Protein AF-A0A8J4UFK4-F1 (afdb_monomer)

InterPro domains:
  IPR000504 RNA recognition motif domain [PF00076] (573-640)
  IPR000504 RNA recognition motif domain [PF00076] (665-733)
  IPR000504 RNA recognition motif domain [PF00076] (758-819)
  IPR000504 RNA recognition motif domain [PF00076] (854-921)
  IPR000504 RNA recognition motif domain [PF00076] (946-1014)
  IPR000504 RNA recognition motif domain [PF00076] (1039-1106)
  IPR000504 RNA recognition motif domain [PS50102] (571-647)
  IPR000504 RNA recognition motif domain [PS50102] (663-740)
  IPR000504 RNA recognition motif domain [PS50102] (756-842)
  IPR000504 RNA recognition motif domain [PS50102] (852-928)
  IPR000504 RNA recognition motif domain [PS50102] (944-1021)
  IPR000504 RNA recognition motif domain [PS50102] (1037-1113)
  IPR000504 RNA recognition motif domain [SM00360] (572-643)
  IPR000504 RNA recognition motif domain [SM00360] (664-736)
  IPR000504 RNA recognition motif domain [SM00360] (757-828)
  IPR000504 RNA recognition motif domain [SM00360] (853-924)
  IPR000504 RNA recognition motif domain [SM00360] (945-1017)
  IPR000504 RNA recognition motif domain [SM00360] (1038-1109)
  IPR002049 Laminin-type EGF domain [PF00053] (240-294)
  IPR002049 Laminin-type EGF domain [PF00053] (309-368)

Structure (mmCIF, N/CA/C/O backbone):
data_AF-A0A8J4UFK4-F1
#
_entry.id   AF-A0A8J4UFK4-F1
#
loop_
_atom_site.group_PDB
_atom_site.id
_atom_site.type_symbol
_atom_site.label_atom_id
_atom_site.label_alt_id
_atom_site.label_comp_id
_atom_site.label_asym_id
_atom_site.label_entity_id
_atom_site.label_seq_id
_atom_site.pdbx_PDB_ins_code
_atom_site.Cartn_x
_atom_site.Cartn_y
_atom_site.Cartn_z
_atom_site.occupancy
_atom_site.B_iso_or_equiv
_atom_site.auth_seq_id
_atom_site.auth_comp_id
_atom_site.auth_asym_id
_atom_site.auth_atom_id
_atom_site.pdbx_PDB_model_num
ATOM 1 N N . MET A 1 1 ? -1.299 -44.959 -52.479 1.00 37.12 1 MET A N 1
ATOM 2 C CA . MET A 1 1 ? -1.952 -44.430 -51.256 1.00 37.12 1 MET A CA 1
ATOM 3 C C . MET A 1 1 ? -1.513 -42.980 -51.091 1.00 37.12 1 MET A C 1
ATOM 5 O O . MET A 1 1 ? -0.437 -42.765 -50.565 1.00 37.12 1 MET A O 1
ATOM 9 N N . GLU A 1 2 ? -2.253 -42.001 -51.632 1.00 32.00 2 GLU A N 1
ATOM 10 C CA . GLU A 1 2 ? -1.605 -40.712 -51.981 1.00 32.00 2 GLU A CA 1
ATOM 11 C C . GLU A 1 2 ? -2.500 -39.455 -51.923 1.00 32.00 2 GLU A C 1
ATOM 13 O O . GLU A 1 2 ? -2.119 -38.394 -52.401 1.00 32.00 2 GLU A O 1
ATOM 18 N N . ARG A 1 3 ? -3.712 -39.539 -51.348 1.00 29.27 3 ARG A N 1
ATOM 19 C CA . ARG A 1 3 ? -4.662 -38.399 -51.297 1.00 29.27 3 ARG A CA 1
ATOM 20 C C . ARG A 1 3 ? -5.186 -38.009 -49.910 1.00 29.27 3 ARG A C 1
ATOM 22 O O . ARG A 1 3 ? -5.914 -37.031 -49.802 1.00 29.27 3 ARG A O 1
ATOM 29 N N . TRP A 1 4 ? -4.780 -38.707 -48.848 1.00 28.56 4 TRP A N 1
ATOM 30 C CA . TRP A 1 4 ? -5.180 -38.379 -47.467 1.00 28.56 4 TRP A CA 1
ATOM 31 C C . TRP A 1 4 ? -4.207 -37.439 -46.730 1.00 28.56 4 TRP A C 1
ATOM 33 O O . TRP A 1 4 ? -4.535 -36.937 -45.660 1.00 28.56 4 TRP A O 1
ATOM 43 N N . ALA A 1 5 ? -3.037 -37.145 -47.307 1.00 28.36 5 ALA A N 1
ATOM 44 C CA . ALA A 1 5 ? -1.984 -36.360 -46.652 1.00 28.36 5 ALA A CA 1
ATOM 45 C C . ALA A 1 5 ? -2.284 -34.850 -46.511 1.00 28.36 5 ALA A C 1
ATOM 47 O O . ALA A 1 5 ? -1.661 -34.180 -45.693 1.00 28.36 5 ALA A O 1
ATOM 48 N N . LEU A 1 6 ? -3.225 -34.292 -47.285 1.00 30.95 6 LEU A N 1
ATOM 49 C CA . LEU A 1 6 ? -3.367 -32.833 -47.421 1.00 30.95 6 LEU A CA 1
ATOM 50 C C . LEU A 1 6 ? -4.191 -32.132 -46.322 1.00 30.95 6 LEU A C 1
ATOM 52 O O . LEU A 1 6 ? -4.172 -30.907 -46.250 1.00 30.95 6 LEU A O 1
ATOM 56 N N . PHE A 1 7 ? -4.926 -32.869 -45.479 1.00 26.61 7 PHE A N 1
ATOM 57 C CA . PHE A 1 7 ? -5.917 -32.276 -44.559 1.00 26.61 7 PHE A CA 1
ATOM 58 C C . PHE A 1 7 ? -5.460 -32.108 -43.098 1.00 26.61 7 PHE A C 1
ATOM 60 O O . PHE A 1 7 ? -6.141 -31.437 -42.325 1.00 26.61 7 PHE A O 1
ATOM 67 N N . LEU A 1 8 ? -4.314 -32.674 -42.702 1.00 27.48 8 LEU A N 1
ATOM 68 C CA . LEU A 1 8 ? -3.847 -32.668 -41.302 1.00 27.48 8 LEU A CA 1
ATOM 69 C C . LEU A 1 8 ? -3.018 -31.432 -40.896 1.00 27.48 8 LEU A C 1
ATOM 71 O O . LEU A 1 8 ? -2.709 -31.261 -39.721 1.00 27.48 8 LEU A O 1
ATOM 75 N N . VAL A 1 9 ? -2.680 -30.546 -41.838 1.00 30.05 9 VAL A N 1
ATOM 76 C CA . VAL A 1 9 ? -1.700 -29.458 -41.630 1.00 30.05 9 VAL A CA 1
ATOM 77 C C . VAL A 1 9 ? -2.288 -28.203 -40.947 1.00 30.05 9 VAL A C 1
ATOM 79 O O . VAL A 1 9 ? -1.537 -27.371 -40.449 1.00 30.05 9 VAL A O 1
ATOM 82 N N . LEU A 1 10 ? -3.619 -28.043 -40.885 1.00 27.09 10 LEU A N 1
ATOM 83 C CA . LEU A 1 10 ? -4.263 -26.746 -40.584 1.00 27.09 10 LEU A CA 1
ATOM 84 C C . LEU A 1 10 ? -5.074 -26.651 -39.272 1.00 27.09 10 LEU A C 1
ATOM 86 O O . LEU A 1 10 ? -5.733 -25.637 -39.052 1.00 27.09 10 LEU A O 1
ATOM 90 N N . ALA A 1 11 ? -5.035 -27.657 -38.390 1.00 24.95 11 ALA A N 1
ATOM 91 C CA . ALA A 1 11 ? -5.882 -27.697 -37.181 1.00 24.95 11 ALA A CA 1
ATOM 92 C C . ALA A 1 11 ? -5.137 -27.646 -35.827 1.00 24.95 11 ALA A C 1
ATOM 94 O O . ALA A 1 11 ? -5.782 -27.635 -34.778 1.00 24.95 11 ALA A O 1
ATOM 95 N N . CYS A 1 12 ? -3.800 -27.596 -35.807 1.00 26.92 12 CYS A N 1
ATOM 96 C CA . CYS A 1 12 ? -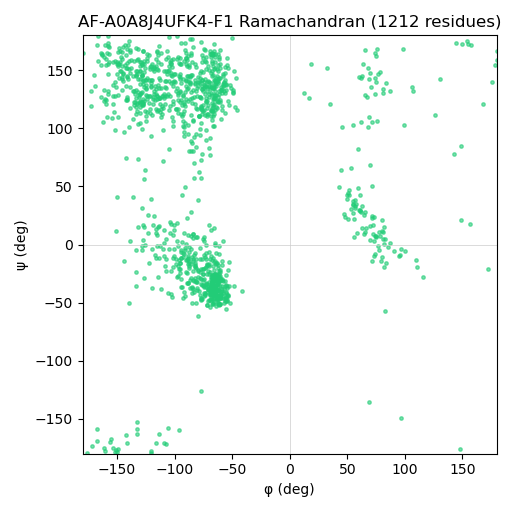3.040 -27.519 -34.554 1.00 26.92 12 CYS A CA 1
ATOM 97 C C . CYS A 1 12 ? -2.947 -26.063 -34.055 1.00 26.92 12 CYS A C 1
ATOM 99 O O . CYS A 1 12 ? -2.058 -25.314 -34.458 1.00 26.92 12 CYS A O 1
ATOM 101 N N . GLY A 1 13 ? -3.889 -25.646 -33.200 1.00 29.56 13 GLY A N 1
ATOM 102 C CA . GLY A 1 13 ? -3.996 -24.257 -32.741 1.00 29.56 13 GLY A CA 1
ATOM 103 C C . GLY A 1 13 ? -4.607 -24.083 -31.345 1.00 29.56 13 GLY A C 1
ATOM 104 O O . GLY A 1 13 ? -5.820 -23.991 -31.209 1.00 29.56 13 GLY A O 1
ATOM 105 N N . ALA A 1 14 ? -3.731 -23.915 -30.348 1.00 30.78 14 ALA A N 1
ATOM 106 C CA . ALA A 1 14 ? -3.986 -23.458 -28.972 1.00 30.78 14 ALA A CA 1
ATOM 107 C C . ALA A 1 14 ? -4.781 -24.376 -28.006 1.00 30.78 14 ALA A C 1
ATOM 109 O O . ALA A 1 14 ? -6.007 -24.438 -28.010 1.00 30.78 14 ALA A O 1
ATOM 110 N N . SER A 1 15 ? -4.057 -24.919 -27.020 1.00 29.95 15 SER A N 1
ATOM 111 C CA . SER A 1 15 ? -4.569 -25.394 -25.724 1.00 29.95 15 SER A CA 1
ATOM 112 C C . SER A 1 15 ? -3.803 -24.702 -24.584 1.00 29.95 15 SER A C 1
ATOM 114 O O . SER A 1 15 ? -2.602 -24.474 -24.707 1.00 29.95 15 SER A O 1
ATOM 116 N N . GLN A 1 16 ? -4.477 -24.339 -23.486 1.00 31.62 16 GLN A N 1
ATOM 117 C CA . GLN A 1 16 ? -3.901 -23.567 -22.366 1.00 31.62 16 GLN A CA 1
ATOM 118 C C . GLN A 1 16 ? -3.921 -24.367 -21.051 1.00 31.62 16 GLN A C 1
ATOM 120 O O . GLN A 1 16 ? -4.820 -25.178 -20.841 1.00 31.62 16 GLN A O 1
ATOM 125 N N . SER A 1 17 ? -2.954 -24.122 -20.161 1.00 32.78 17 SER A N 1
ATOM 126 C CA . SER A 1 17 ? -2.822 -24.802 -18.863 1.00 32.78 17 SER A CA 1
ATOM 127 C C . SER A 1 17 ? -3.662 -24.172 -17.738 1.00 32.78 17 SER A C 1
ATOM 129 O O . SER A 1 17 ? -4.007 -22.988 -17.769 1.00 32.78 17 SER A O 1
ATOM 131 N N . ALA A 1 18 ? -3.963 -24.976 -16.711 1.00 33.88 18 ALA A N 1
ATOM 132 C CA . ALA A 1 18 ? -4.510 -24.521 -15.429 1.00 33.88 18 ALA A CA 1
ATOM 133 C C . ALA A 1 18 ? -3.378 -24.131 -14.455 1.00 33.88 18 ALA A C 1
ATOM 135 O O . ALA A 1 18 ? -2.257 -24.619 -14.584 1.00 33.88 18 ALA A O 1
ATOM 136 N N . ARG A 1 19 ? -3.660 -23.212 -13.520 1.00 39.84 19 ARG A N 1
ATOM 137 C CA . ARG A 1 19 ? -2.653 -22.285 -12.966 1.00 39.84 19 ARG A CA 1
ATOM 138 C C . ARG A 1 19 ? -2.578 -22.230 -11.442 1.00 39.84 19 ARG A C 1
ATOM 140 O O . ARG A 1 19 ? -3.572 -22.490 -10.764 1.00 39.84 19 ARG A O 1
ATOM 147 N N . SER A 1 20 ? -1.428 -21.803 -10.913 1.00 49.59 20 SER A N 1
ATOM 148 C CA . SER A 1 20 ? -1.265 -21.502 -9.479 1.00 49.59 20 SER A CA 1
ATOM 149 C C . SER A 1 20 ? -1.966 -20.196 -9.063 1.00 49.59 20 SER A C 1
ATOM 151 O O . SER A 1 20 ? -2.285 -19.342 -9.895 1.00 49.59 20 SER A O 1
ATOM 153 N N . GLY A 1 21 ? -2.212 -20.015 -7.758 1.00 57.78 21 GLY A N 1
ATOM 154 C CA . GLY A 1 21 ? -2.890 -18.821 -7.228 1.00 57.78 21 GLY A CA 1
ATOM 155 C C . GLY A 1 21 ? -2.121 -17.519 -7.481 1.00 57.78 21 GLY A C 1
ATOM 156 O O . GLY A 1 21 ? -2.731 -16.487 -7.761 1.00 57.78 21 GLY A O 1
ATOM 157 N N . CYS A 1 22 ? -0.788 -17.598 -7.455 1.00 70.00 22 CYS A N 1
ATOM 158 C CA . CYS A 1 22 ? 0.132 -16.502 -7.753 1.00 70.00 22 CYS A CA 1
ATOM 159 C C . CYS A 1 22 ? 0.500 -16.387 -9.254 1.00 70.00 22 CYS A C 1
ATOM 161 O O . CYS A 1 22 ? 1.407 -15.645 -9.618 1.00 70.00 22 CYS A O 1
ATOM 163 N N . GLU A 1 23 ? -0.135 -17.126 -10.174 1.00 69.00 23 GLU A N 1
ATOM 164 C CA . GLU A 1 23 ? 0.343 -17.158 -11.562 1.00 69.00 23 GLU A CA 1
ATOM 165 C C . GLU A 1 23 ? -0.063 -15.908 -12.365 1.00 69.00 23 GLU A C 1
ATOM 167 O O . GLU A 1 23 ? -1.160 -15.816 -12.925 1.00 69.00 23 GLU A O 1
ATOM 172 N N . ASN A 1 24 ? 0.875 -14.963 -12.495 1.00 70.25 24 ASN A N 1
ATOM 173 C CA . ASN A 1 24 ? 0.690 -13.646 -13.124 1.00 70.25 24 ASN A CA 1
ATOM 174 C C . ASN A 1 24 ? -0.291 -12.737 -12.346 1.00 70.25 24 ASN A C 1
ATOM 176 O O . ASN A 1 24 ? -0.956 -11.883 -12.939 1.00 70.25 24 ASN A O 1
ATOM 180 N N . ARG A 1 25 ? -0.401 -12.918 -11.022 1.00 83.56 25 ARG A N 1
ATOM 181 C CA . ARG A 1 25 ? -1.232 -12.100 -10.119 1.00 83.56 25 ARG A CA 1
ATOM 182 C C . ARG A 1 25 ? -0.510 -11.852 -8.803 1.00 83.56 25 ARG A C 1
ATOM 184 O O . ARG A 1 25 ? 0.121 -12.763 -8.283 1.00 83.56 25 ARG A O 1
ATOM 191 N N . VAL A 1 26 ? -0.668 -10.653 -8.241 1.00 87.06 26 VAL A N 1
ATOM 192 C CA . VAL A 1 26 ? -0.180 -10.330 -6.890 1.00 87.06 26 VAL A CA 1
ATOM 193 C C . VAL A 1 26 ? -0.614 -11.392 -5.866 1.00 87.06 26 VAL A C 1
ATOM 195 O O . VAL A 1 26 ? -1.779 -11.793 -5.837 1.00 87.06 26 VAL A O 1
ATOM 198 N N . CYS A 1 27 ? 0.321 -11.849 -5.032 1.00 88.44 27 CYS A N 1
ATOM 199 C CA . CYS A 1 27 ? 0.066 -12.839 -3.988 1.00 88.44 27 CYS A CA 1
ATOM 200 C C . CYS A 1 27 ? 0.804 -12.474 -2.693 1.00 88.44 27 CYS A C 1
ATOM 202 O O . CYS A 1 27 ? 1.862 -11.849 -2.731 1.00 88.44 27 CYS A O 1
ATOM 204 N N . ASN A 1 28 ? 0.220 -12.818 -1.543 1.00 87.75 28 ASN A N 1
ATOM 205 C CA . ASN A 1 28 ? 0.721 -12.418 -0.227 1.00 87.75 28 ASN A CA 1
ATOM 206 C C . ASN A 1 28 ? 0.763 -13.619 0.729 1.00 87.75 28 ASN A C 1
ATOM 208 O O . ASN A 1 28 ? -0.151 -14.450 0.664 1.00 87.75 28 ASN A O 1
ATOM 212 N N . PRO A 1 29 ? 1.726 -13.687 1.668 1.00 90.81 29 PRO A N 1
ATOM 213 C CA . PRO A 1 29 ? 1.701 -14.676 2.739 1.00 90.81 29 PRO A CA 1
ATOM 214 C C . PRO A 1 29 ? 0.467 -14.526 3.638 1.00 90.81 29 PRO A C 1
ATOM 216 O O . PRO A 1 29 ? -0.188 -13.477 3.676 1.00 90.81 29 PRO A O 1
ATOM 219 N N . ARG A 1 30 ? 0.146 -15.585 4.387 1.00 87.94 30 ARG A N 1
ATOM 220 C CA . ARG A 1 30 ? -0.946 -15.563 5.371 1.00 87.94 30 ARG A CA 1
ATOM 221 C C . ARG A 1 30 ? -0.601 -14.636 6.543 1.00 87.94 30 ARG A C 1
ATOM 223 O O . ARG A 1 30 ? 0.547 -14.575 6.972 1.00 87.94 30 ARG A O 1
ATOM 230 N N . MET A 1 31 ? -1.618 -13.959 7.074 1.00 89.69 31 MET A N 1
ATOM 231 C CA . MET A 1 31 ? -1.528 -13.230 8.343 1.00 89.69 31 MET A CA 1
ATOM 232 C C . MET A 1 31 ? -1.571 -14.211 9.525 1.00 89.69 31 MET A C 1
ATOM 234 O O . MET A 1 31 ? -2.370 -15.148 9.502 1.00 89.69 31 MET A O 1
ATOM 238 N N . GLY A 1 32 ? -0.790 -13.950 10.572 1.00 91.31 32 GLY A N 1
ATOM 239 C CA . GLY A 1 32 ? -0.781 -14.709 11.830 1.00 91.31 32 GLY A CA 1
ATOM 240 C C . GLY A 1 32 ? -0.274 -13.865 13.005 1.00 91.31 32 GLY A C 1
ATOM 241 O O . GLY A 1 32 ? -0.173 -12.642 12.882 1.00 91.31 32 GLY A O 1
ATOM 242 N N . ASN A 1 33 ? 0.024 -14.500 14.143 1.00 93.06 33 ASN A N 1
ATOM 243 C CA . ASN A 1 33 ? 0.765 -13.860 15.235 1.00 93.06 33 ASN A CA 1
ATOM 244 C C . ASN A 1 33 ? 2.270 -13.994 14.958 1.00 93.06 33 ASN A C 1
ATOM 246 O O . ASN A 1 33 ? 2.748 -15.105 14.744 1.00 93.06 33 ASN A O 1
ATOM 250 N N . LEU A 1 34 ? 3.011 -12.885 14.960 1.00 94.62 34 LEU A N 1
ATOM 251 C CA . LEU A 1 34 ? 4.469 -12.904 14.800 1.00 94.62 34 LEU A CA 1
ATOM 252 C C .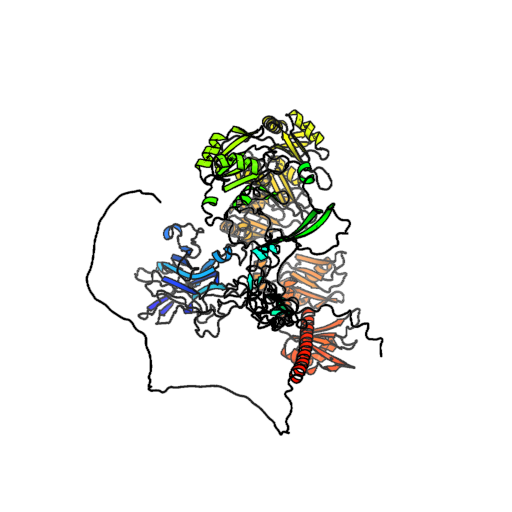 LEU A 1 34 ? 5.188 -13.375 16.078 1.00 94.62 34 LEU A C 1
ATOM 254 O O . LEU A 1 34 ? 6.286 -13.917 15.986 1.00 94.62 34 LEU A O 1
ATOM 258 N N . ALA A 1 35 ? 4.562 -13.206 17.250 1.00 93.19 35 ALA A N 1
ATOM 259 C CA . ALA A 1 35 ? 5.133 -13.602 18.539 1.00 93.19 35 ALA A CA 1
ATOM 260 C C . ALA A 1 35 ? 5.101 -15.125 18.775 1.00 93.19 35 ALA A C 1
ATOM 262 O O . ALA A 1 35 ? 5.980 -15.669 19.432 1.00 93.19 35 ALA A O 1
ATOM 263 N N . THR A 1 36 ? 4.116 -15.835 18.215 1.00 91.06 36 THR A N 1
ATOM 264 C CA . THR A 1 36 ? 3.989 -17.291 18.380 1.00 91.06 36 THR A CA 1
ATOM 265 C C . THR A 1 36 ? 5.199 -18.015 17.787 1.00 91.06 36 THR A C 1
ATOM 267 O O . THR A 1 36 ? 5.498 -17.880 16.598 1.00 91.06 36 THR A O 1
ATOM 270 N N . GLY A 1 37 ? 5.877 -18.806 18.623 1.00 87.62 37 GLY A N 1
ATOM 271 C CA . GLY A 1 37 ? 7.113 -19.502 18.257 1.00 87.62 37 GLY A CA 1
ATOM 272 C C . GLY A 1 37 ? 8.371 -18.625 18.296 1.00 87.62 37 GLY A C 1
ATOM 273 O O . GLY A 1 37 ? 9.352 -18.975 17.640 1.00 87.62 37 GLY A O 1
ATOM 274 N N . ARG A 1 38 ? 8.352 -17.501 19.028 1.00 90.00 38 ARG A N 1
ATOM 275 C CA . ARG A 1 38 ? 9.519 -16.660 19.352 1.00 90.00 38 ARG A CA 1
ATOM 276 C C . ARG A 1 38 ? 9.508 -16.300 20.845 1.00 90.00 38 ARG A C 1
ATOM 278 O O . ARG A 1 38 ? 8.428 -16.206 21.423 1.00 90.00 38 ARG A O 1
ATOM 285 N N . PRO A 1 39 ? 10.674 -16.108 21.485 1.00 90.38 39 PRO A N 1
ATOM 286 C CA . PRO A 1 39 ? 10.719 -15.597 22.848 1.00 90.38 39 PRO A CA 1
ATOM 287 C C . PRO A 1 39 ? 10.256 -14.134 22.880 1.00 90.38 39 PRO A C 1
ATOM 289 O O . PRO A 1 39 ? 10.681 -13.325 22.057 1.00 90.38 39 PRO A O 1
ATOM 292 N N . VAL A 1 40 ? 9.418 -13.797 23.859 1.00 94.56 40 VAL A N 1
ATOM 293 C CA . VAL A 1 40 ? 9.280 -12.419 24.345 1.00 94.56 40 VAL A CA 1
ATOM 294 C C . VAL A 1 40 ? 10.216 -12.298 25.540 1.00 94.56 40 VAL A C 1
ATOM 296 O O . VAL A 1 40 ? 10.141 -13.107 26.462 1.00 94.56 40 VAL A O 1
ATOM 299 N N . LEU A 1 41 ? 11.126 -11.334 25.492 1.00 95.25 41 LEU A N 1
ATOM 300 C CA . LEU A 1 41 ? 12.032 -11.003 26.585 1.00 95.25 41 LEU A CA 1
ATOM 301 C C . LEU A 1 41 ? 11.297 -10.094 27.576 1.00 95.25 41 LEU A C 1
ATOM 303 O O . LEU A 1 41 ? 10.570 -9.193 27.149 1.00 95.25 41 LEU A O 1
ATOM 307 N N . THR A 1 42 ? 11.496 -10.332 28.870 1.00 95.56 42 THR A N 1
ATOM 308 C CA . THR A 1 42 ? 10.977 -9.504 29.969 1.00 95.56 42 THR A CA 1
ATOM 309 C C . THR A 1 42 ? 12.112 -9.172 30.935 1.00 95.56 42 THR A C 1
ATOM 311 O O . THR A 1 42 ? 13.092 -9.918 30.998 1.00 95.56 42 THR A O 1
ATOM 314 N N . ASP A 1 43 ? 12.010 -8.056 31.657 1.00 94.38 43 ASP A N 1
ATOM 315 C CA . ASP A 1 43 ? 13.024 -7.648 32.639 1.00 94.38 43 ASP A CA 1
ATOM 316 C C . ASP A 1 43 ? 12.928 -8.512 33.905 1.00 94.38 43 ASP A C 1
ATOM 318 O O . ASP A 1 43 ? 13.943 -8.857 34.513 1.00 94.38 43 ASP A O 1
ATOM 322 N N . THR A 1 44 ? 11.704 -8.891 34.291 1.00 91.44 44 THR A N 1
ATOM 323 C CA . THR A 1 44 ? 11.430 -9.714 35.471 1.00 91.44 44 THR A CA 1
ATOM 324 C C . THR A 1 44 ? 10.454 -10.863 35.188 1.00 91.44 44 THR A C 1
ATOM 326 O O . THR A 1 44 ? 9.809 -10.958 34.137 1.00 91.44 44 THR A O 1
ATOM 329 N N . GLN A 1 45 ? 10.352 -11.774 36.156 1.00 90.56 45 GLN A N 1
ATOM 330 C CA . GLN A 1 45 ? 9.323 -12.806 36.230 1.00 90.56 45 GLN A CA 1
ATOM 331 C C . GLN A 1 45 ? 9.100 -13.157 37.707 1.00 90.56 45 GLN A C 1
ATOM 333 O O . GLN A 1 45 ? 10.076 -13.271 38.458 1.00 90.56 45 GLN A O 1
ATOM 338 N N . CYS A 1 46 ? 7.849 -13.372 38.120 1.00 88.38 46 CYS A N 1
ATOM 339 C CA . CYS A 1 46 ? 7.569 -13.846 39.475 1.00 88.38 46 CYS A CA 1
ATOM 340 C C . CYS A 1 46 ? 8.183 -15.232 39.737 1.00 88.38 46 CYS A C 1
ATOM 342 O O . CYS A 1 46 ? 8.408 -16.038 38.820 1.00 88.38 46 CYS A O 1
ATOM 344 N N . GLY A 1 47 ? 8.446 -15.509 41.012 1.00 81.69 47 GLY A N 1
ATOM 345 C CA . GLY A 1 47 ? 8.971 -16.780 41.495 1.00 81.69 47 GLY A CA 1
ATOM 346 C C . GLY A 1 47 ? 10.452 -16.997 41.177 1.00 81.69 47 GLY A C 1
ATOM 347 O O . GLY A 1 47 ? 10.955 -18.093 41.396 1.00 81.69 47 GLY A O 1
ATOM 348 N N . SER A 1 48 ? 11.161 -15.997 40.642 1.00 76.06 48 SER A N 1
ATOM 349 C CA . SER A 1 48 ? 12.566 -16.125 40.213 1.00 76.06 48 SER A CA 1
ATOM 350 C C . SER A 1 48 ? 13.550 -16.347 41.367 1.00 76.06 48 SER A C 1
ATOM 352 O O . SER A 1 48 ? 14.578 -16.993 41.180 1.00 76.06 48 SER A O 1
ATOM 354 N N . SER A 1 49 ? 13.231 -15.811 42.549 1.00 74.44 49 SER A N 1
ATOM 355 C CA . SER A 1 49 ? 14.143 -15.731 43.703 1.00 74.44 49 SER A CA 1
ATOM 356 C C . SER A 1 49 ? 13.619 -16.484 44.933 1.00 74.44 49 SER A C 1
ATOM 358 O O . SER A 1 49 ? 14.384 -17.119 45.654 1.00 74.44 49 SER A O 1
ATOM 360 N N . ALA A 1 50 ? 12.306 -16.432 45.162 1.00 74.62 50 ALA A N 1
ATOM 361 C CA . ALA A 1 50 ? 11.567 -17.176 46.180 1.00 74.62 50 ALA A CA 1
ATOM 362 C C . ALA A 1 50 ? 10.089 -17.282 45.741 1.00 74.62 50 ALA A C 1
ATOM 364 O O . ALA A 1 50 ? 9.682 -16.524 44.860 1.00 74.62 50 ALA A O 1
ATOM 365 N N . PRO A 1 51 ? 9.268 -18.183 46.317 1.00 79.81 51 PRO A N 1
ATOM 366 C CA . PRO A 1 51 ? 7.845 -18.255 45.987 1.00 79.81 51 PRO A CA 1
ATOM 367 C C . PRO A 1 51 ? 7.096 -16.981 46.406 1.00 79.81 51 PRO A C 1
ATOM 369 O O . PRO A 1 51 ? 7.141 -16.584 47.571 1.00 79.81 51 PRO A O 1
ATOM 372 N N . GLU A 1 52 ? 6.383 -16.360 45.468 1.00 78.50 52 GLU A N 1
ATOM 373 C CA . GLU A 1 52 ? 5.662 -15.098 45.679 1.00 78.50 52 GLU A CA 1
ATOM 374 C C . GLU A 1 52 ? 4.156 -15.348 45.824 1.00 78.50 52 GLU A C 1
ATOM 376 O O . GLU A 1 52 ? 3.544 -15.979 44.964 1.00 78.50 52 GLU A O 1
ATOM 381 N N . TYR A 1 53 ? 3.534 -14.832 46.887 1.00 75.88 53 TYR A N 1
ATOM 382 C CA . TYR A 1 53 ? 2.073 -14.836 47.018 1.00 75.88 53 TYR A CA 1
ATOM 383 C C . TYR A 1 53 ? 1.465 -13.727 46.163 1.00 75.88 53 TYR A C 1
ATOM 385 O O . TYR A 1 53 ? 1.811 -12.558 46.342 1.00 75.88 53 TYR A O 1
ATOM 393 N N . LEU A 1 54 ? 0.509 -14.073 45.298 1.00 74.44 54 LEU A N 1
ATOM 394 C CA . LEU A 1 54 ? -0.269 -13.097 44.542 1.00 74.44 54 LEU A CA 1
ATOM 395 C C . LEU A 1 54 ? -1.772 -13.282 44.706 1.00 74.44 54 LEU A C 1
ATOM 397 O O . LEU A 1 54 ? -2.233 -14.375 45.004 1.00 74.44 54 LEU A O 1
ATOM 401 N N . CYS A 1 55 ? -2.529 -12.213 44.452 1.00 74.62 55 CYS A N 1
ATOM 402 C CA . CYS A 1 55 ? -3.985 -12.202 44.435 1.00 74.62 55 CYS A CA 1
ATOM 403 C C . CYS A 1 55 ? -4.509 -11.470 43.191 1.00 74.62 55 CYS A C 1
ATOM 405 O O . CYS A 1 55 ? -4.168 -10.312 42.947 1.00 74.62 55 CYS A O 1
ATOM 407 N N . SER A 1 56 ? -5.370 -12.142 42.427 1.00 74.19 56 SER A N 1
ATOM 408 C CA . SER A 1 56 ? -6.144 -11.569 41.320 1.00 74.19 56 SER A CA 1
ATOM 409 C C . SER A 1 56 ? -7.556 -11.179 41.785 1.00 74.19 56 SER A C 1
ATOM 411 O O . SER A 1 56 ? -8.048 -11.697 42.788 1.00 74.19 56 SER A O 1
ATOM 413 N N . TYR A 1 57 ? -8.206 -10.241 41.087 1.00 75.38 57 TYR A N 1
ATOM 414 C CA . TYR A 1 57 ? -9.485 -9.653 41.506 1.00 75.38 57 TYR A CA 1
ATOM 415 C C . TYR A 1 57 ? -10.460 -9.540 40.332 1.00 75.38 57 TYR A C 1
ATOM 417 O O . TYR A 1 57 ? -10.107 -9.011 39.277 1.00 75.38 57 TYR A O 1
ATOM 425 N N . GLU A 1 58 ? -11.706 -9.974 40.531 1.00 74.19 58 GLU A N 1
ATOM 426 C CA . GLU A 1 58 ? -12.759 -9.898 39.511 1.00 74.19 58 GLU A CA 1
ATOM 427 C C . GLU A 1 58 ? -13.755 -8.751 39.754 1.00 74.19 58 GLU A C 1
ATOM 429 O O . GLU A 1 58 ? -14.068 -8.372 40.888 1.00 74.19 58 GLU A O 1
ATOM 434 N N . ASP A 1 59 ? -14.274 -8.190 38.657 1.00 67.94 59 ASP A N 1
ATOM 435 C CA . ASP A 1 59 ? -15.216 -7.070 38.666 1.00 67.94 59 ASP A CA 1
ATOM 436 C C . ASP A 1 59 ? -16.566 -7.456 39.298 1.00 67.94 59 ASP A C 1
ATOM 438 O O . ASP A 1 59 ? -17.443 -8.032 38.658 1.00 67.94 59 ASP A O 1
ATOM 442 N N . GLY A 1 60 ? -16.765 -7.044 40.552 1.00 68.19 60 GLY A N 1
ATOM 443 C CA . GLY A 1 60 ? -18.066 -7.051 41.232 1.00 68.19 60 GLY A CA 1
ATOM 444 C C . GLY A 1 60 ? -18.152 -7.979 42.441 1.00 68.19 60 GLY A C 1
ATOM 445 O O . GLY A 1 60 ? -18.893 -7.662 43.367 1.00 68.19 60 GLY A O 1
ATOM 446 N N . SER A 1 61 ? -17.368 -9.059 42.472 1.00 65.44 61 SER A N 1
ATOM 447 C CA . SER A 1 61 ? -17.189 -9.896 43.667 1.00 65.44 61 SER A CA 1
ATOM 448 C C . SER A 1 61 ? -16.099 -9.338 44.582 1.00 65.44 61 SER A C 1
ATOM 450 O O . SER A 1 61 ? -16.282 -9.314 45.794 1.00 65.44 61 SER A O 1
ATOM 452 N N . CYS A 1 62 ? -14.985 -8.869 44.003 1.00 67.12 62 CYS A N 1
ATOM 453 C CA . CYS A 1 62 ? -13.829 -8.268 44.683 1.00 67.12 62 CYS A CA 1
ATOM 454 C C . CYS A 1 62 ? -13.157 -9.127 45.774 1.00 67.12 62 CYS A C 1
ATOM 456 O O . CYS A 1 62 ? -12.211 -8.674 46.415 1.00 67.12 62 CYS A O 1
ATOM 458 N N . ILE A 1 63 ? -13.582 -10.384 45.915 1.00 70.62 63 ILE A N 1
ATOM 459 C CA . ILE A 1 63 ? -12.881 -11.432 46.652 1.00 70.62 63 ILE A CA 1
ATOM 460 C C . ILE A 1 63 ? -11.557 -11.714 45.925 1.00 70.62 63 ILE A C 1
ATOM 462 O O . ILE A 1 63 ? -11.583 -11.947 44.712 1.00 70.62 63 ILE A O 1
ATOM 466 N N . PRO A 1 64 ? -10.411 -11.700 46.625 1.00 74.56 64 PRO A N 1
ATOM 467 C CA . PRO A 1 64 ? -9.130 -12.022 46.019 1.00 74.56 64 PRO A CA 1
ATOM 468 C C . PRO A 1 64 ? -9.024 -13.528 45.737 1.00 74.56 64 PRO A C 1
ATOM 470 O O . PRO A 1 64 ? -9.122 -14.345 46.652 1.00 74.56 64 PRO A O 1
ATOM 473 N N . GLN A 1 65 ? -8.774 -13.906 44.482 1.00 78.19 65 GLN A N 1
ATOM 474 C CA . GLN A 1 65 ? -8.323 -15.255 44.138 1.00 78.19 65 GLN A CA 1
ATOM 475 C C . GLN A 1 65 ? -6.794 -15.271 44.210 1.00 78.19 65 GLN A C 1
ATOM 477 O O . GLN A 1 65 ? -6.131 -14.743 43.313 1.00 78.19 65 GLN A O 1
ATOM 482 N N . CYS A 1 66 ? -6.252 -15.840 45.291 1.00 79.06 66 CYS A N 1
ATOM 483 C CA . CYS A 1 66 ? -4.815 -15.874 45.552 1.00 79.06 66 CYS A CA 1
ATOM 484 C C . CYS A 1 66 ? -4.169 -17.233 45.265 1.00 79.06 66 CYS A C 1
ATOM 486 O O . CYS A 1 66 ? -4.762 -18.280 45.523 1.00 79.06 66 CYS A O 1
ATOM 488 N N . GLU A 1 67 ? -2.923 -17.197 44.798 1.00 80.56 67 GLU A N 1
ATOM 489 C CA . GLU A 1 67 ? -2.076 -18.357 44.513 1.00 80.56 67 GLU A CA 1
ATOM 490 C C . GLU A 1 67 ? -0.590 -18.024 44.748 1.00 80.56 67 GLU A C 1
ATOM 492 O O . GLU A 1 67 ? -0.226 -16.867 44.975 1.00 80.56 67 GLU A O 1
ATOM 497 N N . VAL A 1 68 ? 0.269 -19.047 44.747 1.00 84.12 68 VAL A N 1
ATOM 498 C CA . VAL A 1 68 ? 1.720 -18.897 44.937 1.00 84.12 68 VAL A CA 1
ATOM 499 C C . VAL A 1 68 ? 2.416 -19.069 43.593 1.00 84.12 68 VAL A C 1
ATOM 501 O O . VAL A 1 68 ? 2.408 -20.159 43.022 1.00 84.12 68 VAL A O 1
ATOM 504 N N . CYS A 1 69 ? 3.061 -18.010 43.106 1.00 84.50 69 CYS A N 1
ATOM 505 C CA . CYS A 1 69 ? 3.926 -18.100 41.941 1.00 84.50 69 CYS A CA 1
ATOM 506 C C . CYS A 1 69 ? 5.217 -18.841 42.310 1.00 84.50 69 CYS A C 1
ATOM 508 O O . CYS A 1 69 ? 6.050 -18.356 43.080 1.00 84.50 69 CYS A O 1
ATOM 510 N N . HIS A 1 70 ? 5.373 -20.032 41.737 1.00 83.31 70 HIS A N 1
ATOM 511 C CA . HIS A 1 70 ? 6.593 -20.830 41.797 1.00 83.31 70 HIS A CA 1
ATOM 512 C C . HIS A 1 70 ? 7.546 -20.480 40.635 1.00 83.31 70 HIS A C 1
ATOM 514 O O . HIS A 1 70 ? 7.085 -19.992 39.596 1.00 83.31 70 HIS A O 1
ATOM 520 N N . PRO A 1 71 ? 8.858 -20.773 40.758 1.00 74.25 71 PRO A N 1
ATOM 521 C CA . PRO A 1 71 ? 9.798 -20.653 39.647 1.00 74.25 71 PRO A CA 1
ATOM 522 C C . PRO A 1 71 ? 9.262 -21.339 38.382 1.00 74.25 71 PRO A C 1
ATOM 524 O O . PRO A 1 71 ? 8.826 -22.488 38.425 1.00 74.25 71 PRO A O 1
ATOM 527 N N . HIS A 1 72 ? 9.294 -20.621 37.257 1.00 71.06 72 HIS A N 1
ATOM 528 C CA . HIS A 1 72 ? 8.756 -21.048 35.953 1.00 71.06 72 HIS A CA 1
ATOM 529 C C . HIS A 1 72 ? 7.232 -21.302 35.882 1.00 71.06 72 HIS A C 1
ATOM 531 O O . HIS A 1 72 ? 6.775 -21.862 34.889 1.00 71.06 72 HIS A O 1
ATOM 537 N N . GLY A 1 73 ? 6.433 -20.867 36.867 1.00 81.88 73 GLY A N 1
ATOM 538 C CA . GLY A 1 73 ? 4.967 -20.994 36.821 1.00 81.88 73 GLY A CA 1
ATOM 539 C C . GLY A 1 73 ? 4.298 -20.122 35.747 1.00 81.88 73 GLY A C 1
ATOM 540 O O . GLY A 1 73 ? 3.426 -20.594 35.022 1.00 81.88 73 GLY A O 1
ATOM 541 N N . HIS A 1 74 ? 4.756 -18.871 35.594 1.00 90.69 74 HIS A N 1
ATOM 542 C CA . HIS A 1 74 ? 4.171 -17.876 34.677 1.00 90.69 74 HIS A CA 1
ATOM 543 C C . HIS A 1 74 ? 5.238 -17.294 33.720 1.00 90.69 74 HIS A C 1
ATOM 545 O O . HIS A 1 74 ? 5.576 -16.110 33.805 1.00 90.69 74 HIS A O 1
ATOM 551 N N . PRO A 1 75 ? 5.835 -18.120 32.836 1.00 92.06 75 PRO A N 1
ATOM 552 C CA . PRO A 1 75 ? 6.942 -17.716 31.969 1.00 92.06 75 PRO A CA 1
ATOM 553 C C . PRO A 1 75 ? 6.488 -16.846 30.782 1.00 92.06 75 PRO A C 1
ATOM 555 O O . PRO A 1 75 ? 5.350 -16.981 30.333 1.00 92.06 75 PRO A O 1
ATOM 558 N N . PRO A 1 76 ? 7.372 -16.021 30.180 1.00 92.69 76 PRO A N 1
ATOM 559 C CA . PRO A 1 76 ? 7.028 -15.164 29.034 1.00 92.69 76 PRO A CA 1
ATOM 560 C C . PRO A 1 76 ? 6.431 -15.895 27.821 1.00 92.69 76 PRO A C 1
ATOM 562 O O . PRO A 1 76 ? 5.655 -15.319 27.058 1.00 92.69 76 PRO A O 1
ATOM 565 N N . THR A 1 77 ? 6.744 -17.184 27.649 1.00 90.38 77 THR A N 1
ATOM 566 C CA . THR A 1 77 ? 6.164 -18.042 26.603 1.00 90.38 77 THR A CA 1
ATOM 567 C C . THR A 1 77 ? 4.642 -18.158 26.705 1.00 90.38 77 THR A C 1
ATOM 569 O O . THR A 1 77 ? 3.983 -18.237 25.666 1.00 90.38 77 THR A O 1
ATOM 572 N N . SER A 1 78 ? 4.083 -18.073 27.918 1.00 92.38 78 SER A N 1
ATOM 573 C CA . SER A 1 78 ? 2.642 -18.070 28.202 1.00 92.38 78 SER A CA 1
ATOM 574 C C . SER A 1 78 ? 1.886 -16.862 27.641 1.00 92.38 78 SER A C 1
ATOM 576 O O . SER A 1 78 ? 0.668 -16.845 27.721 1.00 92.38 78 SER A O 1
ATOM 578 N N . MET A 1 79 ? 2.570 -15.853 27.083 1.00 94.12 79 MET A N 1
ATOM 579 C CA . MET A 1 79 ? 1.926 -14.764 26.332 1.00 94.12 79 MET A CA 1
ATOM 580 C C . MET A 1 79 ? 1.743 -15.078 24.836 1.00 94.12 79 MET A C 1
ATOM 582 O O . MET A 1 79 ? 1.139 -14.289 24.108 1.00 94.12 79 MET A O 1
ATOM 586 N N . THR A 1 80 ? 2.345 -16.158 24.329 1.00 91.81 80 THR A N 1
ATOM 587 C CA . THR A 1 80 ? 2.526 -16.391 22.878 1.00 91.81 80 THR A CA 1
ATOM 588 C C . THR A 1 80 ? 2.029 -17.752 22.386 1.00 91.81 80 THR A C 1
ATOM 590 O O . THR A 1 80 ? 2.189 -18.067 21.199 1.00 91.81 80 THR A O 1
ATOM 593 N N . ASP A 1 81 ? 1.425 -18.537 23.281 1.00 87.81 81 ASP A N 1
ATOM 594 C CA . ASP A 1 81 ? 0.890 -19.875 23.043 1.00 87.81 81 ASP A CA 1
ATOM 595 C C . ASP A 1 81 ? -0.466 -19.816 22.298 1.00 87.81 81 ASP A C 1
ATOM 597 O O . ASP A 1 81 ? -0.554 -19.262 21.196 1.00 87.81 81 ASP A O 1
ATOM 601 N N . SER A 1 82 ? -1.525 -20.439 22.821 1.00 83.44 82 SER A N 1
ATOM 602 C CA . SER A 1 82 ? -2.870 -20.348 22.267 1.00 83.44 82 SER A CA 1
ATOM 603 C C . SER A 1 82 ? -3.796 -19.617 23.231 1.00 83.44 82 SER A C 1
ATOM 605 O O . SER A 1 82 ? -4.055 -20.102 24.323 1.00 83.44 82 SER A O 1
ATOM 607 N N . SER A 1 83 ? -4.468 -18.566 22.754 1.00 80.06 83 SER A N 1
ATOM 608 C CA . SER A 1 83 ? -5.585 -17.886 23.444 1.00 80.06 83 SER A CA 1
ATOM 609 C C . SER A 1 83 ? -6.787 -18.795 23.789 1.00 80.06 83 SER A C 1
ATOM 611 O O . SER A 1 83 ? -7.827 -18.318 24.241 1.00 80.06 83 SER A O 1
ATOM 613 N N . PHE A 1 84 ? -6.692 -20.097 23.497 1.00 81.00 84 PHE A N 1
ATOM 614 C CA . PHE A 1 84 ? -7.676 -21.139 23.782 1.00 81.00 84 PHE A CA 1
ATOM 615 C C . PHE A 1 84 ? -7.095 -22.296 24.623 1.00 81.00 84 PHE A C 1
ATOM 617 O O . PHE A 1 84 ? -7.766 -23.319 24.771 1.00 81.00 84 PHE A O 1
ATOM 624 N N . THR A 1 85 ? -5.874 -22.167 25.167 1.00 81.06 85 THR A N 1
ATOM 625 C CA . THR A 1 85 ? -5.309 -23.111 26.148 1.00 81.06 85 THR A CA 1
ATOM 626 C C . THR A 1 85 ? -6.251 -23.221 27.357 1.00 81.06 85 THR A C 1
ATOM 628 O O . THR A 1 85 ? -6.882 -22.242 27.764 1.00 81.06 85 THR A O 1
ATOM 631 N N . GLN A 1 86 ? -6.401 -24.429 27.906 1.00 79.44 86 GLN A N 1
ATOM 632 C CA . GLN A 1 86 ? -7.201 -24.714 29.101 1.00 79.44 86 GLN A CA 1
ATOM 633 C C . GLN A 1 86 ? -6.373 -25.602 30.049 1.00 79.44 86 GLN A C 1
ATOM 635 O O . GLN A 1 86 ? -5.998 -26.699 29.628 1.00 79.44 86 GLN A O 1
ATOM 640 N N . PRO A 1 87 ? -6.090 -25.179 31.299 1.00 84.38 87 PRO A N 1
ATOM 641 C CA . PRO A 1 87 ? -6.450 -23.890 31.913 1.00 84.38 87 PRO A CA 1
ATOM 642 C C . PRO A 1 87 ? -5.830 -22.677 31.186 1.00 84.38 87 PRO A C 1
ATOM 644 O O . PRO A 1 87 ? -4.866 -22.850 30.443 1.00 84.38 87 PRO A O 1
ATOM 647 N N . PRO A 1 88 ? -6.386 -21.462 31.353 1.00 85.81 88 PRO A N 1
ATOM 648 C CA . PRO A 1 88 ? -5.831 -20.255 30.746 1.00 85.81 88 PRO A CA 1
ATOM 649 C C . PRO A 1 88 ? -4.458 -19.914 31.337 1.00 85.81 88 PRO A C 1
ATOM 651 O O . PRO A 1 88 ? -4.261 -19.956 32.550 1.00 85.81 88 PRO A O 1
ATOM 654 N N . THR A 1 89 ? -3.529 -19.545 30.464 1.00 91.75 89 THR A N 1
ATOM 655 C CA . THR A 1 89 ? -2.124 -19.232 30.746 1.00 91.75 89 THR A CA 1
ATOM 656 C C . THR A 1 89 ? -1.889 -17.719 30.880 1.00 91.75 89 THR A C 1
ATOM 658 O O . THR A 1 89 ? -2.716 -16.899 30.466 1.00 91.75 89 THR A O 1
ATOM 661 N N . TRP A 1 90 ? -0.787 -17.331 31.534 1.00 93.00 90 TRP A N 1
ATOM 662 C CA . TRP A 1 90 ? -0.260 -15.959 31.540 1.00 93.00 90 TRP A CA 1
ATOM 663 C C . TRP A 1 90 ? 1.221 -15.915 31.934 1.00 93.00 90 TRP A C 1
ATOM 665 O O . TRP A 1 90 ? 1.737 -16.848 32.552 1.00 93.00 90 TRP A O 1
ATOM 675 N N . TRP A 1 91 ? 1.895 -14.824 31.568 1.00 94.88 91 TRP A N 1
ATOM 676 C CA . TRP A 1 91 ? 3.155 -14.380 32.177 1.00 94.88 91 TRP A CA 1
ATOM 677 C C . TRP A 1 91 ? 2.874 -13.350 33.274 1.00 94.88 91 TRP A C 1
ATOM 679 O O . TRP A 1 91 ? 1.857 -12.650 33.217 1.00 94.88 91 TRP A O 1
ATOM 689 N N . GLN A 1 92 ? 3.788 -13.229 34.238 1.00 92.81 92 GLN A N 1
ATOM 690 C CA . GLN A 1 92 ? 3.680 -12.305 35.364 1.00 92.81 92 GLN A CA 1
ATOM 691 C C . GLN A 1 92 ? 5.050 -11.752 35.792 1.00 92.81 92 GLN A C 1
ATOM 693 O O . GLN A 1 92 ? 5.991 -12.529 35.976 1.00 92.81 92 GLN A O 1
ATOM 698 N N . SER A 1 93 ? 5.150 -10.432 35.985 1.00 93.00 93 SER A N 1
ATOM 699 C CA . SER A 1 93 ? 6.351 -9.763 36.515 1.00 93.00 93 SER A CA 1
ATOM 700 C C . SER A 1 93 ? 6.607 -10.133 37.979 1.00 93.00 93 SER A C 1
ATOM 702 O O . SER A 1 93 ? 5.711 -10.627 38.666 1.00 93.00 93 SER A O 1
ATOM 704 N N . ALA A 1 94 ? 7.809 -9.848 38.481 1.00 88.38 94 ALA A N 1
ATOM 705 C CA . ALA A 1 94 ? 8.081 -9.861 39.917 1.00 88.38 94 ALA A CA 1
ATOM 706 C C . ALA A 1 94 ? 7.124 -8.909 40.659 1.00 88.38 94 ALA A C 1
ATOM 708 O O . ALA A 1 94 ? 6.697 -7.883 40.112 1.00 88.38 94 ALA A O 1
ATOM 709 N N . GLY A 1 95 ? 6.768 -9.261 41.896 1.00 80.12 95 GLY A N 1
ATOM 710 C CA . GLY A 1 95 ? 5.753 -8.563 42.683 1.00 80.12 95 GLY A CA 1
ATOM 711 C C . GLY A 1 95 ? 6.023 -7.073 42.912 1.00 80.12 95 GLY A C 1
ATOM 712 O O . GLY A 1 95 ? 5.072 -6.299 42.984 1.00 80.12 95 GLY A O 1
ATOM 713 N N . ASP A 1 96 ? 7.283 -6.646 42.999 1.00 80.50 96 ASP A N 1
ATOM 714 C CA . ASP A 1 96 ? 7.717 -5.263 43.250 1.00 80.50 96 ASP A CA 1
ATOM 715 C C . ASP A 1 96 ? 7.994 -4.433 41.976 1.00 80.50 96 ASP A C 1
ATOM 717 O O . ASP A 1 96 ? 8.349 -3.255 42.071 1.00 80.50 96 ASP A O 1
ATOM 721 N N . ALA A 1 97 ? 7.781 -4.998 40.781 1.00 84.44 97 ALA A N 1
ATOM 722 C CA . ALA A 1 97 ? 8.059 -4.335 39.507 1.00 84.44 97 ALA A CA 1
ATOM 723 C C . ALA A 1 97 ? 7.139 -3.119 39.240 1.00 84.44 97 ALA A C 1
ATOM 725 O O . ALA A 1 97 ? 5.992 -3.248 38.809 1.00 84.44 97 ALA A O 1
ATOM 726 N N . ILE A 1 98 ? 7.666 -1.905 39.443 1.00 87.06 98 ILE A N 1
ATOM 727 C CA . ILE A 1 98 ? 6.988 -0.643 39.082 1.00 87.06 98 ILE A CA 1
ATOM 728 C C . ILE A 1 98 ? 7.001 -0.439 37.559 1.00 87.06 98 ILE A C 1
ATOM 730 O O . ILE A 1 98 ? 5.993 -0.049 36.963 1.00 87.06 98 ILE A O 1
ATOM 734 N N . THR A 1 99 ? 8.139 -0.718 36.926 1.00 94.62 99 THR A N 1
ATOM 735 C CA . THR A 1 99 ? 8.365 -0.582 35.483 1.00 94.62 99 THR A CA 1
ATOM 736 C C . THR A 1 99 ? 8.832 -1.904 34.899 1.00 94.62 99 THR A C 1
ATOM 738 O O . THR A 1 99 ? 9.614 -2.595 35.544 1.00 94.62 99 THR A O 1
ATOM 741 N N . GLU A 1 100 ? 8.398 -2.230 33.685 1.00 96.38 100 GLU A N 1
ATOM 742 C CA . GLU A 1 100 ? 8.715 -3.507 33.036 1.00 96.38 100 GLU A CA 1
ATOM 743 C C . GLU A 1 100 ? 8.750 -3.368 31.507 1.00 96.38 100 GLU A C 1
ATOM 745 O O . GLU A 1 100 ? 7.844 -2.782 30.904 1.00 96.38 100 GLU A O 1
ATOM 750 N N . THR A 1 101 ? 9.766 -3.945 30.872 1.00 97.50 101 THR A N 1
ATOM 751 C CA . THR A 1 101 ? 9.920 -4.018 29.416 1.00 97.50 101 THR A CA 1
ATOM 752 C C . THR A 1 101 ? 9.450 -5.369 28.886 1.00 97.50 101 THR A C 1
ATOM 754 O O . THR A 1 101 ? 9.844 -6.411 29.389 1.00 97.50 101 THR A O 1
ATOM 757 N N . LEU A 1 102 ? 8.671 -5.369 27.803 1.00 97.81 102 LEU A N 1
ATOM 758 C CA . LEU A 1 102 ? 8.394 -6.554 26.985 1.00 97.81 102 LEU A CA 1
ATOM 759 C C . LEU A 1 102 ? 9.015 -6.330 25.602 1.00 97.81 102 LEU A C 1
ATOM 761 O O . LEU A 1 102 ? 8.581 -5.423 24.887 1.00 97.81 102 LEU A O 1
ATOM 765 N N . GLN A 1 103 ? 10.003 -7.129 25.199 1.00 97.12 103 GLN A N 1
ATOM 766 C CA . GLN A 1 103 ? 10.660 -7.013 23.890 1.00 97.12 103 GLN A CA 1
ATOM 767 C C . GLN A 1 103 ? 10.473 -8.281 23.050 1.00 97.12 103 GLN A C 1
ATOM 769 O O . GLN A 1 103 ? 10.692 -9.395 23.515 1.00 97.12 103 GLN A O 1
ATOM 774 N N . LEU A 1 104 ? 10.083 -8.105 21.788 1.00 96.69 104 LEU A N 1
ATOM 775 C CA . LEU A 1 104 ? 10.002 -9.161 20.783 1.00 96.69 104 LEU A CA 1
ATOM 776 C C . LEU A 1 104 ? 10.899 -8.801 19.599 1.00 96.69 104 LEU A C 1
ATOM 778 O O . LEU A 1 104 ? 10.628 -7.840 18.870 1.00 96.69 104 LEU A O 1
ATOM 782 N N . ASP A 1 105 ? 11.914 -9.628 19.387 1.00 95.00 105 ASP A N 1
ATOM 783 C CA . ASP A 1 105 ? 12.872 -9.503 18.294 1.00 95.00 105 ASP A CA 1
ATOM 784 C C . ASP A 1 105 ? 12.530 -10.495 17.171 1.00 95.00 105 ASP A C 1
ATOM 786 O O . ASP A 1 105 ? 12.171 -11.650 17.420 1.00 95.00 105 ASP A O 1
ATOM 790 N N . LEU A 1 106 ? 12.588 -10.033 15.919 1.00 94.62 106 LEU A N 1
ATOM 791 C CA . LEU A 1 106 ? 12.241 -10.812 14.728 1.00 94.62 106 LEU A CA 1
ATOM 792 C C . LEU A 1 106 ? 13.491 -11.046 13.874 1.00 94.62 106 LEU A C 1
ATOM 794 O O . LEU A 1 106 ? 14.341 -10.169 13.734 1.00 94.62 106 LEU A O 1
ATOM 798 N N . GLU A 1 107 ? 13.589 -12.225 13.260 1.00 92.00 107 GLU A N 1
ATOM 799 C CA . GLU A 1 107 ? 14.799 -12.650 12.548 1.00 92.00 107 GLU A CA 1
ATOM 800 C C . GLU A 1 107 ? 15.045 -11.908 11.216 1.00 92.00 107 GLU A C 1
ATOM 802 O O . GLU A 1 107 ? 16.152 -11.935 10.687 1.00 92.00 107 GLU A O 1
ATOM 807 N N . VAL A 1 108 ? 14.017 -11.242 10.673 1.00 93.19 108 VAL A N 1
ATOM 808 C CA . VAL A 1 108 ? 14.033 -10.432 9.438 1.00 93.19 108 VAL A CA 1
ATOM 809 C C . VAL A 1 108 ? 12.961 -9.327 9.514 1.00 93.19 108 VAL A C 1
ATOM 811 O O . VAL A 1 108 ? 12.242 -9.226 10.507 1.00 93.19 108 VAL A O 1
ATOM 814 N N . GLU A 1 109 ? 12.802 -8.507 8.468 1.00 92.69 109 GLU A N 1
ATOM 815 C CA . GLU A 1 109 ? 11.723 -7.509 8.408 1.00 92.69 109 GLU A CA 1
ATOM 816 C C . GLU A 1 109 ? 10.348 -8.163 8.141 1.00 92.69 109 GLU A C 1
ATOM 818 O O . GLU A 1 109 ? 10.161 -8.907 7.175 1.00 92.69 109 GLU A O 1
ATOM 823 N N . PHE A 1 110 ? 9.348 -7.834 8.964 1.00 94.19 110 PHE A N 1
ATOM 824 C CA . PHE A 1 110 ? 7.955 -8.270 8.800 1.00 94.19 110 PHE A CA 1
ATOM 825 C C . PHE A 1 110 ? 7.002 -7.084 8.635 1.00 94.19 110 PHE A C 1
ATOM 827 O O . PHE A 1 110 ? 7.248 -5.992 9.147 1.00 94.19 110 PHE A O 1
ATOM 834 N N . TYR A 1 111 ? 5.849 -7.320 7.999 1.00 91.69 111 TYR A N 1
ATOM 835 C CA . TYR A 1 111 ? 4.710 -6.409 8.093 1.00 91.69 111 TYR A CA 1
ATOM 836 C C . TYR A 1 111 ? 3.885 -6.712 9.347 1.00 91.69 111 TYR A C 1
ATOM 838 O O . TYR A 1 111 ? 3.316 -7.797 9.448 1.00 91.69 111 TYR A O 1
ATOM 846 N N . PHE A 1 112 ? 3.704 -5.743 10.245 1.00 93.31 112 PHE A N 1
ATOM 847 C CA . PHE A 1 112 ? 2.672 -5.801 11.290 1.00 93.31 112 PHE A CA 1
ATOM 848 C C . PHE A 1 112 ? 1.496 -4.866 10.977 1.00 93.31 112 PHE A C 1
ATOM 850 O O . PHE A 1 112 ? 1.584 -3.959 10.152 1.00 93.31 112 PHE A O 1
ATOM 857 N N . THR A 1 113 ? 0.352 -5.109 11.618 1.00 90.69 113 THR A N 1
ATOM 858 C CA . THR A 1 113 ? -0.875 -4.316 11.408 1.00 90.69 113 THR A CA 1
ATOM 859 C C . THR A 1 113 ? -1.555 -3.906 12.710 1.00 90.69 113 THR A C 1
ATOM 861 O O . THR A 1 113 ? -2.122 -2.815 12.792 1.00 90.69 113 THR A O 1
ATOM 864 N N . HIS A 1 114 ? -1.512 -4.779 13.717 1.00 91.19 114 HIS A N 1
ATOM 865 C CA . HIS A 1 114 ? -2.146 -4.600 15.017 1.00 91.19 114 HIS A CA 1
ATOM 866 C C . HIS A 1 114 ? -1.265 -5.233 16.094 1.00 91.19 114 HIS A C 1
ATOM 868 O O . HIS A 1 114 ? -0.755 -6.333 15.882 1.00 91.19 114 HIS A O 1
ATOM 874 N N . LEU A 1 115 ? -1.160 -4.578 17.247 1.00 96.56 115 LEU A N 1
ATOM 875 C CA . LEU A 1 115 ? -0.767 -5.216 18.503 1.00 96.56 115 LEU A CA 1
ATOM 876 C C . LEU A 1 115 ? -2.019 -5.289 19.376 1.00 96.56 115 LEU A C 1
ATOM 878 O O . LEU A 1 115 ? -2.763 -4.308 19.457 1.00 96.56 115 LEU A O 1
ATOM 882 N N . ILE A 1 116 ? -2.244 -6.436 20.004 1.00 96.94 116 ILE A N 1
ATOM 883 C CA . ILE A 1 116 ? -3.252 -6.633 21.045 1.00 96.94 116 ILE A CA 1
ATOM 884 C C . ILE A 1 116 ? -2.521 -7.239 22.240 1.00 96.94 116 ILE A C 1
ATOM 886 O O . ILE A 1 116 ? -1.882 -8.278 22.086 1.00 96.94 116 ILE A O 1
ATOM 890 N N . VAL A 1 117 ? -2.611 -6.590 23.398 1.00 97.75 117 VAL A N 1
ATOM 891 C CA . VAL A 1 117 ? -2.131 -7.122 24.680 1.00 97.75 117 VAL A CA 1
ATOM 892 C C . VAL A 1 117 ? -3.346 -7.324 25.579 1.00 97.75 117 VAL A C 1
ATOM 894 O O . VAL A 1 117 ? -4.144 -6.395 25.721 1.00 97.75 117 VAL A O 1
ATOM 897 N N . ILE A 1 118 ? -3.518 -8.518 26.147 1.00 96.69 118 ILE A N 1
ATOM 898 C CA . ILE A 1 118 ? -4.629 -8.839 27.056 1.00 96.69 118 ILE A CA 1
ATOM 899 C C . ILE A 1 118 ? -4.061 -9.054 28.455 1.00 96.69 118 ILE A C 1
ATOM 901 O O . ILE A 1 118 ? -3.375 -10.041 28.718 1.00 96.69 118 ILE A O 1
ATOM 905 N N . PHE A 1 119 ? -4.345 -8.109 29.349 1.00 95.06 119 PHE A N 1
ATOM 906 C CA . PHE A 1 119 ? -3.866 -8.144 30.725 1.00 95.06 119 PHE A CA 1
ATOM 907 C C . PHE A 1 119 ? -4.739 -9.062 31.588 1.00 95.06 119 PHE A C 1
ATOM 909 O O . PHE A 1 119 ? -5.969 -8.977 31.572 1.00 95.06 119 PHE A O 1
ATOM 916 N N . HIS A 1 120 ? -4.081 -9.931 32.349 1.00 91.75 120 HIS A N 1
ATOM 917 C CA . HIS A 1 120 ? -4.660 -10.709 33.440 1.00 91.75 120 HIS A CA 1
ATOM 918 C C . HIS A 1 120 ? -4.758 -9.854 34.718 1.00 91.75 120 HIS A C 1
ATOM 920 O O . HIS A 1 120 ? -5.710 -9.998 35.479 1.00 91.75 120 HIS A O 1
ATOM 926 N N . SER A 1 121 ? -3.813 -8.927 34.912 1.00 91.25 121 SER A N 1
ATOM 927 C CA . SER A 1 121 ? -3.895 -7.837 35.891 1.00 91.25 121 SER A CA 1
ATOM 928 C C . SER A 1 121 ? -4.823 -6.708 35.399 1.00 91.25 121 SER A C 1
ATOM 930 O O . SER A 1 121 ? -5.221 -6.689 34.226 1.00 91.25 121 SER A O 1
ATOM 932 N N . PRO A 1 122 ? -5.097 -5.680 36.224 1.00 92.31 122 PRO A N 1
ATOM 933 C CA . PRO A 1 122 ? -5.533 -4.387 35.713 1.00 92.31 122 PRO A CA 1
ATOM 934 C C . PRO A 1 122 ? -4.508 -3.823 34.715 1.00 92.31 122 PRO A C 1
ATOM 936 O O . PRO A 1 122 ? -3.310 -4.118 34.781 1.00 92.31 122 PRO A O 1
ATOM 939 N N . ARG A 1 123 ? -4.976 -2.993 33.777 1.00 95.62 123 ARG A N 1
ATOM 940 C CA . ARG A 1 123 ? -4.114 -2.363 32.761 1.00 95.62 123 ARG A CA 1
ATOM 941 C C . ARG A 1 123 ? -3.238 -1.253 33.372 1.00 95.62 123 ARG A C 1
ATOM 943 O O . ARG A 1 123 ? -3.694 -0.597 34.312 1.00 95.62 123 ARG A O 1
ATOM 950 N N . PRO A 1 124 ? -2.037 -0.974 32.828 1.00 95.81 124 PRO A N 1
ATOM 951 C CA . PRO A 1 124 ? -1.147 0.069 33.344 1.00 95.81 124 PRO A CA 1
ATOM 952 C C . PRO A 1 124 ? -1.783 1.468 33.372 1.00 95.81 124 PRO A C 1
ATOM 954 O O . PRO A 1 124 ? -2.547 1.838 32.474 1.00 95.81 124 PRO A O 1
ATOM 957 N N . ALA A 1 125 ? -1.412 2.274 34.371 1.00 95.50 125 ALA A N 1
ATOM 958 C CA . ALA A 1 125 ? -1.759 3.696 34.443 1.00 95.50 125 ALA A CA 1
ATOM 959 C C . ALA A 1 125 ? -1.058 4.490 33.339 1.00 95.50 125 ALA A C 1
ATOM 961 O O . ALA A 1 125 ? -1.632 5.450 32.830 1.00 95.50 125 ALA A O 1
ATOM 962 N N . ALA A 1 126 ? 0.150 4.065 32.960 1.00 97.31 126 ALA A N 1
ATOM 963 C CA . ALA A 1 126 ? 0.874 4.534 31.791 1.00 97.31 126 ALA A CA 1
ATOM 964 C C . ALA A 1 126 ? 1.698 3.397 31.164 1.00 97.31 126 ALA A C 1
ATOM 966 O O . ALA A 1 126 ? 2.231 2.537 31.865 1.00 97.31 126 ALA A O 1
ATOM 967 N N . MET A 1 127 ? 1.793 3.392 29.835 1.00 97.88 127 MET A N 1
ATOM 968 C CA . MET A 1 127 ? 2.642 2.491 29.051 1.00 97.88 127 MET A CA 1
ATOM 969 C C . MET A 1 127 ? 2.954 3.091 27.671 1.00 97.88 127 MET A C 1
ATOM 971 O O . MET A 1 127 ? 2.192 3.914 27.155 1.00 97.88 127 MET A O 1
ATOM 975 N N . THR A 1 128 ? 4.038 2.658 27.031 1.00 98.00 128 THR A N 1
ATOM 976 C CA . THR A 1 128 ? 4.374 3.028 25.644 1.00 98.00 128 THR A CA 1
ATOM 977 C C . THR A 1 128 ? 4.625 1.796 24.783 1.00 98.00 128 THR A C 1
ATOM 979 O O . THR A 1 128 ? 4.943 0.718 25.277 1.00 98.00 128 THR A O 1
ATOM 982 N N . VAL A 1 129 ? 4.439 1.948 23.472 1.00 97.69 129 VAL A N 1
ATOM 983 C CA . VAL A 1 129 ? 4.725 0.924 22.460 1.00 97.69 129 VAL A CA 1
ATOM 984 C C . VAL A 1 129 ? 5.688 1.523 21.445 1.00 97.69 129 VAL A C 1
ATOM 986 O O . VAL A 1 129 ? 5.423 2.589 20.888 1.00 97.69 129 VAL A O 1
ATOM 989 N N . GLU A 1 130 ? 6.786 0.829 21.180 1.00 96.56 130 GLU A N 1
ATOM 990 C CA . GLU A 1 130 ? 7.895 1.264 20.334 1.00 96.56 130 GLU A CA 1
ATOM 991 C C . GLU A 1 130 ? 8.262 0.193 19.305 1.00 96.56 130 GLU A C 1
ATOM 993 O O . GLU A 1 130 ? 8.013 -0.995 19.505 1.00 96.56 130 GLU A O 1
ATOM 998 N N . CYS A 1 131 ? 8.896 0.599 18.206 1.00 95.56 131 CYS A N 1
ATOM 999 C CA . CYS A 1 131 ? 9.480 -0.337 17.249 1.00 95.56 131 CYS A CA 1
ATOM 1000 C C . CYS A 1 131 ? 10.835 0.127 16.712 1.00 95.56 131 CYS A C 1
ATOM 1002 O O . CYS A 1 131 ? 11.077 1.332 16.557 1.00 95.56 131 CYS A O 1
ATOM 1004 N N . SER A 1 132 ? 11.654 -0.862 16.362 1.00 95.81 132 SER A N 1
ATOM 1005 C CA . SER A 1 132 ? 12.838 -0.725 15.514 1.00 95.81 132 SER A CA 1
ATOM 1006 C C . SER A 1 132 ? 12.540 -1.254 14.103 1.00 95.81 132 SER A C 1
ATOM 1008 O O . SER A 1 132 ? 11.638 -2.076 13.889 1.00 95.81 132 SER A O 1
ATOM 1010 N N . ARG A 1 133 ? 13.294 -0.740 13.126 1.00 93.44 133 ARG A N 1
ATOM 1011 C CA . ARG A 1 133 ? 13.300 -1.178 11.713 1.00 93.44 133 ARG A CA 1
ATOM 1012 C C . ARG A 1 133 ? 14.716 -1.521 11.231 1.00 93.44 133 ARG A C 1
ATOM 1014 O O . ARG A 1 133 ? 14.975 -1.556 10.031 1.00 93.44 133 ARG A O 1
ATOM 1021 N N . ASP A 1 134 ? 15.622 -1.681 12.186 1.00 93.75 134 ASP A N 1
ATOM 1022 C CA . ASP A 1 134 ? 17.073 -1.764 12.055 1.00 93.75 134 ASP A CA 1
ATOM 1023 C C . ASP A 1 134 ? 17.659 -2.649 13.171 1.00 93.75 134 ASP A C 1
ATOM 1025 O O . ASP A 1 134 ? 18.690 -2.340 13.758 1.00 93.75 134 ASP A O 1
ATOM 1029 N N . PHE A 1 135 ? 16.970 -3.757 13.466 1.00 94.94 135 PHE A N 1
ATOM 1030 C CA . PHE A 1 135 ? 17.409 -4.838 14.360 1.00 94.94 135 PHE A CA 1
ATOM 1031 C C . PHE A 1 135 ? 17.800 -4.389 15.782 1.00 94.94 135 PHE A C 1
ATOM 1033 O O . PHE A 1 135 ? 18.674 -4.969 16.418 1.00 94.94 135 PHE A O 1
ATOM 1040 N N . GLY A 1 136 ? 17.110 -3.370 16.299 1.00 93.50 136 GLY A N 1
ATOM 1041 C CA . GLY A 1 136 ? 17.259 -2.840 17.654 1.00 93.50 136 GLY A CA 1
ATOM 1042 C C . GLY A 1 136 ? 18.179 -1.621 17.767 1.00 93.50 136 GLY A C 1
ATOM 1043 O O . GLY A 1 136 ? 18.277 -1.059 18.858 1.00 93.50 136 GLY A O 1
ATOM 1044 N N . HIS A 1 137 ? 18.821 -1.179 16.676 1.00 93.94 137 HIS A N 1
ATOM 1045 C CA . HIS A 1 137 ? 19.751 -0.043 16.702 1.00 93.94 137 HIS A CA 1
ATOM 1046 C C . HIS A 1 137 ? 19.066 1.308 16.963 1.00 93.94 137 HIS A C 1
ATOM 1048 O O . HIS A 1 137 ? 19.594 2.110 17.734 1.00 93.94 137 HIS A O 1
ATOM 1054 N N . THR A 1 138 ? 17.892 1.571 16.377 1.00 95.38 138 THR A N 1
ATOM 1055 C CA . THR A 1 138 ? 17.090 2.764 16.686 1.00 95.38 138 THR A CA 1
ATOM 1056 C C . THR A 1 138 ? 15.648 2.411 17.026 1.00 95.38 138 THR A C 1
ATOM 1058 O O . THR A 1 138 ? 15.054 1.473 16.496 1.00 95.38 138 THR A O 1
ATOM 1061 N N . TRP A 1 139 ? 15.064 3.188 17.938 1.00 95.44 139 TRP A N 1
ATOM 1062 C CA . TRP A 1 139 ? 13.716 2.968 18.453 1.00 95.44 139 TRP A CA 1
ATOM 1063 C C . TRP A 1 139 ? 12.827 4.172 18.168 1.00 95.44 139 TRP A C 1
ATOM 1065 O O . TRP A 1 139 ? 13.253 5.323 18.240 1.00 95.44 139 TRP A O 1
ATOM 1075 N N . SER A 1 140 ? 11.572 3.894 17.821 1.00 93.38 140 SER A N 1
ATOM 1076 C CA . SER A 1 140 ? 10.565 4.909 17.517 1.00 93.38 140 SER A CA 1
ATOM 1077 C C . SER A 1 140 ? 9.242 4.573 18.197 1.00 93.38 140 SER A C 1
ATOM 1079 O O . SER A 1 140 ? 8.674 3.500 17.971 1.00 93.38 140 SER A O 1
ATOM 1081 N N . THR A 1 141 ? 8.740 5.488 19.027 1.00 94.62 141 THR A N 1
ATOM 1082 C CA . THR A 1 141 ? 7.463 5.331 19.731 1.00 94.62 141 THR A CA 1
ATOM 1083 C C . THR A 1 141 ? 6.302 5.342 18.729 1.00 94.62 141 THR A C 1
ATOM 1085 O O . THR A 1 141 ? 6.097 6.304 17.989 1.00 94.62 141 THR A O 1
ATOM 1088 N N . LEU A 1 142 ? 5.538 4.250 18.691 1.00 93.00 142 LEU A N 1
ATOM 1089 C CA . LEU A 1 142 ? 4.355 4.063 17.848 1.00 93.00 142 LEU A CA 1
ATOM 1090 C C . LEU A 1 142 ? 3.095 4.657 18.488 1.00 93.00 142 LEU A C 1
ATOM 1092 O O . LEU A 1 142 ? 2.230 5.194 17.786 1.00 93.00 142 LEU A O 1
ATOM 1096 N N . HIS A 1 143 ? 2.974 4.517 19.811 1.00 95.19 143 HIS A N 1
ATOM 1097 C CA . HIS A 1 143 ? 1.899 5.100 20.608 1.00 95.19 143 HIS A CA 1
ATOM 1098 C C . HIS A 1 143 ? 2.232 5.100 22.097 1.00 95.19 143 HIS A C 1
ATOM 1100 O O . HIS A 1 143 ? 2.929 4.207 22.580 1.00 95.19 143 HIS A O 1
ATOM 1106 N N . SER A 1 144 ? 1.627 6.034 22.820 1.00 97.50 144 SER A N 1
ATOM 1107 C CA . SER A 1 144 ? 1.563 6.023 24.280 1.00 97.50 144 SER A CA 1
ATOM 1108 C C . SER A 1 144 ? 0.131 5.776 24.760 1.00 97.50 144 SER A C 1
ATOM 1110 O O . SER A 1 144 ? -0.839 6.084 24.066 1.00 97.50 144 SER A O 1
ATOM 1112 N N . TYR A 1 145 ? -0.014 5.247 25.967 1.00 97.94 145 TYR A N 1
ATOM 1113 C CA . TYR A 1 145 ? -1.298 5.074 26.640 1.00 97.94 145 TYR A CA 1
ATOM 1114 C C . TYR A 1 145 ? -1.130 5.545 28.080 1.00 97.94 145 TYR A C 1
ATOM 1116 O O . TYR A 1 145 ? -0.178 5.134 28.739 1.00 97.94 145 TYR A O 1
ATOM 1124 N N . ALA A 1 146 ? -2.010 6.416 28.565 1.00 97.69 146 ALA A N 1
ATOM 1125 C CA . ALA A 1 146 ? -2.017 6.829 29.965 1.00 97.69 146 ALA A CA 1
ATOM 1126 C C . ALA A 1 146 ? -3.428 7.164 30.439 1.00 97.69 146 ALA A C 1
ATOM 1128 O O . ALA A 1 146 ? -4.259 7.596 29.652 1.00 97.69 146 ALA A O 1
ATOM 1129 N N . ASN A 1 147 ? -3.687 7.037 31.739 1.00 95.50 147 ASN A N 1
ATOM 1130 C CA . ASN A 1 147 ? -4.939 7.483 32.357 1.00 95.50 147 ASN A CA 1
ATOM 1131 C C . ASN A 1 147 ? -5.123 9.018 32.311 1.00 95.50 147 ASN A C 1
ATOM 1133 O O . ASN A 1 147 ? -6.236 9.504 32.497 1.00 95.50 147 ASN A O 1
ATOM 1137 N N . ASN A 1 148 ? -4.048 9.758 32.023 1.00 95.81 148 ASN A N 1
ATOM 1138 C CA . ASN A 1 148 ? -4.039 11.157 31.607 1.00 95.81 148 ASN A CA 1
ATOM 1139 C C . ASN A 1 148 ? -2.825 11.389 30.686 1.00 95.81 148 ASN A C 1
ATOM 1141 O O . ASN A 1 148 ? -1.674 11.374 31.129 1.00 95.81 148 ASN A O 1
ATOM 1145 N N . CYS A 1 149 ? -3.064 11.598 29.392 1.00 96.00 149 CYS A N 1
ATOM 1146 C CA . CYS A 1 149 ? -2.005 11.766 28.391 1.00 96.00 149 CYS A CA 1
ATOM 1147 C C . CYS A 1 149 ? -1.193 13.058 28.584 1.00 96.00 149 CYS A C 1
ATOM 1149 O O . CYS A 1 149 ? -0.017 13.120 28.206 1.00 96.00 149 CYS A O 1
ATOM 1151 N N . SER A 1 150 ? -1.806 14.090 29.168 1.00 94.88 150 SER A N 1
ATOM 1152 C CA . SER A 1 150 ? -1.189 15.408 29.330 1.00 94.88 150 SER A CA 1
ATOM 1153 C C . SER A 1 150 ? -0.278 15.492 30.552 1.00 94.88 150 SER A C 1
ATOM 1155 O O . SER A 1 150 ? 0.728 16.191 30.477 1.00 94.88 150 SER A O 1
ATOM 1157 N N . SER A 1 151 ? -0.561 14.761 31.638 1.00 94.81 151 SER A N 1
ATOM 1158 C CA . SER A 1 151 ? 0.343 14.686 32.796 1.00 94.81 151 SER A CA 1
ATOM 1159 C C . SER A 1 151 ? 1.522 13.739 32.567 1.00 94.81 151 SER A C 1
ATOM 1161 O O . SER A 1 151 ? 2.634 14.068 32.960 1.00 94.81 151 SER A O 1
ATOM 1163 N N . TRP A 1 152 ? 1.299 12.585 31.925 1.00 95.12 152 TRP A N 1
ATOM 1164 C CA . TRP A 1 152 ? 2.346 11.570 31.733 1.00 95.12 152 TRP A CA 1
ATOM 1165 C C . TRP A 1 152 ? 3.302 11.868 30.575 1.00 95.12 152 TRP A C 1
ATOM 1167 O O . TRP A 1 152 ? 4.492 11.590 30.681 1.00 95.12 152 TRP A O 1
ATOM 1177 N N . PHE A 1 153 ? 2.796 12.416 29.465 1.00 95.31 153 PHE A N 1
ATOM 1178 C CA . PHE A 1 153 ? 3.577 12.560 28.229 1.00 95.31 153 PHE A CA 1
ATOM 1179 C C . PHE A 1 153 ? 3.563 13.979 27.641 1.00 95.31 153 PHE A C 1
ATOM 1181 O O . PHE A 1 153 ? 4.153 14.208 26.588 1.00 95.31 153 PHE A O 1
ATOM 1188 N N . GLY A 1 154 ? 2.857 14.935 28.259 1.00 93.31 154 GLY A N 1
ATOM 1189 C CA . GLY A 1 154 ? 2.635 16.266 27.676 1.00 93.31 154 GLY A CA 1
ATOM 1190 C C . GLY A 1 154 ? 1.776 16.253 26.400 1.00 93.31 154 GLY A C 1
ATOM 1191 O O . GLY A 1 154 ? 1.737 17.243 25.666 1.00 93.31 154 GLY A O 1
ATOM 1192 N N . LEU A 1 155 ? 1.091 15.139 26.112 1.00 92.44 155 LEU A N 1
ATOM 1193 C CA . LEU A 1 155 ? 0.321 14.920 24.887 1.00 92.44 155 LEU A CA 1
ATOM 1194 C C . LEU A 1 155 ? -1.186 15.078 25.120 1.00 92.44 155 LEU A C 1
ATOM 1196 O O . LEU A 1 155 ? -1.696 14.951 26.231 1.00 92.44 155 LEU A O 1
ATOM 1200 N N . LYS A 1 156 ? -1.927 15.336 24.042 1.00 88.00 156 LYS A N 1
ATOM 1201 C CA . LYS A 1 156 ? -3.397 15.331 24.052 1.00 88.00 156 LYS A CA 1
ATOM 1202 C C . LYS A 1 156 ? -3.908 13.968 23.588 1.00 88.00 156 LYS A C 1
ATOM 1204 O O . LYS A 1 156 ? -3.310 13.383 22.684 1.00 88.00 156 LYS A O 1
ATOM 1209 N N . ASP A 1 157 ? -5.016 13.497 24.161 1.00 88.75 157 ASP A N 1
ATOM 1210 C CA . ASP A 1 157 ? -5.699 12.288 23.682 1.00 88.75 157 ASP A CA 1
ATOM 1211 C C . ASP A 1 157 ? -5.966 12.371 22.165 1.00 88.75 157 ASP A C 1
ATOM 1213 O O . ASP A 1 157 ? -6.294 13.428 21.615 1.00 88.75 157 ASP A O 1
ATOM 1217 N N . GLY A 1 158 ? -5.726 11.260 21.470 1.00 80.50 158 GLY A N 1
ATOM 1218 C CA . GLY A 1 158 ? -5.785 11.154 20.012 1.00 80.50 158 GLY A CA 1
ATOM 1219 C C . GLY A 1 158 ? -4.552 11.680 19.260 1.00 80.50 158 GLY A C 1
ATOM 1220 O O . GLY A 1 158 ? -4.420 11.409 18.064 1.00 80.50 158 GLY A O 1
ATOM 1221 N N . HIS A 1 159 ? -3.618 12.377 19.919 1.00 83.25 159 HIS A N 1
ATOM 1222 C CA . HIS A 1 159 ? -2.388 12.910 19.317 1.00 83.25 159 HIS A CA 1
ATOM 1223 C C . HIS A 1 159 ? -1.141 12.161 19.809 1.00 83.25 159 HIS A C 1
ATOM 1225 O O . HIS A 1 159 ? -0.338 12.682 20.577 1.00 83.25 159 HIS A O 1
ATOM 1231 N N . GLY A 1 160 ? -0.975 10.916 19.350 1.00 86.19 160 GLY A N 1
ATOM 1232 C CA . GLY A 1 160 ? 0.175 10.057 19.681 1.00 86.19 160 GLY A CA 1
ATOM 1233 C C . GLY A 1 160 ? 0.067 9.336 21.029 1.00 86.19 160 GLY A C 1
ATOM 1234 O O . GLY A 1 160 ? 0.700 8.300 21.207 1.00 86.19 160 GLY A O 1
ATOM 1235 N N . CYS A 1 161 ? -0.790 9.828 21.923 1.00 94.88 161 CYS A N 1
ATOM 1236 C CA . CYS A 1 161 ? -1.232 9.144 23.132 1.00 94.88 161 CYS A CA 1
ATOM 1237 C C . CYS A 1 161 ? -2.751 8.904 23.088 1.00 94.88 161 CYS A C 1
ATOM 1239 O O . CYS A 1 161 ? -3.471 9.684 22.454 1.00 94.88 161 CYS A O 1
ATOM 1241 N N . THR A 1 162 ? -3.255 7.871 23.774 1.00 94.94 162 THR A N 1
ATOM 1242 C CA . THR A 1 162 ? -4.694 7.771 24.069 1.00 94.94 162 THR A CA 1
ATOM 1243 C C . THR A 1 162 ? -5.033 7.232 25.455 1.00 94.94 162 THR A C 1
ATOM 1245 O O . THR A 1 162 ? -4.397 6.311 25.963 1.00 94.94 162 THR A O 1
ATOM 1248 N N . GLU A 1 163 ? -6.099 7.780 26.036 1.00 95.94 163 GLU A N 1
ATOM 1249 C CA . GLU A 1 163 ? -6.571 7.453 27.389 1.00 95.94 163 GLU A CA 1
ATOM 1250 C C . GLU A 1 163 ? -7.531 6.249 27.402 1.00 95.94 163 GLU A C 1
ATOM 1252 O O . GLU A 1 163 ? -7.741 5.596 28.426 1.00 95.94 163 GLU A O 1
ATOM 1257 N N . LYS A 1 164 ? -8.062 5.882 26.224 1.00 94.00 164 LYS A N 1
ATOM 1258 C CA . LYS A 1 164 ? -9.104 4.858 26.035 1.00 94.00 164 LYS A CA 1
ATOM 1259 C C . LYS A 1 164 ? -8.790 3.496 26.679 1.00 94.00 164 LYS A C 1
ATOM 1261 O O . LYS A 1 164 ? -9.712 2.807 27.116 1.00 94.00 164 LYS A O 1
ATOM 1266 N N . TYR A 1 165 ? -7.525 3.074 26.684 1.00 95.31 165 TYR A N 1
ATOM 1267 C CA . TYR A 1 165 ? -7.120 1.731 27.121 1.00 95.31 165 TYR A CA 1
ATOM 1268 C C . TYR A 1 165 ? -6.407 1.701 28.484 1.00 95.31 165 TYR A C 1
ATOM 1270 O O . TYR A 1 165 ? -6.010 0.627 28.918 1.00 95.31 165 TYR A O 1
ATOM 1278 N N . SER A 1 166 ? -6.295 2.830 29.191 1.00 96.00 166 SER A N 1
ATOM 1279 C CA . SER A 1 166 ? -5.616 2.912 30.500 1.00 96.00 166 SER A CA 1
ATOM 1280 C C . SER A 1 166 ? -6.571 2.911 31.700 1.00 96.00 166 SER A C 1
ATOM 1282 O O . SER A 1 166 ? -6.163 3.184 32.827 1.00 96.00 166 SER A O 1
ATOM 1284 N N . SER A 1 167 ? -7.853 2.588 31.494 1.00 93.31 167 SER A N 1
ATOM 1285 C CA . SER A 1 167 ? -8.779 2.381 32.611 1.00 93.31 167 SER A CA 1
ATOM 1286 C C . SER A 1 167 ? -8.463 1.062 33.339 1.00 93.31 167 SER A C 1
ATOM 1288 O O . SER A 1 167 ? -8.367 0.025 32.667 1.00 93.31 167 SER A O 1
ATOM 1290 N N . PRO A 1 168 ? -8.377 1.057 34.685 1.00 91.06 168 PRO A N 1
ATOM 1291 C CA . PRO A 1 168 ? -8.109 -0.143 35.484 1.00 91.06 168 PRO A CA 1
ATOM 1292 C C . PRO A 1 168 ? -9.292 -1.123 35.558 1.00 91.06 168 PRO A C 1
ATOM 1294 O O . PRO A 1 168 ? -9.174 -2.162 36.196 1.00 91.06 168 PRO A O 1
ATOM 1297 N N . ARG A 1 169 ? -10.431 -0.811 34.917 1.00 90.31 169 ARG A N 1
ATOM 1298 C CA . ARG A 1 169 ? -11.508 -1.776 34.643 1.00 90.31 169 ARG A CA 1
ATOM 1299 C C . ARG A 1 169 ? -11.507 -2.180 33.157 1.00 90.31 169 ARG A C 1
ATOM 1301 O O . ARG A 1 169 ? -11.348 -1.292 32.314 1.00 90.31 169 ARG A O 1
ATOM 1308 N N . PRO A 1 170 ? -11.747 -3.457 32.809 1.00 91.94 170 PRO A N 1
ATOM 1309 C CA . PRO A 1 170 ? -11.932 -4.566 33.741 1.00 91.94 170 PRO A CA 1
ATOM 1310 C C . PRO A 1 170 ? -10.615 -4.921 34.452 1.00 91.94 170 PRO A C 1
ATOM 1312 O O . PRO A 1 170 ? -9.539 -4.720 33.887 1.00 91.94 170 PRO A O 1
ATOM 1315 N N . CYS A 1 171 ? -10.703 -5.417 35.686 1.00 88.06 171 CYS A N 1
ATOM 1316 C CA . CYS A 1 171 ? -9.535 -5.757 36.510 1.00 88.06 171 CYS A CA 1
ATOM 1317 C C . CYS A 1 171 ? -8.813 -7.041 36.054 1.00 88.06 171 CYS A C 1
ATOM 1319 O O . CYS A 1 171 ? -7.706 -7.308 36.513 1.00 88.06 171 CYS A O 1
ATOM 1321 N N . ARG A 1 172 ? -9.435 -7.806 35.146 1.00 88.25 172 ARG A N 1
ATOM 1322 C CA . ARG A 1 172 ? -8.931 -9.026 34.500 1.00 88.25 172 ARG A CA 1
ATOM 1323 C C . ARG A 1 172 ? -9.469 -9.075 33.066 1.00 88.25 172 ARG A C 1
ATOM 1325 O O . ARG A 1 172 ? -10.604 -8.667 32.825 1.00 88.25 172 ARG A O 1
ATOM 1332 N N . GLY A 1 173 ? -8.676 -9.544 32.103 1.00 89.75 173 GLY A N 1
ATOM 1333 C CA . GLY A 1 173 ? -9.055 -9.581 30.681 1.00 89.75 173 GLY A CA 1
ATOM 1334 C C . GLY A 1 173 ? -9.055 -8.210 29.986 1.00 89.75 173 GLY A C 1
ATOM 1335 O O . GLY A 1 173 ? -9.768 -8.003 29.002 1.00 89.75 173 GLY A O 1
ATOM 1336 N N . GLY A 1 174 ? -8.296 -7.240 30.503 1.00 94.06 174 GLY A N 1
ATOM 1337 C CA . GLY A 1 174 ? -8.257 -5.881 29.962 1.00 94.06 174 GLY A CA 1
ATOM 1338 C C . GLY A 1 174 ? -7.427 -5.784 28.680 1.00 94.06 174 GLY A C 1
ATOM 1339 O O . GLY A 1 174 ? -6.205 -5.874 28.736 1.00 94.06 174 GLY A O 1
ATOM 1340 N N . GLU A 1 175 ? -8.058 -5.518 27.531 1.00 96.25 175 GLU A N 1
ATOM 1341 C CA . GLU A 1 175 ? -7.330 -5.323 26.266 1.00 96.25 175 GLU A CA 1
ATOM 1342 C C . GLU A 1 175 ? -6.669 -3.933 26.134 1.00 96.25 175 GLU A C 1
ATOM 1344 O O . GLU A 1 175 ? -7.250 -2.904 26.497 1.00 96.25 175 GLU A O 1
ATOM 1349 N N . VAL A 1 176 ? -5.483 -3.890 25.523 1.00 97.62 176 VAL A N 1
ATOM 1350 C CA . VAL A 1 176 ? -4.847 -2.693 24.946 1.00 97.62 176 VAL A CA 1
ATOM 1351 C C . VAL A 1 176 ? -4.592 -2.967 23.463 1.00 97.62 176 VAL A C 1
ATOM 1353 O O . VAL A 1 176 ? -4.004 -3.991 23.116 1.00 97.62 176 VAL A O 1
ATOM 1356 N N . ILE A 1 177 ? -5.041 -2.072 22.570 1.00 95.44 177 ILE A N 1
ATOM 1357 C CA . ILE A 1 177 ? -4.949 -2.279 21.112 1.00 95.44 177 ILE A CA 1
ATOM 1358 C C . ILE A 1 177 ? -4.278 -1.103 20.403 1.00 95.44 177 ILE A C 1
ATOM 1360 O O . ILE A 1 177 ? -4.848 -0.013 20.321 1.00 95.44 177 ILE A O 1
ATOM 1364 N N . TYR A 1 178 ? -3.158 -1.392 19.735 1.00 94.31 178 TYR A N 1
ATOM 1365 C CA . TYR A 1 178 ? -2.575 -0.530 18.707 1.00 94.31 178 TYR A CA 1
ATOM 1366 C C . TYR A 1 178 ? -3.027 -0.949 17.300 1.00 94.31 178 TYR A C 1
ATOM 1368 O O . TYR A 1 178 ? -3.192 -2.137 17.011 1.00 94.31 178 TYR A O 1
ATOM 1376 N N . ARG A 1 179 ? -3.175 0.022 16.388 1.00 91.56 179 ARG A N 1
ATOM 1377 C CA . ARG A 1 179 ? -3.443 -0.220 14.959 1.00 91.56 179 ARG A CA 1
ATOM 1378 C C . ARG A 1 179 ? -2.527 0.648 14.104 1.00 91.56 179 ARG A C 1
ATOM 1380 O O . ARG A 1 179 ? -2.641 1.869 14.133 1.00 91.56 179 ARG A O 1
ATOM 1387 N N . ALA A 1 180 ? -1.678 0.021 13.293 1.00 86.94 180 ALA A N 1
ATOM 1388 C CA . ALA A 1 180 ? -0.720 0.728 12.440 1.00 86.94 180 ALA A CA 1
ATOM 1389 C C . ALA A 1 180 ? -1.387 1.460 11.252 1.00 86.94 180 ALA A C 1
ATOM 1391 O O . ALA A 1 180 ? -0.788 2.350 10.649 1.00 86.94 180 ALA A O 1
ATOM 1392 N N . LEU A 1 181 ? -2.636 1.111 10.910 1.00 80.19 181 LEU A N 1
ATOM 1393 C CA . LEU A 1 181 ? -3.410 1.707 9.814 1.00 80.19 181 LEU A CA 1
ATOM 1394 C C . LEU A 1 181 ? -4.623 2.500 10.318 1.00 80.19 181 LEU A C 1
ATOM 1396 O O . LEU A 1 181 ? -5.494 1.969 11.007 1.00 80.19 181 LEU A O 1
ATOM 1400 N N . SER A 1 182 ? -4.724 3.762 9.894 1.00 63.09 182 SER A N 1
ATOM 1401 C CA . SER A 1 182 ? -5.887 4.620 10.149 1.00 63.09 182 SER A CA 1
ATOM 1402 C C . SER A 1 182 ? -7.053 4.289 9.191 1.00 63.09 182 SER A C 1
ATOM 1404 O O . SER A 1 182 ? -6.804 4.144 7.992 1.00 63.09 182 SER A O 1
ATOM 1406 N N . PRO A 1 183 ? -8.332 4.278 9.632 1.00 53.69 183 PRO A N 1
ATOM 1407 C CA . PRO A 1 183 ? -9.477 3.825 8.816 1.00 53.69 183 PRO A CA 1
ATOM 1408 C C . PRO A 1 183 ? -9.784 4.600 7.519 1.00 53.69 183 PRO A C 1
ATOM 1410 O O . PRO A 1 183 ? -10.658 4.196 6.757 1.00 53.69 183 PRO A O 1
ATOM 1413 N N . LEU A 1 184 ? -9.121 5.735 7.283 1.00 40.62 184 LEU A N 1
ATOM 1414 C CA . LEU A 1 184 ? -9.396 6.672 6.184 1.00 40.62 184 LEU A CA 1
ATOM 1415 C C . LEU A 1 184 ? -8.370 6.602 5.035 1.00 40.62 184 LEU A C 1
ATOM 1417 O O . LEU A 1 184 ? -8.519 7.313 4.041 1.00 40.62 184 LEU A O 1
ATOM 1421 N N . GLY A 1 185 ? -7.317 5.788 5.164 1.00 47.56 185 GLY A N 1
ATOM 1422 C CA . GLY A 1 185 ? -6.229 5.711 4.189 1.00 47.56 185 GLY A CA 1
ATOM 1423 C C . GLY A 1 185 ? -6.356 4.537 3.219 1.00 47.56 185 GLY A C 1
ATOM 1424 O O . GLY A 1 185 ? -6.210 3.389 3.624 1.00 47.56 185 GLY A O 1
ATOM 1425 N N . VAL A 1 186 ? -6.514 4.816 1.920 1.00 57.22 186 VAL A N 1
ATOM 1426 C CA . VAL A 1 186 ? -6.167 3.839 0.873 1.00 57.22 186 VAL A CA 1
ATOM 1427 C C . VAL A 1 186 ? -4.650 3.873 0.696 1.00 57.22 186 VAL A C 1
ATOM 1429 O O . VAL A 1 186 ? -4.100 4.873 0.233 1.00 57.22 186 VAL A O 1
ATOM 1432 N N . LEU A 1 187 ? -3.978 2.796 1.098 1.00 70.75 187 LEU A N 1
ATOM 1433 C CA . LEU A 1 187 ? -2.526 2.643 1.056 1.00 70.75 187 LEU A CA 1
ATOM 1434 C C . LEU A 1 187 ? -2.169 1.468 0.136 1.00 70.75 187 LEU A C 1
ATOM 1436 O O . LEU A 1 187 ? -2.727 0.386 0.284 1.00 70.75 187 LEU A O 1
ATOM 1440 N N . GLU A 1 188 ? -1.252 1.681 -0.810 1.00 80.12 188 GLU A N 1
ATOM 1441 C CA . GLU A 1 188 ? -0.699 0.618 -1.664 1.00 80.12 188 GLU A CA 1
ATOM 1442 C C . GLU A 1 188 ? 0.215 -0.280 -0.803 1.00 80.12 188 GLU A C 1
ATOM 1444 O O . GLU A 1 188 ? 1.250 0.228 -0.348 1.00 80.12 188 GLU A O 1
ATOM 1449 N N . PRO A 1 189 ? -0.130 -1.560 -0.533 1.00 76.25 189 PRO A N 1
ATOM 1450 C CA . PRO A 1 189 ? 0.494 -2.333 0.550 1.00 76.25 189 PRO A CA 1
ATOM 1451 C C . PRO A 1 189 ? 2.001 -2.555 0.421 1.00 76.25 189 PRO A C 1
ATOM 1453 O O . PRO A 1 189 ? 2.683 -2.646 1.434 1.00 76.25 189 PRO A O 1
ATOM 1456 N N . TYR A 1 190 ? 2.526 -2.585 -0.804 1.00 82.44 190 TYR A N 1
ATOM 1457 C CA . TYR A 1 190 ? 3.945 -2.840 -1.088 1.00 82.44 190 TYR A CA 1
ATOM 1458 C C . TYR A 1 190 ? 4.739 -1.562 -1.393 1.00 82.44 190 TYR A C 1
ATOM 1460 O O . TYR A 1 190 ? 5.895 -1.612 -1.809 1.00 82.44 190 TYR A O 1
ATOM 1468 N N . SER A 1 191 ? 4.126 -0.389 -1.200 1.00 83.00 191 SER A N 1
ATOM 1469 C CA . SER A 1 191 ? 4.799 0.895 -1.399 1.00 83.00 191 SER A CA 1
ATOM 1470 C C . SER A 1 191 ? 5.849 1.173 -0.317 1.00 83.00 191 SER A C 1
ATOM 1472 O O . SER A 1 191 ? 5.703 0.761 0.833 1.00 83.00 191 SER A O 1
ATOM 1474 N N . ALA A 1 192 ? 6.869 1.977 -0.641 1.00 84.44 192 ALA A N 1
ATOM 1475 C CA . ALA A 1 192 ? 7.868 2.423 0.339 1.00 84.44 192 ALA A CA 1
ATOM 1476 C C . ALA A 1 192 ? 7.231 3.132 1.554 1.00 84.44 192 ALA A C 1
ATOM 1478 O O . ALA A 1 192 ? 7.721 3.001 2.672 1.00 84.44 192 ALA A O 1
ATOM 1479 N N . LYS A 1 193 ? 6.092 3.821 1.361 1.00 84.25 193 LYS A N 1
ATOM 1480 C CA . LYS A 1 193 ? 5.313 4.403 2.465 1.00 84.25 193 LYS A CA 1
ATOM 1481 C C . LYS A 1 193 ? 4.673 3.329 3.350 1.00 84.25 193 LYS A C 1
ATOM 1483 O O . LYS A 1 193 ? 4.666 3.486 4.565 1.00 84.25 193 LYS A O 1
ATOM 1488 N N . ALA A 1 194 ? 4.141 2.259 2.762 1.00 82.62 194 ALA A N 1
ATOM 1489 C CA . ALA A 1 194 ? 3.606 1.143 3.531 1.00 82.62 194 ALA A CA 1
ATOM 1490 C C . ALA A 1 194 ? 4.707 0.406 4.300 1.00 82.62 194 ALA A C 1
ATOM 1492 O O . ALA A 1 194 ? 4.505 0.114 5.471 1.00 82.62 194 ALA A O 1
ATOM 1493 N N . ARG A 1 195 ? 5.899 0.214 3.716 1.00 84.31 195 ARG A N 1
ATOM 1494 C CA . ARG A 1 195 ? 7.050 -0.330 4.455 1.00 84.31 195 ARG A CA 1
ATOM 1495 C C . ARG A 1 195 ? 7.486 0.577 5.610 1.00 84.31 195 ARG A C 1
ATOM 1497 O O . ARG A 1 195 ? 7.597 0.101 6.728 1.00 84.31 195 ARG A O 1
ATOM 1504 N N . ALA A 1 196 ? 7.588 1.890 5.405 1.00 84.38 196 ALA A N 1
ATOM 1505 C CA . ALA A 1 196 ? 7.887 2.827 6.495 1.00 84.38 196 ALA A CA 1
ATOM 1506 C C . ALA A 1 196 ? 6.832 2.831 7.630 1.00 84.38 196 ALA A C 1
ATOM 1508 O O . ALA A 1 196 ? 7.160 3.144 8.772 1.00 84.38 196 ALA A O 1
ATOM 1509 N N . GLN A 1 197 ? 5.572 2.489 7.333 1.00 85.81 197 GLN A N 1
ATOM 1510 C CA . GLN A 1 197 ? 4.465 2.497 8.299 1.00 85.81 197 GLN A CA 1
ATOM 1511 C C . GLN A 1 197 ? 4.200 1.130 8.963 1.00 85.81 197 GLN A C 1
ATOM 1513 O O . GLN A 1 197 ? 3.723 1.100 10.094 1.00 85.81 197 GLN A O 1
ATOM 1518 N N . LEU A 1 198 ? 4.484 0.022 8.271 1.00 90.31 198 LEU A N 1
ATOM 1519 C CA . LEU A 1 198 ? 4.112 -1.346 8.666 1.00 90.31 198 LEU A CA 1
ATOM 1520 C C . LEU A 1 198 ? 5.304 -2.300 8.806 1.00 90.31 198 LEU A C 1
ATOM 1522 O O . LEU A 1 198 ? 5.128 -3.377 9.361 1.00 90.31 198 LEU A O 1
ATOM 1526 N N . GLY A 1 199 ? 6.475 -1.954 8.270 1.00 92.44 199 GLY A N 1
ATOM 1527 C CA . GLY A 1 199 ? 7.703 -2.734 8.412 1.00 92.44 199 GLY A CA 1
ATOM 1528 C C . GLY A 1 199 ? 8.300 -2.562 9.806 1.00 92.44 199 GLY A C 1
ATOM 1529 O O . GLY A 1 199 ? 8.402 -1.428 10.286 1.00 92.44 199 GLY A O 1
ATOM 1530 N N . ILE A 1 200 ? 8.667 -3.678 10.439 1.00 95.25 200 ILE A N 1
ATOM 1531 C CA . ILE A 1 200 ? 9.369 -3.754 11.729 1.00 95.25 200 ILE A CA 1
ATOM 1532 C C . ILE A 1 200 ? 10.379 -4.906 11.735 1.00 95.25 200 ILE A C 1
ATOM 1534 O O . ILE A 1 200 ? 10.186 -5.910 11.048 1.00 95.25 200 ILE A O 1
ATOM 1538 N N . THR A 1 201 ? 11.408 -4.771 12.569 1.00 95.81 201 THR A N 1
ATOM 1539 C CA . THR A 1 201 ? 12.338 -5.850 12.955 1.00 95.81 201 THR A CA 1
ATOM 1540 C C . THR A 1 201 ? 12.213 -6.196 14.440 1.00 95.81 201 THR A C 1
ATOM 1542 O O . THR A 1 201 ? 12.450 -7.332 14.829 1.00 95.81 201 THR A O 1
ATOM 1545 N N . ASN A 1 202 ? 11.806 -5.240 15.279 1.00 97.06 202 ASN A N 1
ATOM 1546 C CA . ASN A 1 202 ? 11.652 -5.434 16.721 1.00 97.06 202 ASN A CA 1
ATOM 1547 C C . ASN A 1 202 ? 10.463 -4.610 17.220 1.00 97.06 202 ASN A C 1
ATOM 1549 O O . ASN A 1 202 ? 10.197 -3.512 16.715 1.00 97.06 202 ASN A O 1
ATOM 1553 N N . LEU A 1 203 ? 9.778 -5.114 18.242 1.00 97.75 203 LEU A N 1
ATOM 1554 C CA . LEU A 1 203 ? 8.704 -4.424 18.949 1.00 97.75 203 LEU A CA 1
ATOM 1555 C C . LEU A 1 203 ? 9.018 -4.423 20.445 1.00 97.75 203 LEU A C 1
ATOM 1557 O O . LEU A 1 203 ? 9.376 -5.460 20.996 1.00 97.75 203 LEU A O 1
ATOM 1561 N N . ARG A 1 204 ? 8.834 -3.280 21.105 1.00 97.25 204 ARG A N 1
ATOM 1562 C CA . ARG A 1 204 ? 9.019 -3.133 22.550 1.00 97.25 204 ARG A CA 1
ATOM 1563 C C . ARG A 1 204 ? 7.810 -2.454 23.179 1.00 97.25 204 ARG A C 1
ATOM 1565 O O . ARG A 1 204 ? 7.220 -1.554 22.583 1.00 97.25 204 ARG A O 1
ATOM 1572 N N . VAL A 1 205 ? 7.432 -2.892 24.370 1.00 98.38 205 VAL A N 1
ATOM 1573 C CA . VAL A 1 205 ? 6.347 -2.319 25.165 1.00 98.38 205 VAL A CA 1
ATOM 1574 C C . VAL A 1 205 ? 6.899 -2.018 26.549 1.00 98.38 205 VAL A C 1
ATOM 1576 O O . VAL A 1 205 ? 7.367 -2.931 27.216 1.00 98.38 205 VAL A O 1
ATOM 1579 N N . HIS A 1 206 ? 6.842 -0.758 26.974 1.00 97.94 206 HIS A N 1
ATOM 1580 C CA . HIS A 1 206 ? 7.233 -0.357 28.328 1.00 97.94 206 HIS A CA 1
ATOM 1581 C C . HIS A 1 206 ? 5.982 -0.161 29.167 1.00 97.94 206 HIS A C 1
ATOM 1583 O O . HIS A 1 206 ? 5.137 0.672 28.832 1.00 97.94 206 HIS A O 1
ATOM 1589 N N . LEU A 1 207 ? 5.863 -0.905 30.256 1.00 97.75 207 LEU A N 1
ATOM 1590 C CA . LEU A 1 207 ? 4.847 -0.725 31.284 1.00 97.75 207 LEU A CA 1
ATOM 1591 C C . LEU A 1 207 ? 5.453 0.217 32.335 1.00 97.75 207 LEU A C 1
ATOM 1593 O O . LEU A 1 207 ? 6.529 -0.067 32.852 1.00 97.75 207 LEU A O 1
ATOM 1597 N N . LEU A 1 208 ? 4.830 1.374 32.590 1.00 96.12 208 LEU A N 1
ATOM 1598 C CA . LEU A 1 208 ? 5.468 2.466 33.350 1.00 96.12 208 LEU A CA 1
ATOM 1599 C C . LEU A 1 208 ? 4.915 2.660 34.766 1.00 96.12 208 LEU A C 1
ATOM 1601 O O . LEU A 1 208 ? 5.576 3.276 35.595 1.00 96.12 208 LEU A O 1
ATOM 1605 N N . GLN A 1 209 ? 3.688 2.204 35.025 1.00 94.50 209 GLN A N 1
ATOM 1606 C CA . GLN A 1 209 ? 3.030 2.321 36.326 1.00 94.50 209 GLN A CA 1
ATOM 1607 C C . GLN A 1 209 ? 1.861 1.315 36.430 1.00 94.50 209 GLN A C 1
ATOM 1609 O O . GLN A 1 209 ? 0.947 1.383 35.596 1.00 94.50 209 GLN A O 1
ATOM 1614 N N . PRO A 1 210 ? 1.816 0.421 37.439 1.00 92.44 210 PRO A N 1
ATOM 1615 C CA . PRO A 1 210 ? 0.689 -0.493 37.644 1.00 92.44 210 PRO A CA 1
ATOM 1616 C C . PRO A 1 210 ? -0.551 0.230 38.200 1.00 92.44 210 PRO A C 1
ATOM 1618 O O . PRO A 1 210 ? -0.474 1.378 38.646 1.00 92.44 210 PRO A O 1
ATOM 1621 N N . GLN A 1 211 ? -1.710 -0.439 38.192 1.00 90.06 211 GLN A N 1
ATOM 1622 C CA . GLN A 1 211 ? -2.940 0.049 38.835 1.00 90.06 211 GLN A CA 1
ATOM 1623 C C . GLN A 1 211 ? -3.564 -1.015 39.737 1.00 90.06 211 GLN A C 1
ATOM 1625 O O . GLN A 1 211 ? -3.696 -2.171 39.349 1.00 90.06 211 GLN A O 1
ATOM 1630 N N . LEU A 1 212 ? -4.031 -0.585 40.911 1.00 86.75 212 LEU A N 1
ATOM 1631 C CA . LEU A 1 212 ? -4.934 -1.363 41.760 1.00 86.75 212 LEU A CA 1
ATOM 1632 C C . LEU A 1 212 ? -6.304 -1.521 41.080 1.00 86.75 212 LEU A C 1
ATOM 1634 O O . LEU A 1 212 ? -6.806 -0.599 40.428 1.00 86.75 212 LEU A O 1
ATOM 1638 N N . CYS A 1 213 ? -6.952 -2.665 41.294 1.00 85.69 213 CYS A N 1
ATOM 1639 C CA . CYS A 1 213 ? -8.354 -2.849 40.942 1.00 85.69 213 CYS A CA 1
ATOM 1640 C C . CYS A 1 213 ? -9.219 -1.895 41.797 1.00 85.69 213 CYS A C 1
ATOM 1642 O O . CYS A 1 213 ? -9.095 -1.912 43.026 1.00 85.69 213 CYS A O 1
ATOM 1644 N N . PRO A 1 214 ? -10.134 -1.078 41.226 1.00 85.38 214 PRO A N 1
ATOM 1645 C CA . PRO A 1 214 ? -10.783 0.012 41.970 1.00 85.38 214 PRO A CA 1
ATOM 1646 C C . PRO A 1 214 ? -11.701 -0.369 43.144 1.00 85.38 214 PRO A C 1
ATOM 1648 O O . PRO A 1 214 ? -12.303 0.526 43.734 1.00 85.38 214 PRO A O 1
ATOM 1651 N N . CYS A 1 215 ? -11.864 -1.655 43.475 1.00 77.00 215 CYS A N 1
ATOM 1652 C CA . CYS A 1 215 ? -12.513 -2.077 44.719 1.00 77.00 215 CYS A CA 1
ATOM 1653 C C . CYS A 1 215 ? -11.548 -2.418 45.866 1.00 77.00 215 CYS A C 1
ATOM 1655 O O . CYS A 1 215 ? -11.978 -2.313 47.009 1.00 77.00 215 CYS A O 1
ATOM 1657 N N . GLN A 1 216 ? -10.259 -2.688 45.613 1.00 71.12 216 GLN A N 1
ATOM 1658 C CA . GLN A 1 216 ? -9.249 -2.808 46.685 1.00 71.12 216 GLN A CA 1
ATOM 1659 C C . GLN A 1 216 ? -9.167 -1.508 47.512 1.00 71.12 216 GLN A C 1
ATOM 1661 O O . GLN A 1 216 ? -9.068 -1.532 48.737 1.00 71.12 216 GLN A O 1
ATOM 1666 N N . LEU A 1 217 ? -9.344 -0.364 46.835 1.00 66.12 217 LEU A N 1
ATOM 1667 C CA . LEU A 1 217 ? -9.402 0.988 47.408 1.00 66.12 217 LEU A CA 1
ATOM 1668 C C . LEU A 1 217 ? -10.555 1.228 48.409 1.00 66.12 217 LEU A C 1
ATOM 1670 O O . LEU A 1 217 ? -10.678 2.337 48.924 1.00 66.12 217 LEU A O 1
ATOM 1674 N N . LYS A 1 218 ? -11.424 0.239 48.669 1.00 55.59 218 LYS A N 1
ATOM 1675 C CA . LYS A 1 218 ? -12.477 0.329 49.694 1.00 55.59 218 LYS A CA 1
ATOM 1676 C C . LYS A 1 218 ? -12.112 -0.297 51.042 1.00 55.59 218 LYS A C 1
ATOM 1678 O O . LYS A 1 218 ? -12.840 -0.041 51.995 1.00 55.59 218 LYS A O 1
ATOM 1683 N N . GLU A 1 219 ? -11.042 -1.090 51.135 1.00 53.97 219 GLU A N 1
ATOM 1684 C CA . GLU A 1 219 ? -10.777 -1.913 52.331 1.00 53.97 219 GLU A CA 1
ATOM 1685 C C . GLU A 1 219 ? -9.384 -1.722 52.955 1.00 53.97 219 GLU A C 1
ATOM 1687 O O . GLU A 1 219 ? -9.240 -1.858 54.170 1.00 53.97 219 GLU A O 1
ATOM 1692 N N . SER A 1 220 ? -8.349 -1.370 52.183 1.00 46.25 220 SER A N 1
ATOM 1693 C CA . SER A 1 220 ? -6.976 -1.335 52.707 1.00 46.25 220 SER A CA 1
ATOM 1694 C C . SER A 1 220 ? -6.643 -0.054 53.491 1.00 46.25 220 SER A C 1
ATOM 1696 O O . SER A 1 220 ? -6.145 0.918 52.923 1.00 46.25 220 SER A O 1
ATOM 1698 N N . ASN A 1 221 ? -6.789 -0.098 54.821 1.00 42.50 221 ASN A N 1
ATOM 1699 C CA . ASN A 1 221 ? -5.990 0.730 55.748 1.00 42.50 221 ASN A CA 1
ATOM 1700 C C . ASN A 1 221 ? -4.676 0.018 56.159 1.00 42.50 221 ASN A C 1
ATOM 1702 O O . ASN A 1 221 ? -4.099 0.269 57.214 1.00 42.50 221 ASN A O 1
ATOM 1706 N N . THR A 1 222 ? -4.233 -0.925 55.327 1.00 44.50 222 THR A N 1
ATOM 1707 C CA . THR A 1 222 ? -3.032 -1.751 55.469 1.00 44.50 222 THR A CA 1
ATOM 1708 C C . THR A 1 222 ? -2.108 -1.468 54.293 1.00 44.50 222 THR A C 1
ATOM 1710 O O . THR A 1 222 ? -2.504 -1.640 53.139 1.00 44.50 222 THR A O 1
ATOM 1713 N N . GLY A 1 223 ? -0.885 -1.020 54.575 1.00 48.56 223 GLY A N 1
ATOM 1714 C CA . GLY A 1 223 ? 0.125 -0.805 53.540 1.00 48.56 223 GLY A CA 1
ATOM 1715 C C . GLY A 1 223 ? 0.626 -2.113 52.920 1.00 48.56 223 GLY A C 1
ATOM 1716 O O . GLY A 1 223 ? 0.484 -3.182 53.508 1.00 48.56 223 GLY A O 1
ATOM 1717 N N . LEU A 1 224 ? 1.284 -1.984 51.765 1.00 48.91 224 LEU A N 1
ATOM 1718 C CA . LEU A 1 224 ? 2.046 -3.041 51.088 1.00 48.91 224 LEU A CA 1
ATOM 1719 C C . LEU A 1 224 ? 1.235 -4.185 50.431 1.00 48.91 224 LEU A C 1
ATOM 1721 O O . LEU A 1 224 ? 1.587 -5.354 50.561 1.00 48.91 224 LEU A O 1
ATOM 1725 N N . LEU A 1 225 ? 0.222 -3.850 49.620 1.00 53.97 225 LEU A N 1
ATOM 1726 C CA . LEU A 1 225 ? -0.100 -4.672 48.441 1.00 53.97 225 LEU A CA 1
ATOM 1727 C C . LEU A 1 225 ? 0.556 -4.055 47.204 1.00 53.97 225 LEU A C 1
ATOM 1729 O O . LEU A 1 225 ? 0.162 -2.973 46.768 1.00 53.97 225 LEU A O 1
ATOM 1733 N N . SER A 1 226 ? 1.530 -4.761 46.634 1.00 59.59 226 SER A N 1
ATOM 1734 C CA . SER A 1 226 ? 2.022 -4.475 45.286 1.00 59.59 226 SER A CA 1
ATOM 1735 C C . SER A 1 226 ? 1.186 -5.229 44.246 1.00 59.59 226 SER A C 1
ATOM 1737 O O . SER A 1 226 ? 0.568 -6.249 44.556 1.00 59.59 226 SER A O 1
ATOM 1739 N N . VAL A 1 227 ? 1.133 -4.711 43.018 1.00 74.62 227 VAL A N 1
ATOM 1740 C CA . VAL A 1 227 ? 0.354 -5.287 41.913 1.00 74.62 227 VAL A CA 1
ATOM 1741 C C . VAL A 1 227 ? 1.279 -5.445 40.706 1.00 74.62 227 VAL A C 1
ATOM 1743 O O . VAL A 1 227 ? 1.512 -4.451 40.015 1.00 74.62 227 VAL A O 1
ATOM 1746 N N . PRO A 1 228 ? 1.813 -6.651 40.442 1.00 87.69 228 PRO A N 1
ATOM 1747 C CA . PRO A 1 228 ? 2.628 -6.892 39.262 1.00 87.69 228 PRO A CA 1
ATOM 1748 C C . PRO A 1 228 ? 1.786 -6.812 37.993 1.00 87.69 228 PRO A C 1
ATOM 1750 O O . PRO A 1 228 ? 0.554 -6.935 38.001 1.00 87.69 228 PRO A O 1
ATOM 1753 N N . TYR A 1 229 ? 2.479 -6.678 36.873 1.00 93.50 229 TYR A N 1
ATOM 1754 C CA . TYR A 1 229 ? 1.874 -6.848 35.566 1.00 93.50 229 TYR A CA 1
ATOM 1755 C C . TYR A 1 229 ? 1.674 -8.337 35.292 1.00 93.50 229 TYR A C 1
ATOM 1757 O O . TYR A 1 229 ? 2.588 -9.137 35.477 1.00 93.50 229 TYR A O 1
ATOM 1765 N N . ALA A 1 230 ? 0.490 -8.706 34.809 1.00 93.44 230 ALA A N 1
ATOM 1766 C CA . ALA A 1 230 ? 0.208 -10.061 34.352 1.00 93.44 230 ALA A CA 1
ATOM 1767 C C . ALA A 1 230 ? -0.512 -10.010 33.000 1.00 93.44 230 ALA A C 1
ATOM 1769 O O . ALA A 1 230 ? -1.454 -9.232 32.828 1.00 93.44 230 ALA A O 1
ATOM 1770 N N . ILE A 1 231 ? -0.070 -10.810 32.027 1.00 96.31 231 ILE A N 1
ATOM 1771 C CA . ILE A 1 231 ? -0.527 -10.767 30.626 1.00 96.31 231 ILE A CA 1
ATOM 1772 C C . ILE A 1 231 ? -0.794 -12.188 30.132 1.00 96.31 231 ILE A C 1
ATOM 1774 O O . ILE A 1 231 ? 0.110 -13.021 30.135 1.00 96.31 231 ILE A O 1
ATOM 1778 N N . SER A 1 232 ? -2.023 -12.444 29.678 1.00 94.44 232 SER A N 1
ATOM 1779 C CA . SER A 1 232 ? -2.410 -13.723 29.063 1.00 94.44 232 SER A CA 1
ATOM 1780 C C . SER A 1 232 ? -2.078 -13.787 27.574 1.00 94.44 232 SER A C 1
ATOM 1782 O O . SER A 1 232 ? -1.656 -14.829 27.100 1.00 94.44 232 SER A O 1
ATOM 1784 N N . ASP A 1 233 ? -2.202 -12.684 26.829 1.00 95.62 233 ASP A N 1
ATOM 1785 C CA . ASP A 1 233 ? -1.953 -12.695 25.382 1.00 95.62 233 ASP A CA 1
ATOM 1786 C C . ASP A 1 233 ? -1.120 -11.497 24.915 1.00 95.62 233 ASP A C 1
ATOM 1788 O O . ASP A 1 233 ? -1.467 -10.342 25.176 1.00 95.62 233 ASP A O 1
ATOM 1792 N N . PHE A 1 234 ? -0.089 -11.771 24.113 1.00 96.31 234 PHE A N 1
ATOM 1793 C CA . PHE A 1 234 ? 0.702 -10.804 23.354 1.00 96.31 234 PHE A CA 1
ATOM 1794 C C . PHE A 1 234 ? 0.604 -11.134 21.854 1.00 96.31 234 PHE A C 1
ATOM 1796 O O . PHE A 1 234 ? 1.335 -11.962 21.298 1.00 96.31 234 PHE A O 1
ATOM 1803 N N . ILE A 1 235 ? -0.356 -10.500 21.173 1.00 95.19 235 ILE A N 1
ATOM 1804 C CA . ILE A 1 235 ? -0.731 -10.830 19.793 1.00 95.19 235 ILE A CA 1
ATOM 1805 C C . ILE A 1 235 ? -0.297 -9.716 18.838 1.00 95.19 235 ILE A C 1
ATOM 1807 O O . ILE A 1 235 ? -1.004 -8.725 18.625 1.00 95.19 235 ILE A O 1
ATOM 1811 N N . LEU A 1 236 ? 0.843 -9.923 18.184 1.00 95.62 236 LEU A N 1
ATOM 1812 C CA . LEU A 1 236 ? 1.358 -9.063 17.125 1.00 95.62 236 LEU A CA 1
ATOM 1813 C C . LEU A 1 236 ? 0.883 -9.574 15.757 1.00 95.62 236 LEU A C 1
ATOM 1815 O O . LEU A 1 236 ? 1.506 -10.444 15.149 1.00 95.62 236 LEU A O 1
ATOM 1819 N N . LYS A 1 237 ? -0.245 -9.054 15.254 1.00 94.44 237 LYS A N 1
ATOM 1820 C CA . LYS A 1 237 ? -0.837 -9.527 13.989 1.00 94.44 237 LYS A CA 1
ATOM 1821 C C . LYS A 1 237 ? -0.114 -8.959 12.773 1.00 94.44 237 LYS A C 1
ATOM 1823 O O . LYS A 1 237 ? -0.266 -7.774 12.445 1.00 94.44 237 LYS A O 1
ATOM 1828 N N . GLY A 1 238 ? 0.591 -9.834 12.064 1.00 93.06 238 GLY A N 1
ATOM 1829 C CA . GLY A 1 238 ? 1.424 -9.499 10.914 1.00 93.06 238 GLY A CA 1
ATOM 1830 C C . GLY A 1 238 ? 1.527 -10.610 9.869 1.00 93.06 238 GLY A C 1
ATOM 1831 O O . GLY A 1 238 ? 0.866 -11.642 9.973 1.00 93.06 238 GLY A O 1
ATOM 1832 N N . ALA A 1 239 ? 2.351 -10.370 8.852 1.00 93.69 239 ALA A N 1
ATOM 1833 C CA . ALA A 1 239 ? 2.715 -11.310 7.800 1.00 93.69 239 ALA A CA 1
ATOM 1834 C C . ALA A 1 239 ? 4.155 -11.064 7.319 1.00 93.69 239 ALA A C 1
ATOM 1836 O O . ALA A 1 239 ? 4.700 -9.966 7.425 1.00 93.69 239 ALA A O 1
ATOM 1837 N N . CYS A 1 240 ? 4.738 -12.107 6.743 1.00 93.88 240 CYS A N 1
ATOM 1838 C CA . CYS A 1 240 ? 6.022 -12.093 6.049 1.00 93.88 240 CYS A CA 1
ATOM 1839 C C . CYS A 1 240 ? 6.053 -11.067 4.888 1.00 93.88 240 CYS A C 1
ATOM 1841 O O . CYS A 1 240 ? 5.086 -10.942 4.125 1.00 93.88 240 CYS A O 1
ATOM 1843 N N . LEU A 1 241 ? 7.156 -10.319 4.759 1.00 93.00 241 LEU A N 1
ATOM 1844 C CA . LEU A 1 241 ? 7.360 -9.277 3.744 1.00 93.00 241 LEU A CA 1
ATOM 1845 C C . LEU A 1 241 ? 7.866 -9.887 2.426 1.00 93.00 241 LEU A C 1
ATOM 1847 O O . LEU A 1 241 ? 9.035 -10.235 2.340 1.00 93.00 241 LEU A O 1
ATOM 1851 N N . CYS A 1 242 ? 7.015 -9.970 1.392 1.00 94.00 242 CYS A N 1
ATOM 1852 C CA . CYS A 1 242 ? 7.387 -10.542 0.078 1.00 94.00 242 CYS A CA 1
ATOM 1853 C C . CYS A 1 242 ? 7.101 -9.643 -1.143 1.00 94.00 242 CYS A C 1
ATOM 1855 O O . CYS A 1 242 ? 6.962 -10.152 -2.256 1.00 94.00 242 CYS A O 1
ATOM 1857 N N . TYR A 1 243 ? 6.878 -8.335 -0.946 1.00 93.12 243 TYR A N 1
ATOM 1858 C CA . TYR A 1 243 ? 6.530 -7.346 -1.995 1.00 93.12 243 TYR A CA 1
ATOM 1859 C C . TYR A 1 243 ? 5.403 -7.750 -2.983 1.00 93.12 243 TYR A C 1
ATOM 1861 O O . TYR A 1 243 ? 5.307 -7.221 -4.090 1.00 93.12 243 TYR A O 1
ATOM 1869 N N . GLY A 1 244 ? 4.524 -8.674 -2.579 1.00 92.19 244 GLY A N 1
ATOM 1870 C CA . GLY A 1 244 ? 3.436 -9.202 -3.407 1.00 92.19 244 GLY A CA 1
ATOM 1871 C C . GLY A 1 244 ? 3.840 -10.323 -4.383 1.00 92.19 244 GLY A C 1
ATOM 1872 O O . GLY A 1 244 ? 3.083 -10.634 -5.309 1.00 92.19 244 GLY A O 1
ATOM 1873 N N . HIS A 1 245 ? 5.019 -10.929 -4.189 1.00 94.56 245 HIS A N 1
ATOM 1874 C CA . HIS A 1 245 ? 5.566 -12.008 -5.018 1.00 94.56 245 HIS A CA 1
ATOM 1875 C C . HIS A 1 245 ? 5.717 -13.364 -4.305 1.00 94.56 245 HIS A C 1
ATOM 1877 O O . HIS A 1 245 ? 6.383 -14.250 -4.841 1.00 94.56 245 HIS A O 1
ATOM 1883 N N . SER A 1 246 ? 5.093 -13.578 -3.142 1.00 93.38 246 SER A N 1
ATOM 1884 C CA . SER A 1 246 ? 4.953 -14.931 -2.586 1.00 93.38 246 SER A CA 1
ATOM 1885 C C . SER A 1 246 ? 3.669 -15.129 -1.784 1.00 93.38 246 SER A C 1
ATOM 1887 O O . SER A 1 246 ? 3.145 -14.213 -1.161 1.00 93.38 246 SER A O 1
ATOM 1889 N N . GLU A 1 247 ? 3.179 -16.364 -1.808 1.00 91.62 247 GLU A N 1
ATOM 1890 C CA . GLU A 1 247 ? 2.041 -16.877 -1.044 1.00 91.62 247 GLU A CA 1
ATOM 1891 C C . GLU A 1 247 ? 2.483 -17.639 0.226 1.00 91.62 247 GLU A C 1
ATOM 1893 O O . GLU A 1 247 ? 1.655 -17.927 1.097 1.00 91.62 247 GLU A O 1
ATOM 1898 N N . HIS A 1 248 ? 3.779 -17.967 0.351 1.00 91.12 248 HIS A N 1
ATOM 1899 C CA . HIS A 1 248 ? 4.348 -18.843 1.384 1.00 91.12 248 HIS A CA 1
ATOM 1900 C C . HIS A 1 248 ? 5.713 -18.339 1.876 1.00 91.12 248 HIS A C 1
ATOM 1902 O O . HIS A 1 248 ? 6.523 -17.849 1.090 1.00 91.12 248 HIS A O 1
ATOM 1908 N N . CYS A 1 249 ? 5.996 -18.535 3.165 1.00 93.50 249 CYS A N 1
ATOM 1909 C CA . CYS A 1 249 ? 7.314 -18.288 3.745 1.00 93.50 249 CYS A CA 1
ATOM 1910 C C . CYS A 1 249 ? 7.790 -19.490 4.563 1.00 93.50 249 CYS A C 1
ATOM 1912 O O . CYS A 1 249 ? 6.985 -20.226 5.133 1.00 93.50 249 CYS A O 1
ATOM 1914 N N . MET A 1 250 ? 9.105 -19.666 4.590 1.00 93.06 250 MET A N 1
ATOM 1915 C CA . MET A 1 250 ? 9.857 -20.697 5.302 1.00 93.06 250 MET A CA 1
ATOM 1916 C C . MET A 1 250 ? 10.740 -20.039 6.380 1.00 93.06 250 MET A C 1
ATOM 1918 O O . MET A 1 250 ? 10.898 -18.813 6.349 1.00 93.06 250 MET A O 1
ATOM 1922 N N . PRO A 1 251 ? 11.311 -20.800 7.335 1.00 91.44 251 PRO A N 1
ATOM 1923 C CA . PRO A 1 251 ? 12.262 -20.260 8.307 1.00 91.44 251 PRO A CA 1
ATOM 1924 C C . PRO A 1 251 ? 13.388 -19.465 7.633 1.00 91.44 251 PRO A C 1
ATOM 1926 O O . PRO A 1 251 ? 13.950 -19.900 6.624 1.00 91.44 251 PRO A O 1
ATOM 1929 N N . ALA A 1 252 ? 13.696 -18.291 8.182 1.00 90.00 252 ALA A N 1
ATOM 1930 C CA . ALA A 1 252 ? 14.843 -17.496 7.763 1.00 90.00 252 ALA A CA 1
ATOM 1931 C C . ALA A 1 252 ? 16.091 -17.869 8.579 1.00 90.00 252 ALA A C 1
ATOM 1933 O O . ALA A 1 252 ? 15.998 -18.504 9.633 1.00 90.00 252 ALA A O 1
ATOM 1934 N N . SER A 1 253 ? 17.264 -17.462 8.094 1.00 85.62 253 SER A N 1
ATOM 1935 C CA . SER A 1 253 ? 18.517 -17.583 8.843 1.00 85.62 253 SER A CA 1
ATOM 1936 C C . SER A 1 253 ? 18.389 -16.867 10.192 1.00 85.62 253 SER A C 1
ATOM 1938 O O . SER A 1 253 ? 17.957 -15.721 10.228 1.00 85.62 253 SER A O 1
ATOM 1940 N N . GLY A 1 254 ? 18.750 -17.535 11.289 1.00 77.38 254 GLY A N 1
ATOM 1941 C CA . GLY A 1 254 ? 18.612 -16.991 12.646 1.00 77.38 254 GLY A CA 1
ATOM 1942 C C . GLY A 1 254 ? 17.280 -17.290 13.349 1.00 77.38 254 GLY A C 1
ATOM 1943 O O . GLY A 1 254 ? 17.167 -17.009 14.538 1.00 77.38 254 GLY A O 1
ATOM 1944 N N . TYR A 1 255 ? 16.293 -17.910 12.686 1.00 82.38 255 TYR A N 1
ATOM 1945 C CA . TYR A 1 255 ? 15.104 -18.414 13.385 1.00 82.38 255 TYR A CA 1
ATOM 1946 C C . TYR A 1 255 ? 15.486 -19.571 14.343 1.00 82.38 255 TYR A C 1
ATOM 1948 O O . TYR A 1 255 ? 16.087 -20.548 13.884 1.00 82.38 255 TYR A O 1
ATOM 1956 N N . PRO A 1 256 ? 15.157 -19.507 15.651 1.00 71.00 256 PRO A N 1
ATOM 1957 C CA . PRO A 1 256 ? 15.541 -20.539 16.614 1.00 71.00 256 PRO A CA 1
ATOM 1958 C C . PRO A 1 256 ? 14.800 -21.861 16.365 1.00 71.00 256 PRO A C 1
ATOM 1960 O O . PRO A 1 256 ? 13.576 -21.898 16.270 1.00 71.00 256 PRO A O 1
ATOM 1963 N N . ALA A 1 257 ? 15.536 -22.974 16.312 1.00 57.66 257 ALA A N 1
ATOM 1964 C CA . ALA A 1 257 ? 15.011 -24.304 15.975 1.00 57.66 257 ALA A CA 1
ATOM 1965 C C . ALA A 1 257 ? 14.281 -25.021 17.141 1.00 57.66 257 ALA A C 1
ATOM 1967 O O . ALA A 1 257 ? 14.407 -26.235 17.331 1.00 57.66 257 ALA A O 1
ATOM 1968 N N . THR A 1 258 ? 13.517 -24.287 17.953 1.00 55.53 258 THR A N 1
ATOM 1969 C CA . THR A 1 258 ? 12.776 -24.850 19.093 1.00 55.53 258 THR A CA 1
ATOM 1970 C C . THR A 1 258 ? 11.553 -25.651 18.626 1.00 55.53 258 THR A C 1
ATOM 1972 O O . THR A 1 258 ? 10.822 -25.260 17.715 1.00 55.53 258 THR A O 1
ATOM 1975 N N . HIS A 1 259 ? 11.346 -26.827 19.226 1.00 48.19 259 HIS A N 1
ATOM 1976 C CA . HIS A 1 259 ? 10.480 -27.889 18.695 1.00 48.19 259 HIS A CA 1
ATOM 1977 C C . HIS A 1 259 ? 8.969 -27.648 18.927 1.00 48.19 259 HIS A C 1
ATOM 1979 O O . HIS A 1 259 ? 8.281 -28.433 19.572 1.00 48.19 259 HIS A O 1
ATOM 1985 N N . SER A 1 260 ? 8.417 -26.577 18.356 1.00 48.19 260 SER A N 1
ATOM 1986 C CA . SER A 1 260 ? 6.996 -26.202 18.460 1.00 48.19 260 SER A CA 1
ATOM 1987 C C . SER A 1 260 ? 6.097 -26.937 17.443 1.00 48.19 260 SER A C 1
ATOM 1989 O O . SER A 1 260 ? 5.389 -26.330 16.637 1.00 48.19 260 SER A O 1
ATOM 1991 N N . HIS A 1 261 ? 6.111 -28.276 17.474 1.00 43.19 261 HIS A N 1
ATOM 1992 C CA . HIS A 1 261 ? 5.287 -29.141 16.613 1.00 43.19 261 HIS A CA 1
ATOM 1993 C C . HIS A 1 261 ? 3.784 -29.062 16.967 1.00 43.19 261 HIS A C 1
ATOM 1995 O O . HIS A 1 261 ? 3.228 -29.964 17.587 1.00 43.19 261 HIS A O 1
ATOM 2001 N N . GLY A 1 262 ? 3.109 -27.983 16.555 1.00 49.56 262 GLY A N 1
ATOM 2002 C CA . GLY A 1 262 ? 1.655 -27.837 16.722 1.00 49.56 262 GLY A CA 1
ATOM 2003 C C . GLY A 1 262 ? 1.059 -26.467 16.377 1.00 49.56 262 GLY A C 1
ATOM 2004 O O . GLY A 1 262 ? -0.134 -26.387 16.088 1.00 49.56 262 GLY A O 1
ATOM 2005 N N . HIS A 1 263 ? 1.855 -25.391 16.362 1.00 60.38 263 HIS A N 1
ATOM 2006 C CA . HIS A 1 263 ? 1.341 -24.021 16.215 1.00 60.38 263 HIS A CA 1
ATOM 2007 C C . HIS A 1 263 ? 1.626 -23.415 14.830 1.00 60.38 263 HIS A C 1
ATOM 2009 O O . HIS A 1 263 ? 2.661 -23.664 14.214 1.00 60.38 263 HIS A O 1
ATOM 2015 N N . TYR A 1 264 ? 0.709 -22.572 14.338 1.00 79.12 264 TYR A N 1
ATOM 2016 C CA . TYR A 1 264 ? 0.841 -21.864 13.057 1.00 79.12 264 TYR A CA 1
ATOM 2017 C C . TYR A 1 264 ? 1.800 -20.661 13.157 1.00 79.12 264 TYR A C 1
ATOM 2019 O O . TYR A 1 264 ? 1.369 -19.506 13.146 1.00 79.12 264 TYR A O 1
ATOM 2027 N N . VAL A 1 265 ? 3.102 -20.939 13.248 1.00 88.00 265 VAL A N 1
ATOM 2028 C CA . VAL A 1 265 ? 4.173 -19.928 13.234 1.00 88.00 265 VAL A CA 1
ATOM 2029 C C . VAL A 1 265 ? 4.182 -19.159 11.906 1.00 88.00 265 VAL A C 1
ATOM 2031 O O . VAL A 1 265 ? 4.032 -19.736 10.827 1.00 88.00 265 VAL A O 1
ATOM 2034 N N . VAL A 1 266 ? 4.397 -17.841 11.969 1.00 91.94 266 VAL A N 1
ATOM 2035 C CA . VAL A 1 266 ? 4.708 -17.021 10.788 1.00 91.94 266 VAL A CA 1
ATOM 2036 C C . VAL A 1 266 ? 6.229 -16.950 10.630 1.00 91.94 266 VAL A C 1
ATOM 2038 O O . VAL A 1 266 ? 6.912 -16.387 11.486 1.00 91.94 266 VAL A O 1
ATOM 2041 N N . HIS A 1 267 ? 6.765 -17.514 9.548 1.00 92.94 267 HIS A N 1
ATOM 2042 C CA . HIS A 1 267 ? 8.193 -17.439 9.209 1.00 92.94 267 HIS A CA 1
ATOM 2043 C C . HIS A 1 267 ? 8.501 -16.281 8.246 1.00 92.94 267 HIS A C 1
ATOM 2045 O O . HIS A 1 267 ? 7.614 -15.858 7.502 1.00 92.94 267 HIS A O 1
ATOM 2051 N N . GLY A 1 268 ? 9.743 -15.787 8.243 1.00 91.81 268 GLY A N 1
ATOM 2052 C CA . GLY A 1 268 ? 10.113 -14.552 7.541 1.00 91.81 268 GLY A CA 1
ATOM 2053 C C . GLY A 1 268 ? 10.702 -14.652 6.126 1.00 91.81 268 GLY A C 1
ATOM 2054 O O . GLY A 1 268 ? 10.713 -13.638 5.432 1.00 91.81 268 GLY A O 1
ATOM 2055 N N . LYS A 1 269 ? 11.177 -15.819 5.662 1.00 94.69 269 LYS A N 1
ATOM 2056 C CA . LYS A 1 269 ? 11.861 -15.949 4.357 1.00 94.69 269 LYS A CA 1
ATOM 2057 C C . LYS A 1 269 ? 10.905 -16.382 3.249 1.00 94.69 269 LYS A C 1
ATOM 2059 O O . LYS A 1 269 ? 10.290 -17.443 3.333 1.00 94.69 269 LYS A O 1
ATOM 2064 N N . CYS A 1 270 ? 10.794 -15.594 2.188 1.00 95.31 270 CYS A N 1
ATOM 2065 C CA . CYS A 1 270 ? 9.820 -15.807 1.121 1.00 95.31 270 CYS A CA 1
ATOM 2066 C C . CYS A 1 270 ? 10.185 -16.945 0.156 1.00 95.31 270 CYS A C 1
ATOM 2068 O O . CYS A 1 270 ? 11.296 -17.021 -0.365 1.00 95.31 270 CYS A O 1
ATOM 2070 N N . VAL A 1 271 ? 9.196 -17.775 -0.193 1.00 94.81 271 VAL A N 1
ATOM 2071 C CA . VAL A 1 271 ? 9.308 -18.747 -1.294 1.00 94.81 271 VAL A CA 1
ATOM 2072 C C . VAL A 1 271 ? 8.934 -18.036 -2.598 1.00 94.81 271 VAL A C 1
ATOM 2074 O O . VAL A 1 271 ? 7.779 -18.067 -3.035 1.00 94.81 271 VAL A O 1
ATOM 2077 N N . CYS A 1 272 ? 9.875 -17.280 -3.163 1.00 94.12 272 CYS A N 1
ATOM 2078 C CA . CYS A 1 272 ? 9.581 -16.302 -4.211 1.00 94.12 272 CYS A CA 1
ATOM 2079 C C . CYS A 1 272 ? 9.003 -16.894 -5.509 1.00 94.12 272 CYS A C 1
ATOM 2081 O O . CYS A 1 272 ? 9.373 -17.970 -5.981 1.00 94.12 272 CYS A O 1
ATOM 2083 N N . ARG A 1 273 ? 8.058 -16.152 -6.094 1.00 94.69 273 ARG A N 1
ATOM 2084 C CA . ARG A 1 273 ? 7.436 -16.394 -7.404 1.00 94.69 273 ARG A CA 1
ATOM 2085 C C . ARG A 1 273 ? 7.829 -15.266 -8.362 1.00 94.69 273 ARG A C 1
ATOM 2087 O O . ARG A 1 273 ? 8.789 -14.544 -8.116 1.00 94.69 273 ARG A O 1
ATOM 2094 N N . HIS A 1 274 ? 7.109 -15.097 -9.474 1.00 94.19 274 HIS A N 1
ATOM 2095 C CA . HIS A 1 274 ? 7.268 -13.945 -10.379 1.00 94.19 274 HIS A CA 1
ATOM 2096 C C . HIS A 1 274 ? 8.695 -13.708 -10.925 1.00 94.19 274 HIS A C 1
ATOM 2098 O O . HIS A 1 274 ? 9.020 -12.602 -11.362 1.00 94.19 274 HIS A O 1
ATOM 2104 N N . HIS A 1 275 ? 9.532 -14.749 -10.926 1.00 95.81 275 HIS A N 1
ATOM 2105 C CA . HIS A 1 275 ? 10.963 -14.683 -11.234 1.00 95.81 275 HIS A CA 1
ATOM 2106 C C . HIS A 1 275 ? 11.734 -13.663 -10.375 1.00 95.81 275 HIS A C 1
ATOM 2108 O O . HIS A 1 275 ? 12.606 -12.937 -10.861 1.00 95.81 275 HIS A O 1
ATOM 2114 N N . THR A 1 276 ? 11.344 -13.562 -9.105 1.00 96.19 276 THR A N 1
ATOM 2115 C CA . THR A 1 276 ? 11.985 -12.732 -8.082 1.00 96.19 276 THR A CA 1
ATOM 2116 C C . THR A 1 276 ? 12.791 -13.604 -7.128 1.00 96.19 276 THR A C 1
ATOM 2118 O O . THR A 1 276 ? 12.492 -14.782 -6.951 1.00 96.19 276 THR A O 1
ATOM 2121 N N . ALA A 1 277 ? 13.818 -13.017 -6.525 1.00 95.00 277 ALA A N 1
ATOM 2122 C CA . ALA A 1 277 ? 14.765 -13.675 -5.639 1.00 95.00 277 ALA A CA 1
ATOM 2123 C C . ALA A 1 277 ? 15.125 -12.757 -4.464 1.00 95.00 277 ALA A C 1
ATOM 2125 O O . ALA A 1 277 ? 14.774 -11.574 -4.463 1.00 95.00 277 ALA A O 1
ATOM 2126 N N . GLY A 1 278 ? 15.858 -13.312 -3.496 1.00 93.50 278 GLY A N 1
ATOM 2127 C CA . GLY A 1 278 ? 16.127 -12.668 -2.213 1.00 93.50 278 GLY A CA 1
ATOM 2128 C C . GLY A 1 278 ? 15.201 -13.157 -1.105 1.00 93.50 278 GLY A C 1
ATOM 2129 O O . GLY A 1 278 ? 14.227 -13.856 -1.379 1.00 93.50 278 GLY A O 1
ATOM 2130 N N . ASP A 1 279 ? 15.514 -12.818 0.143 1.00 91.31 279 ASP A N 1
ATOM 2131 C CA . ASP A 1 279 ? 14.749 -13.292 1.303 1.00 91.31 279 ASP A CA 1
ATOM 2132 C C . ASP A 1 279 ? 13.358 -12.647 1.395 1.00 91.31 279 ASP A C 1
ATOM 2134 O O . ASP A 1 279 ? 12.440 -13.257 1.943 1.00 91.31 279 ASP A O 1
ATOM 2138 N N . HIS A 1 280 ? 13.179 -11.477 0.770 1.00 93.69 280 HIS A N 1
ATOM 2139 C CA . HIS A 1 280 ? 11.917 -10.740 0.693 1.00 93.69 280 HIS A CA 1
ATOM 2140 C C . HIS A 1 280 ? 11.378 -10.611 -0.743 1.00 93.69 280 HIS A C 1
ATOM 2142 O O . HIS A 1 280 ? 10.420 -9.875 -0.983 1.00 93.69 280 HIS A O 1
ATOM 2148 N N . CYS A 1 281 ? 11.960 -11.321 -1.717 1.00 95.06 281 CYS A N 1
ATOM 2149 C CA . CYS A 1 281 ? 11.663 -11.174 -3.150 1.00 95.06 281 CYS A CA 1
ATOM 2150 C C . CYS A 1 281 ? 11.973 -9.770 -3.715 1.00 95.06 281 CYS A C 1
ATOM 2152 O O . CYS A 1 281 ? 11.324 -9.300 -4.653 1.00 95.06 281 CYS A O 1
ATOM 2154 N N . GLU A 1 282 ? 12.958 -9.088 -3.127 1.00 93.50 282 GLU A N 1
ATOM 2155 C CA . GLU A 1 282 ? 13.317 -7.683 -3.356 1.00 93.50 282 GLU A CA 1
ATOM 2156 C C . GLU A 1 282 ? 14.119 -7.411 -4.645 1.00 93.50 282 GLU A C 1
ATOM 2158 O O . GLU A 1 282 ? 14.416 -6.260 -4.970 1.00 93.50 282 GLU A O 1
ATOM 2163 N N . ARG A 1 283 ? 14.471 -8.462 -5.394 1.00 95.75 283 ARG A N 1
ATOM 2164 C CA . ARG A 1 283 ? 15.225 -8.398 -6.657 1.00 95.75 283 ARG A CA 1
ATOM 2165 C C . ARG A 1 283 ? 14.734 -9.444 -7.659 1.00 95.75 283 ARG A C 1
ATOM 2167 O O . ARG A 1 283 ? 13.918 -10.302 -7.335 1.00 95.75 283 ARG A O 1
ATOM 2174 N N . CYS A 1 284 ? 15.215 -9.375 -8.897 1.00 97.50 284 CYS A N 1
ATOM 2175 C CA . CYS A 1 284 ? 14.937 -10.395 -9.911 1.00 97.50 284 CYS A CA 1
ATOM 2176 C C . CYS A 1 284 ? 15.864 -11.614 -9.784 1.00 97.50 284 CYS A C 1
ATOM 2178 O O . CYS A 1 284 ? 16.997 -11.503 -9.311 1.00 97.50 284 CYS A O 1
ATOM 2180 N N . ASP A 1 285 ? 15.397 -12.764 -10.274 1.00 97.25 285 ASP A N 1
ATOM 2181 C CA . ASP A 1 285 ? 16.225 -13.947 -10.521 1.00 97.25 285 ASP A CA 1
ATOM 2182 C C . ASP A 1 285 ? 17.433 -13.618 -11.412 1.00 97.25 285 ASP A C 1
ATOM 2184 O O . ASP A 1 285 ? 17.361 -12.754 -12.291 1.00 97.25 285 ASP A O 1
ATOM 2188 N N . ARG A 1 286 ? 18.525 -14.383 -11.254 1.00 96.75 286 ARG A N 1
ATOM 2189 C CA . ARG A 1 286 ? 19.815 -14.167 -11.945 1.00 96.75 286 ARG A CA 1
ATOM 2190 C C . ARG A 1 286 ? 19.692 -13.951 -13.461 1.00 96.75 286 ARG A C 1
ATOM 2192 O O . ARG A 1 286 ? 20.444 -13.154 -14.011 1.00 96.75 286 ARG A O 1
ATOM 2199 N N . LEU A 1 287 ? 18.754 -14.629 -14.129 1.00 97.44 287 LEU A N 1
ATOM 2200 C CA . LEU A 1 287 ? 18.539 -14.572 -15.585 1.00 97.44 287 LEU A CA 1
ATOM 2201 C C . LEU A 1 287 ? 17.319 -13.721 -16.011 1.00 97.44 287 LEU A C 1
ATOM 2203 O O . LEU A 1 287 ? 16.916 -13.763 -17.173 1.00 97.44 287 LEU A O 1
ATOM 2207 N N . TYR A 1 288 ? 16.702 -12.960 -15.098 1.00 97.88 288 TYR A N 1
ATOM 2208 C CA . TYR A 1 288 ? 15.429 -12.252 -15.331 1.00 97.88 288 TYR A CA 1
ATOM 2209 C C . TYR A 1 288 ? 15.520 -10.719 -15.219 1.00 97.88 288 TYR A C 1
ATOM 2211 O O . TYR A 1 288 ? 14.517 -10.028 -15.021 1.00 97.88 288 TYR A O 1
ATOM 2219 N N . ASN A 1 289 ? 16.720 -10.178 -15.427 1.00 97.38 289 ASN A N 1
ATOM 2220 C CA . ASN A 1 289 ? 17.026 -8.748 -15.378 1.00 97.38 289 ASN A CA 1
ATOM 2221 C C . ASN A 1 289 ? 16.774 -7.998 -16.710 1.00 97.38 289 ASN A C 1
ATOM 2223 O O . ASN A 1 289 ? 17.415 -6.985 -16.974 1.00 97.38 289 ASN A O 1
ATOM 2227 N N . ASP A 1 290 ? 15.847 -8.445 -17.577 1.00 96.94 290 ASP A N 1
ATOM 2228 C CA . ASP A 1 290 ? 15.550 -7.721 -18.833 1.00 96.94 290 ASP A CA 1
ATOM 2229 C C . ASP A 1 290 ? 14.693 -6.455 -18.635 1.00 96.94 290 ASP A C 1
ATOM 2231 O O . ASP A 1 290 ? 14.578 -5.620 -19.533 1.00 96.94 290 ASP A O 1
ATOM 2235 N N . ARG A 1 291 ? 14.111 -6.278 -17.446 1.00 95.62 291 ARG A N 1
ATOM 2236 C CA . ARG A 1 291 ? 13.410 -5.060 -17.016 1.00 95.62 291 ARG A CA 1
ATOM 2237 C C . ARG A 1 291 ? 13.718 -4.777 -15.542 1.00 95.62 291 ARG A C 1
ATOM 2239 O O . ARG A 1 291 ? 14.054 -5.725 -14.834 1.00 95.62 291 ARG A O 1
ATOM 2246 N N . PRO A 1 292 ? 13.604 -3.525 -15.060 1.00 94.44 292 PRO A N 1
ATOM 2247 C CA . PRO A 1 292 ? 13.891 -3.231 -13.661 1.00 94.44 292 PRO A CA 1
ATOM 2248 C C . PRO A 1 292 ? 12.874 -3.930 -12.748 1.00 94.44 292 PRO A C 1
ATOM 2250 O O . PRO A 1 292 ? 11.682 -3.982 -13.073 1.00 94.44 292 PRO A O 1
ATOM 2253 N N . TRP A 1 293 ? 13.346 -4.437 -11.605 1.00 96.06 293 TRP A N 1
ATOM 2254 C CA . TRP A 1 293 ? 12.489 -5.014 -10.567 1.00 96.06 293 TRP A CA 1
ATOM 2255 C C . TRP A 1 293 ? 11.458 -3.993 -10.073 1.00 96.06 293 TRP A C 1
ATOM 2257 O O . TRP A 1 293 ? 11.740 -2.795 -9.969 1.00 96.06 293 TRP A O 1
ATOM 2267 N N . ARG A 1 294 ? 10.260 -4.481 -9.748 1.00 93.69 294 ARG A N 1
ATOM 2268 C CA . ARG A 1 294 ? 9.185 -3.712 -9.123 1.00 93.69 294 ARG A CA 1
ATOM 2269 C C . ARG A 1 294 ? 8.351 -4.634 -8.240 1.00 93.69 294 ARG A C 1
ATOM 2271 O O . ARG A 1 294 ? 7.813 -5.611 -8.753 1.00 93.69 294 ARG A O 1
ATOM 2278 N N . ALA A 1 295 ? 8.146 -4.231 -6.986 1.00 93.00 295 ALA A N 1
ATOM 2279 C CA . ALA A 1 295 ? 7.072 -4.747 -6.140 1.00 93.00 295 ALA A CA 1
ATOM 2280 C C . ALA A 1 295 ? 5.732 -4.777 -6.896 1.00 93.00 295 ALA A C 1
ATOM 2282 O O . ALA A 1 295 ? 5.443 -3.861 -7.677 1.00 93.00 295 ALA A O 1
ATOM 2283 N N . ALA A 1 296 ? 4.909 -5.795 -6.643 1.00 91.62 296 ALA A N 1
ATOM 2284 C CA . ALA A 1 296 ? 3.559 -5.898 -7.191 1.00 91.62 296 ALA A CA 1
ATOM 2285 C C . ALA A 1 296 ? 2.629 -4.791 -6.644 1.00 91.62 296 ALA A C 1
ATOM 2287 O O . ALA A 1 296 ? 2.940 -4.118 -5.661 1.00 91.62 296 ALA A O 1
ATOM 2288 N N . SER A 1 297 ? 1.465 -4.597 -7.269 1.00 87.56 297 SER A N 1
ATOM 2289 C CA . SER A 1 297 ? 0.444 -3.643 -6.807 1.00 87.56 297 SER A CA 1
ATOM 2290 C C . SER A 1 297 ? -0.795 -4.376 -6.296 1.00 87.56 297 SER A C 1
ATOM 2292 O O . SER A 1 297 ? -1.481 -5.076 -7.043 1.00 87.56 297 SER A O 1
ATOM 2294 N N . GLY A 1 298 ? -1.119 -4.172 -5.018 1.00 80.12 298 GLY A N 1
ATOM 2295 C CA . GLY A 1 298 ? -2.347 -4.662 -4.395 1.00 80.12 298 GLY A CA 1
ATOM 2296 C C . GLY A 1 298 ? -3.587 -3.855 -4.795 1.00 80.12 298 GLY A C 1
ATOM 2297 O O . GLY A 1 298 ? -4.697 -4.375 -4.714 1.00 80.12 298 GLY A O 1
ATOM 2298 N N . LEU A 1 299 ? -3.421 -2.609 -5.261 1.00 77.94 299 LEU A N 1
ATOM 2299 C CA . LEU A 1 299 ? -4.536 -1.772 -5.729 1.00 77.94 299 LEU A CA 1
ATOM 2300 C C . LEU A 1 299 ? -4.980 -2.088 -7.166 1.00 77.94 299 LEU A C 1
ATOM 2302 O O . LEU A 1 299 ? -6.159 -1.935 -7.482 1.00 77.94 299 LEU A O 1
ATOM 2306 N N . THR A 1 300 ? -4.058 -2.509 -8.037 1.00 82.38 300 THR A N 1
ATOM 2307 C CA . THR A 1 300 ? -4.358 -2.848 -9.445 1.00 82.38 300 THR A CA 1
ATOM 2308 C C . THR A 1 300 ? -4.417 -4.353 -9.711 1.00 82.38 300 THR A C 1
ATOM 2310 O O . THR A 1 300 ? -5.043 -4.777 -10.681 1.00 82.38 300 THR A O 1
ATOM 2313 N N . GLY A 1 301 ? -3.777 -5.163 -8.863 1.00 84.12 301 GLY A N 1
ATOM 2314 C CA . GLY A 1 301 ? -3.582 -6.598 -9.068 1.00 84.12 301 GLY A CA 1
ATOM 2315 C C . GLY A 1 301 ? -2.354 -6.956 -9.918 1.00 84.12 301 GLY A C 1
ATOM 2316 O O . GLY A 1 301 ? -2.084 -8.144 -10.112 1.00 84.12 301 GLY A O 1
ATOM 2317 N N . GLU A 1 302 ? -1.613 -5.966 -10.432 1.00 87.81 302 GLU A N 1
ATOM 2318 C CA . GLU A 1 302 ? -0.462 -6.191 -11.309 1.00 87.81 302 GLU A CA 1
ATOM 2319 C C . GLU A 1 302 ? 0.703 -6.866 -10.564 1.00 87.81 302 GLU A C 1
ATOM 2321 O O . GLU A 1 302 ? 1.302 -6.304 -9.649 1.00 87.81 302 GLU A O 1
ATOM 2326 N N . ALA A 1 303 ? 1.058 -8.073 -11.009 1.00 88.88 303 ALA A N 1
ATOM 2327 C CA . ALA A 1 303 ? 2.128 -8.906 -10.453 1.00 88.88 303 ALA A CA 1
ATOM 2328 C C . ALA A 1 303 ? 3.555 -8.347 -10.601 1.00 88.88 303 ALA A C 1
ATOM 2330 O O . ALA A 1 303 ? 4.463 -8.797 -9.908 1.00 88.88 303 ALA A O 1
ATOM 2331 N N . HIS A 1 304 ? 3.767 -7.447 -11.568 1.00 92.75 304 HIS A N 1
ATOM 2332 C CA . HIS A 1 304 ? 5.053 -6.817 -11.905 1.00 92.75 304 HIS A CA 1
ATOM 2333 C C . HIS A 1 304 ? 6.282 -7.749 -12.043 1.00 92.75 304 HIS A C 1
ATOM 2335 O O . HIS A 1 304 ? 7.417 -7.294 -11.943 1.00 92.75 304 HIS A O 1
ATOM 2341 N N . GLN A 1 305 ? 6.059 -9.027 -12.376 1.00 93.75 305 GLN A N 1
ATOM 2342 C CA . GLN A 1 305 ? 7.089 -10.069 -12.497 1.00 93.75 305 GLN A CA 1
ATOM 2343 C C . GLN A 1 305 ? 8.323 -9.674 -13.321 1.00 93.75 305 GLN A C 1
ATOM 2345 O O . GLN A 1 305 ? 8.224 -8.924 -14.296 1.00 93.75 305 GLN A O 1
ATOM 2350 N N . CYS A 1 306 ? 9.482 -10.232 -12.991 1.00 96.19 306 CYS A N 1
ATOM 2351 C CA . CYS A 1 306 ? 10.720 -10.012 -13.738 1.00 96.19 306 CYS A CA 1
ATOM 2352 C C . CYS A 1 306 ? 10.678 -10.673 -15.134 1.00 96.19 306 CYS A C 1
ATOM 2354 O O . CYS A 1 306 ? 9.763 -11.441 -15.447 1.00 96.19 306 CYS A O 1
ATOM 2356 N N . ALA A 1 307 ? 11.616 -10.325 -16.023 1.00 96.19 307 ALA A N 1
ATOM 2357 C CA . ALA A 1 307 ? 11.564 -10.705 -17.442 1.00 96.19 307 ALA A CA 1
ATOM 2358 C C . ALA A 1 307 ? 12.860 -11.379 -17.902 1.00 96.19 307 ALA A C 1
ATOM 2360 O O . ALA A 1 307 ? 13.941 -10.810 -17.765 1.00 96.19 307 ALA A O 1
ATOM 2361 N N . LYS A 1 308 ? 12.747 -12.589 -18.467 1.00 97.25 308 LYS A N 1
ATOM 2362 C CA . LYS A 1 308 ? 13.903 -13.411 -18.843 1.00 97.25 308 LYS A CA 1
ATOM 2363 C C . LYS A 1 308 ? 14.759 -12.725 -19.909 1.00 97.25 308 LYS A C 1
ATOM 2365 O O . LYS A 1 308 ? 14.258 -12.374 -20.978 1.00 97.25 308 LYS A O 1
ATOM 2370 N N . CYS A 1 309 ? 16.052 -12.600 -19.639 1.00 97.19 309 CYS A N 1
ATOM 2371 C CA . CYS A 1 309 ? 17.030 -12.105 -20.596 1.00 97.19 309 CYS A CA 1
ATOM 2372 C C . CYS A 1 309 ? 17.164 -13.051 -21.794 1.00 97.19 309 CYS A C 1
ATOM 2374 O O . CYS A 1 309 ? 17.162 -14.279 -21.662 1.00 97.19 309 CYS A O 1
ATOM 2376 N N . LYS A 1 310 ? 17.307 -12.470 -22.987 1.00 96.88 310 LYS A N 1
ATOM 2377 C CA . LYS A 1 310 ? 17.519 -13.216 -24.229 1.00 96.88 310 LYS A CA 1
ATOM 2378 C C . LYS A 1 310 ? 19.007 -13.493 -24.402 1.00 96.88 310 LYS A C 1
ATOM 2380 O O . LYS A 1 310 ? 19.709 -12.688 -24.993 1.00 96.88 310 LYS A O 1
ATOM 2385 N N . CYS A 1 311 ? 19.461 -14.619 -23.861 1.00 97.19 311 CYS A N 1
ATOM 2386 C CA . CYS A 1 311 ? 20.872 -15.022 -23.868 1.00 97.19 311 CYS A CA 1
ATOM 2387 C C . CYS A 1 311 ? 21.151 -16.276 -24.714 1.00 97.19 311 CYS A C 1
ATOM 2389 O O . CYS A 1 311 ? 22.156 -16.941 -24.497 1.00 97.19 311 CYS A O 1
ATOM 2391 N N . ASN A 1 312 ? 20.221 -16.670 -25.594 1.00 95.50 312 ASN A N 1
ATOM 2392 C CA . ASN A 1 312 ? 20.324 -17.832 -26.494 1.00 95.50 312 ASN A CA 1
ATOM 2393 C C . ASN A 1 312 ? 20.720 -19.179 -25.836 1.00 95.50 312 ASN A C 1
ATOM 2395 O O . ASN A 1 312 ? 21.196 -20.068 -26.521 1.00 95.50 312 ASN A O 1
ATOM 2399 N N . GLY A 1 313 ? 20.531 -19.364 -24.524 1.00 95.31 313 GLY A N 1
ATOM 2400 C CA . GLY A 1 313 ? 21.003 -20.569 -23.811 1.00 95.31 313 GLY A CA 1
ATOM 2401 C C . GLY A 1 313 ? 22.493 -20.550 -23.435 1.00 95.31 313 GLY A C 1
ATOM 2402 O O . GLY A 1 313 ? 22.996 -21.512 -22.869 1.00 95.31 313 GLY A O 1
ATOM 2403 N N . HIS A 1 314 ? 23.185 -19.441 -23.689 1.00 97.12 314 HIS A N 1
ATOM 2404 C CA . HIS A 1 314 ? 24.609 -19.235 -23.428 1.00 97.12 314 HIS A CA 1
ATOM 2405 C C . HIS A 1 314 ? 24.890 -18.357 -22.195 1.00 97.12 314 HIS A C 1
ATOM 2407 O O . HIS A 1 314 ? 25.976 -17.800 -22.081 1.00 97.12 314 HIS A O 1
ATOM 2413 N N . ALA A 1 315 ? 23.933 -18.198 -21.276 1.00 97.19 315 ALA A N 1
ATOM 2414 C CA . ALA A 1 315 ? 24.166 -17.529 -19.995 1.00 97.19 315 ALA A CA 1
ATOM 2415 C C . ALA A 1 315 ? 23.197 -18.020 -18.914 1.00 97.19 315 ALA A C 1
ATOM 2417 O O . ALA A 1 315 ? 21.989 -18.109 -19.147 1.00 97.19 315 ALA A O 1
ATOM 2418 N N . GLU A 1 316 ? 23.720 -18.241 -17.709 1.00 96.06 316 GLU A N 1
ATOM 2419 C CA . GLU A 1 316 ? 22.932 -18.509 -16.497 1.00 96.06 316 GLU A CA 1
ATOM 2420 C C . GLU A 1 316 ? 22.512 -17.224 -15.768 1.00 96.06 316 GLU A C 1
ATOM 2422 O O . GLU A 1 316 ? 21.643 -17.242 -14.895 1.00 96.06 316 GLU A O 1
ATOM 2427 N N . SER A 1 317 ? 23.124 -16.087 -16.116 1.00 97.31 317 SER A N 1
ATOM 2428 C CA . SER A 1 317 ? 22.817 -14.794 -15.513 1.00 97.31 317 SER A CA 1
ATOM 2429 C C . SER A 1 317 ? 22.932 -13.623 -16.490 1.00 97.31 317 SER A C 1
ATOM 2431 O O . SER A 1 317 ? 23.569 -13.698 -17.541 1.00 97.31 317 SER A O 1
ATOM 2433 N N . CYS A 1 318 ? 22.278 -12.527 -16.129 1.00 97.38 318 CYS A N 1
ATOM 2434 C CA . CYS A 1 318 ? 22.329 -11.244 -16.809 1.00 97.38 318 CYS A CA 1
ATOM 2435 C C . CYS A 1 318 ? 22.159 -10.114 -15.789 1.00 97.38 318 CYS A C 1
ATOM 2437 O O . CYS A 1 318 ? 21.519 -10.308 -14.754 1.00 97.38 318 CYS A O 1
ATOM 2439 N N . HIS A 1 319 ? 22.660 -8.922 -16.100 1.00 96.75 319 HIS A N 1
ATOM 2440 C CA . HIS A 1 319 ? 22.349 -7.699 -15.357 1.00 96.75 319 HIS A CA 1
ATOM 2441 C C . HIS A 1 319 ? 21.407 -6.789 -16.160 1.00 96.75 319 HIS A C 1
ATOM 2443 O O . HIS A 1 319 ? 21.191 -6.995 -17.355 1.00 96.75 319 HIS A O 1
ATOM 2449 N N . PHE A 1 320 ? 20.828 -5.791 -15.491 1.00 97.25 320 PHE A N 1
ATOM 2450 C CA . PHE A 1 320 ? 19.985 -4.769 -16.112 1.00 97.25 320 PHE A CA 1
ATOM 2451 C C . PHE A 1 320 ? 20.807 -3.509 -16.409 1.00 97.25 320 PHE A C 1
ATOM 2453 O O . PHE A 1 320 ? 21.382 -2.922 -15.494 1.00 97.25 320 PHE A O 1
ATOM 2460 N N . ASP A 1 321 ? 20.815 -3.059 -17.664 1.00 95.56 321 ASP A N 1
ATOM 2461 C CA . ASP A 1 321 ? 21.435 -1.804 -18.095 1.00 95.56 321 ASP A CA 1
ATOM 2462 C C . ASP A 1 321 ? 20.343 -0.770 -18.449 1.00 95.56 321 ASP A C 1
ATOM 2464 O O . ASP A 1 321 ? 19.502 -0.967 -19.338 1.00 95.56 321 ASP A O 1
ATOM 2468 N N . ILE A 1 322 ? 20.364 0.372 -17.752 1.00 91.38 322 ILE A N 1
ATOM 2469 C CA . ILE A 1 322 ? 19.399 1.464 -17.942 1.00 91.38 322 ILE A CA 1
ATOM 2470 C C . ILE A 1 322 ? 19.571 2.198 -19.284 1.00 91.38 322 ILE A C 1
ATOM 2472 O O . ILE A 1 322 ? 18.585 2.618 -19.888 1.00 91.38 322 ILE A O 1
ATOM 2476 N N . SER A 1 323 ? 20.792 2.311 -19.801 1.00 91.00 323 SER A N 1
ATOM 2477 C CA . SER A 1 323 ? 21.106 2.914 -21.101 1.00 91.00 323 SER A CA 1
ATOM 2478 C C . SER A 1 323 ? 20.657 2.017 -22.258 1.00 91.00 323 SER A C 1
ATOM 2480 O O . SER A 1 323 ? 20.218 2.504 -23.301 1.00 91.00 323 SER A O 1
ATOM 2482 N N . VAL A 1 324 ? 20.720 0.695 -22.096 1.00 91.12 324 VAL A N 1
ATOM 2483 C CA . VAL A 1 324 ? 20.122 -0.296 -23.007 1.00 91.12 324 VAL A CA 1
ATOM 2484 C C . VAL A 1 324 ? 18.591 -0.233 -22.940 1.00 91.12 324 VAL A C 1
ATOM 2486 O O . VAL A 1 324 ? 17.939 -0.153 -23.983 1.00 91.12 324 VAL A O 1
ATOM 2489 N N . TRP A 1 325 ? 18.013 -0.184 -21.735 1.00 90.25 325 TRP A N 1
ATOM 2490 C CA . TRP A 1 325 ? 16.566 -0.050 -21.515 1.00 90.25 325 TRP A CA 1
ATOM 2491 C C . TRP A 1 325 ? 15.982 1.228 -22.133 1.00 90.25 325 TRP A C 1
ATOM 2493 O O . TRP A 1 325 ? 14.930 1.193 -22.774 1.00 90.25 325 TRP A O 1
ATOM 2503 N N . LEU A 1 326 ? 16.667 2.366 -21.992 1.00 85.69 326 LEU A N 1
ATOM 2504 C CA . LEU A 1 326 ? 16.244 3.631 -22.595 1.00 85.69 326 LEU A CA 1
ATOM 2505 C C . LEU A 1 326 ? 16.383 3.600 -24.126 1.00 85.69 326 LEU A C 1
ATOM 2507 O O . LEU A 1 326 ? 15.431 3.967 -24.819 1.00 85.69 326 LEU A O 1
ATOM 2511 N N . ARG A 1 327 ? 17.496 3.076 -24.669 1.00 88.69 327 ARG A N 1
ATOM 2512 C CA . ARG A 1 327 ? 17.681 2.887 -26.125 1.00 88.69 327 ARG A CA 1
ATOM 2513 C C . ARG A 1 327 ? 16.615 1.978 -26.744 1.00 88.69 327 ARG A C 1
ATOM 2515 O O . ARG A 1 327 ? 16.115 2.282 -27.825 1.00 88.69 327 ARG A O 1
ATOM 2522 N N . SER A 1 328 ? 16.192 0.917 -26.052 1.00 85.12 328 SER A N 1
ATOM 2523 C CA . SER A 1 328 ? 15.113 0.029 -26.517 1.00 85.12 328 SER A CA 1
ATOM 2524 C C . SER A 1 328 ? 13.701 0.624 -26.387 1.00 85.12 328 SER A C 1
ATOM 2526 O O . SER A 1 328 ? 12.724 -0.042 -26.735 1.00 85.12 328 SER A O 1
ATOM 2528 N N . ARG A 1 329 ? 13.577 1.880 -25.929 1.00 90.38 329 ARG A N 1
ATOM 2529 C CA . ARG A 1 329 ? 12.315 2.570 -25.606 1.00 90.38 329 ARG A CA 1
ATOM 2530 C C . ARG A 1 329 ? 11.512 1.846 -24.520 1.00 90.38 329 ARG A C 1
ATOM 2532 O O . ARG A 1 329 ? 10.310 1.638 -24.673 1.00 90.38 329 ARG A O 1
ATOM 2539 N N . GLN A 1 330 ? 12.190 1.484 -23.430 1.00 89.12 330 GLN A N 1
ATOM 2540 C CA . GLN A 1 330 ? 11.630 0.812 -22.251 1.00 89.12 330 GLN A CA 1
ATOM 2541 C C . GLN A 1 330 ? 11.019 -0.565 -22.569 1.00 89.12 330 GLN A C 1
ATOM 2543 O O . GLN A 1 330 ? 9.927 -0.899 -22.109 1.00 89.12 330 GLN A O 1
ATOM 2548 N N . ARG A 1 331 ? 11.708 -1.357 -23.406 1.00 89.94 331 ARG A N 1
ATOM 2549 C CA . ARG A 1 331 ? 11.244 -2.689 -23.842 1.00 89.94 331 ARG A CA 1
ATOM 2550 C C . ARG A 1 331 ? 12.080 -3.846 -23.308 1.00 89.94 331 ARG A C 1
ATOM 2552 O O . ARG A 1 331 ? 11.526 -4.904 -23.043 1.00 89.94 331 ARG A O 1
ATOM 2559 N N . SER A 1 332 ? 13.395 -3.660 -23.241 1.00 94.19 332 SER A N 1
ATOM 2560 C CA . SER A 1 332 ? 14.382 -4.696 -22.919 1.00 94.19 332 SER A CA 1
ATOM 2561 C C . SER A 1 332 ? 15.714 -4.031 -22.552 1.00 94.19 332 SER A C 1
ATOM 2563 O O . SER A 1 332 ? 16.205 -3.178 -23.295 1.00 94.19 332 SER A O 1
ATOM 2565 N N . GLY A 1 333 ? 16.262 -4.377 -21.392 1.00 95.56 333 GLY A N 1
ATOM 2566 C CA . GLY A 1 333 ? 17.448 -3.776 -20.770 1.00 95.56 333 GLY A CA 1
ATOM 2567 C C . GLY A 1 333 ? 18.509 -4.792 -20.352 1.00 95.56 333 GLY A C 1
ATOM 2568 O O . GLY A 1 333 ? 19.582 -4.397 -19.914 1.00 95.56 333 GLY A O 1
ATOM 2569 N N . GLY A 1 334 ? 18.232 -6.090 -20.487 1.00 96.12 334 GLY A N 1
ATOM 2570 C CA . GLY A 1 334 ? 19.111 -7.150 -20.006 1.00 96.12 334 GLY A CA 1
ATOM 2571 C C . GLY A 1 334 ? 20.388 -7.272 -20.831 1.00 96.12 334 GLY A C 1
ATOM 2572 O O . GLY A 1 334 ? 20.343 -7.165 -22.061 1.00 96.12 334 GLY A O 1
ATOM 2573 N N . VAL A 1 335 ? 21.509 -7.527 -20.164 1.00 97.12 335 VAL A N 1
ATOM 2574 C CA . VAL A 1 335 ? 22.823 -7.795 -20.761 1.00 97.12 335 VAL A CA 1
ATOM 2575 C C . VAL A 1 335 ? 23.354 -9.093 -20.158 1.00 97.12 335 VAL A C 1
ATOM 2577 O O . VAL A 1 335 ? 23.426 -9.233 -18.939 1.00 97.12 335 VAL A O 1
ATOM 2580 N N . CYS A 1 336 ? 23.650 -10.072 -21.007 1.00 97.81 336 CYS A N 1
ATOM 2581 C CA . CYS A 1 336 ? 23.959 -11.440 -20.598 1.00 97.81 336 CYS A CA 1
ATOM 2582 C C . CYS A 1 336 ? 25.438 -11.636 -20.231 1.00 97.81 336 CYS A C 1
ATOM 2584 O O . CYS A 1 336 ? 26.316 -11.059 -20.870 1.00 97.81 336 CYS A O 1
ATOM 2586 N N . HIS A 1 337 ? 25.717 -12.497 -19.249 1.00 97.44 337 HIS A N 1
ATOM 2587 C CA . HIS A 1 337 ? 27.076 -12.939 -18.923 1.00 97.44 337 HIS A CA 1
ATOM 2588 C C . HIS A 1 337 ? 27.386 -14.218 -19.713 1.00 97.44 337 HIS A C 1
ATOM 2590 O O . HIS A 1 337 ? 26.936 -15.304 -19.346 1.00 97.44 337 HIS A O 1
ATOM 2596 N N . CYS A 1 338 ? 28.063 -14.067 -20.851 1.00 96.81 338 CYS A N 1
ATOM 2597 C CA . CYS A 1 338 ? 28.144 -15.112 -21.870 1.00 96.81 338 CYS A CA 1
ATOM 2598 C C . CYS A 1 338 ? 29.166 -16.218 -21.568 1.00 96.81 338 CYS A C 1
ATOM 2600 O O . CYS A 1 338 ? 30.304 -15.958 -21.188 1.00 96.81 338 CYS A O 1
ATOM 2602 N N . LEU A 1 339 ? 28.740 -17.455 -21.816 1.00 95.75 339 LEU A N 1
ATOM 2603 C CA . LEU A 1 339 ? 29.501 -18.702 -21.735 1.00 95.75 339 LEU A CA 1
ATOM 2604 C C . LEU A 1 339 ? 29.783 -19.240 -23.153 1.00 95.75 339 LEU A C 1
ATOM 2606 O O . LEU A 1 339 ? 29.475 -18.580 -24.152 1.00 95.75 339 LEU A O 1
ATOM 2610 N N . HIS A 1 340 ? 30.315 -20.466 -23.259 1.00 96.50 340 HIS A N 1
ATOM 2611 C CA . HIS A 1 340 ? 30.393 -21.224 -24.522 1.00 96.50 340 HIS A CA 1
ATOM 2612 C C . HIS A 1 340 ? 31.108 -20.470 -25.669 1.00 96.50 340 HIS A C 1
ATOM 2614 O O . HIS A 1 340 ? 30.702 -20.553 -26.828 1.00 96.50 340 HIS A O 1
ATOM 2620 N N . ASN A 1 341 ? 32.125 -19.668 -25.337 1.00 95.38 341 ASN A N 1
ATOM 2621 C CA . ASN A 1 341 ? 32.887 -18.829 -26.273 1.00 95.38 341 ASN A CA 1
ATOM 2622 C C . ASN A 1 341 ? 32.014 -17.863 -27.109 1.00 95.38 341 ASN A C 1
ATOM 2624 O O . ASN A 1 341 ? 32.380 -17.464 -28.216 1.00 95.38 341 ASN A O 1
ATOM 2628 N N . THR A 1 342 ? 30.852 -17.462 -26.576 1.00 95.75 342 THR A N 1
ATOM 2629 C CA . THR A 1 342 ? 29.953 -16.470 -27.189 1.00 95.75 342 THR A CA 1
ATOM 2630 C C . THR A 1 342 ? 30.155 -15.067 -26.618 1.00 95.75 342 THR A C 1
ATOM 2632 O O . THR A 1 342 ? 30.720 -14.881 -25.539 1.00 95.75 342 THR A O 1
ATOM 2635 N N . THR A 1 343 ? 29.691 -14.055 -27.351 1.00 94.75 343 THR A N 1
ATOM 2636 C CA . THR A 1 343 ? 29.781 -12.642 -26.968 1.00 94.75 343 THR A CA 1
ATOM 2637 C C . THR A 1 343 ? 28.625 -11.796 -27.529 1.00 94.75 343 THR A C 1
ATOM 2639 O O . THR A 1 343 ? 27.685 -12.282 -28.183 1.00 94.75 343 THR A O 1
ATOM 2642 N N . GLY A 1 344 ? 28.686 -10.500 -27.227 1.00 92.94 344 GLY A N 1
ATOM 2643 C CA . GLY A 1 344 ? 27.656 -9.510 -27.500 1.00 92.94 344 GLY A CA 1
ATOM 2644 C C . GLY A 1 344 ? 26.465 -9.639 -26.549 1.00 92.94 344 GLY A C 1
ATOM 2645 O O . GLY A 1 344 ? 26.239 -10.679 -25.936 1.00 92.94 344 GLY A O 1
ATOM 2646 N N . ARG A 1 345 ? 25.655 -8.577 -26.462 1.00 93.81 345 ARG A N 1
ATOM 2647 C CA . ARG A 1 345 ? 24.573 -8.390 -25.470 1.00 93.81 345 ARG A CA 1
ATOM 2648 C C . ARG A 1 345 ? 23.708 -9.630 -25.170 1.00 93.81 345 ARG A C 1
ATOM 2650 O O . ARG A 1 345 ? 23.300 -9.820 -24.027 1.00 93.81 345 ARG A O 1
ATOM 2657 N N . HIS A 1 346 ? 23.384 -10.408 -26.203 1.00 96.44 346 HIS A N 1
ATOM 2658 C CA . HIS A 1 346 ? 22.483 -11.564 -26.155 1.00 96.44 346 HIS A CA 1
ATOM 2659 C C . HIS A 1 346 ? 23.193 -12.921 -26.319 1.00 96.44 346 HIS A C 1
ATOM 2661 O O . HIS A 1 346 ? 22.517 -13.919 -26.554 1.00 96.44 346 HIS A O 1
ATOM 2667 N N . CYS A 1 347 ? 24.529 -12.971 -26.236 1.00 96.62 347 CYS A N 1
ATOM 2668 C CA . CYS A 1 347 ? 25.331 -14.177 -26.480 1.00 96.62 347 CYS A CA 1
ATOM 2669 C C . CYS A 1 347 ? 25.000 -14.798 -27.849 1.00 96.62 347 CYS A C 1
ATOM 2671 O O . CYS A 1 347 ? 24.352 -15.835 -27.977 1.00 96.62 347 CYS A O 1
ATOM 2673 N N . HIS A 1 348 ? 25.340 -14.053 -28.899 1.00 93.56 348 HIS A N 1
ATOM 2674 C CA . HIS A 1 348 ? 24.863 -14.288 -30.271 1.00 93.56 348 HIS A CA 1
ATOM 2675 C C . HIS A 1 348 ? 25.981 -14.240 -31.318 1.00 93.56 348 HIS A C 1
ATOM 2677 O O . HIS A 1 348 ? 25.880 -14.873 -32.369 1.00 93.56 348 HIS A O 1
ATOM 2683 N N . GLN A 1 349 ? 27.068 -13.544 -30.998 1.00 93.50 349 GLN A N 1
ATOM 2684 C CA . GLN A 1 349 ? 28.323 -13.554 -31.737 1.00 93.50 349 GLN A CA 1
ATOM 2685 C C . GLN A 1 349 ? 29.263 -14.580 -31.090 1.00 93.50 349 GLN A C 1
ATOM 2687 O O . GLN A 1 349 ? 29.061 -14.947 -29.930 1.00 93.50 349 GLN A O 1
ATOM 2692 N N . CYS A 1 350 ? 30.283 -15.030 -31.813 1.00 93.12 350 CYS A N 1
ATOM 2693 C CA . CYS A 1 350 ? 31.390 -15.789 -31.232 1.00 93.12 350 CYS A CA 1
ATOM 2694 C C . CYS A 1 350 ? 32.495 -14.830 -30.764 1.00 93.12 350 CYS A C 1
ATOM 2696 O O . CYS A 1 350 ? 32.581 -13.699 -31.244 1.00 93.12 350 CYS A O 1
ATOM 2698 N N . GLN A 1 351 ? 33.289 -15.247 -29.779 1.00 92.75 351 GLN A N 1
ATOM 2699 C CA . GLN A 1 351 ? 34.468 -14.504 -29.328 1.00 92.75 351 GLN A CA 1
ATOM 2700 C C . GLN A 1 351 ? 35.561 -14.508 -30.410 1.00 92.75 351 GLN A C 1
ATOM 2702 O O . GLN A 1 351 ? 35.542 -15.334 -31.320 1.00 92.75 351 GLN A O 1
ATOM 2707 N N . ILE A 1 352 ? 36.515 -13.577 -30.322 1.00 86.62 352 ILE A N 1
ATOM 2708 C CA . ILE A 1 352 ? 37.644 -13.503 -31.262 1.00 86.62 352 ILE A CA 1
ATOM 2709 C C . ILE A 1 352 ? 38.426 -14.828 -31.199 1.00 86.62 352 ILE A C 1
ATOM 2711 O O . ILE A 1 352 ? 38.669 -15.348 -30.113 1.00 86.62 352 ILE A O 1
ATOM 2715 N N . GLY A 1 353 ? 38.769 -15.391 -32.361 1.00 87.25 353 GLY A N 1
ATOM 2716 C CA . GLY A 1 353 ? 39.348 -16.737 -32.475 1.00 87.25 353 GLY A CA 1
ATOM 2717 C C . GLY A 1 353 ? 38.322 -17.878 -32.561 1.00 87.25 353 GLY A C 1
ATOM 2718 O O . GLY A 1 353 ? 38.720 -19.037 -32.661 1.00 87.25 353 GLY A O 1
ATOM 2719 N N . PHE A 1 354 ? 37.017 -17.576 -32.558 1.00 93.00 354 PHE A N 1
ATOM 2720 C CA . PHE A 1 354 ? 35.932 -18.541 -32.753 1.00 93.00 354 PHE A CA 1
ATOM 2721 C C . PHE A 1 354 ? 34.962 -18.088 -33.853 1.00 93.00 354 PHE A C 1
ATOM 2723 O O . PHE A 1 354 ? 34.649 -16.904 -33.980 1.00 93.00 354 PHE A O 1
ATOM 2730 N N . TYR A 1 355 ? 34.408 -19.049 -34.592 1.00 92.50 355 TYR A N 1
ATOM 2731 C CA . TYR A 1 355 ? 33.430 -18.820 -35.655 1.00 92.50 355 TYR A CA 1
ATOM 2732 C C . TYR A 1 355 ? 32.133 -19.609 -35.444 1.00 92.50 355 TYR A C 1
ATOM 2734 O O . TYR A 1 355 ? 32.074 -20.588 -34.694 1.00 92.50 355 TYR A O 1
ATOM 2742 N N . ARG A 1 356 ? 31.064 -19.172 -36.114 1.00 93.69 356 ARG A N 1
ATOM 2743 C CA . ARG A 1 356 ? 29.746 -19.813 -36.100 1.00 93.69 356 ARG A CA 1
ATOM 2744 C C . ARG A 1 356 ? 29.767 -21.106 -36.923 1.00 93.69 356 ARG A C 1
ATOM 2746 O O . ARG A 1 356 ? 29.824 -21.050 -38.145 1.00 93.69 356 ARG A O 1
ATOM 2753 N N . HIS A 1 357 ? 29.648 -22.268 -36.279 1.00 91.38 357 HIS A N 1
ATOM 2754 C CA . HIS A 1 357 ? 29.551 -23.547 -37.000 1.00 91.38 357 HIS A CA 1
ATOM 2755 C C . HIS A 1 357 ? 28.236 -23.595 -37.810 1.00 91.38 357 HIS A C 1
ATOM 2757 O O . HIS A 1 357 ? 27.172 -23.529 -37.188 1.00 91.38 357 HIS A O 1
ATOM 2763 N N . PRO A 1 358 ? 28.259 -23.758 -39.153 1.00 87.44 358 PRO A N 1
ATOM 2764 C CA . PRO A 1 358 ? 27.070 -23.566 -39.998 1.00 87.44 358 PRO A CA 1
ATOM 2765 C C . PRO A 1 358 ? 25.874 -24.461 -39.643 1.00 87.44 358 PRO A C 1
ATOM 2767 O O . PRO A 1 358 ? 24.737 -24.003 -39.599 1.00 87.44 358 PRO A O 1
ATOM 2770 N N . GLU A 1 359 ? 26.135 -25.735 -39.346 1.00 89.69 359 GLU A N 1
ATOM 2771 C CA . GLU A 1 359 ? 25.109 -26.744 -39.046 1.00 89.69 359 GLU A CA 1
ATOM 2772 C C . GLU A 1 359 ? 24.594 -26.735 -37.594 1.00 89.69 359 GLU A C 1
ATOM 2774 O O . GLU A 1 359 ? 23.665 -27.474 -37.263 1.00 89.69 359 GLU A O 1
ATOM 2779 N N . ARG A 1 360 ? 25.197 -25.953 -36.684 1.00 90.75 360 ARG A N 1
ATOM 2780 C CA . ARG A 1 360 ? 24.811 -25.957 -35.261 1.00 90.75 360 ARG A CA 1
ATOM 2781 C C . ARG A 1 360 ? 23.808 -24.835 -34.987 1.00 90.75 360 ARG A C 1
ATOM 2783 O O . ARG A 1 360 ? 24.063 -23.689 -35.357 1.00 90.75 360 ARG A O 1
ATOM 2790 N N . PRO A 1 361 ? 22.688 -25.106 -34.289 1.00 92.56 361 PRO A N 1
ATOM 2791 C CA . PRO A 1 361 ? 21.732 -24.059 -33.958 1.00 92.56 361 PRO A CA 1
ATOM 2792 C C . PRO A 1 361 ? 22.377 -23.018 -33.036 1.00 92.56 361 PRO A C 1
ATOM 2794 O O . PRO A 1 361 ? 23.235 -23.347 -32.215 1.00 92.56 361 PRO A O 1
ATOM 2797 N N . LEU A 1 362 ? 21.893 -21.774 -33.119 1.00 90.31 362 LEU A N 1
ATOM 2798 C CA . LEU A 1 362 ? 22.366 -20.610 -32.349 1.00 90.31 362 LEU A CA 1
ATOM 2799 C C . LEU A 1 362 ? 22.418 -20.827 -30.823 1.00 90.31 362 LEU A C 1
ATOM 2801 O O . LEU A 1 362 ? 23.024 -20.021 -30.133 1.00 90.31 362 LEU A O 1
ATOM 2805 N N . THR A 1 363 ? 21.764 -21.869 -30.303 1.00 93.88 363 THR A N 1
ATOM 2806 C CA . THR A 1 363 ? 21.654 -22.177 -28.872 1.00 93.88 363 THR A CA 1
ATOM 2807 C C . THR A 1 363 ? 22.452 -23.404 -28.418 1.00 93.88 363 THR A C 1
ATOM 2809 O O . THR A 1 363 ? 22.338 -23.799 -27.259 1.00 93.88 363 THR A O 1
ATOM 2812 N N . ALA A 1 364 ? 23.200 -24.075 -29.303 1.00 94.31 364 ALA A N 1
ATOM 2813 C CA . ALA A 1 364 ? 24.016 -25.229 -28.915 1.00 94.31 364 ALA A CA 1
ATOM 2814 C C . ALA A 1 364 ? 25.315 -24.780 -28.227 1.00 94.31 364 ALA A C 1
ATOM 2816 O O . ALA A 1 364 ? 25.969 -23.845 -28.688 1.00 94.31 364 ALA A O 1
ATOM 2817 N N . ALA A 1 365 ? 25.732 -25.475 -27.165 1.00 92.38 365 ALA A N 1
ATOM 2818 C CA . ALA A 1 365 ? 26.924 -25.129 -26.379 1.00 92.38 365 ALA A CA 1
ATOM 2819 C C . ALA A 1 365 ? 28.239 -25.134 -27.190 1.00 92.38 365 ALA A C 1
ATOM 2821 O O . ALA A 1 365 ? 29.173 -24.421 -26.845 1.00 92.38 365 ALA A O 1
ATOM 2822 N N . ASN A 1 366 ? 28.297 -25.878 -28.299 1.00 92.12 366 ASN A N 1
ATOM 2823 C CA . ASN A 1 366 ? 29.420 -25.920 -29.244 1.00 92.12 366 ASN A CA 1
ATOM 2824 C C . ASN A 1 366 ? 29.166 -25.124 -30.544 1.00 92.12 366 ASN A C 1
ATOM 2826 O O . ASN A 1 366 ? 29.841 -25.335 -31.548 1.00 92.12 366 ASN A O 1
ATOM 2830 N N . SER A 1 367 ? 28.184 -24.216 -30.559 1.00 93.19 367 SER A N 1
ATOM 2831 C CA . SER A 1 367 ? 27.818 -23.446 -31.760 1.00 93.19 367 SER A CA 1
ATOM 2832 C C . SER A 1 367 ? 28.829 -22.355 -32.154 1.00 93.19 367 SER A C 1
ATOM 2834 O O . SER A 1 367 ? 28.693 -21.773 -33.234 1.00 93.19 367 SER A O 1
ATOM 2836 N N . CYS A 1 368 ? 29.834 -22.104 -31.308 1.00 95.12 368 CYS A N 1
ATOM 2837 C CA . CYS A 1 368 ? 31.051 -21.359 -31.625 1.00 95.12 368 CYS A CA 1
ATOM 2838 C C . CYS A 1 368 ? 32.248 -22.320 -31.591 1.00 95.12 368 CYS A C 1
ATOM 2840 O O . CYS A 1 368 ? 32.581 -22.867 -30.541 1.00 95.12 368 CYS A O 1
ATOM 2842 N N . THR A 1 369 ? 32.867 -22.547 -32.748 1.00 93.62 369 THR A N 1
ATOM 2843 C CA . THR A 1 369 ? 33.988 -23.481 -32.957 1.00 93.62 369 THR A CA 1
ATOM 2844 C C . THR A 1 369 ? 35.296 -22.689 -33.068 1.00 93.62 369 THR A C 1
ATOM 2846 O O . THR A 1 369 ? 35.271 -21.608 -33.658 1.00 93.62 369 THR A O 1
ATOM 2849 N N . PRO A 1 370 ? 36.420 -23.140 -32.476 1.00 92.62 370 PRO A N 1
ATOM 2850 C CA . PRO A 1 370 ? 37.696 -22.436 -32.599 1.00 92.62 370 PRO A CA 1
ATOM 2851 C C . PRO A 1 370 ? 38.173 -22.417 -34.054 1.00 92.62 370 PRO A C 1
ATOM 2853 O O . PRO A 1 370 ? 37.999 -23.389 -34.788 1.00 92.62 370 PRO A O 1
ATOM 2856 N N . CYS A 1 371 ? 38.780 -21.309 -34.465 1.00 90.56 371 CYS A N 1
ATOM 2857 C CA . CYS A 1 371 ? 39.370 -21.168 -35.790 1.00 90.56 371 CYS A CA 1
ATOM 2858 C C . CYS A 1 371 ? 40.685 -21.958 -35.890 1.00 90.56 371 CYS A C 1
ATOM 2860 O O . CYS A 1 371 ? 41.529 -21.878 -34.998 1.00 90.56 371 CYS A O 1
ATOM 2862 N N . LEU A 1 372 ? 40.872 -22.700 -36.984 1.00 89.88 372 LEU A N 1
ATOM 2863 C CA . LEU A 1 372 ? 42.055 -23.535 -37.233 1.00 89.88 372 LEU A CA 1
ATOM 2864 C C . LEU A 1 372 ? 43.143 -22.757 -37.991 1.00 89.88 372 LEU A C 1
ATOM 2866 O O . LEU A 1 372 ? 43.651 -23.211 -39.008 1.00 89.88 372 LEU A O 1
ATOM 2870 N N . CYS A 1 373 ? 43.465 -21.562 -37.503 1.00 90.69 373 CYS A N 1
ATOM 2871 C CA . CYS A 1 373 ? 44.405 -20.646 -38.142 1.00 90.69 373 CYS A CA 1
ATOM 2872 C C . CYS A 1 373 ? 45.765 -20.663 -37.441 1.00 90.69 373 CYS A C 1
ATOM 2874 O O . CYS A 1 373 ? 45.825 -20.756 -36.210 1.00 90.69 373 CYS A O 1
ATOM 2876 N N . ASP A 1 374 ? 46.850 -20.510 -38.199 1.00 90.69 374 ASP A N 1
ATOM 2877 C CA . ASP A 1 374 ? 48.176 -20.322 -37.625 1.00 90.69 374 ASP A CA 1
ATOM 2878 C C . ASP A 1 374 ? 48.254 -19.006 -36.836 1.00 90.69 374 ASP A C 1
ATOM 2880 O O . ASP A 1 374 ? 47.735 -17.965 -37.248 1.00 90.69 374 ASP A O 1
ATOM 2884 N N . ARG A 1 375 ? 48.913 -19.046 -35.675 1.00 86.00 375 ARG A N 1
ATOM 2885 C CA . ARG A 1 375 ? 48.962 -17.915 -34.735 1.00 86.00 375 ARG A CA 1
ATOM 2886 C C . ARG A 1 375 ? 49.921 -16.804 -35.159 1.00 86.00 375 ARG A C 1
ATOM 2888 O O . ARG A 1 375 ? 49.792 -15.688 -34.663 1.00 86.00 375 ARG A O 1
ATOM 2895 N N . VAL A 1 376 ? 50.886 -17.108 -36.021 1.00 86.75 376 VAL A N 1
ATOM 2896 C CA . VAL A 1 376 ? 51.921 -16.179 -36.479 1.00 86.75 376 VAL A CA 1
ATOM 2897 C C . VAL A 1 376 ? 51.473 -15.500 -37.770 1.00 86.75 376 VAL A C 1
ATOM 2899 O O . VAL A 1 376 ? 51.537 -14.275 -37.848 1.00 86.75 376 VAL A O 1
ATOM 2902 N N . GLY A 1 377 ? 50.951 -16.256 -38.739 1.00 86.62 377 GLY A N 1
ATOM 2903 C CA . GLY A 1 377 ? 50.571 -15.764 -40.069 1.00 86.62 377 GLY A CA 1
ATOM 2904 C C . GLY A 1 377 ? 49.172 -15.147 -40.199 1.00 86.62 377 GLY A C 1
ATOM 2905 O O . GLY A 1 377 ? 48.882 -14.529 -41.222 1.00 86.62 377 GLY A O 1
ATOM 2906 N N . THR A 1 378 ? 48.304 -15.269 -39.190 1.00 89.06 378 THR A N 1
ATOM 2907 C CA . THR A 1 378 ? 46.908 -14.777 -39.236 1.00 89.06 378 THR A CA 1
ATOM 2908 C C . THR A 1 378 ? 46.735 -13.438 -38.512 1.00 89.06 378 THR A C 1
ATOM 2910 O O . THR A 1 378 ? 47.284 -13.237 -37.430 1.00 89.06 378 THR A O 1
ATOM 2913 N N . GLU A 1 379 ? 45.929 -12.527 -39.065 1.00 84.44 379 GLU A N 1
ATOM 2914 C CA . GLU A 1 379 ? 45.470 -11.304 -38.382 1.00 84.44 379 GLU A CA 1
ATOM 2915 C C . GLU A 1 379 ? 44.224 -11.566 -37.525 1.00 84.44 379 GLU A C 1
ATOM 2917 O O . GLU A 1 379 ? 44.168 -11.214 -36.347 1.00 84.44 379 GLU A O 1
ATOM 2922 N N . SER A 1 380 ? 43.210 -12.204 -38.113 1.00 85.62 380 SER A N 1
ATOM 2923 C CA . SER A 1 380 ? 42.013 -12.701 -37.423 1.00 85.62 380 SER A CA 1
ATOM 2924 C C . SER A 1 380 ? 41.314 -13.774 -38.267 1.00 85.62 380 SER A C 1
ATOM 2926 O O . SER A 1 380 ? 41.680 -13.990 -39.418 1.00 85.62 380 SER A O 1
ATOM 2928 N N . CYS A 1 381 ? 40.308 -14.459 -37.721 1.00 88.12 381 CYS A N 1
ATOM 2929 C CA . CYS A 1 381 ? 39.437 -15.340 -38.503 1.00 88.12 381 CYS A CA 1
ATOM 2930 C C . CYS A 1 381 ? 38.041 -14.736 -38.678 1.00 88.12 381 CYS A C 1
ATOM 2932 O O . CYS A 1 381 ? 37.534 -14.037 -37.797 1.00 88.12 381 CYS A O 1
ATOM 2934 N N . ASN A 1 382 ? 37.399 -15.044 -39.802 1.00 87.38 382 ASN A N 1
ATOM 2935 C CA . ASN A 1 382 ? 36.043 -14.619 -40.109 1.00 87.38 382 ASN A CA 1
ATOM 2936 C C . ASN A 1 382 ? 35.034 -15.327 -39.176 1.00 87.38 382 ASN A C 1
ATOM 2938 O O . ASN A 1 382 ? 34.850 -16.544 -39.275 1.00 87.38 382 ASN A O 1
ATOM 2942 N N . PRO A 1 383 ? 34.314 -14.601 -38.296 1.00 86.12 383 PRO A N 1
ATOM 2943 C CA . PRO A 1 383 ? 33.434 -15.212 -37.299 1.00 86.12 383 PRO A CA 1
ATOM 2944 C C . PRO A 1 383 ? 32.171 -15.862 -37.895 1.00 86.12 383 PRO A C 1
ATOM 2946 O O . PRO A 1 383 ? 31.414 -16.497 -37.157 1.00 86.12 383 PRO A O 1
ATOM 2949 N N . ALA A 1 384 ? 31.912 -15.710 -39.200 1.00 85.31 384 ALA A N 1
ATOM 2950 C CA . ALA A 1 384 ? 30.766 -16.311 -39.879 1.00 85.31 384 ALA A CA 1
ATOM 2951 C C . ALA A 1 384 ? 31.016 -17.745 -40.384 1.00 85.31 384 ALA A C 1
ATOM 2953 O O . ALA A 1 384 ? 30.063 -18.519 -40.440 1.00 85.31 384 ALA A O 1
ATOM 2954 N N . ASN A 1 385 ? 32.254 -18.093 -40.753 1.00 87.00 385 ASN A N 1
ATOM 2955 C CA . ASN A 1 385 ? 32.586 -19.369 -41.409 1.00 87.00 385 ASN A CA 1
ATOM 2956 C C . ASN A 1 385 ? 33.945 -19.983 -41.014 1.00 87.00 385 ASN A C 1
ATOM 2958 O O . ASN A 1 385 ? 34.139 -21.168 -41.261 1.00 87.00 385 ASN A O 1
ATOM 2962 N N . GLY A 1 386 ? 34.838 -19.229 -40.365 1.00 88.06 386 GLY A N 1
ATOM 2963 C CA . GLY A 1 386 ? 36.129 -19.715 -39.870 1.00 88.06 386 GLY A CA 1
ATOM 2964 C C . GLY A 1 386 ? 37.338 -19.375 -40.741 1.00 88.06 386 GLY A C 1
ATOM 2965 O O . GLY A 1 386 ? 38.452 -19.630 -40.289 1.00 88.06 386 GLY A O 1
ATOM 2966 N N . ASP A 1 387 ? 37.143 -18.777 -41.923 1.00 89.50 387 ASP A N 1
ATOM 2967 C CA . ASP A 1 387 ? 38.229 -18.442 -42.857 1.00 89.50 387 ASP A CA 1
ATOM 2968 C C . ASP A 1 387 ? 39.307 -17.579 -42.185 1.00 89.50 387 ASP A C 1
ATOM 2970 O O . ASP A 1 387 ? 39.000 -16.579 -41.528 1.00 89.50 387 ASP A O 1
ATOM 2974 N N . CYS A 1 388 ? 40.574 -17.939 -42.374 1.00 90.25 388 CYS A N 1
ATOM 2975 C CA . CYS A 1 388 ? 41.709 -17.222 -41.806 1.00 90.25 388 CYS A CA 1
ATOM 2976 C C . CYS A 1 388 ? 42.081 -16.013 -42.683 1.00 90.25 388 CYS A C 1
ATOM 2978 O O . CYS A 1 388 ? 42.283 -16.146 -43.889 1.00 90.25 388 CYS A O 1
ATOM 2980 N N . ILE A 1 389 ? 42.171 -14.822 -42.084 1.00 88.81 389 ILE A N 1
ATOM 2981 C CA . ILE A 1 389 ? 42.614 -13.594 -42.757 1.00 88.81 389 ILE A CA 1
ATOM 2982 C C . ILE A 1 389 ? 44.127 -13.493 -42.572 1.00 88.81 389 ILE A C 1
ATOM 2984 O O . ILE A 1 389 ? 44.607 -13.197 -41.476 1.00 88.81 389 ILE A O 1
ATOM 2988 N N . CYS A 1 390 ? 44.870 -13.796 -43.633 1.00 89.19 390 CYS A N 1
ATOM 2989 C CA . CYS A 1 390 ? 46.326 -13.877 -43.595 1.00 89.19 390 CYS A CA 1
ATOM 2990 C C . CYS A 1 390 ? 46.996 -12.497 -43.628 1.00 89.19 390 CYS A C 1
ATOM 2992 O O . CYS A 1 390 ? 46.507 -11.571 -44.275 1.00 89.19 390 CYS A O 1
ATOM 2994 N N . LYS A 1 391 ? 48.145 -12.390 -42.955 1.00 87.56 391 LYS A N 1
ATOM 2995 C CA . LYS A 1 391 ? 49.019 -11.209 -42.957 1.00 87.56 391 LYS A CA 1
ATOM 2996 C C . LYS A 1 391 ? 49.623 -10.939 -44.345 1.00 87.56 391 LYS A C 1
ATOM 2998 O O . LYS A 1 391 ? 49.644 -11.835 -45.193 1.00 87.56 391 LYS A O 1
ATOM 3003 N N . PRO A 1 392 ? 50.172 -9.734 -44.592 1.00 89.88 392 PRO A N 1
ATOM 3004 C CA . PRO A 1 392 ? 50.862 -9.418 -45.840 1.00 89.88 392 PRO A CA 1
ATOM 3005 C C . PRO A 1 392 ? 51.911 -10.473 -46.227 1.00 89.88 392 PRO A C 1
ATOM 3007 O O . PRO A 1 392 ? 52.725 -10.899 -45.407 1.00 89.88 392 PRO A O 1
ATOM 3010 N N . GLY A 1 393 ? 51.868 -10.919 -47.485 1.00 84.50 393 GLY A N 1
ATOM 3011 C CA . GLY A 1 393 ? 52.769 -11.950 -48.007 1.00 84.50 393 GLY A CA 1
ATOM 3012 C C . GLY A 1 393 ? 52.494 -13.381 -47.529 1.00 84.50 393 GLY A C 1
ATOM 3013 O O . GLY A 1 393 ? 53.247 -14.275 -47.900 1.00 84.50 393 GLY A O 1
ATOM 3014 N N . VAL A 1 394 ? 51.447 -13.630 -46.735 1.00 90.56 394 VAL A N 1
ATOM 3015 C CA . VAL A 1 394 ? 51.060 -14.967 -46.246 1.00 90.56 394 VAL A CA 1
ATOM 3016 C C . VAL A 1 394 ? 49.904 -15.535 -47.084 1.00 90.56 394 VAL A C 1
ATOM 3018 O O . VAL A 1 394 ? 49.055 -14.803 -47.587 1.00 90.56 394 VAL A O 1
ATOM 3021 N N . SER A 1 395 ? 49.885 -16.856 -47.254 1.00 84.31 395 SER A N 1
ATOM 3022 C CA . SER A 1 395 ? 48.901 -17.626 -48.022 1.00 84.31 395 SER A CA 1
ATOM 3023 C C . SER A 1 395 ? 48.575 -18.950 -47.304 1.00 84.31 395 SER A C 1
ATOM 3025 O O . SER A 1 395 ? 49.017 -19.165 -46.177 1.00 84.31 395 SER A O 1
ATOM 3027 N N . SER A 1 396 ? 47.837 -19.848 -47.974 1.00 84.62 396 SER A N 1
ATOM 3028 C CA . SER A 1 396 ? 47.180 -21.063 -47.444 1.00 84.62 396 SER A CA 1
ATOM 3029 C C . SER A 1 396 ? 45.889 -20.781 -46.649 1.00 84.62 396 SER A C 1
ATOM 3031 O O . SER A 1 396 ? 45.821 -19.772 -45.950 1.00 84.62 396 SER A O 1
ATOM 3033 N N . PRO A 1 397 ? 44.864 -21.666 -46.680 1.00 84.75 397 PRO A N 1
ATOM 3034 C CA . PRO A 1 397 ? 43.639 -21.509 -45.883 1.00 84.75 397 PRO A CA 1
ATOM 3035 C C . PRO A 1 397 ? 43.853 -21.439 -44.365 1.00 84.75 397 PRO A C 1
ATOM 3037 O O . PRO A 1 397 ? 42.953 -21.006 -43.654 1.00 84.75 397 PRO A O 1
ATOM 3040 N N . LEU A 1 398 ? 45.018 -21.881 -43.873 1.00 90.56 398 LEU A N 1
ATOM 3041 C CA . LEU A 1 398 ? 45.410 -21.819 -42.460 1.00 90.56 398 LEU A CA 1
ATOM 3042 C C . LEU A 1 398 ? 46.358 -20.642 -42.160 1.00 90.56 398 LEU A C 1
ATOM 3044 O O . LEU A 1 398 ? 46.732 -20.456 -41.007 1.00 90.56 398 LEU A O 1
ATOM 3048 N N . CYS A 1 399 ? 46.770 -19.873 -43.176 1.00 92.06 399 CYS A N 1
ATOM 3049 C CA . CYS A 1 399 ? 47.815 -18.845 -43.102 1.00 92.06 399 CYS A CA 1
ATOM 3050 C C . CYS A 1 399 ? 49.187 -19.352 -42.600 1.00 92.06 399 CYS A C 1
ATOM 3052 O O . CYS A 1 399 ? 49.928 -18.612 -41.958 1.00 92.06 399 CYS A O 1
ATOM 3054 N N . ASP A 1 400 ? 49.534 -20.613 -42.881 1.00 91.81 400 ASP A N 1
ATOM 3055 C CA . ASP A 1 400 ? 50.742 -21.293 -42.385 1.00 91.81 400 ASP A CA 1
ATOM 3056 C C . ASP A 1 400 ? 52.003 -21.101 -43.257 1.00 91.81 400 ASP A C 1
ATOM 3058 O O . ASP A 1 400 ? 53.053 -21.659 -42.936 1.00 91.81 400 ASP A O 1
ATOM 3062 N N . LYS A 1 401 ? 51.916 -20.387 -44.392 1.00 90.62 401 LYS A N 1
ATOM 3063 C CA . LYS A 1 401 ? 52.971 -20.342 -45.430 1.00 90.62 401 LYS A CA 1
ATOM 3064 C C . LYS A 1 401 ? 53.075 -18.978 -46.106 1.00 90.62 401 LYS A C 1
ATOM 3066 O O . LYS A 1 401 ? 52.075 -18.277 -46.232 1.00 90.62 401 LYS A O 1
ATOM 3071 N N . CYS A 1 402 ? 54.252 -18.624 -46.621 1.00 88.44 402 CYS A N 1
ATOM 3072 C CA . CYS A 1 402 ? 54.375 -17.467 -47.508 1.00 88.44 402 CYS A CA 1
ATOM 3073 C C . CYS A 1 402 ? 53.641 -17.687 -48.844 1.00 88.44 402 CYS A C 1
ATOM 3075 O O . CYS A 1 402 ? 53.432 -18.814 -49.299 1.00 88.44 402 CYS A O 1
ATOM 3077 N N . MET A 1 403 ? 53.225 -16.584 -49.458 1.00 87.62 403 MET A N 1
ATOM 3078 C CA . MET A 1 403 ? 52.698 -16.517 -50.817 1.00 87.62 403 MET A CA 1
ATOM 3079 C C . MET A 1 403 ? 53.836 -16.677 -51.841 1.00 87.62 403 MET A C 1
ATOM 3081 O O . MET A 1 403 ? 54.991 -16.404 -51.531 1.00 87.62 403 MET A O 1
ATOM 3085 N N . LEU A 1 404 ? 53.513 -17.090 -53.071 1.00 85.19 404 LEU A N 1
ATOM 3086 C CA . LEU A 1 404 ? 54.467 -17.066 -54.189 1.00 85.19 404 LEU A CA 1
ATOM 3087 C C . LEU A 1 404 ? 55.034 -15.645 -54.374 1.00 85.19 404 LEU A C 1
ATOM 3089 O O . LEU A 1 404 ? 54.298 -14.666 -54.227 1.00 85.19 404 LEU A O 1
ATOM 3093 N N . GLY A 1 405 ? 56.338 -15.538 -54.629 1.00 84.88 405 GLY A N 1
ATOM 3094 C CA . GLY A 1 405 ? 57.086 -14.274 -54.595 1.00 84.88 405 GLY A CA 1
ATOM 3095 C C . GLY A 1 405 ? 57.358 -13.668 -53.203 1.00 84.88 405 GLY A C 1
ATOM 3096 O O . GLY A 1 405 ? 57.820 -12.526 -53.139 1.00 84.88 405 GLY A O 1
ATOM 3097 N N . TYR A 1 406 ? 57.089 -14.375 -52.095 1.00 89.31 406 TYR A N 1
ATOM 3098 C CA . TYR A 1 406 ? 57.356 -13.910 -50.723 1.00 89.31 406 TYR A CA 1
ATOM 3099 C C . TYR A 1 406 ? 58.119 -14.946 -49.877 1.00 89.31 406 TYR A C 1
ATOM 3101 O O . TYR A 1 406 ? 57.925 -16.151 -50.017 1.00 89.31 406 TYR A O 1
ATOM 3109 N N . TRP A 1 407 ? 58.935 -14.462 -48.934 1.00 88.56 407 TRP A N 1
ATOM 3110 C CA . TRP A 1 407 ? 59.805 -15.274 -48.075 1.00 88.56 407 TRP A CA 1
ATOM 3111 C C . TRP A 1 407 ? 59.891 -14.760 -46.632 1.00 88.56 407 TRP A C 1
ATOM 3113 O O . TRP A 1 407 ? 59.491 -13.634 -46.327 1.00 88.56 407 TRP A O 1
ATOM 3123 N N . GLY A 1 408 ? 60.454 -15.575 -45.738 1.00 89.50 408 GLY A N 1
ATOM 3124 C CA . GLY A 1 408 ? 60.777 -15.174 -44.369 1.00 89.50 408 GLY A CA 1
ATOM 3125 C C . GLY A 1 408 ? 59.527 -14.966 -43.514 1.00 89.50 408 GLY A C 1
ATOM 3126 O O . GLY A 1 408 ? 59.204 -13.841 -43.133 1.00 89.50 408 GLY A O 1
ATOM 3127 N N . PHE A 1 409 ? 58.823 -16.061 -43.220 1.00 90.62 409 PHE A N 1
ATOM 3128 C CA . PHE A 1 409 ? 57.613 -16.077 -42.394 1.00 90.62 409 PHE A CA 1
ATOM 3129 C C . PHE A 1 409 ? 57.896 -15.615 -40.953 1.00 90.62 409 PHE A C 1
ATOM 3131 O O . PHE A 1 409 ? 58.666 -16.238 -40.223 1.00 90.62 409 PHE A O 1
ATOM 3138 N N . THR A 1 410 ? 57.268 -14.512 -40.539 1.00 85.62 410 THR A N 1
ATOM 3139 C CA . THR A 1 410 ? 57.447 -13.875 -39.222 1.00 85.62 410 THR A CA 1
ATOM 3140 C C . THR A 1 410 ? 56.117 -13.384 -38.646 1.00 85.62 410 THR A C 1
ATOM 3142 O O . THR A 1 410 ? 55.088 -13.394 -39.319 1.00 85.62 410 THR A O 1
ATOM 3145 N N . GLU A 1 411 ? 56.128 -12.870 -37.411 1.00 86.00 411 GLU A N 1
ATOM 3146 C CA . GLU A 1 411 ? 54.952 -12.251 -36.778 1.00 86.00 411 GLU A CA 1
ATOM 3147 C C . GLU A 1 411 ? 54.372 -11.042 -37.547 1.00 86.00 411 GLU A C 1
ATOM 3149 O O . GLU A 1 411 ? 53.228 -10.658 -37.295 1.00 86.00 411 GLU A O 1
ATOM 3154 N N . TYR A 1 412 ? 55.110 -10.486 -38.516 1.00 85.50 412 TYR A N 1
ATOM 3155 C CA . TYR A 1 412 ? 54.676 -9.401 -39.409 1.00 85.50 412 TYR A CA 1
ATOM 3156 C C . TYR A 1 412 ? 54.186 -9.893 -40.786 1.00 85.50 412 TYR A C 1
ATOM 3158 O O . TYR A 1 412 ? 53.846 -9.075 -41.637 1.00 85.50 412 TYR A O 1
ATOM 3166 N N . GLY A 1 413 ? 54.140 -11.211 -41.013 1.00 89.06 413 GLY A N 1
ATOM 3167 C CA . GLY A 1 413 ? 53.893 -11.825 -42.320 1.00 89.06 413 GLY A CA 1
ATOM 3168 C C . GLY A 1 413 ? 55.192 -12.214 -43.033 1.00 89.06 413 GLY A C 1
ATOM 3169 O O . GLY A 1 413 ? 56.183 -12.546 -42.376 1.00 89.06 413 GLY A O 1
ATOM 3170 N N . CYS A 1 414 ? 55.189 -12.176 -44.368 1.00 89.81 414 CYS A N 1
ATOM 3171 C CA . CYS A 1 414 ? 56.359 -12.470 -45.207 1.00 89.81 414 CYS A CA 1
ATOM 3172 C C . CYS A 1 414 ? 56.811 -11.240 -46.006 1.00 89.81 414 CYS A C 1
ATOM 3174 O O . CYS A 1 414 ? 56.023 -10.351 -46.331 1.00 89.81 414 CYS A O 1
ATOM 3176 N N . ARG A 1 415 ? 58.097 -11.200 -46.359 1.00 86.69 415 ARG A N 1
ATOM 3177 C CA . ARG A 1 415 ? 58.722 -10.132 -47.149 1.00 86.69 415 ARG A CA 1
ATOM 3178 C C . ARG A 1 415 ? 58.633 -10.456 -48.644 1.00 86.69 415 ARG A C 1
ATOM 3180 O O . ARG A 1 415 ? 58.819 -11.618 -48.995 1.00 86.69 415 ARG A O 1
ATOM 3187 N N . PRO A 1 416 ? 58.382 -9.480 -49.534 1.00 86.69 416 PRO A N 1
ATOM 3188 C CA . PRO A 1 416 ? 58.473 -9.720 -50.971 1.00 86.69 416 PRO A CA 1
ATOM 3189 C C . PRO A 1 416 ? 59.921 -10.046 -51.357 1.00 86.69 416 PRO A C 1
ATOM 3191 O O . PRO A 1 416 ? 60.866 -9.465 -50.815 1.00 86.69 416 PRO A O 1
ATOM 3194 N N . CYS A 1 417 ? 60.095 -10.976 -52.289 1.00 82.25 417 CYS A N 1
ATOM 3195 C CA . CYS A 1 417 ? 61.400 -11.349 -52.822 1.00 82.25 417 CYS A CA 1
ATOM 3196 C C . CYS A 1 417 ? 61.933 -10.289 -53.793 1.00 82.25 417 CYS A C 1
ATOM 3198 O O . CYS A 1 417 ? 61.168 -9.631 -54.497 1.00 82.25 417 CYS A O 1
ATOM 3200 N N . HIS A 1 418 ? 63.257 -10.128 -53.850 1.00 81.44 418 HIS A N 1
ATOM 3201 C CA . HIS A 1 418 ? 63.922 -9.158 -54.731 1.00 81.44 418 HIS A CA 1
ATOM 3202 C C . HIS A 1 418 ? 64.337 -9.795 -56.069 1.00 81.44 418 HIS A C 1
ATOM 3204 O O . HIS A 1 418 ? 65.439 -9.596 -56.566 1.00 81.44 418 HIS A O 1
ATOM 3210 N N . CYS A 1 419 ? 63.439 -10.609 -56.626 1.00 76.31 419 CYS A N 1
ATOM 3211 C CA . CYS A 1 419 ? 63.693 -11.504 -57.750 1.00 76.31 419 CYS A CA 1
ATOM 3212 C C . CYS A 1 419 ? 62.826 -11.132 -58.961 1.00 76.31 419 CYS A C 1
ATOM 3214 O O . CYS A 1 419 ? 61.703 -10.657 -58.811 1.00 76.31 419 CYS A O 1
ATOM 3216 N N . ALA A 1 420 ? 63.301 -11.434 -60.173 1.00 67.94 420 ALA A N 1
ATOM 3217 C CA . ALA A 1 420 ? 62.513 -11.303 -61.408 1.00 67.94 420 ALA A CA 1
ATOM 3218 C C . ALA A 1 420 ? 61.445 -12.414 -61.593 1.00 67.94 420 ALA A C 1
ATOM 3220 O O . ALA A 1 420 ? 60.793 -12.488 -62.633 1.00 67.94 420 ALA A O 1
ATOM 3221 N N . GLY A 1 421 ? 61.282 -13.287 -60.595 1.00 67.56 421 GLY A N 1
ATOM 3222 C CA . GLY A 1 421 ? 60.371 -14.429 -60.559 1.00 67.56 421 GLY A CA 1
ATOM 3223 C C . GLY A 1 421 ? 60.273 -14.988 -59.135 1.00 67.56 421 GLY A C 1
ATOM 3224 O O . GLY A 1 421 ? 60.582 -14.283 -58.176 1.00 67.56 421 GLY A O 1
ATOM 3225 N N . ASP A 1 422 ? 59.859 -16.247 -58.994 1.00 75.94 422 ASP A N 1
ATOM 3226 C CA . ASP A 1 422 ? 59.727 -16.904 -57.687 1.00 75.94 422 ASP A CA 1
ATOM 3227 C C . ASP A 1 422 ? 61.065 -17.136 -56.956 1.00 75.94 422 ASP A C 1
ATOM 3229 O O . ASP A 1 422 ? 62.160 -17.081 -57.526 1.00 75.94 422 ASP A O 1
ATOM 3233 N N . CYS A 1 423 ? 60.946 -17.413 -55.661 1.00 81.94 423 CYS A N 1
ATOM 3234 C CA . CYS A 1 423 ? 62.019 -17.520 -54.678 1.00 81.94 423 CYS A CA 1
ATOM 3235 C C . CYS A 1 423 ? 61.737 -18.655 -53.681 1.00 81.94 423 CYS A C 1
ATOM 3237 O O . CYS A 1 423 ? 60.593 -19.098 -53.551 1.00 81.94 423 CYS A O 1
ATOM 3239 N N . ASP A 1 424 ? 62.757 -19.099 -52.946 1.00 86.38 424 ASP A N 1
ATOM 3240 C CA . ASP A 1 424 ? 62.553 -19.987 -51.800 1.00 86.38 424 ASP A CA 1
ATOM 3241 C C . ASP A 1 424 ? 61.872 -19.231 -50.633 1.00 86.38 424 ASP A C 1
ATOM 3243 O O . ASP A 1 424 ? 62.338 -18.156 -50.239 1.00 86.38 424 ASP A O 1
ATOM 3247 N N . PRO A 1 425 ? 60.783 -19.760 -50.040 1.00 81.56 425 PRO A N 1
ATOM 3248 C CA . PRO A 1 425 ? 60.018 -19.054 -49.012 1.00 81.56 425 PRO A CA 1
ATOM 3249 C C . PRO A 1 425 ? 60.708 -18.994 -47.635 1.00 81.56 425 PRO A C 1
ATOM 3251 O O . PRO A 1 425 ? 60.229 -18.278 -46.749 1.00 81.56 425 PRO A O 1
ATOM 3254 N N . TYR A 1 426 ? 61.811 -19.717 -47.425 1.00 85.31 426 TYR A N 1
ATOM 3255 C CA . TYR A 1 426 ? 62.585 -19.729 -46.183 1.00 85.31 426 TYR A CA 1
ATOM 3256 C C . TYR A 1 426 ? 63.863 -18.891 -46.288 1.00 85.31 426 TYR A C 1
ATOM 3258 O O . TYR A 1 426 ? 64.136 -18.113 -45.372 1.00 85.31 426 TYR A O 1
ATOM 3266 N N . THR A 1 427 ? 64.627 -19.014 -47.379 1.00 85.75 427 THR A N 1
ATOM 3267 C CA . THR A 1 427 ? 65.905 -18.296 -47.565 1.00 85.75 427 THR A CA 1
ATOM 3268 C C . THR A 1 427 ? 65.779 -16.998 -48.361 1.00 85.75 427 THR A C 1
ATOM 3270 O O . THR A 1 427 ? 66.598 -16.100 -48.176 1.00 85.75 427 THR A O 1
ATOM 3273 N N . GLY A 1 428 ? 64.754 -16.872 -49.212 1.00 82.31 428 GLY A N 1
ATOM 3274 C CA . GLY A 1 428 ? 64.573 -15.738 -50.123 1.00 82.31 428 GLY A CA 1
ATOM 3275 C C . GLY A 1 428 ? 65.379 -15.820 -51.421 1.00 82.31 428 GLY A C 1
ATOM 3276 O O . GLY A 1 428 ? 65.273 -14.908 -52.242 1.00 82.31 428 GLY A O 1
ATOM 3277 N N . ASP A 1 429 ? 66.155 -16.890 -51.627 1.00 84.56 429 ASP A N 1
ATOM 3278 C CA . ASP A 1 429 ? 66.982 -17.076 -52.823 1.00 84.56 429 ASP A CA 1
ATOM 3279 C C . ASP A 1 429 ? 66.115 -17.185 -54.086 1.00 84.56 429 ASP A C 1
ATOM 3281 O O . ASP A 1 429 ? 65.101 -17.888 -54.104 1.00 84.56 429 ASP A O 1
ATOM 3285 N N . CYS A 1 430 ? 66.511 -16.510 -55.167 1.00 80.00 430 CYS A N 1
ATOM 3286 C CA . CYS A 1 430 ? 65.766 -16.529 -56.425 1.00 80.00 430 CYS A CA 1
ATOM 3287 C C . CYS A 1 430 ? 65.860 -17.903 -57.110 1.00 80.00 430 CYS A C 1
ATOM 3289 O O . CYS A 1 430 ? 66.952 -18.387 -57.402 1.00 80.00 430 CYS A O 1
ATOM 3291 N N . MET A 1 431 ? 64.712 -18.496 -57.456 1.00 71.38 431 MET A N 1
ATOM 3292 C CA . MET A 1 431 ? 64.626 -19.841 -58.055 1.00 71.38 431 MET A CA 1
ATOM 3293 C C . MET A 1 431 ? 65.209 -19.916 -59.479 1.00 71.38 431 MET A C 1
ATOM 3295 O O . MET A 1 431 ? 65.446 -21.004 -59.998 1.00 71.38 431 MET A O 1
ATOM 3299 N N . MET A 1 432 ? 65.455 -18.762 -60.108 1.00 62.28 432 MET A N 1
ATOM 3300 C CA . MET A 1 432 ? 66.190 -18.605 -61.363 1.00 62.28 432 MET A CA 1
ATOM 3301 C C . MET A 1 432 ? 67.204 -17.467 -61.188 1.00 62.28 432 MET A C 1
ATOM 3303 O O . MET A 1 432 ? 66.815 -16.318 -60.980 1.00 62.28 432 MET A O 1
ATOM 3307 N N . GLY A 1 433 ? 68.499 -17.784 -61.240 1.00 57.81 433 GLY A N 1
ATOM 3308 C CA . GLY A 1 433 ? 69.569 -16.827 -60.943 1.00 57.81 433 GLY A CA 1
ATOM 3309 C C . GLY A 1 433 ? 69.990 -15.975 -62.142 1.00 57.81 433 GLY A C 1
ATOM 3310 O O . GLY A 1 433 ? 70.629 -16.485 -63.062 1.00 57.81 433 GLY A O 1
ATOM 3311 N N . SER A 1 434 ? 69.702 -14.671 -62.094 1.00 38.72 434 SER A N 1
ATOM 3312 C CA . SER A 1 434 ? 70.360 -13.648 -62.923 1.00 38.72 434 SER A CA 1
ATOM 3313 C C . SER A 1 434 ? 70.142 -12.237 -62.356 1.00 38.72 434 SER A C 1
ATOM 3315 O O . SER A 1 434 ? 69.058 -11.673 -62.523 1.00 38.72 434 SER A O 1
ATOM 3317 N N . ASP A 1 435 ? 71.171 -11.651 -61.740 1.00 48.91 435 ASP A N 1
ATOM 3318 C CA . ASP A 1 435 ? 71.230 -10.208 -61.466 1.00 48.91 435 ASP A CA 1
ATOM 3319 C C . ASP A 1 435 ? 71.424 -9.412 -62.774 1.00 48.91 435 ASP A C 1
ATOM 3321 O O . ASP A 1 435 ? 72.288 -9.777 -63.580 1.00 48.91 435 ASP A O 1
ATOM 3325 N N . PRO A 1 436 ? 70.683 -8.309 -62.993 1.00 44.59 436 PRO A N 1
ATOM 3326 C CA . PRO A 1 436 ? 70.953 -7.353 -64.062 1.00 44.59 436 PRO A CA 1
ATOM 3327 C C . PRO A 1 436 ? 71.355 -5.976 -63.505 1.00 44.59 436 PRO A C 1
ATOM 3329 O O . PRO A 1 436 ? 70.551 -5.271 -62.894 1.00 44.59 436 PRO A O 1
ATOM 3332 N N . ASP A 1 437 ? 72.595 -5.568 -63.764 1.00 40.28 437 ASP A N 1
ATOM 3333 C CA . ASP A 1 437 ? 73.137 -4.284 -63.309 1.00 40.28 437 ASP A CA 1
ATOM 3334 C C . ASP A 1 437 ? 72.901 -3.136 -64.327 1.00 40.28 437 ASP A C 1
ATOM 3336 O O . ASP A 1 437 ? 72.785 -3.357 -65.530 1.00 40.28 437 ASP A O 1
ATOM 3340 N N . HIS A 1 438 ? 72.879 -1.897 -63.826 1.00 41.25 438 HIS A N 1
ATOM 3341 C CA . HIS A 1 438 ? 73.002 -0.615 -64.546 1.00 41.25 438 HIS A CA 1
ATOM 3342 C C . HIS A 1 438 ? 72.046 -0.254 -65.727 1.00 41.25 438 HIS A C 1
ATOM 3344 O O . HIS A 1 438 ? 72.324 -0.473 -66.901 1.00 41.25 438 HIS A O 1
ATOM 3350 N N . ASN A 1 439 ? 71.073 0.612 -65.393 1.00 35.84 439 ASN A N 1
ATOM 3351 C CA . ASN A 1 439 ? 70.860 1.938 -66.024 1.00 35.84 439 ASN A CA 1
ATOM 3352 C C . ASN A 1 439 ? 70.393 2.039 -67.509 1.00 35.84 439 ASN A C 1
ATOM 3354 O O . ASN A 1 439 ? 71.219 2.120 -68.415 1.00 35.84 439 ASN A O 1
ATOM 3358 N N . ASN A 1 440 ? 69.092 2.295 -67.761 1.00 34.91 440 ASN A N 1
ATOM 3359 C CA . ASN A 1 440 ? 68.535 3.673 -67.822 1.00 34.91 440 ASN A CA 1
ATOM 3360 C C . ASN A 1 440 ? 67.016 3.721 -68.174 1.00 34.91 440 ASN A C 1
ATOM 3362 O O . ASN A 1 440 ? 66.485 2.876 -68.889 1.00 34.91 440 ASN A O 1
ATOM 3366 N N . SER A 1 441 ? 66.345 4.798 -67.747 1.00 36.31 441 SER A N 1
ATOM 3367 C CA . SER A 1 441 ? 65.097 5.369 -68.292 1.00 36.31 441 SER A CA 1
ATOM 3368 C C . SER A 1 441 ? 63.811 4.517 -68.343 1.00 36.31 441 SER A C 1
ATOM 3370 O O . SER A 1 441 ? 63.349 4.154 -69.421 1.00 36.31 441 SER A O 1
ATOM 3372 N N . LEU A 1 442 ? 63.090 4.434 -67.215 1.00 35.47 442 LEU A N 1
ATOM 3373 C CA . LEU A 1 442 ? 61.901 5.290 -67.019 1.00 35.47 442 LEU A CA 1
ATOM 3374 C C . LEU A 1 442 ? 61.480 5.389 -65.534 1.00 35.47 442 LEU A C 1
ATOM 3376 O O . LEU A 1 442 ? 61.822 4.531 -64.730 1.00 35.47 442 LEU A O 1
ATOM 3380 N N . PHE A 1 443 ? 60.681 6.419 -65.221 1.00 30.52 443 PHE A N 1
ATOM 3381 C CA . PHE A 1 443 ? 60.134 6.789 -63.899 1.00 30.52 443 PHE A CA 1
ATOM 3382 C C . PHE A 1 443 ? 61.147 7.297 -62.851 1.00 30.52 443 PHE A C 1
ATOM 3384 O O . PHE A 1 443 ? 62.296 6.874 -62.783 1.00 30.52 443 PHE A O 1
ATOM 3391 N N . ARG A 1 444 ? 60.722 8.295 -62.059 1.00 31.14 444 ARG A N 1
ATOM 3392 C CA . ARG A 1 444 ? 61.563 8.980 -61.062 1.00 31.14 444 ARG A CA 1
ATOM 3393 C C . ARG A 1 444 ? 61.494 8.296 -59.701 1.00 31.14 444 ARG A C 1
ATOM 3395 O O . ARG A 1 444 ? 60.405 8.048 -59.190 1.00 31.14 444 ARG A O 1
ATOM 3402 N N . VAL A 1 445 ? 62.650 8.135 -59.063 1.00 33.94 445 VAL A N 1
ATOM 3403 C CA . VAL A 1 445 ? 62.759 7.751 -57.649 1.00 33.94 445 VAL A CA 1
ATOM 3404 C C . VAL A 1 445 ? 62.569 8.998 -56.776 1.00 33.94 445 VAL A C 1
ATOM 3406 O O . VAL A 1 445 ? 63.533 9.651 -56.395 1.00 33.94 445 VAL A O 1
ATOM 3409 N N . GLU A 1 446 ? 61.312 9.364 -56.507 1.00 34.75 446 GLU A N 1
ATOM 3410 C CA . GLU A 1 446 ? 60.959 10.540 -55.679 1.00 34.75 446 GLU A CA 1
ATOM 3411 C C . GLU A 1 446 ? 59.776 10.287 -54.705 1.00 34.75 446 GLU A C 1
ATOM 3413 O O . GLU A 1 446 ? 59.384 11.188 -53.970 1.00 34.75 446 GLU A O 1
ATOM 3418 N N . GLU A 1 447 ? 59.226 9.061 -54.641 1.00 38.00 447 GLU A N 1
ATOM 3419 C CA . GLU A 1 447 ? 58.079 8.692 -53.776 1.00 38.00 447 GLU A CA 1
ATOM 3420 C C . GLU A 1 447 ? 58.381 7.561 -52.757 1.00 38.00 447 GLU A C 1
ATOM 3422 O O . GLU A 1 447 ? 57.527 6.725 -52.471 1.00 38.00 447 GLU A O 1
ATOM 3427 N N . LEU A 1 448 ? 59.579 7.545 -52.155 1.00 33.91 448 LEU A N 1
ATOM 3428 C CA . LEU A 1 448 ? 59.899 6.701 -50.985 1.00 33.91 448 LEU A CA 1
ATOM 3429 C C . LEU A 1 448 ? 60.598 7.500 -49.870 1.00 33.91 448 LEU A C 1
ATOM 3431 O O . LEU A 1 448 ? 61.788 7.342 -49.612 1.00 33.91 448 LEU A O 1
ATOM 3435 N N . PHE A 1 449 ? 59.833 8.345 -49.172 1.00 28.72 449 PHE A N 1
ATOM 3436 C CA . PHE A 1 449 ? 60.262 8.948 -47.906 1.00 28.72 449 PHE A CA 1
ATOM 3437 C C . PHE A 1 449 ? 59.673 8.190 -46.711 1.00 28.72 449 PHE A C 1
ATOM 3439 O O . PHE A 1 449 ? 58.459 8.180 -46.505 1.00 28.72 449 PHE A O 1
ATOM 3446 N N . SER A 1 450 ? 60.545 7.593 -45.895 1.00 31.08 450 SER A N 1
ATOM 3447 C CA . SER A 1 450 ? 60.177 7.013 -44.598 1.00 31.08 450 SER A CA 1
ATOM 3448 C C . SER A 1 450 ? 59.584 8.072 -43.667 1.00 31.08 450 SER A C 1
ATOM 3450 O O . SER A 1 450 ? 60.138 9.162 -43.516 1.00 31.08 450 SER A O 1
ATOM 3452 N N . ALA A 1 451 ? 58.486 7.735 -42.989 1.00 31.11 451 ALA A N 1
ATOM 3453 C CA . ALA A 1 451 ? 57.729 8.639 -42.121 1.00 31.11 451 ALA A CA 1
ATOM 3454 C C . ALA A 1 451 ? 58.398 8.874 -40.744 1.00 31.11 451 ALA A C 1
ATOM 3456 O O . ALA A 1 451 ? 57.803 8.597 -39.706 1.00 31.11 451 ALA A O 1
ATOM 3457 N N . LEU A 1 452 ? 59.644 9.364 -40.736 1.00 31.83 452 LEU A N 1
ATOM 3458 C CA . LEU A 1 452 ? 60.455 9.569 -39.523 1.00 31.83 452 LEU A CA 1
ATOM 3459 C C . LEU A 1 452 ? 60.903 11.019 -39.259 1.00 31.83 452 LEU A C 1
ATOM 3461 O O . LEU A 1 452 ? 61.494 11.262 -38.215 1.00 31.83 452 LEU A O 1
ATOM 3465 N N . ASN A 1 453 ? 60.617 11.983 -40.144 1.00 37.56 453 ASN A N 1
ATOM 3466 C CA . ASN A 1 453 ? 60.965 13.399 -39.937 1.00 37.56 453 ASN A CA 1
ATOM 3467 C C . ASN A 1 453 ? 59.898 14.355 -40.504 1.00 37.56 453 ASN A C 1
ATOM 3469 O O . ASN A 1 453 ? 59.937 14.680 -41.686 1.00 37.56 453 ASN A O 1
ATOM 3473 N N . PHE A 1 454 ? 58.978 14.830 -39.656 1.00 34.31 454 PHE A N 1
ATOM 3474 C CA . PHE A 1 454 ? 58.168 16.043 -39.871 1.00 34.31 454 PHE A CA 1
ATOM 3475 C C . PHE A 1 454 ? 57.635 16.547 -38.516 1.00 34.31 454 PHE A C 1
ATOM 3477 O O . PHE A 1 454 ? 56.760 15.918 -37.925 1.00 34.31 454 PHE A O 1
ATOM 3484 N N . GLU A 1 455 ? 58.141 17.681 -38.017 1.00 40.28 455 GLU A N 1
ATOM 3485 C CA . GLU A 1 455 ? 57.764 18.232 -36.696 1.00 40.28 455 GLU A CA 1
ATOM 3486 C C . GLU A 1 455 ? 56.681 19.335 -36.741 1.00 40.28 455 GLU A C 1
ATOM 3488 O O . GLU A 1 455 ? 56.251 19.844 -35.700 1.00 40.28 455 GLU A O 1
ATOM 3493 N N . GLU A 1 456 ? 56.203 19.724 -37.928 1.00 43.34 456 GLU A N 1
ATOM 3494 C CA . GLU A 1 456 ? 55.252 20.834 -38.065 1.00 43.34 456 GLU A CA 1
ATOM 3495 C C . GLU A 1 456 ? 53.807 20.442 -37.707 1.00 43.34 456 GLU A C 1
ATOM 3497 O O . GLU A 1 456 ? 53.110 19.718 -38.419 1.00 43.34 456 GLU A O 1
ATOM 3502 N N . LYS A 1 457 ? 53.320 20.980 -36.583 1.00 41.53 457 LYS A N 1
ATOM 3503 C CA . LYS A 1 457 ? 51.958 20.762 -36.072 1.00 41.53 457 LYS A CA 1
ATOM 3504 C C . LYS A 1 457 ? 50.910 21.422 -36.983 1.00 41.53 457 LYS A C 1
ATOM 3506 O O . LYS A 1 457 ? 50.840 22.648 -37.045 1.00 41.53 457 LYS A O 1
ATOM 3511 N N . CYS A 1 458 ? 50.033 20.632 -37.615 1.00 44.75 458 CYS A N 1
ATOM 3512 C CA . CYS A 1 458 ? 48.901 21.141 -38.408 1.00 44.75 458 CYS A CA 1
ATOM 3513 C C . CYS A 1 458 ? 48.035 22.141 -37.599 1.00 44.75 458 CYS A C 1
ATOM 3515 O O . CYS A 1 458 ? 47.430 21.767 -36.594 1.00 44.75 458 CYS A O 1
ATOM 3517 N N . VAL A 1 459 ? 47.891 23.391 -38.064 1.00 41.84 459 VAL A N 1
ATOM 3518 C CA . VAL A 1 459 ? 47.027 24.406 -37.421 1.00 41.84 459 VAL A CA 1
ATOM 3519 C C . VAL A 1 459 ? 45.698 24.557 -38.170 1.00 41.84 459 VAL A C 1
ATOM 3521 O O . VAL A 1 459 ? 45.614 25.235 -39.196 1.00 41.84 459 VAL A O 1
ATOM 3524 N N . CYS A 1 460 ? 44.629 23.966 -37.633 1.00 45.03 460 CYS A N 1
ATOM 3525 C CA . CYS A 1 460 ? 43.273 24.087 -38.178 1.00 45.03 460 CYS A CA 1
ATOM 3526 C C . CYS A 1 460 ? 42.752 25.539 -38.111 1.00 45.03 460 CYS A C 1
ATOM 3528 O O . CYS A 1 460 ? 42.550 26.082 -37.024 1.00 45.03 460 CYS A O 1
ATOM 3530 N N . LYS A 1 461 ? 42.455 26.158 -39.265 1.00 41.00 461 LYS A N 1
ATOM 3531 C CA . LYS A 1 461 ? 41.781 27.471 -39.360 1.00 41.00 461 LYS A CA 1
ATOM 3532 C C . LYS A 1 461 ? 40.324 27.306 -39.805 1.00 41.00 461 LYS A C 1
ATOM 3534 O O . LYS A 1 461 ? 40.042 26.640 -40.795 1.00 41.00 461 LYS A O 1
ATOM 3539 N N . GLN A 1 462 ? 39.391 27.919 -39.075 1.00 44.25 462 GLN A N 1
ATOM 3540 C CA . GLN A 1 462 ? 37.948 27.802 -39.317 1.00 44.25 462 GLN A CA 1
ATOM 3541 C C . GLN A 1 462 ? 37.444 28.867 -40.310 1.00 44.25 462 GLN A C 1
ATOM 3543 O O . GLN A 1 462 ? 37.723 30.052 -40.140 1.00 44.25 462 GLN A O 1
ATOM 3548 N N . GLN A 1 463 ? 36.630 28.470 -41.297 1.00 45.97 463 GLN A N 1
ATOM 3549 C CA . GLN A 1 463 ? 35.988 29.381 -42.258 1.00 45.97 463 GLN A CA 1
ATOM 3550 C C . GLN A 1 463 ? 34.466 29.155 -42.313 1.00 45.97 463 GLN A C 1
ATOM 3552 O O . GLN A 1 463 ? 33.989 28.024 -42.250 1.00 45.97 463 GLN A O 1
ATOM 3557 N N . SER A 1 464 ? 33.683 30.235 -42.430 1.00 44.84 464 SER A N 1
ATOM 3558 C CA . SER A 1 464 ? 32.213 30.190 -42.497 1.00 44.84 464 SER A CA 1
ATOM 3559 C C . SER A 1 464 ? 31.723 30.355 -43.941 1.00 44.84 464 SER A C 1
ATOM 3561 O O . SER A 1 464 ? 31.760 31.454 -44.497 1.00 44.84 464 SER A O 1
ATOM 3563 N N . LEU A 1 465 ? 31.248 29.268 -44.556 1.00 48.25 465 LEU A N 1
ATOM 3564 C CA . LEU A 1 465 ? 30.727 29.273 -45.928 1.00 48.25 465 LEU A CA 1
ATOM 3565 C C . LEU A 1 465 ? 29.301 29.849 -45.977 1.00 48.25 465 LEU A C 1
ATOM 3567 O O . LEU A 1 465 ? 28.318 29.139 -45.784 1.00 48.25 465 LEU A O 1
ATOM 3571 N N . ARG A 1 466 ? 29.184 31.154 -46.252 1.00 40.81 466 ARG A N 1
ATOM 3572 C CA . ARG A 1 466 ? 27.897 31.881 -46.312 1.00 40.81 466 ARG A CA 1
ATOM 3573 C C . ARG A 1 466 ? 27.229 31.919 -47.698 1.00 40.81 466 ARG A C 1
ATOM 3575 O O . ARG A 1 466 ? 26.179 32.536 -47.840 1.00 40.81 466 ARG A O 1
ATOM 3582 N N . ASN A 1 467 ? 27.822 31.305 -48.726 1.00 47.50 467 ASN A N 1
ATOM 3583 C CA . ASN A 1 467 ? 27.336 31.377 -50.110 1.00 47.50 467 ASN A CA 1
ATOM 3584 C C . ASN A 1 467 ? 27.512 30.032 -50.836 1.00 47.50 467 ASN A C 1
ATOM 3586 O O . ASN A 1 467 ? 28.628 29.530 -50.956 1.00 47.50 467 ASN A O 1
ATOM 3590 N N . SER A 1 468 ? 26.422 29.477 -51.375 1.00 43.97 468 SER A N 1
ATOM 3591 C CA . SER A 1 468 ? 26.428 28.217 -52.134 1.00 43.97 468 SER A CA 1
ATOM 3592 C C . SER A 1 468 ? 27.257 28.283 -53.419 1.00 43.97 468 SER A C 1
ATOM 3594 O O . SER A 1 468 ? 27.793 27.263 -53.847 1.00 43.97 468 SER A O 1
ATOM 3596 N N . LYS A 1 469 ? 27.437 29.470 -54.013 1.00 47.78 469 LYS A N 1
ATOM 3597 C CA . LYS A 1 469 ? 28.231 29.640 -55.238 1.00 47.78 469 LYS A CA 1
ATOM 3598 C C . LYS A 1 469 ? 29.712 29.287 -55.031 1.00 47.78 469 LYS A C 1
ATOM 3600 O O . LYS A 1 469 ? 30.330 28.797 -55.966 1.00 47.78 469 LYS A O 1
ATOM 3605 N N . ALA A 1 470 ? 30.239 29.461 -53.812 1.00 51.53 470 ALA A N 1
ATOM 3606 C CA . ALA A 1 470 ? 31.601 29.060 -53.441 1.00 51.53 470 ALA A CA 1
ATOM 3607 C C . ALA A 1 470 ? 31.749 27.537 -53.252 1.00 51.53 470 ALA A C 1
ATOM 3609 O O . ALA A 1 470 ? 32.802 26.978 -53.542 1.00 51.53 470 ALA A O 1
ATOM 3610 N N . PHE A 1 471 ? 30.685 26.853 -52.816 1.00 51.22 471 PHE A N 1
ATOM 3611 C CA . PHE A 1 471 ? 30.649 25.389 -52.733 1.00 51.22 471 PHE A CA 1
ATOM 3612 C C . PHE A 1 471 ? 30.624 24.758 -54.136 1.00 51.22 471 PHE A C 1
ATOM 3614 O O . PHE A 1 471 ? 31.346 23.805 -54.404 1.00 51.22 471 PHE A O 1
ATOM 3621 N N . CYS A 1 472 ? 29.867 25.343 -55.072 1.00 45.16 472 CYS A N 1
ATOM 3622 C CA . CYS A 1 472 ? 29.794 24.870 -56.460 1.00 45.16 472 CYS A CA 1
ATOM 3623 C C . CYS A 1 472 ? 31.077 25.088 -57.288 1.00 45.16 472 CYS A C 1
ATOM 3625 O O . CYS A 1 472 ? 31.174 24.545 -58.384 1.00 45.16 472 CYS A O 1
ATOM 3627 N N . THR A 1 473 ? 32.043 25.880 -56.808 1.00 48.34 473 THR A N 1
ATOM 3628 C CA . THR A 1 473 ? 33.357 26.070 -57.459 1.00 48.34 473 THR A CA 1
ATOM 3629 C C . THR A 1 473 ? 34.435 25.092 -56.981 1.00 48.34 473 THR A C 1
ATOM 3631 O O . THR A 1 473 ? 35.551 25.122 -57.494 1.00 48.34 473 THR A O 1
ATOM 3634 N N . MET A 1 474 ? 34.134 24.229 -56.008 1.00 56.22 474 MET A N 1
ATOM 3635 C CA . MET A 1 474 ? 35.071 23.221 -55.507 1.00 56.22 474 MET A CA 1
ATOM 3636 C C . MET A 1 474 ? 34.987 21.939 -56.350 1.00 56.22 474 MET A C 1
ATOM 3638 O O . MET A 1 474 ? 33.902 21.517 -56.752 1.00 56.22 474 MET A O 1
ATOM 3642 N N . LYS A 1 475 ? 36.138 21.316 -56.638 1.00 52.88 475 LYS A N 1
ATOM 3643 C CA . LYS A 1 475 ? 36.196 20.065 -57.410 1.00 52.88 475 LYS A CA 1
ATOM 3644 C C . LYS A 1 475 ? 35.760 18.886 -56.535 1.00 52.88 475 LYS A C 1
ATOM 3646 O O . LYS A 1 475 ? 36.416 18.580 -55.546 1.00 52.88 475 LYS A O 1
ATOM 3651 N N . TYR A 1 476 ? 34.700 18.202 -56.952 1.00 57.88 476 TYR A N 1
ATOM 3652 C CA . TYR A 1 476 ? 34.212 16.948 -56.374 1.00 57.88 476 TYR A CA 1
ATOM 3653 C C . TYR A 1 476 ? 33.947 15.944 -57.504 1.00 57.88 476 TYR A C 1
ATOM 3655 O O . TYR A 1 476 ? 33.745 16.360 -58.642 1.00 57.88 476 TYR A O 1
ATOM 3663 N N . SER A 1 477 ? 33.893 14.643 -57.206 1.00 53.69 477 SER A N 1
ATOM 3664 C CA . SER A 1 477 ? 33.511 13.607 -58.190 1.00 53.69 477 SER A CA 1
ATOM 3665 C C . SER A 1 477 ? 31.998 13.346 -58.216 1.00 53.69 477 SER A C 1
ATOM 3667 O O . SER A 1 477 ? 31.413 13.076 -59.263 1.00 53.69 477 SER A O 1
ATOM 3669 N N . TYR A 1 478 ? 31.339 13.470 -57.060 1.00 55.78 478 TYR A N 1
ATOM 3670 C CA . TYR A 1 478 ? 29.893 13.315 -56.889 1.00 55.78 478 TYR A CA 1
ATOM 3671 C C . TYR A 1 478 ? 29.398 14.293 -55.819 1.00 55.78 478 TYR A C 1
ATOM 3673 O O . TYR A 1 478 ? 30.098 14.554 -54.843 1.00 55.78 478 TYR A O 1
ATOM 3681 N N . ALA A 1 479 ? 28.172 14.795 -55.965 1.00 63.62 479 ALA A N 1
ATOM 3682 C CA . ALA A 1 479 ? 27.478 15.559 -54.931 1.00 63.62 479 ALA A CA 1
ATOM 3683 C C . ALA A 1 479 ? 26.085 14.961 -54.701 1.00 63.62 479 ALA A C 1
ATOM 3685 O O . ALA A 1 479 ? 25.261 14.910 -55.618 1.00 63.62 479 ALA A O 1
ATOM 3686 N N . LEU A 1 480 ? 25.809 14.509 -53.476 1.00 66.81 480 LEU A N 1
ATOM 3687 C CA . LEU A 1 480 ? 24.585 13.789 -53.119 1.00 66.81 480 LEU A CA 1
ATOM 3688 C C . LEU A 1 480 ? 23.806 14.526 -52.025 1.00 66.81 480 LEU A C 1
ATOM 3690 O O . LEU A 1 480 ? 24.363 14.925 -51.006 1.00 66.81 480 LEU A O 1
ATOM 3694 N N . LYS A 1 481 ? 22.486 14.639 -52.196 1.00 64.19 481 LYS A N 1
ATOM 3695 C CA . LYS A 1 481 ? 21.560 14.976 -51.112 1.00 64.19 481 LYS A CA 1
ATOM 3696 C C . LYS A 1 481 ? 21.013 13.680 -50.531 1.00 64.19 481 LYS A C 1
ATOM 3698 O O . LYS A 1 481 ? 20.239 12.988 -51.193 1.00 64.19 481 LYS A O 1
ATOM 3703 N N . VAL A 1 482 ? 21.383 13.371 -49.294 1.00 66.62 482 VAL A N 1
ATOM 3704 C CA . VAL A 1 482 ? 20.984 12.142 -48.592 1.00 66.62 482 VAL A CA 1
ATOM 3705 C C . VAL A 1 482 ? 20.100 12.443 -47.380 1.00 66.62 482 VAL A C 1
ATOM 3707 O O . VAL A 1 482 ? 20.042 13.574 -46.897 1.00 66.62 482 VAL A O 1
ATOM 3710 N N . LYS A 1 483 ? 19.404 11.420 -46.883 1.00 60.31 483 LYS A N 1
ATOM 3711 C CA . LYS A 1 483 ? 18.729 11.405 -45.586 1.00 60.31 483 LYS A CA 1
ATOM 3712 C C . LYS A 1 483 ? 19.327 10.283 -44.751 1.00 60.31 483 LYS A C 1
ATOM 3714 O O . LYS A 1 483 ? 19.085 9.115 -45.044 1.00 60.31 483 LYS A O 1
ATOM 3719 N N . VAL A 1 484 ? 20.053 10.651 -43.700 1.00 66.00 484 VAL A N 1
ATOM 3720 C CA . VAL A 1 484 ? 20.506 9.703 -42.676 1.00 66.00 484 VAL A CA 1
ATOM 3721 C C . VAL A 1 484 ? 19.285 9.023 -42.047 1.00 66.00 484 VAL A C 1
ATOM 3723 O O . VAL A 1 484 ? 18.305 9.684 -41.686 1.00 66.00 484 VAL A O 1
ATOM 3726 N N . LEU A 1 485 ? 19.330 7.697 -41.983 1.00 60.09 485 LEU A N 1
ATOM 3727 C CA . LEU A 1 485 ? 18.337 6.816 -41.373 1.00 60.09 485 LEU A CA 1
ATOM 3728 C C . LEU A 1 485 ? 18.835 6.310 -40.014 1.00 60.09 485 LEU A C 1
ATOM 3730 O O . LEU A 1 485 ? 18.071 6.322 -39.050 1.00 60.09 485 LEU A O 1
ATOM 3734 N N . ALA A 1 486 ? 20.115 5.937 -39.942 1.00 52.28 486 ALA A N 1
ATOM 3735 C CA . ALA A 1 486 ? 20.834 5.588 -38.724 1.00 52.28 486 ALA A CA 1
ATOM 3736 C C . ALA A 1 486 ? 22.308 6.017 -38.830 1.00 52.28 486 ALA A C 1
ATOM 3738 O O . ALA A 1 486 ? 22.820 6.262 -39.921 1.00 52.28 486 ALA A O 1
ATOM 3739 N N . ALA A 1 487 ? 22.979 6.122 -37.686 1.00 51.03 487 ALA A N 1
ATOM 3740 C CA . ALA A 1 487 ? 24.420 6.317 -37.598 1.00 51.03 487 ALA A CA 1
ATOM 3741 C C . ALA A 1 487 ? 24.950 5.514 -36.405 1.00 51.03 487 ALA A C 1
ATOM 3743 O O . ALA A 1 487 ? 24.331 5.503 -35.336 1.00 51.03 487 ALA A O 1
ATOM 3744 N N . HIS A 1 488 ? 26.074 4.835 -36.604 1.00 46.66 488 HIS A N 1
ATOM 3745 C CA . HIS A 1 488 ? 26.662 3.880 -35.679 1.00 46.66 488 HIS A CA 1
ATOM 3746 C C . HIS A 1 488 ? 28.140 4.204 -35.478 1.00 46.66 488 HI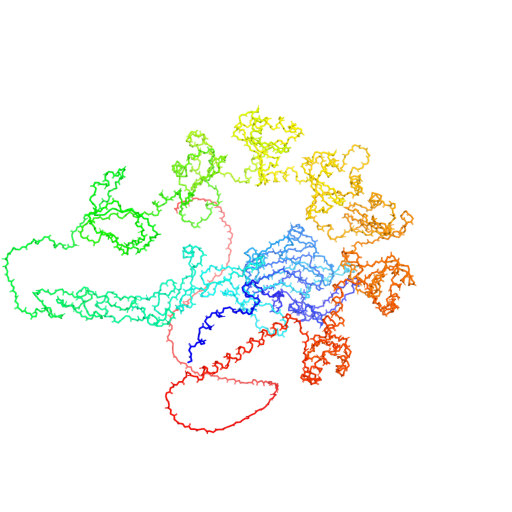S A C 1
ATOM 3748 O O . HIS A 1 488 ? 28.976 3.951 -36.340 1.00 46.66 488 HIS A O 1
ATOM 3754 N N . ASP A 1 489 ? 28.441 4.778 -34.318 1.00 44.22 489 ASP A N 1
ATOM 3755 C CA . ASP A 1 489 ? 29.802 5.064 -33.874 1.00 44.22 489 ASP A CA 1
ATOM 3756 C C . ASP A 1 489 ? 30.566 3.752 -33.603 1.00 44.22 489 ASP A C 1
ATOM 3758 O O . ASP A 1 489 ? 30.061 2.866 -32.903 1.00 44.22 489 ASP A O 1
ATOM 3762 N N . LYS A 1 490 ? 31.763 3.626 -34.188 1.00 49.62 490 LYS A N 1
ATOM 3763 C CA . LYS A 1 490 ? 32.710 2.510 -34.026 1.00 49.62 490 LYS A CA 1
ATOM 3764 C C . LYS A 1 490 ? 34.026 2.960 -33.368 1.00 49.62 490 LYS A C 1
ATOM 3766 O O . LYS A 1 490 ? 35.009 2.223 -33.395 1.00 49.62 490 LYS A O 1
ATOM 3771 N N . GLY A 1 491 ? 34.072 4.160 -32.789 1.00 41.41 491 GLY A N 1
ATOM 3772 C CA . GLY A 1 491 ? 35.238 4.740 -32.119 1.00 41.41 491 GLY A CA 1
ATOM 3773 C C . GLY A 1 491 ? 36.226 5.401 -33.082 1.00 41.41 491 GLY A C 1
ATOM 3774 O O . GLY A 1 491 ? 36.500 6.590 -32.953 1.00 41.41 491 GLY A O 1
ATOM 3775 N N . SER A 1 492 ? 36.748 4.660 -34.067 1.00 37.22 492 SER A N 1
ATOM 3776 C CA . SER A 1 492 ? 37.670 5.211 -35.081 1.00 37.22 492 SER A CA 1
ATOM 3777 C C . SER A 1 492 ? 36.961 5.895 -36.256 1.00 37.22 492 SER A C 1
ATOM 3779 O O . SER A 1 492 ? 37.547 6.732 -36.938 1.00 37.22 492 SER A O 1
ATOM 3781 N N . HIS A 1 493 ? 35.699 5.542 -36.500 1.00 42.81 493 HIS A N 1
ATOM 3782 C CA . HIS A 1 493 ? 34.851 6.074 -37.565 1.00 42.81 493 HIS A CA 1
ATOM 3783 C C . HIS A 1 493 ? 33.370 5.858 -37.214 1.00 42.81 493 HIS A C 1
ATOM 3785 O O . HIS A 1 493 ? 33.046 5.150 -36.259 1.00 42.81 493 HIS A O 1
ATOM 3791 N N . ALA A 1 494 ? 32.464 6.450 -37.995 1.00 45.34 494 ALA A N 1
ATOM 3792 C CA . ALA A 1 494 ? 31.027 6.222 -37.877 1.00 45.34 494 ALA A CA 1
ATOM 3793 C C . ALA A 1 494 ? 30.468 5.630 -39.178 1.00 45.34 494 ALA A C 1
ATOM 3795 O O . ALA A 1 494 ? 30.606 6.223 -40.247 1.00 45.34 494 ALA A O 1
ATOM 3796 N N . GLU A 1 495 ? 29.799 4.486 -39.078 1.00 54.78 495 GLU A N 1
ATOM 3797 C CA . GLU A 1 495 ? 28.984 3.927 -40.159 1.00 54.78 495 GLU A CA 1
ATOM 3798 C C . GLU A 1 495 ? 27.663 4.704 -40.239 1.00 54.78 495 GLU A C 1
ATOM 3800 O O . GLU A 1 495 ? 27.030 4.960 -39.213 1.00 54.78 495 GLU A O 1
ATOM 3805 N N . VAL A 1 496 ? 27.228 5.102 -41.438 1.00 51.47 496 VAL A N 1
ATOM 3806 C CA . VAL A 1 496 ? 26.040 5.957 -41.607 1.00 51.47 496 VAL A CA 1
ATOM 3807 C C . VAL A 1 496 ? 25.113 5.399 -42.684 1.00 51.47 496 VAL A C 1
ATOM 3809 O O . VAL A 1 496 ? 25.335 5.598 -43.878 1.00 51.47 496 VAL A O 1
ATOM 3812 N N . ASP A 1 497 ? 24.017 4.773 -42.256 1.00 58.19 497 ASP A N 1
ATOM 3813 C CA . ASP A 1 497 ? 22.924 4.375 -43.143 1.00 58.19 497 ASP A CA 1
ATOM 3814 C C . ASP A 1 497 ? 22.229 5.629 -43.680 1.00 58.19 497 ASP A C 1
ATOM 3816 O O . ASP A 1 497 ? 21.489 6.304 -42.957 1.00 58.19 497 ASP A O 1
ATOM 3820 N N . ALA A 1 498 ? 22.428 5.954 -44.957 1.00 66.56 498 ALA A N 1
ATOM 3821 C CA . ALA A 1 498 ? 21.853 7.146 -45.570 1.00 66.56 498 ALA A CA 1
ATOM 3822 C C . ALA A 1 498 ? 21.133 6.832 -46.887 1.00 66.56 498 ALA A C 1
ATOM 3824 O O . ALA A 1 498 ? 21.740 6.437 -47.879 1.00 66.56 498 ALA A O 1
ATOM 3825 N N . LYS A 1 499 ? 19.822 7.098 -46.941 1.00 67.75 499 LYS A N 1
ATOM 3826 C CA . LYS A 1 499 ? 19.058 6.995 -48.189 1.00 67.75 499 LYS A CA 1
ATOM 3827 C C . LYS A 1 499 ? 19.332 8.209 -49.067 1.00 67.75 499 LYS A C 1
ATOM 3829 O O . LYS A 1 499 ? 18.993 9.334 -48.690 1.00 67.75 499 LYS A O 1
ATOM 3834 N N . VAL A 1 500 ? 19.893 7.997 -50.256 1.00 71.88 500 VAL A N 1
ATOM 3835 C CA . VAL A 1 500 ? 20.031 9.056 -51.265 1.00 71.88 500 VAL A CA 1
ATOM 3836 C C . VAL A 1 500 ? 18.637 9.572 -51.641 1.00 71.88 500 VAL A C 1
ATOM 3838 O O . VAL A 1 500 ? 17.765 8.805 -52.040 1.00 71.88 500 VAL A O 1
ATOM 3841 N N . LEU A 1 501 ? 18.411 10.878 -51.475 1.00 63.84 501 LEU A N 1
ATOM 3842 C CA . LEU A 1 501 ? 17.168 11.552 -51.867 1.00 63.84 501 LEU A CA 1
ATOM 3843 C C . LEU A 1 501 ? 17.264 12.148 -53.273 1.00 63.84 501 LEU A C 1
ATOM 3845 O O . LEU A 1 501 ? 16.264 12.199 -53.982 1.00 63.84 501 LEU A O 1
ATOM 3849 N N . LYS A 1 502 ? 18.441 12.666 -53.648 1.00 62.62 502 LYS A N 1
ATOM 3850 C CA . LYS A 1 502 ? 18.701 13.249 -54.969 1.00 62.62 502 LYS A CA 1
ATOM 3851 C C . LYS A 1 502 ? 20.204 13.318 -55.251 1.00 62.62 502 LYS A C 1
ATOM 3853 O O . LYS A 1 502 ? 20.953 13.838 -54.427 1.00 62.62 502 LYS A O 1
ATOM 3858 N N . VAL A 1 503 ? 20.632 12.882 -56.435 1.00 69.31 503 VAL A N 1
ATOM 3859 C CA . VAL A 1 503 ? 21.955 13.232 -56.985 1.00 69.31 503 VAL A CA 1
ATOM 3860 C C . VAL A 1 503 ? 21.916 14.700 -57.414 1.00 69.31 503 VAL A C 1
ATOM 3862 O O . VAL A 1 503 ? 21.008 15.107 -58.140 1.00 69.31 503 VAL A O 1
ATOM 3865 N N . LEU A 1 504 ? 22.856 15.510 -56.928 1.00 58.25 504 LEU A N 1
ATOM 3866 C CA . LEU A 1 504 ? 22.968 16.929 -57.278 1.00 58.25 504 LEU A CA 1
ATOM 3867 C C . LEU A 1 504 ? 23.956 17.152 -58.428 1.00 58.25 504 LEU A C 1
ATOM 3869 O O . LEU A 1 504 ? 23.710 18.019 -59.260 1.00 58.25 504 LEU A O 1
ATOM 3873 N N . TRP A 1 505 ? 25.043 16.375 -58.474 1.00 58.03 505 TRP A N 1
ATOM 3874 C CA . TRP A 1 505 ? 26.069 16.432 -59.520 1.00 58.03 505 TRP A CA 1
ATOM 3875 C C . TRP A 1 505 ? 26.882 15.123 -59.567 1.00 58.03 505 TRP A C 1
ATOM 3877 O O . TRP A 1 505 ? 26.974 14.423 -58.555 1.00 58.03 505 TRP A O 1
ATOM 3887 N N . SER A 1 506 ? 27.470 14.790 -60.719 1.00 65.00 506 SER A N 1
ATOM 3888 C CA . SER A 1 506 ? 28.371 13.642 -60.915 1.00 65.00 506 SER A CA 1
ATOM 3889 C C . SER A 1 506 ? 29.274 13.858 -62.136 1.00 65.00 506 SER A C 1
ATOM 3891 O O . SER A 1 506 ? 28.827 14.454 -63.115 1.00 65.00 506 SER A O 1
ATOM 3893 N N . SER A 1 507 ? 30.512 13.353 -62.087 1.00 53.94 507 SER A N 1
ATOM 3894 C CA . SER A 1 507 ? 31.490 13.428 -63.182 1.00 53.94 507 SER A CA 1
ATOM 3895 C C . SER A 1 507 ? 31.541 12.208 -64.116 1.00 53.94 507 SER A C 1
ATOM 3897 O O . SER A 1 507 ? 32.283 12.257 -65.095 1.00 53.94 507 SER A O 1
ATOM 3899 N N . SER A 1 508 ? 30.803 11.116 -63.857 1.00 56.62 508 SER A N 1
ATOM 3900 C CA . SER A 1 508 ? 30.860 9.897 -64.691 1.00 56.62 508 SER A CA 1
ATOM 3901 C C . SER A 1 508 ? 29.474 9.282 -64.960 1.00 56.62 508 SER A C 1
ATOM 3903 O O . SER A 1 508 ? 28.578 9.421 -64.129 1.00 56.62 508 SER A O 1
ATOM 3905 N N . PRO A 1 509 ? 29.270 8.581 -66.095 1.00 49.19 509 PRO A N 1
ATOM 3906 C CA . PRO A 1 509 ? 27.947 8.121 -66.539 1.00 49.19 509 PRO A CA 1
ATOM 3907 C C . PRO A 1 509 ? 27.435 6.839 -65.849 1.00 49.19 509 PRO A C 1
ATOM 3909 O O . PRO A 1 509 ? 26.409 6.290 -66.254 1.00 49.19 509 PRO A O 1
ATOM 3912 N N . HIS A 1 510 ? 28.133 6.327 -64.832 1.00 50.06 510 HIS A N 1
ATOM 3913 C CA . HIS A 1 510 ? 27.791 5.058 -64.188 1.00 50.06 510 HIS A CA 1
ATOM 3914 C C . HIS A 1 510 ? 26.534 5.168 -63.311 1.00 50.06 510 HIS A C 1
ATOM 3916 O O . HIS A 1 510 ? 26.361 6.113 -62.539 1.00 50.06 510 HIS A O 1
ATOM 3922 N N . ARG A 1 511 ? 25.644 4.171 -63.405 1.00 52.00 511 ARG A N 1
ATOM 3923 C CA . ARG A 1 511 ? 24.429 4.108 -62.580 1.00 52.00 511 ARG A CA 1
ATOM 3924 C C . ARG A 1 511 ? 24.789 3.753 -61.137 1.00 52.00 511 ARG A C 1
ATOM 3926 O O . ARG A 1 511 ? 25.346 2.689 -60.888 1.00 52.00 511 ARG A O 1
ATOM 3933 N N . LEU A 1 512 ? 24.405 4.612 -60.192 1.00 55.38 512 LEU A N 1
ATOM 3934 C CA . LEU A 1 512 ? 24.429 4.287 -58.764 1.00 55.38 512 LEU A CA 1
ATOM 3935 C C . LEU A 1 512 ? 23.508 3.086 -58.504 1.00 55.38 512 LEU A C 1
ATOM 3937 O O . LEU A 1 512 ? 22.325 3.137 -58.845 1.00 55.38 512 LEU A O 1
ATOM 3941 N N . MET A 1 513 ? 24.051 2.027 -57.906 1.00 53.44 513 MET A N 1
ATOM 3942 C CA . MET A 1 513 ? 23.309 0.820 -57.527 1.00 53.44 513 MET A CA 1
ATOM 3943 C C . MET A 1 513 ? 23.054 0.797 -56.014 1.00 53.44 513 MET A C 1
ATOM 3945 O O . MET A 1 513 ? 23.746 1.471 -55.252 1.00 53.44 513 MET A O 1
ATOM 3949 N N . GLU A 1 514 ? 22.028 0.066 -55.577 1.00 48.66 514 GLU A N 1
ATOM 3950 C CA . GLU A 1 514 ? 21.666 -0.035 -54.158 1.00 48.66 514 GLU A CA 1
ATOM 3951 C C . GLU A 1 514 ? 22.566 -1.071 -53.463 1.00 48.66 514 GLU A C 1
ATOM 3953 O O . GLU A 1 514 ? 22.574 -2.242 -53.834 1.00 48.66 514 GLU A O 1
ATOM 3958 N N . GLY A 1 515 ? 23.357 -0.629 -52.482 1.00 52.16 515 GLY A N 1
ATOM 3959 C CA . GLY A 1 515 ? 24.323 -1.464 -51.768 1.00 52.16 515 GLY A CA 1
ATOM 3960 C C . GLY A 1 515 ? 25.082 -0.689 -50.689 1.00 52.16 515 GLY A C 1
ATOM 3961 O O . GLY A 1 515 ? 25.060 0.543 -50.659 1.00 52.16 515 GLY A O 1
ATOM 3962 N N . THR A 1 516 ? 25.742 -1.416 -49.788 1.00 44.53 516 THR A N 1
ATOM 3963 C CA . THR A 1 516 ? 26.521 -0.841 -48.682 1.00 44.53 516 THR A CA 1
ATOM 3964 C C . THR A 1 516 ? 27.909 -0.428 -49.168 1.00 44.53 516 THR A C 1
ATOM 3966 O O . THR A 1 516 ? 28.669 -1.270 -49.640 1.00 44.53 516 THR A O 1
ATOM 3969 N N . VAL A 1 517 ? 28.258 0.853 -49.027 1.00 44.22 517 VAL A N 1
ATOM 3970 C CA . VAL A 1 517 ? 29.594 1.383 -49.350 1.00 44.22 517 VAL A CA 1
ATOM 3971 C C . VAL A 1 517 ? 30.188 2.029 -48.104 1.00 44.22 517 VAL A C 1
ATOM 3973 O O . VAL A 1 517 ? 29.703 3.065 -47.646 1.00 44.22 517 VAL A O 1
ATOM 3976 N N . THR A 1 518 ? 31.253 1.433 -47.568 1.00 39.78 518 THR A N 1
ATOM 3977 C CA . THR A 1 518 ? 32.014 2.004 -46.452 1.00 39.78 518 THR A CA 1
ATOM 3978 C C . THR A 1 518 ? 32.906 3.128 -46.970 1.00 39.78 518 THR A C 1
ATOM 3980 O O . THR A 1 518 ? 33.930 2.883 -47.604 1.00 39.78 518 THR A O 1
ATOM 3983 N N . LEU A 1 519 ? 32.511 4.375 -46.712 1.00 36.75 519 LEU A N 1
ATOM 3984 C CA . LEU A 1 519 ? 33.329 5.549 -47.009 1.00 36.75 519 LEU A CA 1
ATOM 3985 C C . LEU A 1 519 ? 34.247 5.852 -45.823 1.00 36.75 519 LEU A C 1
ATOM 3987 O O . LEU A 1 519 ? 33.853 6.542 -44.882 1.00 36.75 519 LEU A O 1
ATOM 3991 N N . TYR A 1 520 ? 35.476 5.348 -45.883 1.00 37.50 520 TYR A N 1
ATOM 3992 C CA . TYR A 1 520 ? 36.546 5.818 -45.008 1.00 37.50 520 TYR A CA 1
ATOM 3993 C C . TYR A 1 520 ? 36.883 7.277 -45.363 1.00 37.50 520 TYR A C 1
ATOM 3995 O O . TYR A 1 520 ? 37.013 7.591 -46.549 1.00 37.50 520 TYR A O 1
ATOM 4003 N N . PRO A 1 521 ? 37.032 8.189 -44.386 1.00 33.97 521 PRO A N 1
ATOM 4004 C CA . PRO A 1 521 ? 37.651 9.479 -44.654 1.00 33.97 521 PRO A CA 1
ATOM 4005 C C . PRO A 1 521 ? 39.125 9.265 -45.031 1.00 33.97 521 PRO A C 1
ATOM 4007 O O . PRO A 1 521 ? 39.834 8.518 -44.358 1.00 33.97 521 PRO A O 1
ATOM 4010 N N . GLU A 1 522 ? 39.602 9.939 -46.079 1.00 35.69 522 GLU A N 1
ATOM 4011 C CA . GLU A 1 522 ? 41.027 9.964 -46.442 1.00 35.69 522 GLU A CA 1
ATOM 4012 C C . GLU A 1 522 ? 41.816 10.780 -45.404 1.00 35.69 522 GLU A C 1
ATOM 4014 O O . GLU A 1 522 ? 42.044 11.977 -45.562 1.00 35.69 522 GLU A O 1
ATOM 4019 N N . SER A 1 523 ? 42.175 10.134 -44.295 1.00 37.41 523 SER A N 1
ATOM 4020 C CA . SER A 1 523 ? 42.954 10.728 -43.198 1.00 37.41 523 SER A CA 1
ATOM 4021 C C . SER A 1 523 ? 44.103 9.845 -42.698 1.00 37.41 523 SER A C 1
ATOM 4023 O O . SER A 1 523 ? 44.858 10.269 -41.829 1.00 37.41 523 SER A O 1
ATOM 4025 N N . TRP A 1 524 ? 44.226 8.620 -43.224 1.00 34.12 524 TRP A N 1
ATOM 4026 C CA . TRP A 1 524 ? 45.243 7.617 -42.858 1.00 34.12 524 TRP A CA 1
ATOM 4027 C C . TRP A 1 524 ? 46.069 7.159 -44.083 1.00 34.12 524 TRP A C 1
ATOM 4029 O O . TRP A 1 524 ? 46.621 6.063 -44.113 1.00 34.12 524 TRP A O 1
ATOM 4039 N N . THR A 1 525 ? 46.168 8.016 -45.102 1.00 36.50 525 THR A N 1
ATOM 4040 C CA . THR A 1 525 ? 47.109 7.898 -46.230 1.00 36.50 525 THR A CA 1
ATOM 4041 C C . THR A 1 525 ? 47.955 9.171 -46.336 1.00 36.50 525 THR A C 1
ATOM 4043 O O . THR A 1 525 ? 47.652 10.195 -45.726 1.00 36.50 525 THR A O 1
ATOM 4046 N N . THR A 1 526 ? 49.060 9.116 -47.080 1.00 38.22 526 THR A N 1
ATOM 4047 C CA . THR A 1 526 ? 50.218 10.031 -46.984 1.00 38.22 526 THR A CA 1
ATOM 4048 C C . THR A 1 526 ? 50.008 11.485 -47.460 1.00 38.22 526 THR A C 1
ATOM 4050 O O . THR A 1 526 ? 50.990 12.182 -47.711 1.00 38.22 526 THR A O 1
ATOM 4053 N N . ARG A 1 527 ? 48.767 11.981 -47.615 1.00 39.47 527 ARG A N 1
ATOM 4054 C CA . ARG A 1 527 ? 48.473 13.307 -48.210 1.00 39.47 527 ARG A CA 1
ATOM 4055 C C . ARG A 1 527 ? 47.315 14.078 -47.544 1.00 39.47 527 ARG A C 1
ATOM 4057 O O . ARG A 1 527 ? 46.273 14.280 -48.158 1.00 39.47 527 ARG A O 1
ATOM 4064 N N . GLY A 1 528 ? 47.552 14.638 -46.350 1.00 38.44 528 GLY A N 1
ATOM 4065 C CA . GLY A 1 528 ? 46.847 15.847 -45.873 1.00 38.44 528 GLY A CA 1
ATOM 4066 C C . GLY A 1 528 ? 46.241 15.802 -44.460 1.00 38.44 528 GLY A C 1
ATOM 4067 O O . GLY A 1 528 ? 45.678 14.801 -44.033 1.00 38.44 528 GLY A O 1
ATOM 4068 N N . CYS A 1 529 ? 46.306 16.928 -43.734 1.00 36.97 529 CYS A N 1
ATOM 4069 C CA . CYS A 1 529 ? 45.693 17.062 -42.406 1.00 36.97 529 CYS A CA 1
ATOM 4070 C C . CYS A 1 529 ? 44.151 17.133 -42.501 1.00 36.97 529 CYS A C 1
ATOM 4072 O O . CYS A 1 529 ? 43.610 18.121 -43.004 1.00 36.97 529 CYS A O 1
ATOM 4074 N N . THR A 1 530 ? 43.420 16.175 -41.924 1.00 40.97 530 THR A N 1
ATOM 4075 C CA . THR A 1 530 ? 41.973 16.329 -41.668 1.00 40.97 530 THR A CA 1
ATOM 4076 C C . THR A 1 530 ? 41.709 16.871 -40.265 1.00 40.97 530 THR A C 1
ATOM 4078 O O . THR A 1 530 ? 42.168 16.285 -39.288 1.00 40.97 530 THR A O 1
ATOM 4081 N N . CYS A 1 531 ? 40.908 17.932 -40.142 1.00 39.25 531 CYS A N 1
ATOM 4082 C CA . CYS A 1 531 ? 40.441 18.459 -38.853 1.00 39.25 531 CYS A CA 1
ATOM 4083 C C . CYS A 1 531 ? 39.076 17.832 -38.480 1.00 39.25 531 CYS A C 1
ATOM 4085 O O . CYS A 1 531 ? 38.059 18.261 -39.035 1.00 39.25 531 CYS A O 1
ATOM 4087 N N . PRO A 1 532 ? 38.993 16.841 -37.566 1.00 38.84 532 PRO A N 1
ATOM 4088 C CA . PRO A 1 532 ? 37.717 16.240 -37.181 1.00 38.84 532 PRO A CA 1
ATOM 4089 C C . PRO A 1 532 ? 36.877 17.217 -36.348 1.00 38.84 532 PRO A C 1
ATOM 4091 O O . PRO A 1 532 ? 37.272 17.632 -35.259 1.00 38.84 532 PRO A O 1
ATOM 4094 N N . VAL A 1 533 ? 35.677 17.563 -36.827 1.00 39.84 533 VAL A N 1
ATOM 4095 C CA . VAL A 1 533 ? 34.718 18.382 -36.062 1.00 39.84 533 VAL A CA 1
ATOM 4096 C C . VAL A 1 533 ? 33.933 17.494 -35.095 1.00 39.84 533 VAL A C 1
ATOM 4098 O O . VAL A 1 533 ? 32.739 17.250 -35.256 1.00 39.84 533 VAL A O 1
ATOM 4101 N N . LEU A 1 534 ? 34.626 17.015 -34.063 1.00 36.69 534 LEU A N 1
ATOM 4102 C CA . LEU A 1 534 ? 33.980 16.573 -32.833 1.00 36.69 534 LEU A CA 1
ATOM 4103 C C . LEU A 1 534 ? 33.576 17.810 -32.016 1.00 36.69 534 LEU A C 1
ATOM 4105 O O . LEU A 1 534 ? 34.299 18.809 -31.961 1.00 36.69 534 LEU A O 1
ATOM 4109 N N . TYR A 1 535 ? 32.413 17.746 -31.372 1.00 40.78 535 TYR A N 1
ATOM 4110 C CA . TYR A 1 535 ? 31.947 18.769 -30.438 1.00 40.78 535 TYR A CA 1
ATOM 4111 C C . TYR A 1 535 ? 32.155 18.261 -29.002 1.00 40.78 535 TYR A C 1
ATOM 4113 O O . TYR A 1 535 ? 31.444 17.339 -28.598 1.00 40.78 535 TYR A O 1
ATOM 4121 N N . PRO A 1 536 ? 33.100 18.831 -28.223 1.00 44.81 536 PRO A N 1
ATOM 4122 C CA . PRO A 1 536 ? 33.248 18.527 -26.799 1.00 44.81 536 PRO A CA 1
ATOM 4123 C C . PRO A 1 536 ? 31.943 18.732 -26.020 1.00 44.81 536 PRO A C 1
ATOM 4125 O O . PRO A 1 536 ? 31.072 19.484 -26.456 1.00 44.81 536 PRO A O 1
ATOM 4128 N N . ALA A 1 537 ? 31.819 18.123 -24.838 1.00 42.31 537 ALA A N 1
ATOM 4129 C CA . ALA A 1 537 ? 30.608 18.220 -24.013 1.00 42.31 537 ALA A CA 1
ATOM 4130 C C . ALA A 1 537 ? 30.209 19.676 -23.680 1.00 42.31 537 ALA A C 1
ATOM 4132 O O . ALA A 1 537 ? 29.025 20.010 -23.692 1.00 42.31 537 ALA A O 1
ATOM 4133 N N . GLU A 1 538 ? 31.192 20.559 -23.481 1.00 46.78 538 GLU A N 1
ATOM 4134 C CA . GLU A 1 538 ? 31.006 22.012 -23.349 1.00 46.78 538 GLU A CA 1
ATOM 4135 C C . GLU A 1 538 ? 30.370 22.616 -24.607 1.00 46.78 538 GLU A C 1
ATOM 4137 O O . GLU A 1 538 ? 29.328 23.259 -24.540 1.00 46.78 538 GLU A O 1
ATOM 4142 N N . ARG A 1 539 ? 30.933 22.315 -25.779 1.00 49.53 539 ARG A N 1
ATOM 4143 C CA . ARG A 1 539 ? 30.476 22.809 -27.085 1.00 49.53 539 ARG A CA 1
ATOM 4144 C C . ARG A 1 539 ? 29.101 22.248 -27.475 1.00 49.53 539 ARG A C 1
ATOM 4146 O O . ARG A 1 539 ? 28.328 22.913 -28.158 1.00 49.53 539 ARG A O 1
ATOM 4153 N N . ALA A 1 540 ? 28.754 21.049 -27.004 1.00 52.94 540 ALA A N 1
ATOM 4154 C CA . ALA A 1 540 ? 27.403 20.498 -27.099 1.00 52.94 540 ALA A CA 1
ATOM 4155 C C . ALA A 1 540 ? 26.417 21.226 -26.160 1.00 52.94 540 ALA A C 1
ATOM 4157 O O . ALA A 1 540 ? 25.284 21.497 -26.557 1.00 52.94 540 ALA A O 1
ATOM 4158 N N . PHE A 1 541 ? 26.844 21.601 -24.949 1.00 56.41 541 PHE A N 1
ATOM 4159 C CA . PHE A 1 541 ? 26.070 22.457 -24.041 1.00 56.41 541 PHE A CA 1
ATOM 4160 C C . PHE A 1 541 ? 25.908 23.896 -24.574 1.00 56.41 541 PHE A C 1
ATOM 4162 O O . PHE A 1 541 ? 24.883 24.519 -24.308 1.00 56.41 541 PHE A O 1
ATOM 4169 N N . GLU A 1 542 ? 26.856 24.417 -25.354 1.00 50.34 542 GLU A N 1
ATOM 4170 C CA . GLU A 1 542 ? 26.727 25.714 -26.035 1.00 50.34 542 GLU A CA 1
ATOM 4171 C C . GLU A 1 542 ? 25.761 25.669 -27.229 1.00 50.34 542 GLU A C 1
ATOM 4173 O O . GLU A 1 542 ? 24.953 26.581 -27.397 1.00 50.34 542 GLU A O 1
ATOM 4178 N N . LEU A 1 543 ? 25.840 24.625 -28.064 1.00 51.78 543 LEU A N 1
ATOM 4179 C CA . LEU A 1 543 ? 25.180 24.601 -29.378 1.00 51.78 543 LEU A CA 1
ATOM 4180 C C . LEU A 1 543 ? 23.825 23.885 -29.410 1.00 51.78 543 LEU A C 1
ATOM 4182 O O . LEU A 1 543 ? 23.002 24.210 -30.258 1.00 51.78 543 LEU A O 1
ATOM 4186 N N . LEU A 1 544 ? 23.589 22.911 -28.524 1.00 57.72 544 LEU A N 1
ATOM 4187 C CA . LEU A 1 544 ? 22.385 22.060 -28.542 1.00 57.72 544 LEU A CA 1
ATOM 4188 C C . LEU A 1 544 ? 21.458 22.300 -27.335 1.00 57.72 544 LEU A C 1
ATOM 4190 O O . LEU A 1 544 ? 20.394 21.688 -27.212 1.00 57.72 544 LEU A O 1
ATOM 4194 N N . ASN A 1 545 ? 21.840 23.190 -26.418 1.00 56.12 545 ASN A N 1
ATOM 4195 C CA . ASN A 1 545 ? 21.003 23.578 -25.290 1.00 56.12 545 ASN A CA 1
ATOM 4196 C C . ASN A 1 545 ? 19.966 24.621 -25.733 1.00 56.12 545 ASN A C 1
ATOM 4198 O O . ASN A 1 545 ? 20.291 25.580 -26.425 1.00 56.12 545 ASN A O 1
ATOM 4202 N N . TYR A 1 546 ? 18.710 24.434 -25.324 1.00 60.34 546 TYR A N 1
ATOM 4203 C CA . TYR A 1 546 ? 17.527 25.182 -25.781 1.00 60.34 546 TYR A CA 1
ATOM 4204 C C . TYR A 1 546 ? 17.089 24.925 -27.237 1.00 60.34 546 TYR A C 1
ATOM 4206 O O . TYR A 1 546 ? 16.095 25.510 -27.677 1.00 60.34 546 TYR A O 1
ATOM 4214 N N . ASP A 1 547 ? 17.749 24.008 -27.950 1.00 61.78 547 ASP A N 1
ATOM 4215 C CA . ASP A 1 547 ? 17.499 23.708 -29.364 1.00 61.78 547 ASP A CA 1
ATOM 4216 C C . ASP A 1 547 ? 16.229 22.848 -29.588 1.00 61.78 547 ASP A C 1
ATOM 4218 O O . ASP A 1 547 ? 15.820 22.080 -28.714 1.00 61.78 547 ASP A O 1
ATOM 4222 N N . LEU A 1 548 ? 15.532 22.991 -30.724 1.00 52.81 548 LEU A N 1
ATOM 4223 C CA . LEU A 1 548 ? 14.141 22.507 -30.874 1.00 52.81 548 LEU A CA 1
ATOM 4224 C C . LEU A 1 548 ? 13.998 21.017 -31.249 1.00 52.81 548 LEU A C 1
ATOM 4226 O O . LEU A 1 548 ? 13.651 20.665 -32.380 1.00 52.81 548 LEU A O 1
ATOM 4230 N N . LEU A 1 549 ? 14.109 20.125 -30.263 1.00 46.47 549 LEU A N 1
ATOM 4231 C CA . LEU A 1 549 ? 13.782 18.707 -30.429 1.00 46.47 549 LEU A CA 1
ATOM 4232 C C . LEU A 1 549 ? 12.255 18.481 -30.470 1.00 46.47 549 LEU A C 1
ATOM 4234 O O . LEU A 1 549 ? 11.539 18.712 -29.496 1.00 46.47 549 LEU A O 1
ATOM 4238 N N . MET A 1 550 ? 11.732 18.010 -31.610 1.00 43.47 550 MET A N 1
ATOM 4239 C CA . MET A 1 550 ? 10.296 17.723 -31.823 1.00 43.47 550 MET A CA 1
ATOM 4240 C C . MET A 1 550 ? 9.356 18.905 -31.487 1.00 43.47 550 MET A C 1
ATOM 4242 O O . MET A 1 550 ? 8.209 18.713 -31.080 1.00 43.47 550 MET A O 1
ATOM 4246 N N . GLY A 1 551 ? 9.835 20.143 -31.657 1.00 49.97 551 GLY A N 1
ATOM 4247 C CA . GLY A 1 551 ? 9.072 21.364 -31.371 1.00 49.97 551 GLY A CA 1
ATOM 4248 C C . GLY A 1 551 ? 9.037 21.782 -29.895 1.00 49.97 551 GLY A C 1
ATOM 4249 O O . GLY A 1 551 ? 8.270 22.679 -29.543 1.00 49.97 551 GLY A O 1
ATOM 4250 N N . GLN A 1 552 ? 9.856 21.174 -29.030 1.00 45.41 552 GLN A N 1
ATOM 4251 C CA . GLN A 1 552 ? 10.120 21.658 -27.672 1.00 45.41 552 GLN A CA 1
ATOM 4252 C C . GLN A 1 552 ? 11.618 21.959 -27.508 1.00 45.41 552 GLN A C 1
ATOM 4254 O O . GLN A 1 552 ? 12.435 21.207 -28.034 1.00 45.41 552 GLN A O 1
ATOM 4259 N N . PRO A 1 553 ? 12.006 23.033 -26.796 1.00 53.28 553 PRO A N 1
ATOM 4260 C CA . PRO A 1 553 ? 13.413 23.305 -26.533 1.00 53.28 553 PRO A CA 1
ATOM 4261 C C . PRO A 1 553 ? 13.987 22.217 -25.619 1.00 53.28 553 PRO A C 1
ATOM 4263 O O . PRO A 1 553 ? 13.536 22.037 -24.483 1.00 53.28 553 PRO A O 1
ATOM 4266 N N . MET A 1 554 ? 14.979 21.497 -26.133 1.00 52.84 554 MET A N 1
ATOM 4267 C CA . MET A 1 554 ? 15.830 20.575 -25.393 1.00 52.84 554 MET A CA 1
ATOM 4268 C C . MET A 1 554 ? 16.582 21.340 -24.301 1.00 52.84 554 MET A C 1
ATOM 4270 O O . MET A 1 554 ? 16.782 22.548 -24.400 1.00 52.84 554 MET A O 1
ATOM 4274 N N . ARG A 1 555 ? 17.007 20.662 -23.235 1.00 56.25 555 ARG A N 1
ATOM 4275 C CA . ARG A 1 555 ? 17.823 21.298 -22.200 1.00 56.25 555 ARG A CA 1
ATOM 4276 C C . ARG A 1 555 ? 18.929 20.367 -21.741 1.00 56.25 555 ARG A C 1
ATOM 4278 O O . ARG A 1 555 ? 18.656 19.308 -21.185 1.00 56.25 555 ARG A O 1
ATOM 4285 N N . ILE A 1 556 ? 20.159 20.806 -21.967 1.00 60.53 556 ILE A N 1
ATOM 4286 C CA . ILE A 1 556 ? 21.389 20.123 -21.582 1.00 60.53 556 ILE A CA 1
ATOM 4287 C C . ILE A 1 556 ? 21.895 20.775 -20.294 1.00 60.53 556 ILE A C 1
ATOM 4289 O O . ILE A 1 556 ? 21.780 21.987 -20.102 1.00 60.53 556 ILE A O 1
ATOM 4293 N N . MET A 1 557 ? 22.396 19.960 -19.373 1.00 52.72 557 MET A N 1
ATOM 4294 C CA . MET A 1 557 ? 22.932 20.391 -18.086 1.00 52.72 557 MET A CA 1
ATOM 4295 C C . MET A 1 557 ? 24.028 19.429 -17.650 1.00 52.72 557 MET A C 1
ATOM 4297 O O . MET A 1 557 ? 23.904 18.224 -17.863 1.00 52.72 557 MET A O 1
ATOM 4301 N N . TRP A 1 558 ? 25.039 19.951 -16.963 1.00 55.81 558 TRP A N 1
ATOM 4302 C CA . TRP A 1 558 ? 26.017 19.126 -16.268 1.00 55.81 558 TRP A CA 1
ATOM 4303 C C . TRP A 1 558 ? 25.361 18.311 -15.143 1.00 55.81 558 TRP A C 1
ATOM 4305 O O . TRP A 1 558 ? 24.475 18.791 -14.417 1.00 55.81 558 TRP A O 1
ATOM 4315 N N . PHE A 1 559 ? 25.799 17.058 -15.022 1.00 48.91 559 PHE A N 1
ATOM 4316 C CA . PHE A 1 559 ? 25.452 16.175 -13.914 1.00 48.91 559 PHE A CA 1
ATOM 4317 C C . PHE A 1 559 ? 26.224 16.603 -12.658 1.00 48.91 559 PHE A C 1
ATOM 4319 O O . PHE A 1 559 ? 27.379 17.007 -12.744 1.00 48.91 559 PHE A O 1
ATOM 4326 N N . GLN A 1 560 ? 25.569 16.565 -11.500 1.00 50.84 560 GLN A N 1
ATOM 4327 C CA . GLN A 1 560 ? 26.089 17.107 -10.244 1.00 50.84 560 GLN A CA 1
ATOM 4328 C C . GLN A 1 560 ? 25.464 16.311 -9.096 1.00 50.84 560 GLN A C 1
ATOM 4330 O O . GLN A 1 560 ? 24.245 16.142 -9.082 1.00 50.84 560 GLN A O 1
ATOM 4335 N N . MET A 1 561 ? 26.289 15.784 -8.186 1.00 36.03 561 MET A N 1
ATOM 4336 C CA . MET A 1 561 ? 25.844 14.782 -7.203 1.00 36.03 561 MET A CA 1
ATOM 4337 C C . MET A 1 561 ? 25.048 15.367 -6.029 1.00 36.03 561 MET A C 1
ATOM 4339 O O . MET A 1 561 ? 24.172 14.686 -5.503 1.00 36.03 561 MET A O 1
ATOM 4343 N N . ASP A 1 562 ? 25.302 16.619 -5.637 1.00 42.94 562 ASP A N 1
ATOM 4344 C CA . ASP A 1 562 ? 24.545 17.269 -4.564 1.00 42.94 562 ASP A CA 1
ATOM 4345 C C . ASP A 1 562 ? 23.261 17.943 -5.084 1.00 42.94 562 ASP A C 1
ATOM 4347 O O . ASP A 1 562 ? 23.280 18.797 -5.977 1.00 42.94 562 ASP A O 1
ATOM 4351 N N . SER A 1 563 ? 22.125 17.570 -4.490 1.00 48.03 563 SER A N 1
ATOM 4352 C CA . SER A 1 563 ? 20.814 18.161 -4.774 1.00 48.03 563 SER A CA 1
ATOM 4353 C C . SER A 1 563 ? 20.498 19.388 -3.907 1.00 48.03 563 SER A C 1
ATOM 4355 O O . SER A 1 563 ? 19.510 20.076 -4.190 1.00 48.03 563 SER A O 1
ATOM 4357 N N . SER A 1 564 ? 21.279 19.665 -2.860 1.00 51.62 564 SER A N 1
ATOM 4358 C CA . SER A 1 564 ? 20.967 20.666 -1.830 1.00 51.62 564 SER A CA 1
ATOM 4359 C C . SER A 1 564 ? 20.883 22.075 -2.414 1.00 51.62 564 SER A C 1
ATOM 4361 O O . SER A 1 564 ? 19.856 22.743 -2.269 1.00 51.62 564 SER A O 1
ATOM 4363 N N . LEU A 1 565 ? 21.891 22.473 -3.198 1.00 52.16 565 LEU A N 1
ATOM 4364 C CA . LEU A 1 565 ? 21.942 23.768 -3.893 1.00 52.16 565 LEU A CA 1
ATOM 4365 C C . LEU A 1 565 ? 20.715 24.023 -4.788 1.00 52.16 565 LEU A C 1
ATOM 4367 O O . LEU A 1 565 ? 20.224 25.145 -4.871 1.00 52.16 565 LEU A O 1
ATOM 4371 N N . ARG A 1 566 ? 20.160 22.982 -5.427 1.00 51.31 566 ARG A N 1
ATOM 4372 C CA . ARG A 1 566 ? 18.982 23.123 -6.307 1.00 51.31 566 ARG A CA 1
ATOM 4373 C C . ARG A 1 566 ? 17.666 23.256 -5.536 1.00 51.31 566 ARG A C 1
ATOM 4375 O O . ARG A 1 566 ? 16.710 23.804 -6.084 1.00 51.31 566 ARG A O 1
ATOM 4382 N N . ASN A 1 567 ? 17.623 22.772 -4.294 1.00 51.31 567 ASN A N 1
ATOM 4383 C CA . ASN A 1 567 ? 16.432 22.757 -3.443 1.00 51.31 567 ASN A CA 1
ATOM 4384 C C . ASN A 1 567 ? 16.366 23.947 -2.467 1.00 51.31 567 ASN A C 1
ATOM 4386 O O . ASN A 1 567 ? 15.272 24.293 -2.027 1.00 51.31 567 ASN A O 1
ATOM 4390 N N . ALA A 1 568 ? 17.499 24.594 -2.168 1.00 56.72 568 ALA A N 1
ATOM 4391 C CA . ALA A 1 568 ? 17.582 25.750 -1.268 1.00 56.72 568 ALA A CA 1
ATOM 4392 C C . ALA A 1 568 ? 16.837 27.004 -1.777 1.00 56.72 568 ALA A C 1
ATOM 4394 O O . ALA A 1 568 ? 16.416 27.839 -0.982 1.00 56.72 568 ALA A O 1
ATOM 4395 N N . GLY A 1 569 ? 16.658 27.152 -3.096 1.00 58.06 569 GLY A N 1
ATOM 4396 C CA . GLY A 1 569 ? 15.909 28.263 -3.705 1.00 58.06 569 GLY A CA 1
ATOM 4397 C C . GLY A 1 569 ? 16.654 29.606 -3.782 1.00 58.06 569 GLY A C 1
ATOM 4398 O O . GLY A 1 569 ? 16.159 30.539 -4.419 1.00 58.06 569 GLY A O 1
ATOM 4399 N N . THR A 1 570 ? 17.857 29.696 -3.215 1.00 64.69 570 THR A N 1
ATOM 4400 C CA . THR A 1 570 ? 18.799 30.817 -3.368 1.00 64.69 570 THR A CA 1
ATOM 4401 C C . THR A 1 570 ? 19.098 31.116 -4.847 1.00 64.69 570 THR A C 1
ATOM 4403 O O . THR A 1 570 ? 18.907 30.271 -5.715 1.00 64.69 570 THR A O 1
ATOM 4406 N N . GLY A 1 571 ? 19.481 32.353 -5.184 1.00 75.62 571 GLY A N 1
ATOM 4407 C CA . GLY A 1 571 ? 19.860 32.729 -6.560 1.00 75.62 571 GLY A CA 1
ATOM 4408 C C . GLY A 1 571 ? 18.751 32.650 -7.629 1.00 75.62 571 GLY A C 1
ATOM 4409 O O . GLY A 1 571 ? 19.043 32.791 -8.818 1.00 75.62 571 GLY A O 1
ATOM 4410 N N . ASN A 1 572 ? 17.483 32.425 -7.259 1.00 84.00 572 ASN A N 1
ATOM 4411 C CA . ASN A 1 572 ? 16.369 32.336 -8.211 1.00 84.00 572 ASN A CA 1
ATOM 4412 C C . ASN A 1 572 ? 15.689 33.693 -8.451 1.00 84.00 572 ASN A C 1
ATOM 4414 O O . ASN A 1 572 ? 15.251 34.363 -7.513 1.00 84.00 572 ASN A O 1
ATOM 4418 N N . ILE A 1 573 ? 15.497 34.041 -9.725 1.00 87.88 573 ILE A N 1
ATOM 4419 C CA . ILE A 1 573 ? 14.763 35.225 -10.188 1.00 87.88 573 ILE A CA 1
ATOM 4420 C C . ILE A 1 573 ? 13.581 34.851 -11.088 1.00 87.88 573 ILE A C 1
ATOM 4422 O O . ILE A 1 573 ? 13.568 33.828 -11.781 1.00 87.88 573 ILE A O 1
ATOM 4426 N N . PHE A 1 574 ? 12.571 35.712 -11.085 1.00 89.19 574 PHE A N 1
ATOM 4427 C CA . PHE A 1 574 ? 11.357 35.630 -11.886 1.00 89.19 574 PHE A CA 1
ATOM 4428 C C . PHE A 1 574 ? 11.286 36.837 -12.824 1.00 89.19 574 PHE A C 1
ATOM 4430 O O . PHE A 1 574 ? 11.322 37.975 -12.367 1.00 89.19 574 PHE A O 1
ATOM 4437 N N . ILE A 1 575 ? 11.163 36.581 -14.128 1.00 88.06 575 ILE A N 1
ATOM 4438 C CA . ILE A 1 575 ? 11.105 37.608 -15.177 1.00 88.06 575 ILE A CA 1
ATOM 4439 C C . ILE A 1 575 ? 9.707 37.586 -15.792 1.00 88.06 575 ILE A C 1
ATOM 4441 O O . ILE A 1 575 ? 9.271 36.566 -16.332 1.00 88.06 575 ILE A O 1
ATOM 4445 N N . ASN A 1 576 ? 8.991 38.701 -15.731 1.00 83.56 576 ASN A N 1
ATOM 4446 C CA . ASN A 1 576 ? 7.598 38.814 -16.152 1.00 83.56 576 ASN A CA 1
ATOM 4447 C C . ASN A 1 576 ? 7.445 39.776 -17.346 1.00 83.56 576 ASN A C 1
ATOM 4449 O O . ASN A 1 576 ? 8.303 40.616 -17.607 1.00 83.56 576 ASN A O 1
ATOM 4453 N N . ASN A 1 577 ? 6.328 39.650 -18.070 1.00 80.44 577 ASN A N 1
ATOM 4454 C CA . ASN A 1 577 ? 5.986 40.448 -19.257 1.00 80.44 577 ASN A CA 1
ATOM 4455 C C . ASN A 1 577 ? 6.947 40.309 -20.465 1.00 80.44 577 ASN A C 1
ATOM 4457 O O . ASN A 1 577 ? 7.036 41.219 -21.286 1.00 80.44 577 ASN A O 1
ATOM 4461 N N . LEU A 1 578 ? 7.616 39.160 -20.619 1.00 82.12 578 LEU A N 1
ATOM 4462 C CA . LEU A 1 578 ? 8.471 38.872 -21.781 1.00 82.12 578 LEU A CA 1
ATOM 4463 C C . LEU A 1 578 ? 7.684 38.858 -23.101 1.00 82.12 578 LEU A C 1
ATOM 4465 O O . LEU A 1 578 ? 6.513 38.461 -23.142 1.00 82.12 578 LEU A O 1
ATOM 4469 N N . ASP A 1 579 ? 8.344 39.238 -24.199 1.00 81.31 579 ASP A N 1
ATOM 4470 C CA . ASP A 1 579 ? 7.733 39.192 -25.528 1.00 81.31 579 ASP A CA 1
ATOM 4471 C C . ASP A 1 579 ? 7.656 37.769 -26.128 1.00 81.31 579 ASP A C 1
ATOM 4473 O O . ASP A 1 579 ? 8.278 36.801 -25.678 1.00 81.31 579 ASP A O 1
ATOM 4477 N N . LYS A 1 580 ? 6.817 37.625 -27.156 1.00 75.38 580 LYS A N 1
ATOM 4478 C CA . LYS A 1 580 ? 6.617 36.400 -27.930 1.00 75.38 580 LYS A CA 1
ATOM 4479 C C . LYS A 1 580 ? 7.770 36.112 -28.896 1.00 75.38 580 LYS A C 1
ATOM 4481 O O . LYS A 1 580 ? 7.927 34.948 -29.252 1.00 75.38 580 LYS A O 1
ATOM 4486 N N . SER A 1 581 ? 8.579 37.103 -29.275 1.00 74.88 581 SER A N 1
ATOM 4487 C CA . SER A 1 581 ? 9.839 36.867 -29.985 1.00 74.88 581 SER A CA 1
ATOM 4488 C C . SER A 1 581 ? 10.843 36.137 -29.086 1.00 74.88 581 SER A C 1
ATOM 4490 O O . SER A 1 581 ? 11.328 35.078 -29.466 1.00 74.88 581 SER A O 1
ATOM 4492 N N . ILE A 1 582 ? 11.058 36.649 -27.863 1.00 77.81 582 ILE A N 1
ATOM 4493 C CA . ILE A 1 582 ? 12.198 36.292 -27.001 1.00 77.81 582 ILE A CA 1
ATOM 4494 C C . ILE A 1 582 ? 12.262 34.782 -26.746 1.00 77.81 582 ILE A C 1
ATOM 4496 O O . ILE A 1 582 ? 11.384 34.209 -26.093 1.00 77.81 582 ILE A O 1
ATOM 4500 N N . ASN A 1 583 ? 13.301 34.130 -27.258 1.00 76.94 583 ASN A N 1
ATOM 4501 C CA . ASN A 1 583 ? 13.519 32.696 -27.105 1.00 76.94 583 ASN A CA 1
ATOM 4502 C C . ASN A 1 583 ? 14.444 32.372 -25.911 1.00 76.94 583 ASN A C 1
ATOM 4504 O O . ASN A 1 583 ? 14.955 33.260 -25.228 1.00 76.94 583 ASN A O 1
ATOM 4508 N N . SER A 1 584 ? 14.602 31.082 -25.594 1.00 75.44 584 SER A N 1
ATOM 4509 C CA . SER A 1 584 ? 15.368 30.660 -24.412 1.00 75.44 584 SER A CA 1
ATOM 4510 C C . SER A 1 584 ? 16.879 30.850 -24.543 1.00 75.44 584 SER A C 1
ATOM 4512 O O . SER A 1 584 ? 17.519 31.038 -23.513 1.00 75.44 584 SER A O 1
ATOM 4514 N N . LEU A 1 585 ? 17.427 30.859 -25.762 1.00 75.44 585 LEU A N 1
ATOM 4515 C CA . LEU A 1 585 ? 18.845 31.110 -26.025 1.00 75.44 585 LEU A CA 1
ATOM 4516 C C . LEU A 1 585 ? 19.169 32.607 -25.885 1.00 75.44 585 LEU A C 1
ATOM 4518 O O . LEU A 1 585 ? 20.084 32.965 -25.150 1.00 75.44 585 LEU A O 1
ATOM 4522 N N . GLU A 1 586 ? 18.355 33.478 -26.490 1.00 79.75 586 GLU A N 1
ATOM 4523 C CA . GLU A 1 586 ? 18.440 34.943 -26.343 1.00 79.75 586 GLU A CA 1
ATOM 4524 C C . GLU A 1 586 ? 18.373 35.368 -24.869 1.00 79.75 586 GLU A C 1
ATOM 4526 O O . GLU A 1 586 ? 19.212 36.131 -24.389 1.00 79.75 586 GLU A O 1
ATOM 4531 N N . LEU A 1 587 ? 17.394 34.835 -24.125 1.00 83.94 587 LEU A N 1
ATOM 4532 C CA . LEU A 1 587 ? 17.234 35.149 -22.707 1.00 83.94 587 LEU A CA 1
ATOM 4533 C C . LEU A 1 587 ? 18.370 34.571 -21.850 1.00 83.94 587 LEU A C 1
ATOM 4535 O O . LEU A 1 587 ? 18.746 35.183 -20.856 1.00 83.94 587 LEU A O 1
ATOM 4539 N N . HIS A 1 588 ? 18.929 33.413 -22.216 1.00 82.44 588 HIS A N 1
ATOM 4540 C CA . HIS A 1 588 ? 20.089 32.857 -21.522 1.00 82.44 588 HIS A CA 1
ATOM 4541 C C . HIS A 1 588 ? 21.329 33.735 -21.727 1.00 82.44 588 HIS A C 1
ATOM 4543 O O . HIS A 1 588 ? 21.932 34.144 -20.742 1.00 82.44 588 HIS A O 1
ATOM 4549 N N . GLY A 1 589 ? 21.658 34.077 -22.979 1.00 79.94 589 GLY A N 1
ATOM 4550 C CA . GLY A 1 589 ? 22.836 34.881 -23.326 1.00 79.94 589 GLY A CA 1
ATOM 4551 C C . GLY A 1 589 ? 22.828 36.284 -22.713 1.00 79.94 589 GLY A C 1
ATOM 4552 O O . GLY A 1 589 ? 23.853 36.742 -22.214 1.00 79.94 589 GLY A O 1
ATOM 4553 N N . LEU A 1 590 ? 21.662 36.940 -22.671 1.00 85.62 590 LEU A N 1
ATOM 4554 C CA . LEU A 1 590 ? 21.503 38.233 -21.999 1.00 85.62 590 LEU A CA 1
ATOM 4555 C C . LEU A 1 590 ? 21.827 38.139 -20.498 1.00 85.62 590 LEU A C 1
ATOM 4557 O O . LEU A 1 590 ? 22.547 38.979 -19.961 1.00 85.62 590 LEU A O 1
ATOM 4561 N N . PHE A 1 591 ? 21.313 37.114 -19.816 1.00 88.00 591 PHE A N 1
ATOM 4562 C CA . PHE A 1 591 ? 21.404 36.995 -18.359 1.00 88.00 591 PHE A CA 1
ATOM 4563 C C . PHE A 1 591 ? 22.682 36.300 -17.862 1.00 88.00 591 PHE A C 1
ATOM 4565 O O . PHE A 1 591 ? 23.067 36.514 -16.710 1.00 88.00 591 PHE A O 1
ATOM 4572 N N . SER A 1 592 ? 23.380 35.515 -18.691 1.00 85.00 592 SER A N 1
ATOM 4573 C CA . SER A 1 592 ? 24.660 34.887 -18.317 1.00 85.00 592 SER A CA 1
ATOM 4574 C C . SER A 1 592 ? 25.778 35.901 -18.046 1.00 85.00 592 SER A C 1
ATOM 4576 O O . SER A 1 592 ? 26.757 35.573 -17.384 1.00 85.00 592 SER A O 1
ATOM 4578 N N . THR A 1 593 ? 25.610 37.148 -18.495 1.00 87.81 593 THR A N 1
ATOM 4579 C CA . THR A 1 593 ? 26.528 38.268 -18.223 1.00 87.81 593 THR A CA 1
ATOM 4580 C C . THR A 1 593 ? 26.649 38.620 -16.732 1.00 87.81 593 THR A C 1
ATOM 4582 O O . THR A 1 593 ? 27.694 39.103 -16.306 1.00 87.81 593 THR A O 1
ATOM 4585 N N . PHE A 1 594 ? 25.624 38.345 -15.915 1.00 88.75 594 PHE A N 1
ATOM 4586 C CA . PHE A 1 594 ? 25.631 38.647 -14.473 1.00 88.75 594 PHE A CA 1
ATOM 4587 C C . PHE A 1 594 ? 26.195 37.510 -13.608 1.00 88.75 594 PHE A C 1
ATOM 4589 O O . PHE A 1 594 ? 26.486 37.723 -12.426 1.00 88.75 594 PHE A O 1
ATOM 4596 N N . GLY A 1 595 ? 26.361 36.315 -14.182 1.00 83.75 595 GLY A N 1
ATOM 4597 C CA . GLY A 1 595 ? 26.895 35.127 -13.520 1.00 83.75 595 GLY A CA 1
ATOM 4598 C C . GLY A 1 595 ? 26.424 33.821 -14.165 1.00 83.75 595 GLY A C 1
ATOM 4599 O O . GLY A 1 595 ? 25.552 33.799 -15.034 1.00 83.75 595 GLY A O 1
ATOM 4600 N N . LYS A 1 596 ? 26.993 32.703 -13.711 1.00 80.81 596 LYS A N 1
ATOM 4601 C CA . LYS A 1 596 ? 26.704 31.358 -14.227 1.00 80.81 596 LYS A CA 1
ATOM 4602 C C . LYS A 1 596 ? 25.255 30.945 -13.936 1.00 80.81 596 LYS A C 1
ATOM 4604 O O . LYS A 1 596 ? 24.809 30.966 -12.786 1.00 80.81 596 LYS A O 1
ATOM 4609 N N . ILE A 1 597 ? 24.528 30.546 -14.979 1.00 82.81 597 ILE A N 1
ATOM 4610 C CA . ILE A 1 597 ? 23.126 30.118 -14.901 1.00 82.81 597 ILE A CA 1
ATOM 4611 C C . ILE A 1 597 ? 23.048 28.592 -14.751 1.00 82.81 597 ILE A C 1
ATOM 4613 O O . ILE A 1 597 ? 23.449 27.847 -15.640 1.00 82.81 597 ILE A O 1
ATOM 4617 N N . LEU A 1 598 ? 22.447 28.123 -13.656 1.00 78.44 598 LEU A N 1
ATOM 4618 C CA . LEU A 1 598 ? 22.088 26.714 -13.436 1.00 78.44 598 LEU A CA 1
ATOM 4619 C C . LEU A 1 598 ? 20.786 26.324 -14.161 1.00 78.44 598 LEU A C 1
ATOM 4621 O O . LEU A 1 598 ? 20.504 25.148 -14.402 1.00 78.44 598 LEU A O 1
ATOM 4625 N N . SER A 1 599 ? 19.930 27.304 -14.466 1.00 79.56 599 SER A N 1
ATOM 4626 C CA . SER A 1 599 ? 18.627 27.071 -15.088 1.00 79.56 599 SER A CA 1
ATOM 4627 C C . SER A 1 599 ? 18.079 28.319 -15.766 1.00 79.56 599 SER A C 1
ATOM 4629 O O . SER A 1 599 ? 17.769 29.271 -15.067 1.00 79.56 599 SER A O 1
ATOM 4631 N N . CYS A 1 600 ? 17.813 28.275 -17.075 1.00 81.75 600 CYS A N 1
ATOM 4632 C CA . CYS A 1 600 ? 16.850 29.170 -17.728 1.00 81.75 600 CYS A CA 1
ATOM 4633 C C . CYS A 1 600 ? 15.585 28.382 -18.117 1.00 81.75 600 CYS A C 1
ATOM 4635 O O . CYS A 1 600 ? 15.659 27.214 -18.522 1.00 81.75 600 CYS A O 1
ATOM 4637 N N . LYS A 1 601 ? 14.399 28.985 -17.957 1.00 80.88 601 LYS A N 1
ATOM 4638 C CA . LYS A 1 601 ? 13.113 28.375 -18.338 1.00 80.88 601 LYS A CA 1
ATOM 4639 C C . LYS A 1 601 ? 12.060 29.426 -18.680 1.00 80.88 601 LYS A C 1
ATOM 4641 O O . LYS A 1 601 ? 11.573 30.109 -17.785 1.00 80.88 601 LYS A O 1
ATOM 4646 N N . ILE A 1 602 ? 11.626 29.476 -19.941 1.00 81.56 602 ILE A N 1
ATOM 4647 C CA . ILE A 1 602 ? 10.498 30.313 -20.386 1.00 81.56 602 ILE A CA 1
ATOM 4648 C C . ILE A 1 602 ? 9.191 29.501 -20.382 1.00 81.56 602 ILE A C 1
ATOM 4650 O O . ILE A 1 602 ? 9.158 28.339 -20.792 1.00 81.56 602 ILE A O 1
ATOM 4654 N N . VAL A 1 603 ? 8.094 30.117 -19.938 1.00 72.75 603 VAL A N 1
ATOM 4655 C CA . VAL A 1 603 ? 6.754 29.522 -19.830 1.00 72.75 603 VAL A CA 1
ATOM 4656 C C . VAL A 1 603 ? 5.727 30.426 -20.528 1.00 72.75 603 VAL A C 1
ATOM 4658 O O . VAL A 1 603 ? 5.690 31.633 -20.293 1.00 72.75 603 VAL A O 1
ATOM 4661 N N . GLY A 1 604 ? 4.877 29.850 -21.393 1.00 62.66 604 GLY A N 1
ATOM 4662 C CA . GLY A 1 604 ? 3.782 30.598 -22.043 1.00 62.66 604 GLY A CA 1
ATOM 4663 C C . GLY A 1 604 ? 3.346 30.169 -23.454 1.00 62.66 604 GLY A C 1
ATOM 4664 O O . GLY A 1 604 ? 2.737 30.972 -24.151 1.00 62.66 604 GLY A O 1
ATOM 4665 N N . TYR A 1 605 ? 3.616 28.938 -23.904 1.00 55.28 605 TYR A N 1
ATOM 4666 C CA . TYR A 1 605 ? 3.409 28.479 -25.297 1.00 55.28 605 TYR A CA 1
ATOM 4667 C C . TYR A 1 605 ? 1.946 28.397 -25.816 1.00 55.28 605 TYR A C 1
ATOM 4669 O O . TYR A 1 605 ? 1.695 27.777 -26.847 1.00 55.28 605 TYR A O 1
ATOM 4677 N N . LYS A 1 606 ? 0.949 28.988 -25.140 1.00 49.22 606 LYS A N 1
ATOM 4678 C CA . LYS A 1 606 ? -0.470 28.943 -25.558 1.00 49.22 606 LYS A CA 1
ATOM 4679 C C . LYS A 1 606 ? -0.994 30.339 -25.908 1.00 49.22 606 LYS A C 1
ATOM 4681 O O . LYS A 1 606 ? -0.878 31.264 -25.103 1.00 49.22 606 LYS A O 1
ATOM 4686 N N . LYS A 1 607 ? -1.618 30.476 -27.093 1.00 42.59 607 LYS A N 1
ATOM 4687 C CA . LYS A 1 607 ? -2.212 31.735 -27.595 1.00 42.59 607 LYS A CA 1
ATOM 4688 C C . LYS A 1 607 ? -3.051 32.423 -26.501 1.00 42.59 607 LYS A C 1
ATOM 4690 O O . LYS A 1 607 ? -4.065 31.884 -26.069 1.00 42.59 607 LYS A O 1
ATOM 4695 N N . GLY A 1 608 ? -2.624 33.619 -26.081 1.00 54.62 608 GLY A N 1
ATOM 4696 C CA . GLY A 1 608 ? -3.362 34.512 -25.174 1.00 54.62 608 GLY A CA 1
ATOM 4697 C C . GLY A 1 608 ? -2.798 34.679 -23.753 1.00 54.62 608 GLY A C 1
ATOM 4698 O O . GLY A 1 608 ? -3.216 35.613 -23.060 1.00 54.62 608 GLY A O 1
ATOM 4699 N N . GLN A 1 609 ? -1.853 33.840 -23.310 1.00 53.25 609 GLN A N 1
ATOM 4700 C CA . GLN A 1 609 ? -1.189 33.998 -22.004 1.00 53.25 609 GLN A CA 1
ATOM 4701 C C . GLN A 1 609 ? -0.049 35.034 -22.050 1.00 53.25 609 GLN A C 1
ATOM 4703 O O . GLN A 1 609 ? 0.553 35.253 -23.101 1.00 53.25 609 GLN A O 1
ATOM 4708 N N . LYS A 1 610 ? 0.245 35.680 -20.907 1.00 57.34 610 LYS A N 1
ATOM 4709 C CA . LYS A 1 610 ? 1.491 36.448 -20.724 1.00 57.34 610 LYS A CA 1
ATOM 4710 C C . LYS A 1 610 ? 2.660 35.459 -20.654 1.00 57.34 610 LYS A C 1
ATOM 4712 O O . LYS A 1 610 ? 2.532 34.435 -19.982 1.00 57.34 610 LYS A O 1
ATOM 4717 N N . ARG A 1 611 ? 3.769 35.760 -21.332 1.00 77.06 611 ARG A N 1
ATOM 4718 C CA . ARG A 1 611 ? 5.001 34.963 -21.278 1.00 77.06 611 ARG A CA 1
ATOM 4719 C C . ARG A 1 611 ? 5.865 35.453 -20.116 1.00 77.06 611 ARG A C 1
ATOM 4721 O O . ARG A 1 611 ? 5.928 36.653 -19.850 1.00 77.06 611 ARG A O 1
ATOM 4728 N N . TYR A 1 612 ? 6.490 34.522 -19.413 1.00 85.25 612 TYR A N 1
ATOM 4729 C CA . TYR A 1 612 ? 7.358 34.795 -18.269 1.00 85.25 612 TYR A CA 1
ATOM 4730 C C . TYR A 1 612 ? 8.449 33.728 -18.179 1.00 85.25 612 TYR A C 1
ATOM 4732 O O . TYR A 1 612 ? 8.347 32.680 -18.822 1.00 85.25 612 TYR A O 1
ATOM 4740 N N . ALA A 1 613 ? 9.489 33.980 -17.395 1.00 85.25 613 ALA A N 1
ATOM 4741 C CA . ALA A 1 613 ? 10.610 33.071 -17.228 1.00 85.25 613 ALA A CA 1
ATOM 4742 C C . ALA A 1 613 ? 11.092 32.980 -15.779 1.00 85.25 613 ALA A C 1
ATOM 4744 O O . ALA A 1 613 ? 10.759 33.809 -14.932 1.00 85.25 613 ALA A O 1
ATOM 4745 N N . TYR A 1 614 ? 11.896 31.953 -15.531 1.00 87.44 614 TYR A N 1
ATOM 4746 C CA . TYR A 1 614 ? 12.667 31.768 -14.310 1.00 87.44 614 TYR A CA 1
ATOM 4747 C C . TYR A 1 614 ? 14.134 31.585 -14.681 1.00 87.44 614 TYR A C 1
ATOM 4749 O O . TYR A 1 614 ? 14.431 30.832 -15.618 1.00 87.44 614 TYR A O 1
ATOM 4757 N N . ILE A 1 615 ? 15.021 32.235 -13.931 1.00 87.94 615 ILE A N 1
ATOM 4758 C CA . ILE A 1 615 ? 16.466 32.016 -14.007 1.00 87.94 615 ILE A CA 1
ATOM 4759 C C . ILE A 1 615 ? 16.985 31.672 -12.608 1.00 87.94 615 ILE A C 1
ATOM 4761 O O . ILE A 1 615 ? 16.585 32.300 -11.635 1.00 87.94 615 ILE A O 1
ATOM 4765 N N . HIS A 1 616 ? 17.828 30.647 -12.512 1.00 86.69 616 HIS A N 1
ATOM 4766 C CA . HIS A 1 616 ? 18.502 30.209 -11.285 1.00 86.69 616 HIS A CA 1
ATOM 4767 C C . HIS A 1 616 ? 20.001 30.401 -11.520 1.00 86.69 616 HIS A C 1
ATOM 4769 O O . HIS A 1 616 ? 20.554 29.776 -12.431 1.00 86.69 616 HIS A O 1
ATOM 4775 N N . TYR A 1 617 ? 20.633 31.276 -10.747 1.00 85.56 617 TYR A N 1
ATOM 4776 C CA . TYR A 1 617 ? 22.079 31.481 -10.753 1.00 85.56 617 TYR A CA 1
ATOM 4777 C C . TYR A 1 617 ? 22.782 30.565 -9.749 1.00 85.56 617 TYR A C 1
ATOM 4779 O O . TYR A 1 617 ? 22.161 30.075 -8.814 1.00 85.56 617 TYR A O 1
ATOM 4787 N N . GLU A 1 618 ? 24.086 30.361 -9.926 1.00 80.62 618 GLU A N 1
ATOM 4788 C CA . GLU A 1 618 ? 24.919 29.637 -8.952 1.00 80.62 618 GLU A CA 1
ATOM 4789 C C . GLU A 1 618 ? 25.210 30.456 -7.672 1.00 80.62 618 GLU A C 1
ATOM 4791 O O . GLU A 1 618 ? 25.490 29.871 -6.633 1.00 80.62 618 GLU A O 1
ATOM 4796 N N . SER A 1 619 ? 25.073 31.791 -7.718 1.00 81.75 619 SER A N 1
ATOM 4797 C CA . SER A 1 619 ? 25.169 32.697 -6.556 1.00 81.75 619 SER A CA 1
ATOM 4798 C C . SER A 1 619 ? 23.959 33.645 -6.463 1.00 81.75 619 SER A C 1
ATOM 4800 O O . SER A 1 619 ? 23.332 33.984 -7.472 1.00 81.75 619 SER A O 1
ATOM 4802 N N . VAL A 1 620 ? 23.658 34.107 -5.244 1.00 82.12 620 VAL A N 1
ATOM 4803 C CA . VAL A 1 620 ? 22.679 35.168 -4.953 1.00 82.12 620 VAL A CA 1
ATOM 4804 C C . VAL A 1 620 ? 23.122 36.514 -5.541 1.00 82.12 620 VAL A C 1
ATOM 4806 O O . VAL A 1 620 ? 22.307 37.198 -6.156 1.00 82.12 620 VAL A O 1
ATOM 4809 N N . ASP A 1 621 ? 24.408 36.860 -5.477 1.00 85.75 621 ASP A N 1
ATOM 4810 C CA . ASP A 1 621 ? 24.924 38.158 -5.953 1.00 85.75 621 ASP A CA 1
ATOM 4811 C C . ASP A 1 621 ? 24.710 38.333 -7.466 1.00 85.75 621 ASP A C 1
ATOM 4813 O O . ASP A 1 621 ? 24.436 39.424 -7.966 1.00 85.75 621 ASP A O 1
ATOM 4817 N N . ALA A 1 622 ? 24.794 37.233 -8.221 1.00 88.94 622 ALA A N 1
ATOM 4818 C CA . ALA A 1 622 ? 24.501 37.217 -9.652 1.00 88.94 622 ALA A CA 1
ATOM 4819 C C . ALA A 1 622 ? 23.018 37.516 -9.941 1.00 88.94 622 ALA A C 1
ATOM 4821 O O . ALA A 1 622 ? 22.711 38.259 -10.876 1.00 88.94 622 ALA A O 1
ATOM 4822 N N . ALA A 1 623 ? 22.107 37.002 -9.106 1.00 87.75 623 ALA A N 1
ATOM 4823 C CA . ALA A 1 623 ? 20.682 37.311 -9.172 1.00 87.75 623 ALA A CA 1
ATOM 4824 C C . ALA A 1 623 ? 20.398 38.786 -8.843 1.00 87.75 623 ALA A C 1
ATOM 4826 O O . ALA A 1 623 ? 19.635 39.435 -9.560 1.00 87.75 623 ALA A O 1
ATOM 4827 N N . GLU A 1 624 ? 21.039 39.337 -7.810 1.00 88.69 624 GLU A N 1
ATOM 4828 C CA . GLU A 1 624 ? 20.879 40.743 -7.421 1.00 88.69 624 GLU A CA 1
ATOM 4829 C C . GLU A 1 624 ? 21.423 41.708 -8.477 1.00 88.69 624 GLU A C 1
ATOM 4831 O O . GLU A 1 624 ? 20.738 42.667 -8.843 1.00 88.69 624 GLU A O 1
ATOM 4836 N N . ARG A 1 625 ? 22.606 41.432 -9.048 1.00 90.50 625 ARG A N 1
ATOM 4837 C CA . ARG A 1 625 ? 23.155 42.223 -10.164 1.00 90.50 625 ARG A CA 1
ATOM 4838 C C . ARG A 1 625 ? 22.232 42.195 -11.385 1.00 90.50 625 ARG A C 1
ATOM 4840 O O . ARG A 1 625 ? 21.985 43.250 -11.966 1.00 90.50 625 ARG A O 1
ATOM 4847 N N . ALA A 1 626 ? 21.668 41.035 -11.731 1.00 90.50 626 ALA A N 1
ATOM 4848 C CA . ALA A 1 626 ? 20.717 40.909 -12.836 1.00 90.50 626 ALA A CA 1
ATOM 4849 C C . ALA A 1 626 ? 19.407 41.684 -12.590 1.00 90.50 626 ALA A C 1
ATOM 4851 O O . ALA A 1 626 ? 18.911 42.356 -13.495 1.00 90.50 626 ALA A O 1
ATOM 4852 N N . ILE A 1 627 ? 18.861 41.640 -11.367 1.00 89.50 627 ILE A N 1
ATOM 4853 C CA . ILE A 1 627 ? 17.691 42.443 -10.977 1.00 89.50 627 ILE A CA 1
ATOM 4854 C C . ILE A 1 627 ? 18.022 43.937 -11.076 1.00 89.50 627 ILE A C 1
ATOM 4856 O O . ILE A 1 627 ? 17.300 44.675 -11.742 1.00 89.50 627 ILE A O 1
ATOM 4860 N N . LYS A 1 628 ? 19.125 44.383 -10.463 1.00 89.38 628 LYS A N 1
ATOM 4861 C CA . LYS A 1 628 ? 19.521 45.799 -10.411 1.00 89.38 628 LYS A CA 1
ATOM 4862 C C . LYS A 1 628 ? 19.807 46.395 -11.795 1.00 89.38 628 LYS A C 1
ATOM 4864 O O . LYS A 1 628 ? 19.553 47.577 -11.994 1.00 89.38 628 LYS A O 1
ATOM 4869 N N . ALA A 1 629 ? 20.321 45.597 -12.733 1.00 86.00 629 ALA A N 1
ATOM 4870 C CA . ALA A 1 629 ? 20.671 46.053 -14.077 1.00 86.00 629 ALA A CA 1
ATOM 4871 C C . ALA A 1 629 ? 19.520 45.980 -15.098 1.00 86.00 629 ALA A C 1
ATOM 4873 O O . ALA A 1 629 ? 19.474 46.812 -16.001 1.00 86.00 629 ALA A O 1
ATOM 4874 N N . LEU A 1 630 ? 18.615 44.993 -14.998 1.00 87.44 630 LEU A N 1
ATOM 4875 C CA . LEU A 1 630 ? 17.605 44.733 -16.037 1.00 87.44 630 LEU A CA 1
ATOM 4876 C C . LEU A 1 630 ? 16.140 44.925 -15.602 1.00 87.44 630 LEU A C 1
ATOM 4878 O O . LEU A 1 630 ? 15.259 44.940 -16.469 1.00 87.44 630 LEU A O 1
ATOM 4882 N N . ASN A 1 631 ? 15.830 45.083 -14.312 1.00 87.62 631 ASN A N 1
ATOM 4883 C CA . ASN A 1 631 ? 14.451 45.328 -13.877 1.00 87.62 631 ASN A CA 1
ATOM 4884 C C . ASN A 1 631 ? 13.961 46.701 -14.373 1.00 87.62 631 ASN A C 1
ATOM 4886 O O . ASN A 1 631 ? 14.595 47.717 -14.114 1.00 87.62 631 ASN A O 1
ATOM 4890 N N . GLY A 1 632 ? 12.832 46.739 -15.087 1.00 78.75 632 GLY A N 1
ATOM 4891 C CA . GLY A 1 632 ? 12.320 47.967 -15.702 1.00 78.75 632 GLY A CA 1
ATOM 4892 C C . GLY A 1 632 ? 12.991 48.350 -17.028 1.00 78.75 632 GLY A C 1
ATOM 4893 O O . GLY A 1 632 ? 12.766 49.454 -17.513 1.00 78.75 632 GLY A O 1
ATOM 4894 N N . THR A 1 633 ? 13.785 47.469 -17.645 1.00 84.81 633 THR A N 1
ATOM 4895 C CA . THR A 1 633 ? 14.356 47.709 -18.986 1.00 84.81 633 THR A CA 1
ATOM 4896 C C . THR A 1 633 ? 13.408 47.291 -20.117 1.00 84.81 633 THR A C 1
ATOM 4898 O O . THR A 1 633 ? 12.445 46.547 -19.909 1.00 84.81 633 THR A O 1
ATOM 4901 N N . LEU A 1 634 ? 13.668 47.781 -21.336 1.00 80.50 634 LEU A N 1
ATOM 4902 C CA . LEU A 1 634 ? 12.936 47.405 -22.549 1.00 80.50 634 LEU A CA 1
ATOM 4903 C C . LEU A 1 634 ? 13.628 46.235 -23.267 1.00 80.50 634 LEU A C 1
ATOM 4905 O O . LEU A 1 634 ? 14.632 46.436 -23.945 1.00 80.50 634 LEU A O 1
ATOM 4909 N N . LEU A 1 635 ? 13.056 45.030 -23.193 1.00 78.62 635 LEU A N 1
ATOM 4910 C CA . LEU A 1 635 ? 13.495 43.873 -23.985 1.00 78.62 635 LEU A CA 1
ATOM 4911 C C . LEU A 1 635 ? 12.509 43.631 -25.135 1.00 78.62 635 LEU A C 1
ATOM 4913 O O . LEU A 1 635 ? 11.317 43.414 -24.909 1.00 78.62 635 LEU A O 1
ATOM 4917 N N . ASN A 1 636 ? 13.001 43.711 -26.376 1.00 76.31 636 ASN A N 1
ATOM 4918 C CA . ASN A 1 636 ? 12.220 43.655 -27.623 1.00 76.31 636 ASN A CA 1
ATOM 4919 C C . ASN A 1 636 ? 10.922 44.491 -27.566 1.00 76.31 636 ASN A C 1
ATOM 4921 O O . ASN A 1 636 ? 9.828 44.008 -27.857 1.00 76.31 636 ASN A O 1
ATOM 4925 N N . GLY A 1 637 ? 11.044 45.752 -27.136 1.00 69.44 637 GLY A N 1
ATOM 4926 C CA . GLY A 1 637 ? 9.928 46.700 -27.056 1.00 69.44 637 GLY A CA 1
ATOM 4927 C C . GLY A 1 637 ? 8.947 46.475 -25.897 1.00 69.44 637 GLY A C 1
ATOM 4928 O O . GLY A 1 637 ? 7.934 47.169 -25.829 1.00 69.44 637 GLY A O 1
ATOM 4929 N N . ARG A 1 638 ? 9.213 45.544 -24.968 1.00 75.50 638 ARG A N 1
ATOM 4930 C CA . ARG A 1 638 ? 8.436 45.390 -23.727 1.00 75.50 638 ARG A CA 1
ATOM 4931 C C . ARG A 1 638 ? 9.238 45.770 -22.499 1.00 75.50 638 ARG A C 1
ATOM 4933 O O . ARG A 1 638 ? 10.340 45.272 -22.302 1.00 75.50 638 ARG A O 1
ATOM 4940 N N . LEU A 1 639 ? 8.607 46.542 -21.619 1.00 77.81 639 LEU A N 1
ATOM 4941 C CA . LEU A 1 639 ? 9.079 46.738 -20.254 1.00 77.81 639 LEU A CA 1
ATOM 4942 C C . LEU A 1 639 ? 9.000 45.402 -19.499 1.00 77.81 639 LEU A C 1
ATOM 4944 O O . LEU A 1 639 ? 7.899 44.862 -19.323 1.00 77.81 639 LEU A O 1
ATOM 4948 N N . VAL A 1 640 ? 10.143 44.860 -19.085 1.00 84.31 640 VAL A N 1
ATOM 4949 C CA . VAL A 1 640 ? 10.208 43.633 -18.277 1.00 84.31 640 VAL A CA 1
ATOM 4950 C C . VAL A 1 640 ? 10.322 43.969 -16.798 1.00 84.31 640 VAL A C 1
ATOM 4952 O O . VAL A 1 640 ? 10.969 44.942 -16.416 1.00 84.31 640 VAL A O 1
ATOM 4955 N N . THR A 1 641 ? 9.703 43.148 -15.952 1.00 84.88 641 THR A N 1
ATOM 4956 C CA . THR A 1 641 ? 9.876 43.233 -14.498 1.00 84.88 641 THR A CA 1
ATOM 4957 C C . THR A 1 641 ? 10.578 41.987 -13.984 1.00 84.88 641 THR A C 1
ATOM 4959 O O . THR A 1 641 ? 10.261 40.872 -14.408 1.00 84.88 641 THR A O 1
ATOM 4962 N N . ILE A 1 642 ? 11.561 42.187 -13.108 1.00 89.19 642 ILE A N 1
ATOM 4963 C CA . ILE A 1 642 ? 12.454 41.147 -12.598 1.00 89.19 642 ILE A CA 1
ATOM 4964 C C . ILE A 1 642 ? 12.481 41.235 -11.077 1.00 89.19 642 ILE A C 1
ATOM 4966 O O . ILE A 1 642 ? 12.802 42.275 -10.510 1.00 89.19 642 ILE A O 1
ATOM 4970 N N . GLU A 1 643 ? 12.130 40.134 -10.425 1.00 85.06 643 GLU A N 1
ATOM 4971 C CA . GLU A 1 643 ? 11.971 40.035 -8.974 1.00 85.06 643 GLU A CA 1
ATOM 4972 C C . GLU A 1 643 ? 12.643 38.750 -8.469 1.00 85.06 643 GLU A C 1
ATOM 4974 O O . GLU A 1 643 ? 12.776 37.781 -9.222 1.00 85.06 643 GLU A O 1
ATOM 4979 N N . HIS A 1 644 ? 13.011 38.683 -7.187 1.00 84.88 644 HIS A N 1
ATOM 4980 C CA . HIS A 1 644 ? 13.403 37.411 -6.570 1.00 84.88 644 HIS A CA 1
ATOM 4981 C C . HIS A 1 644 ? 12.246 36.399 -6.630 1.00 84.88 644 HIS A C 1
ATOM 4983 O O . HIS A 1 644 ? 11.067 36.744 -6.485 1.00 84.88 644 HIS A O 1
ATOM 4989 N N . PHE A 1 645 ? 12.564 35.122 -6.839 1.00 80.69 645 PHE A N 1
ATOM 4990 C CA . PHE A 1 645 ? 11.561 34.065 -6.912 1.00 80.69 645 PHE A CA 1
ATOM 4991 C C . PHE A 1 645 ? 10.969 33.756 -5.529 1.00 80.69 645 PHE A C 1
ATOM 4993 O O . PHE A 1 645 ? 11.510 32.974 -4.758 1.00 80.69 645 PHE A O 1
ATOM 5000 N N . LYS A 1 646 ? 9.794 34.318 -5.240 1.00 71.06 646 LYS A N 1
ATOM 5001 C CA . LYS A 1 646 ? 9.006 33.964 -4.047 1.00 71.06 646 LYS A CA 1
ATOM 5002 C C . LYS A 1 646 ? 8.235 32.659 -4.265 1.00 71.06 646 LYS A C 1
ATOM 5004 O O . LYS A 1 646 ? 7.654 32.453 -5.337 1.00 71.06 646 LYS A O 1
ATOM 5009 N N . SER A 1 647 ? 8.145 31.782 -3.273 1.00 60.97 647 SER A N 1
ATOM 5010 C CA . SER A 1 647 ? 7.372 30.537 -3.366 1.00 60.97 647 SER A CA 1
ATOM 5011 C C . SER A 1 647 ? 5.859 30.785 -3.505 1.00 60.97 647 SER A C 1
ATOM 5013 O O . SER A 1 647 ? 5.346 31.900 -3.375 1.00 60.97 647 SER A O 1
ATOM 5015 N N . PHE A 1 648 ? 5.099 29.715 -3.756 1.00 48.91 648 PHE A N 1
ATOM 5016 C CA . PHE A 1 648 ? 3.631 29.769 -3.775 1.00 48.91 648 PHE A CA 1
ATOM 5017 C C . PHE A 1 648 ? 3.004 29.974 -2.377 1.00 48.91 648 PHE A C 1
ATOM 5019 O O . PHE A 1 648 ? 1.832 30.349 -2.286 1.00 48.91 648 PHE A O 1
ATOM 5026 N N . LYS A 1 649 ? 3.763 29.746 -1.292 1.00 52.00 649 LYS A N 1
ATOM 5027 C CA . LYS A 1 649 ? 3.329 30.053 0.080 1.00 52.00 649 LYS A CA 1
ATOM 5028 C C . LYS A 1 649 ? 3.534 31.537 0.395 1.00 52.00 649 LYS A C 1
ATOM 5030 O O . LYS A 1 649 ? 2.571 32.195 0.770 1.00 52.00 649 LYS A O 1
ATOM 5035 N N . GLU A 1 650 ? 4.724 32.082 0.145 1.00 59.06 650 GLU A N 1
ATOM 5036 C CA . GLU A 1 650 ? 5.035 33.500 0.420 1.00 59.06 650 GLU A CA 1
ATOM 5037 C C . GLU A 1 650 ? 4.171 34.450 -0.418 1.00 59.06 650 GLU A C 1
ATOM 5039 O O . GLU A 1 650 ? 3.605 35.415 0.093 1.00 59.06 650 GLU A O 1
ATOM 5044 N N . ARG A 1 651 ? 3.927 34.115 -1.693 1.00 52.03 651 ARG A N 1
ATOM 5045 C CA . ARG A 1 651 ? 2.983 34.882 -2.523 1.00 52.03 651 ARG A CA 1
ATOM 5046 C C . ARG A 1 651 ? 1.541 34.862 -1.997 1.00 52.03 651 ARG A C 1
ATOM 5048 O O . ARG A 1 651 ? 0.760 35.720 -2.398 1.00 52.03 651 ARG A O 1
ATOM 5055 N N . GLN A 1 652 ? 1.165 33.930 -1.115 1.00 51.66 652 GLN A N 1
ATOM 5056 C CA . GLN A 1 652 ? -0.151 33.914 -0.458 1.00 51.66 652 GLN A CA 1
ATOM 5057 C C . GLN A 1 652 ? -0.207 34.678 0.869 1.00 51.66 652 GLN A C 1
ATOM 5059 O O . GLN A 1 652 ? -1.308 35.091 1.240 1.00 51.66 652 GLN A O 1
ATOM 5064 N N . THR A 1 653 ? 0.912 34.871 1.573 1.00 53.16 653 THR A N 1
ATOM 5065 C CA . THR A 1 653 ? 0.969 35.757 2.748 1.00 53.16 653 THR A CA 1
ATOM 5066 C C . THR A 1 653 ? 1.033 37.222 2.322 1.00 53.16 653 THR A C 1
ATOM 5068 O O . THR A 1 653 ? 0.254 38.026 2.823 1.00 53.16 653 THR A O 1
ATOM 5071 N N . GLU A 1 654 ? 1.848 37.567 1.320 1.00 47.59 654 GLU A N 1
ATOM 5072 C CA . GLU A 1 654 ? 1.952 38.949 0.816 1.00 47.59 654 GLU A CA 1
ATOM 5073 C C . GLU A 1 654 ? 0.675 39.449 0.116 1.00 47.59 654 GLU A C 1
ATOM 5075 O O . GLU A 1 654 ? 0.303 40.615 0.238 1.00 47.59 654 GLU A O 1
ATOM 5080 N N . SER A 1 655 ? -0.044 38.572 -0.597 1.00 46.22 655 SER A N 1
ATOM 5081 C CA . SER A 1 655 ? -1.248 38.959 -1.360 1.00 46.22 655 SER A CA 1
ATOM 5082 C C . SER A 1 655 ? -2.491 39.232 -0.497 1.00 46.22 655 SER A C 1
ATOM 5084 O O . SER A 1 655 ? -3.574 39.417 -1.050 1.00 46.22 655 SER A O 1
ATOM 5086 N N . ALA A 1 656 ? -2.381 39.234 0.835 1.00 46.62 656 ALA A N 1
ATOM 5087 C CA . ALA A 1 656 ? -3.520 39.437 1.730 1.00 46.62 656 ALA A CA 1
ATOM 5088 C C . ALA A 1 656 ? -4.085 40.874 1.709 1.00 46.62 656 ALA A C 1
ATOM 5090 O O . ALA A 1 656 ? -5.265 41.049 1.998 1.00 46.62 656 ALA A O 1
ATOM 5091 N N . ASN A 1 657 ? -3.272 41.878 1.346 1.00 45.94 657 ASN A N 1
ATOM 5092 C CA . ASN A 1 657 ? -3.558 43.303 1.588 1.00 45.94 657 ASN A CA 1
ATOM 5093 C C . ASN A 1 657 ? -3.436 44.219 0.344 1.00 45.94 657 ASN A C 1
ATOM 5095 O O . ASN A 1 657 ? -3.078 45.389 0.469 1.00 45.94 657 ASN A O 1
ATOM 5099 N N . ARG A 1 658 ? -3.722 43.732 -0.878 1.00 42.81 658 ARG A N 1
ATOM 5100 C CA . ARG A 1 658 ? -3.673 44.571 -2.102 1.00 42.81 658 ARG A CA 1
ATOM 5101 C C . ARG A 1 658 ? -4.927 44.415 -2.985 1.00 42.81 658 ARG A C 1
ATOM 5103 O O . ARG A 1 658 ? -5.304 43.278 -3.275 1.00 42.81 658 ARG A O 1
ATOM 5110 N N . PRO A 1 659 ? -5.571 45.513 -3.446 1.00 46.81 659 PRO A N 1
ATOM 5111 C CA . PRO A 1 659 ? -6.763 45.442 -4.296 1.00 46.81 659 PRO A CA 1
ATOM 5112 C C . PRO A 1 659 ? -6.475 44.749 -5.638 1.00 46.81 659 PRO A C 1
ATOM 5114 O O . PRO A 1 659 ? -5.409 44.903 -6.237 1.00 46.81 659 PRO A O 1
ATOM 5117 N N . GLN A 1 660 ? -7.423 43.928 -6.096 1.00 53.88 660 GLN A N 1
ATOM 5118 C CA . GLN A 1 660 ? -7.125 42.808 -6.993 1.00 53.88 660 GLN A CA 1
ATOM 5119 C C . GLN A 1 660 ? -7.547 43.064 -8.450 1.00 53.88 660 GLN A C 1
ATOM 5121 O O . GLN A 1 660 ? -8.591 42.600 -8.902 1.00 53.88 660 GLN A O 1
ATOM 5126 N N . VAL A 1 661 ? -6.691 43.781 -9.179 1.00 67.62 661 VAL A N 1
ATOM 5127 C CA . VAL A 1 661 ? -6.857 44.205 -10.584 1.00 67.62 661 VAL A CA 1
ATOM 5128 C C . VAL A 1 661 ? -7.072 43.021 -11.553 1.00 67.62 661 VAL A C 1
ATOM 5130 O O . VAL A 1 661 ? -6.299 42.060 -11.546 1.00 67.62 661 VAL A O 1
ATOM 5133 N N . PHE A 1 662 ? -8.076 43.095 -12.440 1.00 79.75 662 PHE A N 1
ATOM 5134 C CA . PHE A 1 662 ? -8.356 42.081 -13.474 1.00 79.75 662 PHE A CA 1
ATOM 5135 C C . PHE A 1 662 ? -8.806 42.693 -14.813 1.00 79.75 662 PHE A C 1
ATOM 5137 O O . PHE A 1 662 ? -9.413 43.751 -14.839 1.00 79.75 662 PHE A O 1
ATOM 5144 N N . THR A 1 663 ? -8.545 42.000 -15.932 1.00 83.00 663 THR A N 1
ATOM 5145 C CA . THR A 1 663 ? -9.008 42.379 -17.292 1.00 83.00 663 THR A CA 1
ATOM 5146 C C . THR A 1 663 ? -9.955 41.361 -17.939 1.00 83.00 663 THR A C 1
ATOM 5148 O O . THR A 1 663 ? -10.515 41.613 -19.003 1.00 83.00 663 THR A O 1
ATOM 5151 N N . ASN A 1 664 ? -10.123 40.182 -17.329 1.00 85.25 664 ASN A N 1
ATOM 5152 C CA . ASN A 1 664 ? -10.964 39.102 -17.849 1.00 85.25 664 ASN A CA 1
ATOM 5153 C C . ASN A 1 664 ? -12.242 38.993 -17.012 1.00 85.25 664 ASN A C 1
ATOM 5155 O O . ASN A 1 664 ? -12.154 38.806 -15.796 1.00 85.25 664 ASN A O 1
ATOM 5159 N N . ILE A 1 665 ? -13.401 39.001 -17.663 1.00 88.75 665 ILE A N 1
ATOM 5160 C CA . ILE A 1 665 ? -14.711 38.770 -17.051 1.00 88.75 665 ILE A CA 1
ATOM 5161 C C . ILE A 1 665 ? -15.362 37.488 -17.587 1.00 88.75 665 ILE A C 1
ATOM 5163 O O . ILE A 1 665 ? -15.108 37.027 -18.702 1.00 88.75 665 ILE A O 1
ATOM 5167 N N . PHE A 1 666 ? -16.189 36.881 -16.746 1.00 89.88 666 PHE A N 1
ATOM 5168 C CA . PHE A 1 666 ? -16.980 35.684 -16.995 1.00 89.88 666 PHE A CA 1
ATOM 5169 C C . PHE A 1 666 ? -18.458 36.068 -16.939 1.00 89.88 666 PHE A C 1
ATOM 5171 O O . PHE A 1 666 ? -18.904 36.652 -15.950 1.00 89.88 666 PHE A O 1
ATOM 5178 N N . ILE A 1 667 ? -19.199 35.713 -17.988 1.00 89.19 667 ILE A N 1
ATOM 5179 C CA . ILE A 1 667 ? -20.613 36.040 -18.159 1.00 89.19 667 ILE A CA 1
ATOM 5180 C C . ILE A 1 667 ? -21.418 34.736 -18.179 1.00 89.19 667 ILE A C 1
ATOM 5182 O O . ILE A 1 667 ? -21.040 33.790 -18.873 1.00 89.19 667 ILE A O 1
ATOM 5186 N N . LYS A 1 668 ? -22.532 34.665 -17.444 1.00 83.56 668 LYS A N 1
ATOM 5187 C CA . LYS A 1 668 ? -23.407 33.480 -17.353 1.00 83.56 668 LYS A CA 1
ATOM 5188 C C . LYS A 1 668 ? -24.891 33.871 -17.395 1.00 83.56 668 LYS A C 1
ATOM 5190 O O . LYS A 1 668 ? -25.243 34.992 -17.049 1.00 83.56 668 LYS A O 1
ATOM 5195 N N . TYR A 1 669 ? -25.743 32.909 -17.757 1.00 80.31 669 TYR A N 1
ATOM 5196 C CA . TYR A 1 669 ? -27.218 32.956 -17.739 1.00 80.31 669 TYR A CA 1
ATOM 5197 C C . TYR A 1 669 ? -27.899 33.703 -18.896 1.00 80.31 669 TYR A C 1
ATOM 5199 O O . TYR A 1 669 ? -29.124 33.793 -18.924 1.00 80.31 669 TYR A O 1
ATOM 5207 N N . PHE A 1 670 ? -27.138 34.130 -19.907 1.00 83.44 670 PHE A N 1
ATOM 5208 C CA . PHE A 1 670 ? -27.709 34.630 -21.158 1.00 83.44 670 PHE A CA 1
ATOM 5209 C C . PHE A 1 670 ? -28.469 33.552 -21.957 1.00 83.44 670 PHE A C 1
ATOM 5211 O O . PHE A 1 670 ? -28.283 32.345 -21.763 1.00 83.44 670 PHE A O 1
ATOM 5218 N N . ASN A 1 671 ? -29.329 33.993 -22.879 1.00 80.19 671 ASN A N 1
ATOM 5219 C CA . ASN A 1 671 ? -30.133 33.112 -23.727 1.00 80.19 671 ASN A CA 1
ATOM 5220 C C . ASN A 1 671 ? -29.302 32.283 -24.721 1.00 80.19 671 ASN A C 1
ATOM 5222 O O . ASN A 1 671 ? -28.126 32.531 -24.981 1.00 80.19 671 ASN A O 1
ATOM 5226 N N . GLN A 1 672 ? -29.927 31.241 -25.271 1.00 77.62 672 GLN A N 1
ATOM 5227 C CA . GLN A 1 672 ? -29.239 30.242 -26.090 1.00 77.62 672 GLN A CA 1
ATOM 5228 C C . GLN A 1 672 ? -28.944 30.704 -27.530 1.00 77.62 672 GLN A C 1
ATOM 5230 O O . GLN A 1 672 ? -28.141 30.061 -28.202 1.00 77.62 672 GLN A O 1
ATOM 5235 N N . ASP A 1 673 ? -29.548 31.815 -27.961 1.00 80.25 673 ASP A N 1
ATOM 5236 C CA . ASP A 1 673 ? -29.286 32.526 -29.219 1.00 80.25 673 ASP A CA 1
ATOM 5237 C C . ASP A 1 673 ? -28.085 33.488 -29.137 1.00 80.25 673 ASP A C 1
ATOM 5239 O O . ASP A 1 673 ? -27.688 34.056 -30.155 1.00 80.25 673 ASP A O 1
ATOM 5243 N N . MET A 1 674 ? -27.535 33.726 -27.939 1.00 82.81 674 MET A N 1
ATOM 5244 C CA . MET A 1 674 ? -26.421 34.653 -27.764 1.00 82.81 674 MET A CA 1
ATOM 5245 C C . MET A 1 674 ? -25.116 34.007 -28.236 1.00 82.81 674 MET A C 1
ATOM 5247 O O . MET A 1 674 ? -24.649 33.014 -27.668 1.00 82.81 674 MET A O 1
ATOM 5251 N N . ASP A 1 675 ? -24.540 34.599 -29.278 1.00 85.81 675 ASP A N 1
ATOM 5252 C CA . ASP A 1 675 ? -23.287 34.207 -29.914 1.00 85.81 675 ASP A CA 1
ATOM 5253 C C . ASP A 1 675 ? -22.124 35.153 -29.547 1.00 85.81 675 ASP A C 1
ATOM 5255 O O . ASP A 1 675 ? -22.271 36.118 -28.794 1.00 85.81 675 ASP A O 1
ATOM 5259 N N . THR A 1 676 ? -20.931 34.856 -30.067 1.00 85.25 676 THR A N 1
ATOM 5260 C CA . THR A 1 676 ? -19.708 35.615 -29.768 1.00 85.25 676 THR A CA 1
ATOM 5261 C C . THR A 1 676 ? -19.712 37.037 -30.355 1.00 85.25 676 THR A C 1
ATOM 5263 O O . THR A 1 676 ? -19.109 37.920 -29.745 1.00 85.25 676 THR A O 1
ATOM 5266 N N . LYS A 1 677 ? -20.392 37.298 -31.485 1.00 87.81 677 LYS A N 1
ATOM 5267 C CA . LYS A 1 677 ? -20.515 38.653 -32.058 1.00 87.81 677 LYS A CA 1
ATOM 5268 C C . LYS A 1 677 ? -21.405 39.516 -31.164 1.00 87.81 677 LYS A C 1
ATOM 5270 O O . LYS A 1 677 ? -20.918 40.519 -30.649 1.00 87.81 677 LYS A O 1
ATOM 5275 N N . LYS A 1 678 ? -22.626 39.053 -30.861 1.00 88.00 678 LYS A N 1
ATOM 5276 C CA . LYS A 1 678 ? -23.546 39.718 -29.914 1.00 88.00 678 LYS A CA 1
ATOM 5277 C C . LYS A 1 678 ? -22.880 39.978 -28.556 1.00 88.00 678 LYS A C 1
ATOM 5279 O O . LYS A 1 678 ? -22.978 41.072 -28.011 1.00 88.00 678 LYS A O 1
ATOM 5284 N N . LEU A 1 679 ? -22.151 38.992 -28.016 1.00 88.62 679 LEU A N 1
ATOM 5285 C CA . LEU A 1 679 ? -21.431 39.150 -26.745 1.00 88.62 679 LEU A CA 1
ATOM 5286 C C . LEU A 1 679 ? -20.301 40.195 -26.830 1.00 88.62 679 LEU A C 1
ATOM 5288 O O . LEU A 1 679 ? -20.015 40.848 -25.833 1.00 88.62 679 LEU A O 1
ATOM 5292 N N . THR A 1 680 ? -19.671 40.375 -27.994 1.00 90.94 680 THR A N 1
ATOM 5293 C CA . THR A 1 680 ? -18.678 41.444 -28.197 1.00 90.94 680 THR A CA 1
ATOM 5294 C C . THR A 1 680 ? -19.363 42.808 -28.215 1.00 90.94 680 THR A C 1
ATOM 5296 O O . THR A 1 680 ? -18.935 43.715 -27.514 1.00 90.94 680 THR A O 1
ATOM 5299 N N . GLU A 1 681 ? -20.453 42.931 -28.969 1.00 90.06 681 GLU A N 1
ATOM 5300 C CA . GLU A 1 681 ? -21.207 44.169 -29.194 1.00 90.06 681 GLU A CA 1
ATOM 5301 C C . GLU A 1 681 ? -21.877 44.727 -27.925 1.00 90.06 681 GLU A C 1
ATOM 5303 O O . GLU A 1 681 ? -21.913 45.938 -27.706 1.00 90.06 681 GLU A O 1
ATOM 5308 N N . ILE A 1 682 ? -22.374 43.849 -27.048 1.00 90.88 682 ILE A N 1
ATOM 5309 C CA . ILE A 1 682 ? -22.932 44.251 -25.748 1.00 90.88 682 ILE A CA 1
ATOM 5310 C C . ILE A 1 682 ? -21.837 44.833 -24.841 1.00 90.88 682 ILE A C 1
ATOM 5312 O O . ILE A 1 682 ? -22.083 45.800 -24.121 1.00 90.88 682 ILE A O 1
ATOM 5316 N N . PHE A 1 683 ? -20.635 44.249 -24.866 1.00 92.06 683 PHE A N 1
ATOM 5317 C CA . PHE A 1 683 ? -19.576 44.542 -23.900 1.00 92.06 683 PHE A CA 1
ATOM 5318 C C . PHE A 1 683 ? -18.512 45.541 -24.394 1.00 92.06 683 PHE A C 1
ATOM 5320 O O . PHE A 1 683 ? -17.832 46.145 -23.564 1.00 92.06 683 PHE A O 1
ATOM 5327 N N . SER A 1 684 ? -18.403 45.809 -25.698 1.00 89.94 684 SER A N 1
ATOM 5328 C CA . SER A 1 684 ? -17.518 46.852 -26.254 1.00 89.94 684 SER A CA 1
ATOM 5329 C C . SER A 1 684 ? -17.860 48.265 -25.767 1.00 89.94 684 SER A C 1
ATOM 5331 O O . SER A 1 684 ? -16.993 49.133 -25.724 1.00 89.94 684 SER A O 1
ATOM 5333 N N . LYS A 1 685 ? -19.102 48.483 -25.318 1.00 91.31 685 LYS A N 1
ATOM 5334 C CA . LYS A 1 685 ? -19.597 49.751 -24.753 1.00 91.31 685 LYS A CA 1
ATOM 5335 C C . LYS A 1 685 ? -18.879 50.190 -23.469 1.00 91.31 685 LYS A C 1
ATOM 5337 O O . LYS A 1 685 ? -18.920 51.368 -23.132 1.00 91.31 685 LYS A O 1
ATOM 5342 N N . PHE A 1 686 ? -18.213 49.268 -22.769 1.00 90.69 686 PHE A N 1
ATOM 5343 C CA . PHE A 1 686 ? -17.448 49.565 -21.548 1.00 90.69 686 PHE A CA 1
ATOM 5344 C C . PHE A 1 686 ? -15.959 49.828 -21.812 1.00 90.69 686 PHE A C 1
ATOM 5346 O O . PHE A 1 686 ? -15.272 50.299 -20.913 1.00 90.69 686 PHE A O 1
ATOM 5353 N N . GLY A 1 687 ? -15.470 49.545 -23.026 1.00 87.81 687 GLY A N 1
ATOM 5354 C CA . GLY A 1 687 ? -14.075 49.720 -23.431 1.00 87.81 687 GLY A CA 1
ATOM 5355 C C . GLY A 1 687 ? -13.623 48.705 -24.493 1.00 87.81 687 GLY A C 1
ATOM 5356 O O . GLY A 1 687 ? -14.363 47.770 -24.815 1.00 87.81 687 GLY A O 1
ATOM 5357 N N . PRO A 1 688 ? -12.407 48.856 -25.051 1.00 82.62 688 PRO A N 1
ATOM 5358 C CA . PRO A 1 688 ? -11.871 47.965 -26.079 1.00 82.62 688 PRO A CA 1
ATOM 5359 C C . PRO A 1 688 ? -11.779 46.500 -25.614 1.00 82.62 688 PRO A C 1
ATOM 5361 O O . PRO A 1 688 ? -11.079 46.148 -24.657 1.00 82.62 688 PRO A O 1
ATOM 5364 N N . VAL A 1 689 ? -12.494 45.623 -26.327 1.00 88.44 689 VAL A N 1
ATOM 5365 C CA . VAL A 1 689 ? -12.560 44.178 -26.068 1.00 88.44 689 VAL A CA 1
ATOM 5366 C C . VAL A 1 689 ? -11.486 43.448 -26.877 1.00 88.44 689 VAL A C 1
ATOM 5368 O O . VAL A 1 689 ? -11.669 43.134 -28.050 1.00 88.44 689 VAL A O 1
ATOM 5371 N N . ALA A 1 690 ? -10.385 43.095 -26.212 1.00 80.75 690 ALA A N 1
ATOM 5372 C CA . ALA A 1 690 ? -9.294 42.297 -26.773 1.00 80.75 690 ALA A CA 1
ATOM 5373 C C . ALA A 1 690 ? -9.727 40.888 -27.230 1.00 80.75 690 ALA A C 1
ATOM 5375 O O . ALA A 1 690 ? -9.097 40.296 -28.108 1.00 80.75 690 ALA A O 1
ATOM 5376 N N . SER A 1 691 ? -10.755 40.301 -26.599 1.00 82.81 691 SER A N 1
ATOM 5377 C CA . SER A 1 691 ? -11.406 39.070 -27.077 1.00 82.81 691 SER A CA 1
ATOM 5378 C C . SER A 1 691 ? -12.711 38.770 -26.336 1.00 82.81 691 SER A C 1
ATOM 5380 O O . SER A 1 691 ? -12.714 38.760 -25.104 1.00 82.81 691 SER A O 1
ATOM 5382 N N . ALA A 1 692 ? -13.765 38.374 -27.051 1.00 89.00 692 ALA A N 1
ATOM 5383 C CA . ALA A 1 692 ? -14.947 37.722 -26.478 1.00 89.00 692 ALA A CA 1
ATOM 5384 C C . ALA A 1 692 ? -15.078 36.269 -26.969 1.00 89.00 692 ALA A C 1
ATOM 5386 O O . ALA A 1 692 ? -14.555 35.908 -28.026 1.00 89.00 692 ALA A O 1
ATOM 5387 N N . ARG A 1 693 ? -15.787 35.419 -26.212 1.00 88.88 693 ARG A N 1
ATOM 5388 C CA . ARG A 1 693 ? -16.138 34.047 -26.619 1.00 88.88 693 ARG A CA 1
ATOM 5389 C C . ARG A 1 693 ? -17.332 33.490 -25.841 1.00 88.88 693 ARG A C 1
ATOM 5391 O O . ARG A 1 693 ? -17.257 33.341 -24.623 1.00 88.88 693 ARG A O 1
ATOM 5398 N N . VAL A 1 694 ? -18.368 33.047 -26.553 1.00 88.44 694 VAL A N 1
ATOM 5399 C CA . VAL A 1 694 ? -19.402 32.143 -26.016 1.00 88.44 694 VAL A CA 1
ATOM 5400 C C . VAL A 1 694 ? -18.891 30.696 -26.010 1.00 88.44 694 VAL A C 1
ATOM 5402 O O . VAL A 1 694 ? -18.143 30.277 -26.897 1.00 88.44 694 VAL A O 1
ATOM 5405 N N . MET A 1 695 ? -19.276 29.913 -25.000 1.00 85.75 695 MET A N 1
ATOM 5406 C CA . MET A 1 695 ? -18.921 28.496 -24.888 1.00 85.75 695 MET A CA 1
ATOM 5407 C C . MET A 1 695 ? -20.067 27.598 -25.366 1.00 85.75 695 MET A C 1
ATOM 5409 O O . MET A 1 695 ? -21.210 27.755 -24.945 1.00 85.75 695 MET A O 1
ATOM 5413 N N . THR A 1 696 ? -19.756 26.621 -26.216 1.00 83.06 696 THR A N 1
ATOM 5414 C CA . THR A 1 696 ? -20.711 25.700 -26.860 1.00 83.06 696 THR A CA 1
ATOM 5415 C C . THR A 1 696 ? -20.505 24.244 -26.416 1.00 83.06 696 THR A C 1
ATOM 5417 O O . THR A 1 696 ? -19.508 23.911 -25.760 1.00 83.06 696 THR A O 1
ATOM 5420 N N . ASN A 1 697 ? -21.472 23.363 -26.698 1.00 75.81 697 ASN A N 1
ATOM 5421 C CA . ASN A 1 697 ? -21.313 21.907 -26.595 1.00 75.81 697 ASN A CA 1
ATOM 5422 C C . ASN A 1 697 ? -20.736 21.304 -27.892 1.00 75.81 697 ASN A C 1
ATOM 5424 O O . ASN A 1 697 ? -20.508 22.016 -28.866 1.00 75.81 697 ASN A O 1
ATOM 5428 N N . GLU A 1 698 ? -20.493 19.991 -27.894 1.00 69.31 698 GLU A N 1
ATOM 5429 C CA . GLU A 1 698 ? -19.976 19.248 -29.060 1.00 69.31 698 GLU A CA 1
ATOM 5430 C C . GLU A 1 698 ? -20.929 19.270 -30.272 1.00 69.31 698 GLU A C 1
ATOM 5432 O O . GLU A 1 698 ? -20.500 19.037 -31.393 1.00 69.31 698 GLU A O 1
ATOM 5437 N N . GLN A 1 699 ? -22.198 19.634 -30.062 1.00 66.19 699 GLN A N 1
ATOM 5438 C CA . GLN A 1 699 ? -23.223 19.832 -31.095 1.00 66.19 699 GLN A CA 1
ATOM 5439 C C . GLN A 1 699 ? -23.388 21.323 -31.470 1.00 66.19 699 GLN A C 1
ATOM 5441 O O . GLN A 1 699 ? -24.437 21.734 -31.960 1.00 66.19 699 GLN A O 1
ATOM 5446 N N . GLY A 1 700 ? -22.407 22.178 -31.152 1.00 66.94 700 GLY A N 1
ATOM 5447 C CA . GLY A 1 700 ? -22.409 23.615 -31.463 1.00 66.94 700 GLY A CA 1
ATOM 5448 C C . GLY A 1 700 ? -23.363 24.491 -30.633 1.00 66.94 700 GLY A C 1
ATOM 5449 O O . GLY A 1 700 ? -23.245 25.714 -30.658 1.00 66.94 700 GLY A O 1
ATOM 5450 N N . LYS A 1 701 ? -24.272 23.912 -29.840 1.00 72.81 701 LYS A N 1
ATOM 5451 C CA . LYS A 1 701 ? -25.306 24.639 -29.085 1.00 72.81 701 LYS A CA 1
ATOM 5452 C C . LYS A 1 701 ? -24.702 25.404 -27.898 1.00 72.81 701 LYS A C 1
ATOM 5454 O O . LYS A 1 701 ? -23.889 24.862 -27.145 1.00 72.81 701 LYS A O 1
ATOM 5459 N N . SER A 1 702 ? -25.110 26.661 -27.697 1.00 82.19 702 SER A N 1
ATOM 5460 C CA . SER A 1 702 ? -24.600 27.520 -26.612 1.00 82.19 702 SER A CA 1
ATOM 5461 C C . SER A 1 702 ? -24.862 26.926 -25.220 1.00 82.19 702 SER A C 1
ATOM 5463 O O . SER A 1 702 ? -25.985 26.520 -24.904 1.00 82.19 702 SER A O 1
ATOM 5465 N N . LYS A 1 703 ? -23.828 26.915 -24.366 1.00 80.19 703 LYS A N 1
ATOM 5466 C CA . LYS A 1 703 ? -23.871 26.511 -22.946 1.00 80.19 703 LYS A CA 1
ATOM 5467 C C . LYS A 1 703 ? -24.318 27.649 -22.013 1.00 80.19 703 LYS A C 1
ATOM 5469 O O . LYS A 1 703 ? -24.241 27.485 -20.797 1.00 80.19 703 LYS A O 1
ATOM 5474 N N . ARG A 1 704 ? -24.793 28.785 -22.553 1.00 83.06 704 ARG A N 1
ATOM 5475 C CA . ARG A 1 704 ? -25.318 29.939 -21.785 1.00 83.06 704 ARG A CA 1
ATOM 5476 C C . ARG A 1 704 ? -24.288 30.569 -20.825 1.00 83.06 704 ARG A C 1
ATOM 5478 O O . ARG A 1 704 ? -24.636 31.088 -19.761 1.00 83.06 704 ARG A O 1
ATOM 5485 N N . PHE A 1 705 ? -23.007 30.488 -21.191 1.00 90.00 705 PHE A N 1
ATOM 5486 C CA . PHE A 1 705 ? -21.913 31.213 -20.545 1.00 90.00 705 PHE A CA 1
ATOM 5487 C C . PHE A 1 705 ? -20.779 31.520 -21.529 1.00 90.00 705 PHE A C 1
ATOM 5489 O O . PHE A 1 705 ? -20.619 30.850 -22.553 1.00 90.00 705 PHE A O 1
ATOM 5496 N N . GLY A 1 706 ? -19.991 32.541 -21.212 1.00 88.31 706 GLY A N 1
ATOM 5497 C CA . GLY A 1 706 ? -18.906 33.042 -22.043 1.00 88.31 706 GLY A CA 1
ATOM 5498 C C . GLY A 1 706 ? -17.898 33.865 -21.249 1.00 88.31 706 GLY A C 1
ATOM 5499 O O . GLY A 1 706 ? -18.000 34.009 -20.030 1.00 88.31 706 GLY A O 1
ATOM 5500 N N . PHE A 1 707 ? -16.911 34.392 -21.960 1.00 92.69 707 PHE A N 1
ATOM 5501 C CA . PHE A 1 707 ? -15.852 35.231 -21.415 1.00 92.69 707 PHE A CA 1
ATOM 5502 C C . PHE A 1 707 ? -15.664 36.461 -22.298 1.00 92.69 707 PHE A C 1
ATOM 5504 O O . PHE A 1 707 ? -15.758 36.359 -23.523 1.00 92.69 707 PHE A O 1
ATOM 5511 N N . VAL A 1 708 ? -15.345 37.591 -21.676 1.00 92.12 708 VAL A N 1
ATOM 5512 C CA . VAL A 1 708 ? -14.883 38.812 -22.344 1.00 92.12 708 VAL A CA 1
ATOM 5513 C C . VAL A 1 708 ? -13.579 39.235 -21.676 1.00 92.12 708 VAL A C 1
ATOM 5515 O O . VAL A 1 708 ? -13.413 39.100 -20.464 1.00 92.12 708 VAL A O 1
ATOM 5518 N N . ARG A 1 709 ? -12.627 39.709 -22.471 1.00 90.50 709 ARG A N 1
ATOM 5519 C CA . ARG A 1 709 ? -11.363 40.280 -22.019 1.00 90.50 709 ARG A CA 1
ATOM 5520 C C . ARG A 1 709 ? -11.241 41.680 -22.588 1.00 90.50 709 ARG A C 1
ATOM 5522 O O . ARG A 1 709 ? -11.281 41.836 -23.806 1.00 90.50 709 ARG A O 1
ATOM 5529 N N . TYR A 1 710 ? -11.025 42.641 -21.707 1.00 88.19 710 TYR A N 1
ATOM 5530 C CA . TYR A 1 710 ? -10.691 44.011 -22.064 1.00 88.19 710 TYR A CA 1
ATOM 5531 C C . TYR A 1 710 ? -9.183 44.188 -22.214 1.00 88.19 710 TYR A C 1
ATOM 5533 O O . TYR A 1 710 ? -8.384 43.369 -21.738 1.00 88.19 710 TYR A O 1
ATOM 5541 N N . GLU A 1 711 ? -8.791 45.262 -22.888 1.00 81.75 711 GLU A N 1
ATOM 5542 C CA . GLU A 1 711 ? -7.395 45.698 -22.931 1.00 81.75 711 GLU A CA 1
ATOM 5543 C C . GLU A 1 711 ? -6.979 46.329 -21.597 1.00 81.75 711 GLU A C 1
ATOM 5545 O O . GLU A 1 711 ? -5.916 45.988 -21.069 1.00 81.75 711 GLU A O 1
ATOM 5550 N N . ARG A 1 712 ? -7.854 47.153 -21.003 1.00 82.44 712 ARG A N 1
ATOM 5551 C CA . ARG A 1 712 ? -7.629 47.840 -19.723 1.00 82.44 712 ARG A CA 1
ATOM 5552 C C . ARG A 1 712 ? -8.424 47.189 -18.578 1.00 82.44 712 ARG A C 1
ATOM 5554 O O . ARG A 1 712 ? -9.475 46.592 -18.819 1.00 82.44 712 ARG A O 1
ATOM 5561 N N . PRO A 1 713 ? -7.939 47.244 -17.323 1.00 80.88 713 PRO A N 1
ATOM 5562 C CA . PRO A 1 713 ? -8.627 46.615 -16.194 1.00 80.88 713 PRO A CA 1
ATOM 5563 C C . PRO A 1 713 ? -9.801 47.444 -15.663 1.00 80.88 713 PRO A C 1
ATOM 5565 O O . PRO A 1 713 ? -10.763 46.881 -15.151 1.00 80.88 713 PRO A O 1
ATOM 5568 N N . GLU A 1 714 ? -9.740 48.765 -15.818 1.00 84.69 714 GLU A N 1
ATOM 5569 C CA . GLU A 1 714 ? -10.815 49.698 -15.464 1.00 84.69 714 GLU A CA 1
ATOM 5570 C C . GLU A 1 714 ? -12.105 49.414 -16.252 1.00 84.69 714 GLU A C 1
ATOM 5572 O O . GLU A 1 714 ? -13.169 49.284 -15.651 1.00 84.69 714 GLU A O 1
ATOM 5577 N N . ASP A 1 715 ? -11.995 49.164 -17.562 1.00 91.94 715 ASP A N 1
ATOM 5578 C CA . ASP A 1 715 ? -13.105 48.740 -18.429 1.00 91.94 715 ASP A CA 1
ATOM 5579 C C . ASP A 1 715 ? -13.740 47.423 -17.942 1.00 91.94 715 ASP A C 1
ATOM 5581 O O . ASP A 1 715 ? -14.960 47.259 -17.936 1.00 91.94 715 ASP A O 1
ATOM 5585 N N . ALA A 1 716 ? -12.905 46.481 -17.492 1.00 86.62 716 ALA A N 1
ATOM 5586 C CA . ALA A 1 716 ? -13.328 45.183 -16.969 1.00 86.62 716 ALA A CA 1
ATOM 5587 C C . ALA A 1 716 ? -14.036 45.291 -15.611 1.00 86.62 716 ALA A C 1
ATOM 5589 O O . ALA A 1 716 ? -14.994 44.556 -15.375 1.00 86.62 716 ALA A O 1
ATOM 5590 N N . GLN A 1 717 ? -13.573 46.181 -14.731 1.00 88.31 717 GLN A N 1
ATOM 5591 C CA . GLN A 1 717 ? -14.223 46.472 -13.454 1.00 88.31 717 GLN A CA 1
ATOM 5592 C C . GLN A 1 717 ? -15.576 47.153 -13.699 1.00 88.31 717 GLN A C 1
ATOM 5594 O O . GLN A 1 717 ? -16.603 46.627 -13.276 1.00 88.31 717 GLN A O 1
ATOM 5599 N N . LYS A 1 718 ? -15.598 48.214 -14.518 1.00 90.19 718 LYS A N 1
ATOM 5600 C CA . LYS A 1 718 ? -16.819 48.914 -14.943 1.00 90.19 718 LYS A CA 1
ATOM 5601 C C . LYS A 1 718 ? -17.851 47.960 -15.557 1.00 90.19 718 LYS A C 1
ATOM 5603 O O . LYS A 1 718 ? -19.024 48.011 -15.204 1.00 90.19 718 LYS A O 1
ATOM 5608 N N . ALA A 1 719 ? -17.421 47.028 -16.409 1.00 92.00 719 ALA A N 1
ATOM 5609 C CA . ALA A 1 719 ? -18.295 46.010 -16.990 1.00 92.00 719 ALA A CA 1
ATOM 5610 C C . ALA A 1 719 ? -18.828 44.977 -15.974 1.00 92.00 719 ALA A C 1
ATOM 5612 O O . ALA A 1 719 ? -19.897 44.412 -16.202 1.00 92.00 719 ALA A O 1
ATOM 5613 N N . VAL A 1 720 ? -18.125 44.704 -14.866 1.00 87.44 720 VAL A N 1
ATOM 5614 C CA . VAL A 1 720 ? -18.680 43.903 -13.757 1.00 87.44 720 VAL A CA 1
ATOM 5615 C C . VAL A 1 720 ? -19.734 44.709 -13.009 1.00 87.44 720 VAL A C 1
ATOM 5617 O O . VAL A 1 720 ? -20.854 44.224 -12.857 1.00 87.44 720 VAL A O 1
ATOM 5620 N N . ASP A 1 721 ? -19.394 45.923 -12.585 1.00 84.94 721 ASP A N 1
ATOM 5621 C CA . ASP A 1 721 ? -20.249 46.736 -11.718 1.00 84.94 721 ASP A CA 1
ATOM 5622 C C . ASP A 1 721 ? -21.530 47.184 -12.432 1.00 84.94 721 ASP A C 1
ATOM 5624 O O . ASP A 1 721 ? -22.610 47.167 -11.845 1.00 84.94 721 ASP A O 1
ATOM 5628 N N . GLU A 1 722 ? -21.444 47.507 -13.726 1.00 88.06 722 GLU A N 1
ATOM 5629 C CA . GLU A 1 722 ? -22.604 47.936 -14.501 1.00 88.06 722 GLU A CA 1
ATOM 5630 C C . GLU A 1 722 ? -23.458 46.799 -15.072 1.00 88.06 722 GLU A C 1
ATOM 5632 O O . GLU A 1 722 ? -24.649 47.028 -15.265 1.00 88.06 722 GLU A O 1
ATOM 5637 N N . MET A 1 723 ? -22.916 45.619 -15.406 1.00 88.88 723 MET A N 1
ATOM 5638 C CA . MET A 1 723 ? -23.694 44.569 -16.102 1.00 88.88 723 MET A CA 1
ATOM 5639 C C . MET A 1 723 ? -24.059 43.362 -15.236 1.00 88.88 723 MET A C 1
ATOM 5641 O O . MET A 1 723 ? -24.910 42.570 -15.647 1.00 88.88 723 MET A O 1
ATOM 5645 N N . ASN A 1 724 ? -23.472 43.191 -14.050 1.00 85.56 724 ASN A N 1
ATOM 5646 C CA . ASN A 1 724 ? -23.832 42.082 -13.171 1.00 85.56 724 ASN A CA 1
ATOM 5647 C C . ASN A 1 724 ? -25.255 42.252 -12.611 1.00 85.56 724 ASN A C 1
ATOM 5649 O O . ASN A 1 724 ? -25.511 43.114 -11.779 1.00 85.56 724 ASN A O 1
ATOM 5653 N N . GLY A 1 725 ? -26.181 41.401 -13.052 1.00 74.88 725 GLY A N 1
ATOM 5654 C CA . GLY A 1 725 ? -27.590 41.424 -12.656 1.00 74.88 725 GLY A CA 1
ATOM 5655 C C . GLY A 1 725 ? -28.517 42.191 -13.605 1.00 74.88 725 GLY A C 1
ATOM 5656 O O . GLY A 1 725 ? -29.733 42.051 -13.466 1.00 74.88 725 GLY A O 1
ATOM 5657 N N . LYS A 1 726 ? -27.993 42.936 -14.595 1.00 81.62 726 LYS A N 1
ATOM 5658 C CA . LYS A 1 726 ? -28.822 43.576 -15.636 1.00 81.62 726 LYS A CA 1
ATOM 5659 C C . LYS A 1 726 ? -29.471 42.532 -16.546 1.00 81.62 726 LYS A C 1
ATOM 5661 O O . LYS A 1 726 ? -28.916 41.457 -16.787 1.00 81.62 726 LYS A O 1
ATOM 5666 N N . GLU A 1 727 ? -30.649 42.859 -17.070 1.00 83.00 727 GLU A N 1
ATOM 5667 C CA . GLU A 1 727 ? -31.356 42.002 -18.020 1.00 83.00 727 GLU A CA 1
ATOM 5668 C C . GLU A 1 727 ? -30.869 42.206 -19.452 1.00 83.00 727 GLU A C 1
ATOM 5670 O O . GLU A 1 727 ? -30.758 43.327 -19.939 1.00 83.00 727 GLU A O 1
ATOM 5675 N N . VAL A 1 728 ? -30.611 41.093 -20.139 1.00 79.94 728 VAL A N 1
ATOM 5676 C CA . VAL A 1 728 ? -30.322 41.054 -21.572 1.00 79.94 728 VAL A CA 1
ATOM 5677 C C . VAL A 1 728 ? -31.215 39.987 -22.197 1.00 79.94 728 VAL A C 1
ATOM 5679 O O . VAL A 1 728 ? -31.195 38.828 -21.781 1.00 79.94 728 VAL A O 1
ATOM 5682 N N . ASN A 1 729 ? -32.030 40.385 -23.176 1.00 72.25 729 ASN A N 1
ATOM 5683 C CA . ASN A 1 729 ? -33.041 39.546 -23.833 1.00 72.25 729 ASN A CA 1
ATOM 5684 C C . ASN A 1 729 ? -33.973 38.829 -22.821 1.00 72.25 729 ASN A C 1
ATOM 5686 O O . ASN A 1 729 ? -34.245 37.633 -22.946 1.00 72.25 729 ASN A O 1
ATOM 5690 N N . GLY A 1 730 ? -34.422 39.542 -21.779 1.00 70.62 730 GLY A N 1
ATOM 5691 C CA . GLY A 1 730 ? -35.332 39.010 -20.754 1.00 70.62 730 GLY A CA 1
ATOM 5692 C C . GLY A 1 730 ? -34.707 37.995 -19.786 1.00 70.62 730 GLY A C 1
ATOM 5693 O O . GLY A 1 730 ? -35.416 37.140 -19.255 1.00 70.62 730 GLY A O 1
ATOM 5694 N N . LYS A 1 731 ? -33.380 38.024 -19.577 1.00 71.31 731 LYS A N 1
ATOM 5695 C CA . LYS A 1 731 ? -32.713 37.299 -18.478 1.00 71.31 731 LYS A CA 1
ATOM 5696 C C . LYS A 1 731 ? -31.622 38.126 -17.813 1.00 71.31 731 LYS A C 1
ATOM 5698 O O . LYS A 1 731 ? -30.781 38.706 -18.497 1.00 71.31 731 LYS A O 1
ATOM 5703 N N . LYS A 1 732 ? -31.593 38.099 -16.477 1.00 78.69 732 LYS A N 1
ATOM 5704 C CA . LYS A 1 732 ? -30.531 38.698 -15.654 1.00 78.69 732 LYS A CA 1
ATOM 5705 C C . LYS A 1 732 ? -29.223 37.940 -15.869 1.00 78.69 732 LYS A C 1
ATOM 5707 O O . LYS A 1 732 ? -29.131 36.757 -15.534 1.00 78.69 732 LYS A O 1
ATOM 5712 N N . ILE A 1 733 ? -28.221 38.602 -16.445 1.00 84.69 733 ILE A N 1
ATOM 5713 C CA . ILE A 1 733 ? -26.905 37.996 -16.667 1.00 84.69 733 ILE A CA 1
ATOM 5714 C C . ILE A 1 733 ? -26.021 38.162 -15.430 1.00 84.69 733 ILE A C 1
ATOM 5716 O O . ILE A 1 733 ? -25.986 39.216 -14.805 1.00 84.69 733 ILE A O 1
ATOM 5720 N N . TYR A 1 734 ? -25.280 37.118 -15.072 1.00 85.50 734 TYR A N 1
ATOM 5721 C CA . TYR A 1 734 ? -24.257 37.193 -14.027 1.00 85.50 734 TYR A CA 1
ATOM 5722 C C . TYR A 1 734 ? -22.926 37.573 -14.668 1.00 85.50 734 TYR A C 1
ATOM 5724 O O . TYR A 1 734 ? -22.475 36.864 -15.572 1.00 85.50 734 TYR A O 1
ATOM 5732 N N . VAL A 1 735 ? -22.289 38.638 -14.180 1.00 87.56 735 VAL A N 1
ATOM 5733 C CA . VAL A 1 735 ? -20.987 39.127 -14.655 1.00 87.56 735 VAL A CA 1
ATOM 5734 C C . VAL A 1 735 ? -20.034 39.221 -13.470 1.00 87.56 735 VAL A C 1
ATOM 5736 O O . VAL A 1 735 ? -20.361 39.771 -12.423 1.00 87.56 735 VAL A O 1
ATOM 5739 N N . ASN A 1 736 ? -18.843 38.640 -13.591 1.00 86.38 736 ASN A N 1
ATOM 5740 C CA . ASN A 1 736 ? -17.826 38.740 -12.545 1.00 86.38 736 ASN A CA 1
ATOM 5741 C C . ASN A 1 736 ? -16.424 38.487 -13.109 1.00 86.38 736 ASN A C 1
ATOM 5743 O O . ASN A 1 736 ? -16.290 38.066 -14.257 1.00 86.38 736 ASN A O 1
ATOM 5747 N N . ARG A 1 737 ? -15.370 38.668 -12.308 1.00 84.00 737 ARG A N 1
ATOM 5748 C CA . ARG A 1 737 ? -13.992 38.359 -12.723 1.00 84.00 737 ARG A CA 1
ATOM 5749 C C . ARG A 1 737 ? -13.844 36.889 -13.147 1.00 84.00 737 ARG A C 1
ATOM 5751 O O . ARG A 1 737 ? -14.371 35.981 -12.500 1.00 84.00 737 ARG A O 1
ATOM 5758 N N . ALA A 1 738 ? -13.116 36.625 -14.230 1.00 82.19 738 ALA A N 1
ATOM 5759 C CA . ALA A 1 738 ? -12.917 35.267 -14.732 1.00 82.19 738 ALA A CA 1
ATOM 5760 C C . ALA A 1 738 ? -11.873 34.508 -13.894 1.00 82.19 738 ALA A C 1
ATOM 5762 O O . ALA A 1 738 ? -10.698 34.871 -13.860 1.00 82.19 738 ALA A O 1
ATOM 5763 N N . GLN A 1 739 ? -12.292 33.417 -13.248 1.00 73.69 739 GLN A N 1
ATOM 5764 C CA . GLN A 1 739 ? -11.453 32.610 -12.352 1.00 73.69 739 GLN A CA 1
ATOM 5765 C C . GLN A 1 739 ? -11.296 31.169 -12.846 1.00 73.69 739 GLN A C 1
ATOM 5767 O O . GLN A 1 739 ? -12.206 30.607 -13.459 1.00 73.69 739 GLN A O 1
ATOM 5772 N N . ARG A 1 740 ? -10.168 30.524 -12.512 1.00 65.50 740 ARG A N 1
ATOM 5773 C CA . ARG A 1 740 ? -10.022 29.067 -12.678 1.00 65.50 740 ARG A CA 1
ATOM 5774 C C . ARG A 1 740 ? -10.931 28.328 -11.698 1.00 65.50 740 ARG A C 1
ATOM 5776 O O . ARG A 1 740 ? -11.121 28.787 -10.574 1.00 65.50 740 ARG A O 1
ATOM 5783 N N . LYS A 1 741 ? -11.439 27.155 -12.095 1.00 54.19 741 LYS A N 1
ATOM 5784 C CA . LYS A 1 741 ? -12.346 26.341 -11.270 1.00 54.19 741 LYS A CA 1
ATOM 5785 C C . LYS A 1 741 ? -11.727 25.988 -9.911 1.00 54.19 741 LYS A C 1
ATOM 5787 O O . LYS A 1 741 ? -12.359 26.272 -8.900 1.00 54.19 741 LYS A O 1
ATOM 5792 N N . GLU A 1 742 ? -10.497 25.461 -9.881 1.00 55.12 742 GLU A N 1
ATOM 5793 C CA . GLU A 1 742 ? -9.812 25.142 -8.615 1.00 55.12 742 GLU A CA 1
ATOM 5794 C C . GLU A 1 742 ? -9.613 26.385 -7.741 1.00 55.12 742 GLU A C 1
ATOM 5796 O O . GLU A 1 742 ? -9.910 26.351 -6.553 1.00 55.12 742 GLU A O 1
ATOM 5801 N N . GLN A 1 743 ? -9.162 27.500 -8.328 1.00 56.44 743 GLN A N 1
ATOM 5802 C CA . GLN A 1 743 ? -8.914 28.746 -7.598 1.00 56.44 743 GLN A CA 1
ATOM 5803 C C . GLN A 1 743 ? -10.208 29.316 -7.007 1.00 56.44 743 GLN A C 1
ATOM 5805 O O . GLN A 1 743 ? -10.224 29.685 -5.839 1.00 56.44 743 GLN A O 1
ATOM 5810 N N . ARG A 1 744 ? -11.309 29.313 -7.770 1.00 54.91 744 ARG A N 1
ATOM 5811 C CA . ARG A 1 744 ? -12.639 29.685 -7.270 1.00 54.91 744 ARG A CA 1
ATOM 5812 C C . ARG A 1 744 ? -13.114 28.732 -6.174 1.00 54.91 744 ARG A C 1
ATOM 5814 O O . ARG A 1 744 ? -13.698 29.190 -5.205 1.00 54.91 744 ARG A O 1
ATOM 5821 N N . GLN A 1 745 ? -12.876 27.425 -6.292 1.00 50.75 745 GLN A N 1
ATOM 5822 C CA . GLN A 1 745 ? -13.248 26.458 -5.250 1.00 50.75 745 GLN A CA 1
ATOM 5823 C C . GLN A 1 745 ? -12.413 26.633 -3.972 1.00 50.75 745 GLN A C 1
ATOM 5825 O O . GLN A 1 745 ? -12.971 26.563 -2.881 1.00 50.75 745 GLN A O 1
ATOM 5830 N N . ALA A 1 746 ? -11.113 26.914 -4.087 1.00 51.81 746 ALA A N 1
ATOM 5831 C CA . ALA A 1 746 ? -10.236 27.201 -2.954 1.00 51.81 746 ALA A CA 1
ATOM 5832 C C . ALA A 1 746 ? -10.569 28.549 -2.294 1.00 51.81 746 ALA A C 1
ATOM 5834 O O . ALA A 1 746 ? -10.651 28.621 -1.072 1.00 51.81 746 ALA A O 1
ATOM 5835 N N . GLU A 1 747 ? -10.825 29.598 -3.081 1.00 50.06 747 GLU A N 1
ATOM 5836 C CA . GLU A 1 747 ? -11.228 30.913 -2.574 1.00 50.06 747 GLU A CA 1
ATOM 5837 C C . GLU A 1 747 ? -12.623 30.866 -1.938 1.00 50.06 747 GLU A C 1
ATOM 5839 O O . GLU A 1 747 ? -12.794 31.401 -0.850 1.00 50.06 747 GLU A O 1
ATOM 5844 N N . LEU A 1 748 ? -13.592 30.145 -2.520 1.00 47.66 748 LEU A N 1
ATOM 5845 C CA . LEU A 1 748 ? -14.882 29.885 -1.868 1.00 47.66 748 LEU A CA 1
ATOM 5846 C C . LEU A 1 748 ? -14.697 29.120 -0.548 1.00 47.66 748 LEU A C 1
ATOM 5848 O O . LEU A 1 748 ? -15.261 29.520 0.463 1.00 47.66 748 LEU A O 1
ATOM 5852 N N . LYS A 1 749 ? -13.864 28.070 -0.525 1.00 50.38 749 LYS A N 1
ATOM 5853 C CA . LYS A 1 749 ? -13.584 27.276 0.685 1.00 50.38 749 LYS A CA 1
ATOM 5854 C C . LYS A 1 749 ? -12.830 28.068 1.768 1.00 50.38 749 LYS A C 1
ATOM 5856 O O . LYS A 1 749 ? -12.979 27.754 2.942 1.00 50.38 749 LYS A O 1
ATOM 5861 N N . ARG A 1 750 ? -12.036 29.081 1.392 1.00 51.22 750 ARG A N 1
ATOM 5862 C CA . ARG A 1 750 ? -11.288 29.964 2.311 1.00 51.22 750 ARG A CA 1
ATOM 5863 C C . ARG A 1 750 ? -12.101 31.184 2.766 1.00 51.22 750 ARG A C 1
ATOM 5865 O O . ARG A 1 750 ? -11.925 31.618 3.896 1.00 51.22 750 ARG A O 1
ATOM 5872 N N . LYS A 1 751 ? -12.979 31.729 1.916 1.00 39.16 751 LYS A N 1
ATOM 5873 C CA . LYS A 1 751 ? -13.829 32.901 2.212 1.00 39.16 751 LYS A CA 1
ATOM 5874 C C . LYS A 1 751 ? -15.138 32.533 2.918 1.00 39.16 751 LYS A C 1
ATOM 5876 O O . LYS A 1 751 ? -15.654 33.331 3.688 1.00 39.16 751 LYS A O 1
ATOM 5881 N N . TYR A 1 752 ? -15.655 31.331 2.672 1.00 44.44 752 TYR A N 1
ATOM 5882 C CA . TYR A 1 752 ? -16.897 30.815 3.248 1.00 44.44 752 TYR A CA 1
ATOM 5883 C C . TYR A 1 752 ? -16.626 29.459 3.915 1.00 44.44 752 TYR A C 1
ATOM 5885 O O . TYR A 1 752 ? -17.193 28.426 3.559 1.00 44.44 752 TYR A O 1
ATOM 5893 N N . GLY A 1 753 ? -15.678 29.466 4.857 1.00 44.09 753 GLY A N 1
ATOM 5894 C CA . GLY A 1 753 ? -15.130 28.282 5.528 1.00 44.09 753 GLY A CA 1
ATOM 5895 C C . GLY A 1 753 ? -16.082 27.540 6.475 1.00 44.09 753 GLY A C 1
ATOM 5896 O O . GLY A 1 753 ? -15.611 26.693 7.223 1.00 44.09 753 GLY A O 1
ATOM 5897 N N . GLN A 1 754 ? -17.383 27.845 6.443 1.00 48.53 754 GLN A N 1
ATOM 5898 C CA . GLN A 1 754 ? -18.506 27.168 7.104 1.00 48.53 754 GLN A CA 1
ATOM 5899 C C . GLN A 1 754 ? -19.831 27.626 6.430 1.00 48.53 754 GLN A C 1
ATOM 5901 O O . GLN A 1 754 ? -19.853 28.604 5.683 1.00 48.53 754 GLN A O 1
ATOM 5906 N N . SER A 1 755 ? -20.924 26.887 6.667 1.00 54.59 755 SER A N 1
ATOM 5907 C CA . SER A 1 755 ? -22.330 27.344 6.533 1.00 54.59 755 SER A CA 1
ATOM 5908 C C . SER A 1 755 ? -22.870 27.932 5.197 1.00 54.59 755 SER A C 1
ATOM 5910 O O . SER A 1 755 ? -23.729 28.806 5.234 1.00 54.59 755 SER A O 1
ATOM 5912 N N . LEU A 1 756 ? -22.493 27.421 4.009 1.00 56.12 756 LEU A N 1
ATOM 5913 C CA . LEU A 1 756 ? -23.158 27.793 2.725 1.00 56.12 756 LEU A CA 1
ATOM 5914 C C . LEU A 1 756 ? -24.051 26.729 2.053 1.00 56.12 756 LEU A C 1
ATOM 5916 O O . LEU A 1 756 ? -24.828 27.070 1.160 1.00 56.12 756 LEU A O 1
ATOM 5920 N N . ASN A 1 757 ? -23.914 25.445 2.398 1.00 65.00 757 ASN A N 1
ATOM 5921 C CA . ASN A 1 757 ? -24.597 24.352 1.691 1.00 65.00 757 ASN A CA 1
ATOM 5922 C C . ASN A 1 757 ? -25.688 23.718 2.562 1.00 65.00 757 ASN A C 1
ATOM 5924 O O . ASN A 1 757 ? -25.388 23.094 3.585 1.00 65.00 757 ASN A O 1
ATOM 5928 N N . LEU A 1 758 ? -26.934 23.810 2.098 1.00 68.94 758 LEU A N 1
ATOM 5929 C CA . LEU A 1 758 ? -28.052 23.009 2.582 1.00 68.94 758 LEU A CA 1
ATOM 5930 C C . LEU A 1 758 ? -28.173 21.713 1.779 1.00 68.94 758 LEU A C 1
ATOM 5932 O O . LEU A 1 758 ? -28.014 21.676 0.556 1.00 68.94 758 LEU A O 1
ATOM 5936 N N . PHE A 1 759 ? -28.505 20.644 2.490 1.00 74.00 759 PHE A N 1
ATOM 5937 C CA . PHE A 1 759 ? -28.823 19.335 1.945 1.00 74.00 759 PHE A CA 1
ATOM 5938 C C . PHE A 1 759 ? -30.303 19.051 2.184 1.00 74.00 759 PHE A C 1
ATOM 5940 O O . PHE A 1 759 ? -30.740 18.958 3.333 1.00 74.00 759 PHE A O 1
ATOM 5947 N N . VAL A 1 760 ? -31.064 18.914 1.097 1.00 73.81 760 VAL A N 1
ATOM 5948 C CA . VAL A 1 760 ? -32.519 18.735 1.140 1.00 73.81 760 VAL A CA 1
ATOM 5949 C C . VAL A 1 760 ? -32.856 17.295 0.763 1.00 73.81 760 VAL A C 1
ATOM 5951 O O . VAL A 1 760 ? -32.390 16.775 -0.250 1.00 73.81 760 VAL A O 1
ATOM 5954 N N . LYS A 1 761 ? -33.639 16.614 1.596 1.00 70.44 761 LYS A N 1
ATOM 5955 C CA . LYS A 1 761 ? -33.999 15.193 1.486 1.00 70.44 761 LYS A CA 1
ATOM 5956 C C . LYS A 1 761 ? -35.514 15.020 1.536 1.00 70.44 761 LYS A C 1
ATOM 5958 O O . LYS A 1 761 ? -36.224 15.918 1.967 1.00 70.44 761 LYS A O 1
ATOM 5963 N N . ASN A 1 762 ? -35.981 13.823 1.172 1.00 67.62 762 ASN A N 1
ATOM 5964 C CA . ASN A 1 762 ? -37.405 13.469 1.179 1.00 67.62 762 ASN A CA 1
ATOM 5965 C C . ASN A 1 762 ? -38.227 14.333 0.195 1.00 67.62 762 ASN A C 1
ATOM 5967 O O . ASN A 1 762 ? -39.382 14.640 0.456 1.00 67.62 762 ASN A O 1
ATOM 5971 N N . LEU A 1 763 ? -37.601 14.718 -0.925 1.00 74.31 763 LEU A N 1
ATOM 5972 C CA . LEU A 1 763 ? -38.258 15.410 -2.037 1.00 74.31 763 LEU A CA 1
ATOM 5973 C C . LEU A 1 763 ? -39.166 14.435 -2.796 1.00 74.31 763 LEU A C 1
ATOM 5975 O O . LEU A 1 763 ? -38.763 13.295 -3.041 1.00 74.31 763 LEU A O 1
ATOM 5979 N N . GLU A 1 764 ? -40.344 14.892 -3.212 1.00 74.56 764 GLU A N 1
ATOM 5980 C CA . GLU A 1 764 ? -41.244 14.116 -4.070 1.00 74.56 764 GLU A CA 1
ATOM 5981 C C . GLU A 1 764 ? -40.566 13.835 -5.443 1.00 74.56 764 GLU A C 1
ATOM 5983 O O . GLU A 1 764 ? -39.825 14.687 -5.943 1.00 74.56 764 GLU A O 1
ATOM 5988 N N . PRO A 1 765 ? -40.717 12.635 -6.044 1.00 74.12 765 PRO A N 1
ATOM 5989 C CA . PRO A 1 765 ? -40.017 12.248 -7.277 1.00 74.12 765 PRO A CA 1
ATOM 5990 C C . PRO A 1 765 ? -40.113 13.164 -8.512 1.00 74.12 765 PRO A C 1
ATOM 5992 O O . PRO A 1 765 ? -39.236 13.046 -9.371 1.00 74.12 765 PRO A O 1
ATOM 5995 N N . SER A 1 766 ? -41.126 14.027 -8.628 1.00 73.31 766 SER A N 1
ATOM 5996 C CA . SER A 1 766 ? -41.287 15.013 -9.711 1.00 73.31 766 SER A CA 1
ATOM 5997 C C . SER A 1 766 ? -40.637 16.374 -9.425 1.00 73.31 766 SER A C 1
ATOM 5999 O O . SER A 1 766 ? -40.437 17.146 -10.361 1.00 73.31 766 SER A O 1
ATOM 6001 N N . VAL A 1 767 ? -40.242 16.654 -8.175 1.00 77.69 767 VAL A N 1
ATOM 6002 C CA . VAL A 1 767 ? -39.533 17.892 -7.801 1.00 77.69 767 VAL A CA 1
ATOM 6003 C C . VAL A 1 767 ? -38.193 17.970 -8.533 1.00 77.69 767 VAL A C 1
ATOM 6005 O O . VAL A 1 767 ? -37.340 17.087 -8.388 1.00 77.69 767 VAL A O 1
ATOM 6008 N N . ASP A 1 768 ? -37.995 19.054 -9.281 1.00 80.38 768 ASP A N 1
ATOM 6009 C CA . ASP A 1 768 ? -36.801 19.304 -10.086 1.00 80.38 768 ASP A CA 1
ATOM 6010 C C . ASP A 1 768 ? -35.901 20.425 -9.516 1.00 80.38 768 ASP A C 1
ATOM 6012 O O . ASP A 1 768 ? -36.058 20.883 -8.379 1.00 80.38 768 ASP A O 1
ATOM 6016 N N . ASP A 1 769 ? -34.898 20.835 -10.299 1.00 80.50 769 ASP A N 1
ATOM 6017 C CA . ASP A 1 769 ? -33.947 21.891 -9.925 1.00 80.50 769 ASP A CA 1
ATOM 6018 C C . ASP A 1 769 ? -34.598 23.270 -9.745 1.00 80.50 769 ASP A C 1
ATOM 6020 O O . ASP A 1 769 ? -34.051 24.100 -9.016 1.00 80.50 769 ASP A O 1
ATOM 6024 N N . GLU A 1 770 ? -35.714 23.530 -10.428 1.00 78.06 770 GLU A N 1
ATOM 6025 C CA . GLU A 1 770 ? -36.380 24.828 -10.473 1.00 78.06 770 GLU A CA 1
ATOM 6026 C C . GLU A 1 770 ? -37.439 24.931 -9.372 1.00 78.06 770 GLU A C 1
ATOM 6028 O O . GLU A 1 770 ? -37.447 25.925 -8.650 1.00 78.06 770 GLU A O 1
ATOM 6033 N N . CYS A 1 771 ? -38.217 23.872 -9.115 1.00 78.88 771 CYS A N 1
ATOM 6034 C CA . CYS A 1 771 ? -39.054 23.783 -7.912 1.00 78.88 771 CYS A CA 1
ATOM 6035 C C . CYS A 1 771 ? -38.215 23.978 -6.634 1.00 78.88 771 CYS A C 1
ATOM 6037 O O . CYS A 1 771 ? -38.565 24.776 -5.765 1.00 78.88 771 CYS A O 1
ATOM 6039 N N . LEU A 1 772 ? -37.056 23.307 -6.545 1.00 78.88 772 LEU A N 1
ATOM 6040 C CA . LEU A 1 772 ? -36.133 23.447 -5.412 1.00 78.88 772 LEU A CA 1
ATOM 6041 C C . LEU A 1 772 ? -35.445 24.827 -5.363 1.00 78.88 772 LEU A C 1
ATOM 6043 O O . LEU A 1 772 ? -34.999 25.258 -4.301 1.00 78.88 772 LEU A O 1
ATOM 6047 N N . ARG A 1 773 ? -35.340 25.533 -6.495 1.00 80.81 773 ARG A N 1
ATOM 6048 C CA . ARG A 1 773 ? -34.825 26.909 -6.546 1.00 80.81 773 ARG A CA 1
ATOM 6049 C C . ARG A 1 773 ? -35.864 27.913 -6.063 1.00 80.81 773 ARG A C 1
ATOM 6051 O O . ARG A 1 773 ? -35.517 28.780 -5.269 1.00 80.81 773 ARG A O 1
ATOM 6058 N N . GLN A 1 774 ? -37.098 27.816 -6.547 1.00 78.38 774 GLN A N 1
ATOM 6059 C CA . GLN A 1 774 ? -38.159 28.779 -6.251 1.00 78.38 774 GLN A CA 1
ATOM 6060 C C . GLN A 1 774 ? -38.494 28.784 -4.760 1.00 78.38 774 GLN A C 1
ATOM 6062 O O . GLN A 1 774 ? -38.476 29.847 -4.142 1.00 78.38 774 GLN A O 1
ATOM 6067 N N . GLU A 1 775 ? -38.662 27.606 -4.157 1.00 78.81 775 GLU A N 1
ATOM 6068 C CA . GLU A 1 775 ? -39.032 27.472 -2.745 1.00 78.81 775 GLU A CA 1
ATOM 6069 C C . GLU A 1 775 ? -38.029 28.149 -1.796 1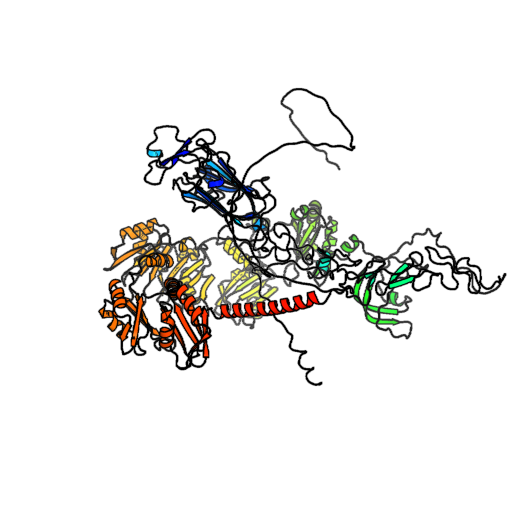.00 78.81 775 GLU A C 1
ATOM 6071 O O . GLU A 1 775 ? -38.398 28.942 -0.931 1.00 78.81 775 GLU A O 1
ATOM 6076 N N . PHE A 1 776 ? -36.735 27.919 -2.020 1.00 75.06 776 PHE A N 1
ATOM 6077 C CA . PHE A 1 776 ? -35.672 28.478 -1.185 1.00 75.06 776 PHE A CA 1
ATOM 6078 C C . PHE A 1 776 ? -35.318 29.932 -1.543 1.00 75.06 776 PHE A C 1
ATOM 6080 O O . PHE A 1 776 ? -34.605 30.587 -0.782 1.00 75.06 776 PHE A O 1
ATOM 6087 N N . SER A 1 777 ? -35.779 30.458 -2.686 1.00 75.38 777 SER A N 1
ATOM 6088 C CA . SER A 1 777 ? -35.348 31.777 -3.180 1.00 75.38 777 SER A CA 1
ATOM 6089 C C . SER A 1 777 ? -35.780 32.946 -2.291 1.00 75.38 777 SER A C 1
ATOM 6091 O O . SER A 1 777 ? -35.101 33.973 -2.268 1.00 75.38 777 SER A O 1
ATOM 6093 N N . ARG A 1 778 ? -36.862 32.779 -1.515 1.00 69.44 778 ARG A N 1
ATOM 6094 C CA . ARG A 1 778 ? -37.386 33.805 -0.596 1.00 69.44 778 ARG A CA 1
ATOM 6095 C C . ARG A 1 778 ? -36.457 34.117 0.589 1.00 69.44 778 ARG A C 1
ATOM 6097 O O . ARG A 1 778 ? -36.586 35.177 1.187 1.00 69.44 778 ARG A O 1
ATOM 6104 N N . PHE A 1 779 ? -35.501 33.236 0.898 1.00 66.19 779 PHE A N 1
ATOM 6105 C CA . PHE A 1 779 ? -34.560 33.393 2.020 1.00 66.19 779 PHE A CA 1
ATOM 6106 C C . PHE A 1 779 ? -33.223 34.038 1.627 1.00 66.19 779 PHE A C 1
ATOM 6108 O O . PHE A 1 779 ? -32.394 34.337 2.485 1.00 66.19 779 PHE A O 1
ATOM 6115 N N . GLY A 1 780 ? -33.004 34.263 0.330 1.00 68.12 780 GLY A N 1
ATOM 6116 C CA . GLY A 1 780 ? -31.798 34.886 -0.200 1.00 68.12 780 GLY A CA 1
ATOM 6117 C C . GLY A 1 780 ? -31.376 34.296 -1.542 1.00 68.12 780 GLY A C 1
ATOM 6118 O O . GLY A 1 780 ? -31.944 33.327 -2.051 1.00 68.12 780 GLY A O 1
ATOM 6119 N N . HIS A 1 781 ? -30.362 34.895 -2.159 1.00 68.25 781 HIS A N 1
ATOM 6120 C CA . HIS A 1 781 ? -30.035 34.596 -3.549 1.00 68.25 781 HIS A CA 1
ATOM 6121 C C . HIS A 1 781 ? -29.280 33.254 -3.700 1.00 68.25 781 HIS A C 1
ATOM 6123 O O . HIS A 1 781 ? -28.238 32.999 -3.094 1.00 68.25 781 HIS A O 1
ATOM 6129 N N . ILE A 1 782 ? -29.804 32.363 -4.549 1.00 73.56 782 ILE A N 1
ATOM 6130 C CA . ILE A 1 782 ? -29.291 30.994 -4.720 1.00 73.56 782 ILE A CA 1
ATOM 6131 C C . ILE A 1 782 ? -28.283 30.918 -5.873 1.00 73.56 782 ILE A C 1
ATOM 6133 O O . ILE A 1 782 ? -28.653 30.926 -7.053 1.00 73.56 782 ILE A O 1
ATOM 6137 N N . ILE A 1 783 ? -27.007 30.694 -5.545 1.00 70.50 783 ILE A N 1
ATOM 6138 C CA . ILE A 1 783 ? -25.966 30.353 -6.529 1.00 70.50 783 ILE A CA 1
ATOM 6139 C C . ILE A 1 783 ? -26.333 29.059 -7.272 1.00 70.50 783 ILE A C 1
ATOM 6141 O O . ILE A 1 783 ? -26.205 28.996 -8.498 1.00 70.50 783 ILE A O 1
ATOM 6145 N N . ASN A 1 784 ? -26.766 28.019 -6.551 1.00 70.12 784 ASN A N 1
ATOM 6146 C CA . ASN A 1 784 ? -27.096 26.722 -7.142 1.00 70.12 784 ASN A CA 1
ATOM 6147 C C . ASN A 1 784 ? -28.137 25.942 -6.323 1.00 70.12 784 ASN A C 1
ATOM 6149 O O . ASN A 1 784 ? -27.907 25.681 -5.149 1.00 70.12 784 ASN A O 1
ATOM 6153 N N . ALA A 1 785 ? -29.211 25.496 -6.972 1.00 78.69 785 ALA A N 1
ATOM 6154 C CA . ALA A 1 785 ? -30.069 24.407 -6.507 1.00 78.69 785 ALA A CA 1
ATOM 6155 C C . ALA A 1 785 ? -29.898 23.222 -7.473 1.00 78.69 785 ALA A C 1
ATOM 6157 O O . ALA A 1 785 ? -29.718 23.444 -8.675 1.00 78.69 785 ALA A O 1
ATOM 6158 N N . LYS A 1 786 ? -29.876 21.983 -6.966 1.00 80.88 786 LYS A N 1
ATOM 6159 C CA . LYS A 1 786 ? -29.770 20.773 -7.800 1.00 80.88 786 LYS A CA 1
ATOM 6160 C C . LYS A 1 786 ? -30.399 19.551 -7.130 1.00 80.88 786 LYS A C 1
ATOM 6162 O O . LYS A 1 786 ? -29.904 19.109 -6.095 1.00 80.88 786 LYS A O 1
ATOM 6167 N N . VAL A 1 787 ? -31.394 18.944 -7.772 1.00 80.44 787 VAL A N 1
ATOM 6168 C CA . VAL A 1 787 ? -31.913 17.603 -7.460 1.00 80.44 787 VAL A CA 1
ATOM 6169 C C . VAL A 1 787 ? -31.030 16.539 -8.115 1.00 80.44 787 VAL A C 1
ATOM 6171 O O . VAL A 1 787 ? -30.578 16.682 -9.257 1.00 80.44 787 VAL A O 1
ATOM 6174 N N . MET A 1 788 ? -30.746 15.463 -7.380 1.00 76.50 788 MET A N 1
ATOM 6175 C CA . MET A 1 788 ? -29.857 14.393 -7.831 1.00 76.50 788 MET A CA 1
ATOM 6176 C C . MET A 1 788 ? -30.636 13.283 -8.535 1.00 76.50 788 MET A C 1
ATOM 6178 O O . MET A 1 788 ? -31.500 12.649 -7.937 1.00 76.50 788 MET A O 1
ATOM 6182 N N . MET A 1 789 ? -30.270 12.992 -9.784 1.00 65.38 789 MET A N 1
ATOM 6183 C CA . MET A 1 789 ? -30.916 11.970 -10.617 1.00 65.38 789 MET A CA 1
ATOM 6184 C C . MET A 1 789 ? -30.074 10.684 -10.696 1.00 65.38 789 MET A C 1
ATOM 6186 O O . MET A 1 789 ? -28.852 10.713 -10.532 1.00 65.38 789 MET A O 1
ATOM 6190 N N . ARG A 1 790 ? -30.711 9.546 -10.990 1.00 55.56 790 ARG A N 1
ATOM 6191 C CA . ARG A 1 790 ? -30.064 8.299 -11.434 1.00 55.56 790 ARG A CA 1
ATOM 6192 C C . ARG A 1 790 ? -30.933 7.646 -12.506 1.00 55.56 790 ARG A C 1
ATOM 6194 O O . ARG A 1 790 ? -32.112 7.417 -12.269 1.00 55.56 790 ARG A O 1
ATOM 6201 N N . ASN A 1 791 ? -30.348 7.338 -13.664 1.00 56.69 791 ASN A N 1
ATOM 6202 C CA . ASN A 1 791 ? -31.028 6.687 -14.793 1.00 56.69 791 ASN A CA 1
ATOM 6203 C C . ASN A 1 791 ? -32.363 7.374 -15.174 1.00 56.69 791 ASN A C 1
ATOM 6205 O O . ASN A 1 791 ? -33.367 6.706 -15.378 1.00 56.69 791 ASN A O 1
ATOM 6209 N N . GLY A 1 792 ? -32.391 8.712 -15.198 1.00 57.72 792 GLY A N 1
ATOM 6210 C CA . GLY A 1 792 ? -33.591 9.506 -15.503 1.00 57.72 792 GLY A CA 1
ATOM 6211 C C . GLY A 1 792 ? -34.545 9.765 -14.327 1.00 57.72 792 GLY A C 1
ATOM 6212 O O . GLY A 1 792 ? -35.337 10.695 -14.407 1.00 57.72 792 GLY A O 1
ATOM 6213 N N . HIS A 1 793 ? -34.441 9.035 -13.212 1.00 56.72 793 HIS A N 1
ATOM 6214 C CA . HIS A 1 793 ? -35.335 9.189 -12.056 1.00 56.72 793 HIS A CA 1
ATOM 6215 C C . HIS A 1 793 ? -34.708 10.007 -10.917 1.00 56.72 793 HIS A C 1
ATOM 6217 O O . HIS A 1 793 ? -33.499 9.927 -10.672 1.00 56.72 793 HIS A O 1
ATOM 6223 N N . SER A 1 794 ? -35.532 10.764 -10.185 1.00 74.69 794 SER A N 1
ATOM 6224 C CA . SER A 1 794 ? -35.111 11.497 -8.984 1.00 74.69 794 SER A CA 1
ATOM 6225 C C . SER A 1 794 ? -34.680 10.547 -7.866 1.00 74.69 794 SER A C 1
ATOM 6227 O O . SER A 1 794 ? -35.318 9.528 -7.598 1.00 74.69 794 SER A O 1
ATOM 6229 N N . ARG A 1 795 ? -33.591 10.892 -7.170 1.00 71.12 795 ARG A N 1
ATOM 6230 C CA . ARG A 1 795 ? -33.141 10.199 -5.953 1.00 71.12 795 ARG A CA 1
ATOM 6231 C C . ARG A 1 795 ? -33.823 10.725 -4.683 1.00 71.12 795 ARG A C 1
ATOM 6233 O O . ARG A 1 795 ? -33.417 10.319 -3.595 1.00 71.12 795 ARG A O 1
ATOM 6240 N N . MET A 1 796 ? -34.828 11.601 -4.808 1.00 69.62 796 MET A N 1
ATOM 6241 C CA . MET A 1 796 ? -35.592 12.195 -3.695 1.00 69.62 796 MET A CA 1
ATOM 6242 C C . MET A 1 796 ? -34.721 13.031 -2.731 1.00 69.62 796 MET A C 1
ATOM 6244 O O . MET A 1 796 ? -34.999 13.138 -1.531 1.00 69.62 796 MET A O 1
ATOM 6248 N N . PHE A 1 797 ? -33.632 13.613 -3.250 1.00 80.06 797 PHE A N 1
ATOM 6249 C CA . PHE A 1 797 ? -32.773 14.559 -2.535 1.00 80.06 797 PHE A CA 1
ATOM 6250 C C . PHE A 1 797 ? -32.041 15.516 -3.487 1.00 80.06 797 PHE A C 1
ATOM 6252 O O . PHE A 1 797 ? -31.799 15.196 -4.654 1.00 80.06 797 PHE A O 1
ATOM 6259 N N . GLY A 1 798 ? -31.638 16.668 -2.957 1.00 79.19 798 GLY A N 1
ATOM 6260 C CA . GLY A 1 798 ? -30.892 17.706 -3.655 1.00 79.19 798 GLY A CA 1
ATOM 6261 C C . GLY A 1 798 ? -30.040 18.564 -2.719 1.00 79.19 798 GLY A C 1
ATOM 6262 O O . GLY A 1 798 ? -29.935 18.302 -1.520 1.00 79.19 798 GLY A O 1
ATOM 6263 N N . PHE A 1 799 ? -29.416 19.592 -3.283 1.00 81.38 799 PHE A N 1
ATOM 6264 C CA . PHE A 1 799 ? -28.568 20.551 -2.573 1.00 81.38 799 PHE A CA 1
ATOM 6265 C C . PHE A 1 799 ? -28.959 21.979 -2.952 1.00 81.38 799 PHE A C 1
ATOM 6267 O O . PHE A 1 799 ? -29.239 22.238 -4.125 1.00 81.38 799 PHE A O 1
ATOM 6274 N N . VAL A 1 800 ? -28.915 22.897 -1.984 1.00 77.56 800 VAL A N 1
ATOM 6275 C CA . VAL A 1 800 ? -29.119 24.341 -2.181 1.00 77.56 800 VAL A CA 1
ATOM 6276 C C . VAL A 1 800 ? -27.907 25.092 -1.626 1.00 77.56 800 VAL A C 1
ATOM 6278 O O . VAL A 1 800 ? -27.420 24.793 -0.538 1.00 77.56 800 VAL A O 1
ATOM 6281 N N . HIS A 1 801 ? -27.394 26.044 -2.401 1.00 74.69 801 HIS A N 1
ATOM 6282 C CA . HIS A 1 801 ? -26.186 26.812 -2.110 1.00 74.69 801 HIS A CA 1
ATOM 6283 C C . HIS A 1 801 ? -26.451 28.300 -2.354 1.00 74.69 801 HIS A C 1
ATOM 6285 O O . HIS A 1 801 ? -26.660 28.716 -3.502 1.00 74.69 801 HIS A O 1
ATOM 6291 N N . PHE A 1 802 ? -26.444 29.085 -1.279 1.00 71.00 802 PHE A N 1
ATOM 6292 C CA . PHE A 1 802 ? -26.716 30.526 -1.289 1.00 71.00 802 PHE A CA 1
ATOM 6293 C C . PHE A 1 802 ? -25.474 31.367 -1.637 1.00 71.00 802 PHE A C 1
ATOM 6295 O O . PHE A 1 802 ? -24.363 30.843 -1.735 1.00 71.00 802 PHE A O 1
ATOM 6302 N N . SER A 1 803 ? -25.655 32.671 -1.874 1.00 62.22 803 SER A N 1
ATOM 6303 C CA . 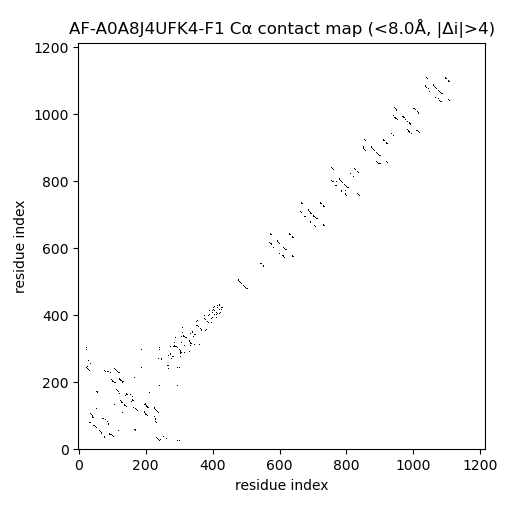SER A 1 803 ? -24.561 33.617 -2.153 1.00 62.22 803 SER A CA 1
ATOM 6304 C C . SER A 1 803 ? -23.835 34.153 -0.926 1.00 62.22 803 SER A C 1
ATOM 6306 O O . SER A 1 803 ? -22.653 34.485 -1.027 1.00 62.22 803 SER A O 1
ATOM 6308 N N . SER A 1 804 ? -24.517 34.240 0.211 1.00 59.31 804 SER A N 1
ATOM 6309 C CA . SER A 1 804 ? -23.951 34.707 1.472 1.00 59.31 804 SER A CA 1
ATOM 6310 C C . SER A 1 804 ? -24.200 33.695 2.581 1.00 59.31 804 SER A C 1
ATOM 6312 O O . SER A 1 804 ? -25.241 33.040 2.617 1.00 59.31 804 SER A O 1
ATOM 6314 N N . SER A 1 805 ? -23.273 33.610 3.536 1.00 53.69 805 SER A N 1
ATOM 6315 C CA . SER A 1 805 ? -23.540 32.911 4.795 1.00 53.69 805 SER A CA 1
ATOM 6316 C C . SER A 1 805 ? -24.664 33.605 5.568 1.00 53.69 805 SER A C 1
ATOM 6318 O O . SER A 1 805 ? -25.373 32.928 6.295 1.00 53.69 805 SER A O 1
ATOM 6320 N N . LYS A 1 806 ? -24.897 34.915 5.361 1.00 57.38 806 LYS A N 1
ATOM 6321 C CA . LYS A 1 806 ? -26.070 35.602 5.921 1.00 57.38 806 LYS A CA 1
ATOM 6322 C C . LYS A 1 806 ? -27.372 35.102 5.284 1.00 57.38 806 LYS A C 1
ATOM 6324 O O . LYS A 1 806 ? -28.260 34.728 6.025 1.00 57.38 806 LYS A O 1
ATOM 6329 N N . ASP A 1 807 ? -27.451 34.968 3.957 1.00 62.50 807 ASP A N 1
ATOM 6330 C CA . ASP A 1 807 ? -28.598 34.342 3.266 1.00 62.50 807 ASP A CA 1
ATOM 6331 C C . ASP A 1 807 ? -28.874 32.926 3.821 1.00 62.50 807 ASP A C 1
ATOM 6333 O O . ASP A 1 807 ? -29.992 32.587 4.200 1.00 62.50 807 ASP A O 1
ATOM 6337 N N . ALA A 1 808 ? -27.823 32.103 3.925 1.00 56.94 808 ALA A N 1
ATOM 6338 C CA . ALA A 1 808 ? -27.921 30.730 4.417 1.00 56.94 808 ALA A CA 1
ATOM 6339 C C . ALA A 1 808 ? -28.280 30.632 5.912 1.00 56.94 808 ALA A C 1
ATOM 6341 O O . ALA A 1 808 ? -28.835 29.620 6.323 1.00 56.94 808 ALA A O 1
ATOM 6342 N N . ILE A 1 809 ? -27.962 31.650 6.719 1.00 54.72 809 ILE A N 1
ATOM 6343 C CA . ILE A 1 809 ? -28.311 31.727 8.146 1.00 54.72 809 ILE A CA 1
ATOM 6344 C C . ILE A 1 809 ? -29.709 32.332 8.337 1.00 54.72 809 ILE A C 1
ATOM 6346 O O . ILE A 1 809 ? -30.456 31.833 9.171 1.00 54.72 809 ILE A O 1
ATOM 6350 N N . ASN A 1 810 ? -30.115 33.322 7.539 1.00 56.00 810 ASN A N 1
ATOM 6351 C CA . ASN A 1 810 ? -31.479 33.863 7.521 1.00 56.00 810 ASN A CA 1
ATOM 6352 C C . ASN A 1 810 ? -32.505 32.773 7.153 1.00 56.00 810 ASN A C 1
ATOM 6354 O O . ASN A 1 810 ? -33.585 32.720 7.726 1.00 56.00 810 ASN A O 1
ATOM 6358 N N . ALA A 1 811 ? -32.139 31.840 6.266 1.00 57.03 811 ALA A N 1
ATOM 6359 C CA . ALA A 1 811 ? -32.938 30.658 5.927 1.00 57.03 811 ALA A CA 1
ATOM 6360 C C . ALA A 1 811 ? -33.138 29.644 7.084 1.00 57.03 811 ALA A C 1
ATOM 6362 O O . ALA A 1 811 ? -33.716 28.580 6.859 1.00 57.03 811 ALA A O 1
ATOM 6363 N N . ILE A 1 812 ? -32.585 29.898 8.279 1.00 52.28 812 ILE A N 1
ATOM 6364 C CA . ILE A 1 812 ? -32.489 28.923 9.380 1.00 52.28 812 ILE A CA 1
ATOM 6365 C C . ILE A 1 812 ? -32.770 29.567 10.752 1.00 52.28 812 ILE A C 1
ATOM 6367 O O . ILE A 1 812 ? -33.573 29.034 11.515 1.00 52.28 812 ILE A O 1
ATOM 6371 N N . ASN A 1 813 ? -32.118 30.686 11.083 1.00 50.72 813 ASN A N 1
ATOM 6372 C CA . ASN A 1 813 ? -32.013 31.185 12.459 1.00 50.72 813 ASN A CA 1
ATOM 6373 C C . ASN A 1 813 ? -32.892 32.403 12.783 1.00 50.72 813 ASN A C 1
ATOM 6375 O O . ASN A 1 813 ? -33.456 32.428 13.871 1.00 50.72 813 ASN A O 1
ATOM 6379 N N . GLU A 1 814 ? -32.997 33.405 11.901 1.00 42.00 814 GLU A N 1
ATOM 6380 C CA . GLU A 1 814 ? -33.686 34.666 12.226 1.00 42.00 814 GLU A CA 1
ATOM 6381 C C . GLU A 1 814 ? -34.511 35.241 11.069 1.00 42.00 814 GLU A C 1
ATOM 6383 O O . GLU A 1 814 ? -33.986 35.614 10.017 1.00 42.00 814 GLU A O 1
ATOM 6388 N N . MET A 1 815 ? -35.794 35.452 11.360 1.00 32.16 815 MET A N 1
ATOM 6389 C CA . MET A 1 815 ? -36.476 36.703 11.043 1.00 32.16 815 MET A CA 1
ATOM 6390 C C . MET A 1 815 ? -37.166 37.193 12.332 1.00 32.16 815 MET A C 1
ATOM 6392 O O . MET A 1 815 ? -37.381 36.401 13.248 1.00 32.16 815 MET A O 1
ATOM 6396 N N . ASN A 1 816 ? -37.409 38.499 12.452 1.00 36.50 816 ASN A N 1
ATOM 6397 C CA . ASN A 1 816 ? -37.734 39.162 13.722 1.00 36.50 816 ASN A CA 1
ATOM 6398 C C . ASN A 1 816 ? -38.917 38.540 14.489 1.00 36.50 816 ASN A C 1
ATOM 6400 O O . ASN A 1 816 ? -40.036 38.594 13.996 1.00 36.50 816 ASN A O 1
ATOM 6404 N N . GLY A 1 817 ? -38.680 38.132 15.743 1.00 45.38 817 GLY A N 1
ATOM 6405 C CA . GLY A 1 817 ? -39.688 38.075 16.812 1.00 45.38 817 GLY A CA 1
ATOM 6406 C C . GLY A 1 817 ? -40.884 37.139 16.592 1.00 45.38 817 GLY A C 1
ATOM 6407 O O . GLY A 1 817 ? -41.857 37.515 15.953 1.00 45.38 817 GLY A O 1
ATOM 6408 N N . THR A 1 818 ? -40.873 36.004 17.300 1.00 41.34 818 THR A N 1
ATOM 6409 C CA . THR A 1 818 ? -41.835 34.878 17.260 1.00 41.34 818 THR A CA 1
ATOM 6410 C C . THR A 1 818 ? -41.626 33.872 16.117 1.00 41.34 818 THR A C 1
ATOM 6412 O O . THR A 1 818 ? -41.470 34.230 14.959 1.00 41.34 818 THR A O 1
ATOM 6415 N N . GLU A 1 819 ? -41.610 32.595 16.523 1.00 38.34 819 GLU A N 1
ATOM 6416 C CA . GLU A 1 819 ? -41.437 31.357 15.740 1.00 38.34 819 GLU A CA 1
ATOM 6417 C C . GLU A 1 819 ? -40.122 31.171 14.943 1.00 38.34 819 GLU A C 1
ATOM 6419 O O . GLU A 1 819 ? -39.475 32.096 14.461 1.00 38.34 819 GLU A O 1
ATOM 6424 N N . ARG A 1 820 ? -39.644 29.918 14.883 1.00 46.25 820 ARG A N 1
ATOM 6425 C CA . ARG A 1 820 ? -38.303 29.564 14.383 1.00 46.25 820 ARG A CA 1
ATOM 6426 C C . ARG A 1 820 ? -38.366 29.124 12.920 1.00 46.25 820 ARG A C 1
ATOM 6428 O O . ARG A 1 820 ? -38.905 28.062 12.621 1.00 46.25 820 ARG A O 1
ATOM 6435 N N . ALA A 1 821 ? -37.715 29.856 12.016 1.00 43.44 821 ALA A N 1
ATOM 6436 C CA . ALA A 1 821 ? -37.714 29.550 10.577 1.00 43.44 821 ALA A CA 1
ATOM 6437 C C . ALA A 1 821 ? -37.255 28.111 10.227 1.00 43.44 821 ALA A C 1
ATOM 6439 O O . ALA A 1 821 ? -37.816 27.485 9.326 1.00 43.44 821 ALA A O 1
ATOM 6440 N N . PHE A 1 822 ? -36.287 27.549 10.965 1.00 47.84 822 PHE A N 1
ATOM 6441 C CA . PHE A 1 822 ? -35.858 26.150 10.809 1.00 47.84 822 PHE A CA 1
ATOM 6442 C C . PHE A 1 822 ? -36.937 25.113 11.174 1.00 47.84 822 PHE A C 1
ATOM 6444 O O . PHE A 1 822 ? -36.887 23.995 10.665 1.00 47.84 822 PHE A O 1
ATOM 6451 N N . GLU A 1 823 ? -37.897 25.451 12.036 1.00 48.41 823 GLU A N 1
ATOM 6452 C CA . GLU A 1 823 ? -38.988 24.554 12.450 1.00 48.41 823 GLU A CA 1
ATOM 6453 C C . GLU A 1 823 ? -40.195 24.617 11.500 1.00 48.41 823 GLU A C 1
ATOM 6455 O O . GLU A 1 823 ? -40.963 23.663 11.454 1.00 48.41 823 GLU A O 1
ATOM 6460 N N . LEU A 1 824 ? -40.311 25.678 10.690 1.00 49.66 824 LEU A N 1
ATOM 6461 C CA . LEU A 1 824 ? -41.305 25.794 9.615 1.00 49.66 824 LEU A CA 1
ATOM 6462 C C . LEU A 1 824 ? -40.870 25.009 8.362 1.00 49.66 824 LEU A C 1
ATOM 6464 O O . LEU A 1 824 ? -41.502 24.029 7.973 1.00 49.66 824 LEU A O 1
ATOM 6468 N N . LEU A 1 825 ? -39.733 25.385 7.761 1.00 55.06 825 LEU A N 1
ATOM 6469 C CA . LEU A 1 825 ? -39.292 24.835 6.467 1.00 55.06 825 LEU A CA 1
ATOM 6470 C C . LEU A 1 825 ? -38.875 23.359 6.521 1.00 55.06 825 LEU A C 1
ATOM 6472 O O . LEU A 1 825 ? -38.899 22.637 5.518 1.00 55.06 825 LEU A O 1
ATOM 6476 N N . ASN A 1 826 ? -38.410 22.903 7.680 1.00 54.19 826 ASN A N 1
ATOM 6477 C CA . ASN A 1 826 ? -38.104 21.501 7.887 1.00 54.19 826 ASN A CA 1
ATOM 6478 C C . ASN A 1 826 ? -39.428 20.785 8.184 1.00 54.19 826 ASN A C 1
ATOM 6480 O O . ASN A 1 826 ? -40.050 21.046 9.203 1.00 54.19 826 ASN A O 1
ATOM 6484 N N . TYR A 1 827 ? -39.820 19.862 7.303 1.00 57.97 827 TYR A N 1
ATOM 6485 C CA . TYR A 1 827 ? -41.126 19.187 7.225 1.00 57.97 827 TYR A CA 1
ATOM 6486 C C . TYR A 1 827 ? -42.252 19.942 6.492 1.00 57.97 827 TYR A C 1
ATOM 6488 O O . TYR A 1 827 ? -43.345 19.387 6.375 1.00 57.97 827 TYR A O 1
ATOM 6496 N N . ASP A 1 828 ? -41.969 21.100 5.891 1.00 63.41 828 ASP A N 1
ATOM 6497 C CA . ASP A 1 828 ? -42.903 21.844 5.028 1.00 63.41 828 ASP A CA 1
ATOM 6498 C C . ASP A 1 828 ? -43.275 21.087 3.734 1.00 63.41 828 ASP A C 1
ATOM 6500 O O . ASP A 1 828 ? -42.493 20.282 3.211 1.00 63.41 828 ASP A O 1
ATOM 6504 N N . LEU A 1 829 ? -44.472 21.335 3.190 1.00 62.19 829 LEU A N 1
ATOM 6505 C CA . LEU A 1 829 ? -45.061 20.529 2.105 1.00 62.19 829 LEU A CA 1
ATOM 6506 C C . LEU A 1 829 ? -44.661 20.978 0.686 1.00 62.19 829 LEU A C 1
ATOM 6508 O O . LEU A 1 829 ? -45.461 21.565 -0.045 1.00 62.19 829 LEU A O 1
ATOM 6512 N N . LEU A 1 830 ? -43.474 20.586 0.218 1.00 69.38 830 LEU A N 1
ATOM 6513 C CA . LEU A 1 830 ? -43.109 20.763 -1.192 1.00 69.38 830 LEU A CA 1
ATOM 6514 C C . LEU A 1 830 ? -43.833 19.728 -2.074 1.00 69.38 830 LEU A C 1
ATOM 6516 O O . LEU A 1 830 ? -43.607 18.523 -1.953 1.00 69.38 830 LEU A O 1
ATOM 6520 N N . MET A 1 831 ? -44.722 20.200 -2.957 1.00 65.69 831 MET A N 1
ATOM 6521 C CA . MET A 1 831 ? -45.591 19.365 -3.813 1.00 65.69 831 MET A CA 1
ATOM 6522 C C . MET A 1 831 ? -46.348 18.270 -3.033 1.00 65.69 831 MET A C 1
ATOM 6524 O O . MET A 1 831 ? -46.494 17.133 -3.480 1.00 65.69 831 MET A O 1
ATOM 6528 N N . GLY A 1 832 ? -46.821 18.610 -1.828 1.00 58.16 832 GLY A N 1
ATOM 6529 C CA . GLY A 1 832 ? -47.603 17.704 -0.982 1.00 58.16 832 GLY A CA 1
ATOM 6530 C C . GLY A 1 832 ? -46.795 16.632 -0.239 1.00 58.16 832 GLY A C 1
ATOM 6531 O O . GLY A 1 832 ? -47.400 15.733 0.347 1.00 58.16 832 GLY A O 1
ATOM 6532 N N . GLN A 1 833 ? -45.456 16.702 -0.220 1.00 58.06 833 GLN A N 1
ATOM 6533 C CA . GLN A 1 833 ? -44.627 15.876 0.667 1.00 58.06 833 GLN A CA 1
ATOM 6534 C C . GLN A 1 833 ? -43.764 16.729 1.607 1.00 58.06 833 GLN A C 1
ATOM 6536 O O . GLN A 1 833 ? -43.173 17.709 1.158 1.00 58.06 833 GLN A O 1
ATOM 6541 N N . PRO A 1 834 ? -43.632 16.341 2.892 1.00 62.19 834 PRO A N 1
ATOM 6542 C CA . PRO A 1 834 ? -42.785 17.050 3.843 1.00 62.19 834 PRO A CA 1
ATOM 6543 C C . PRO A 1 834 ? -41.310 16.911 3.442 1.00 62.19 834 PRO A C 1
ATOM 6545 O O . PRO A 1 834 ? -40.730 15.818 3.533 1.00 62.19 834 PRO A O 1
ATOM 6548 N N . MET A 1 835 ? -40.700 18.009 2.993 1.00 68.50 835 MET A N 1
ATOM 6549 C CA . MET A 1 835 ? -39.267 18.061 2.693 1.00 68.50 835 MET A CA 1
ATOM 6550 C C . MET A 1 835 ? -38.448 18.116 3.985 1.00 68.50 835 MET A C 1
ATOM 6552 O O . MET A 1 835 ? -38.954 18.442 5.052 1.00 68.50 835 MET A O 1
ATOM 6556 N N . ARG A 1 836 ? -37.161 17.772 3.922 1.00 67.75 836 ARG A N 1
ATOM 6557 C CA . ARG A 1 836 ? -36.278 17.777 5.095 1.00 67.75 836 ARG A CA 1
ATOM 6558 C C . ARG A 1 836 ? -34.978 18.503 4.806 1.00 67.75 836 ARG A C 1
ATOM 6560 O O . ARG A 1 836 ? -34.273 18.131 3.870 1.00 67.75 836 ARG A O 1
ATOM 6567 N N . ILE A 1 837 ? -34.618 19.451 5.662 1.00 67.31 837 ILE A N 1
ATOM 6568 C CA . ILE A 1 837 ? -33.488 20.365 5.477 1.00 67.31 837 ILE A CA 1
ATOM 6569 C C . ILE A 1 837 ? -32.421 20.092 6.538 1.00 67.31 837 ILE A C 1
ATOM 6571 O O . ILE A 1 837 ? -32.729 19.853 7.703 1.00 67.31 837 ILE A O 1
ATOM 6575 N N . MET A 1 838 ? -31.148 20.086 6.139 1.00 62.47 838 MET A N 1
ATOM 6576 C CA . MET A 1 838 ? -30.008 19.932 7.050 1.00 62.47 838 MET A CA 1
ATOM 6577 C C . MET A 1 838 ? -28.775 20.670 6.525 1.00 62.47 838 MET A C 1
ATOM 6579 O O . MET A 1 838 ? -28.581 20.782 5.314 1.00 62.47 838 MET A O 1
ATOM 6583 N N . TRP A 1 839 ? -27.870 21.053 7.427 1.00 59.03 839 TRP A N 1
ATOM 6584 C CA . TRP A 1 839 ? -26.500 21.414 7.061 1.00 59.03 839 TRP A CA 1
ATOM 6585 C C . TRP A 1 839 ? -25.786 20.272 6.323 1.00 59.03 839 TRP A C 1
ATOM 6587 O O . TRP A 1 839 ? -25.865 19.104 6.721 1.00 59.03 839 TRP A O 1
ATOM 6597 N N . PHE A 1 840 ? -25.026 20.618 5.284 1.00 56.69 840 PHE A N 1
ATOM 6598 C CA . PHE A 1 840 ? -24.092 19.708 4.625 1.00 56.69 840 PHE A CA 1
ATOM 6599 C C . PHE A 1 840 ? -22.859 19.451 5.515 1.00 56.69 840 PHE A C 1
ATOM 6601 O O . PHE A 1 840 ? -21.861 20.168 5.450 1.00 56.69 840 PHE A O 1
ATOM 6608 N N . GLN A 1 841 ? -22.931 18.422 6.363 1.00 50.25 841 GLN A N 1
ATOM 6609 C CA . GLN A 1 841 ? -21.769 17.884 7.079 1.00 50.25 841 GLN A CA 1
ATOM 6610 C C . GLN A 1 841 ? -20.978 16.913 6.192 1.00 50.25 841 GLN A C 1
ATOM 6612 O O . GLN A 1 841 ? -21.557 16.122 5.449 1.00 50.25 841 GLN A O 1
ATOM 6617 N N . VAL A 1 842 ? -19.647 16.974 6.300 1.00 40.66 842 VAL A N 1
ATOM 6618 C CA . VAL A 1 842 ? -18.713 16.095 5.572 1.00 40.66 842 VAL A CA 1
ATOM 6619 C C . VAL A 1 842 ? -18.565 14.733 6.259 1.00 40.66 842 VAL A C 1
ATOM 6621 O O . VAL A 1 842 ? -18.377 13.729 5.576 1.00 40.66 842 VAL A O 1
ATOM 6624 N N . ASP A 1 843 ? -18.681 14.685 7.588 1.00 40.47 843 ASP A N 1
ATOM 6625 C CA . ASP A 1 843 ? -18.644 13.437 8.350 1.00 40.47 843 ASP A CA 1
ATOM 6626 C C . ASP A 1 843 ? -20.046 12.809 8.475 1.00 40.47 843 ASP A C 1
ATOM 6628 O O . ASP A 1 843 ? -21.038 13.480 8.774 1.00 40.47 843 ASP A O 1
ATOM 6632 N N . SER A 1 844 ? -20.114 11.498 8.244 1.00 41.97 844 SER A N 1
ATOM 6633 C CA . SER A 1 844 ? -21.320 10.673 8.367 1.00 41.97 844 SER A CA 1
ATOM 6634 C C . SER A 1 844 ? -21.258 9.707 9.557 1.00 41.97 844 SER A C 1
ATOM 6636 O O . SER A 1 844 ? -22.241 9.008 9.803 1.00 41.97 844 SER A O 1
ATOM 6638 N N . SER A 1 845 ? -20.137 9.647 10.283 1.00 46.94 845 SER A N 1
ATOM 6639 C CA . SER A 1 845 ? -19.850 8.634 11.308 1.00 46.94 845 SER A CA 1
ATOM 6640 C C . SER A 1 845 ? -20.857 8.681 12.457 1.00 46.94 845 SER A C 1
ATOM 6642 O O . SER A 1 845 ? -21.536 7.687 12.713 1.00 46.94 845 SER A O 1
ATOM 6644 N N . LEU A 1 846 ? -21.061 9.864 13.049 1.00 46.50 846 LEU A N 1
ATOM 6645 C CA . LEU A 1 846 ? -22.029 10.101 14.133 1.00 46.50 846 LEU A CA 1
ATOM 6646 C C . LEU A 1 846 ? -23.459 9.650 13.773 1.00 46.50 846 LEU A C 1
ATOM 6648 O O . LEU A 1 846 ? -24.168 9.083 14.596 1.00 46.50 846 LEU A O 1
ATOM 6652 N N . ARG A 1 847 ? -23.865 9.840 12.511 1.00 45.03 847 ARG A N 1
ATOM 6653 C CA . ARG A 1 847 ? -25.205 9.486 12.003 1.00 45.03 847 ARG A CA 1
ATOM 6654 C C . ARG A 1 847 ? -25.356 7.993 11.689 1.00 45.03 847 ARG A C 1
ATOM 6656 O O . ARG A 1 847 ? -26.477 7.496 11.617 1.00 45.03 847 ARG A O 1
ATOM 6663 N N . ASN A 1 848 ? -24.242 7.294 11.461 1.00 46.47 848 ASN A N 1
ATOM 6664 C CA . ASN A 1 848 ? -24.208 5.872 11.115 1.00 46.47 848 ASN A CA 1
ATOM 6665 C C . ASN A 1 848 ? -23.987 4.972 12.343 1.00 46.47 848 ASN A C 1
ATOM 6667 O O . ASN A 1 848 ? -24.343 3.798 12.289 1.00 46.47 848 ASN A O 1
ATOM 6671 N N . ALA A 1 849 ? -23.443 5.513 13.440 1.00 53.38 849 ALA A N 1
ATOM 6672 C CA . ALA A 1 849 ? -23.250 4.799 14.704 1.00 53.38 849 ALA A CA 1
ATOM 6673 C C . ALA A 1 849 ? -24.574 4.395 15.386 1.00 53.38 849 ALA A C 1
ATOM 6675 O O . ALA A 1 849 ? -24.620 3.402 16.104 1.00 53.38 849 ALA A O 1
ATOM 6676 N N . GLY A 1 850 ? -25.660 5.146 15.158 1.00 55.72 850 GLY A N 1
ATOM 6677 C CA . GLY A 1 850 ? -26.986 4.865 15.726 1.00 55.72 850 GLY A CA 1
ATOM 6678 C C . GLY A 1 850 ? -27.153 5.233 17.207 1.00 55.72 850 GLY A C 1
ATOM 6679 O O . GLY A 1 850 ? -28.251 5.092 17.744 1.00 55.72 850 GLY A O 1
ATOM 6680 N N . THR A 1 851 ? -26.105 5.745 17.851 1.00 63.22 851 THR A N 1
ATOM 6681 C CA . THR A 1 851 ? -26.136 6.311 19.204 1.00 63.22 851 THR A CA 1
ATOM 6682 C C . THR A 1 851 ? -27.181 7.429 19.310 1.00 63.22 851 THR A C 1
ATOM 6684 O O . THR A 1 851 ? -27.359 8.226 18.390 1.00 63.22 851 THR A O 1
ATOM 6687 N N . GLY A 1 852 ? -27.944 7.455 20.408 1.00 74.94 852 GLY A N 1
ATOM 6688 C CA . GLY A 1 852 ? -29.013 8.442 20.622 1.00 74.94 852 GLY A CA 1
ATOM 6689 C C . GLY A 1 852 ? -30.202 8.355 19.649 1.00 74.94 852 GLY A C 1
ATOM 6690 O O . GLY A 1 852 ? -31.018 9.273 19.613 1.00 74.94 852 GLY A O 1
ATOM 6691 N N . ASN A 1 853 ? -30.320 7.303 18.829 1.00 83.19 853 ASN A N 1
ATOM 6692 C CA . ASN A 1 853 ? -31.457 7.092 17.926 1.00 83.19 853 ASN A CA 1
ATOM 6693 C C . ASN A 1 853 ? -32.510 6.169 18.565 1.00 83.19 853 ASN A C 1
ATOM 6695 O O . ASN A 1 853 ? -32.180 5.092 19.063 1.00 83.19 853 ASN A O 1
ATOM 6699 N N . ILE A 1 854 ? -33.777 6.577 18.515 1.00 87.00 854 ILE A N 1
ATOM 6700 C CA . ILE A 1 854 ? -34.941 5.861 19.048 1.00 87.00 854 ILE A CA 1
ATOM 6701 C C . ILE A 1 854 ? -35.969 5.578 17.953 1.00 87.00 854 ILE A C 1
ATOM 6703 O O . ILE A 1 854 ? -36.105 6.308 16.970 1.00 87.00 854 ILE A O 1
ATOM 6707 N N . PHE A 1 855 ? -36.705 4.490 18.137 1.00 87.81 855 PHE A N 1
ATOM 6708 C CA . PHE A 1 855 ? -37.795 4.029 17.292 1.00 87.81 855 PHE A CA 1
ATOM 6709 C C . PHE A 1 855 ? -39.107 4.147 18.069 1.00 87.81 855 PHE A C 1
ATOM 6711 O O . PHE A 1 855 ? -39.214 3.621 19.172 1.00 87.81 855 PHE A O 1
ATOM 6718 N N . ILE A 1 856 ? -40.088 4.838 17.488 1.00 86.75 856 ILE A N 1
ATOM 6719 C CA . ILE A 1 856 ? -41.405 5.094 18.083 1.00 86.75 856 ILE A CA 1
ATOM 6720 C C . ILE A 1 856 ? -42.447 4.383 17.222 1.00 86.75 856 ILE A C 1
ATOM 6722 O O . ILE A 1 856 ? -42.514 4.614 16.014 1.00 86.75 856 ILE A O 1
ATOM 6726 N N . ASN A 1 857 ? -43.269 3.527 17.818 1.00 82.38 857 ASN A N 1
ATOM 6727 C CA . ASN A 1 857 ? -44.227 2.677 17.117 1.00 82.38 857 ASN A CA 1
ATOM 6728 C C . ASN A 1 857 ? -45.662 2.890 17.637 1.00 82.38 857 ASN A C 1
ATOM 6730 O O . ASN A 1 857 ? -45.864 3.366 18.751 1.00 82.38 857 ASN A O 1
ATOM 6734 N N . ASN A 1 858 ? -46.654 2.535 16.810 1.00 77.56 858 ASN A N 1
ATOM 6735 C CA . ASN A 1 858 ? -48.086 2.785 17.040 1.00 77.56 858 ASN A CA 1
ATOM 6736 C C . ASN A 1 858 ? -48.452 4.276 17.235 1.00 77.56 858 ASN A C 1
ATOM 6738 O O . ASN A 1 858 ? -49.368 4.603 17.981 1.00 77.56 858 ASN A O 1
ATOM 6742 N N . LEU A 1 859 ? -47.761 5.181 16.533 1.00 79.75 859 LEU A N 1
ATOM 6743 C CA . LEU A 1 859 ? -48.115 6.606 16.482 1.00 79.75 859 LEU A CA 1
ATOM 6744 C C . LEU A 1 859 ? -49.495 6.812 15.845 1.00 79.75 859 LEU A C 1
ATOM 6746 O O . LEU A 1 859 ? -49.854 6.099 14.901 1.00 79.75 859 LEU A O 1
ATOM 6750 N N . ASP A 1 860 ? -50.252 7.808 16.316 1.00 79.88 860 ASP A N 1
ATOM 6751 C CA . ASP A 1 860 ? -51.529 8.132 15.679 1.00 79.88 860 ASP A CA 1
ATOM 6752 C C . ASP A 1 860 ? -51.356 8.822 14.315 1.00 79.88 860 ASP A C 1
ATOM 6754 O O . ASP A 1 860 ? -50.311 9.384 13.978 1.00 79.88 860 ASP A O 1
ATOM 6758 N N . LYS A 1 861 ? -52.402 8.715 13.492 1.00 73.12 861 LYS A N 1
ATOM 6759 C CA . LYS A 1 861 ? -52.524 9.310 12.165 1.00 73.12 861 LYS A CA 1
ATOM 6760 C C . LYS A 1 861 ? -52.524 10.837 12.201 1.00 73.12 861 LYS A C 1
ATOM 6762 O O . LYS A 1 861 ? -52.053 11.410 11.218 1.00 73.12 861 LYS A O 1
ATOM 6767 N N . SER A 1 862 ? -53.018 11.471 13.270 1.00 73.25 862 SER A N 1
ATOM 6768 C CA . SER A 1 862 ? -52.947 12.931 13.407 1.00 73.25 862 SER A CA 1
ATOM 6769 C C . SER A 1 862 ? -51.494 13.389 13.565 1.00 73.25 862 SER A C 1
ATOM 6771 O O . SER A 1 862 ? -51.062 14.273 12.830 1.00 73.25 862 SER A O 1
ATOM 6773 N N . ILE A 1 863 ? -50.728 12.715 14.439 1.00 75.88 863 ILE A N 1
ATOM 6774 C CA . ILE A 1 863 ? -49.440 13.203 14.954 1.00 75.88 863 ILE A CA 1
ATOM 6775 C C . ILE A 1 863 ? -48.446 13.441 13.820 1.00 75.88 863 ILE A C 1
ATOM 6777 O O . ILE A 1 863 ? -47.946 12.489 13.208 1.00 75.88 863 ILE A O 1
ATOM 6781 N N . ASN A 1 864 ? -48.175 14.707 13.517 1.00 71.69 864 ASN A N 1
ATOM 6782 C CA . ASN A 1 864 ? -47.334 15.143 12.406 1.00 71.69 864 ASN A CA 1
ATOM 6783 C C . ASN A 1 864 ? -45.850 15.299 12.819 1.00 71.69 864 ASN A C 1
ATOM 6785 O O . ASN A 1 864 ? -45.482 15.116 13.979 1.00 71.69 864 ASN A O 1
ATOM 6789 N N . SER A 1 865 ? -44.958 15.562 11.855 1.00 70.75 865 SER A N 1
ATOM 6790 C CA . SER A 1 865 ? -43.508 15.622 12.122 1.00 70.75 865 SER A CA 1
ATOM 6791 C C . SER A 1 865 ? -43.094 16.791 13.025 1.00 70.75 865 SER A C 1
ATOM 6793 O O . SER A 1 865 ? -42.104 16.655 13.744 1.00 70.75 865 SER A O 1
ATOM 6795 N N . LEU A 1 866 ? -43.829 17.909 12.989 1.00 70.94 866 LEU A N 1
ATOM 6796 C CA . LEU A 1 866 ? -43.579 19.109 13.789 1.00 70.94 866 LEU A CA 1
ATOM 6797 C C . LEU A 1 866 ? -44.051 18.902 15.234 1.00 70.94 866 LEU A C 1
ATOM 6799 O O . LEU A 1 866 ? -43.269 19.105 16.158 1.00 70.94 866 LEU A O 1
ATOM 6803 N N . GLU A 1 867 ? -45.262 18.375 15.430 1.00 76.31 867 GLU A N 1
ATOM 6804 C CA . GLU A 1 867 ? -45.776 17.954 16.747 1.00 76.31 867 GLU A CA 1
ATOM 6805 C C . GLU A 1 867 ? -44.835 16.939 17.417 1.00 76.31 867 GLU A C 1
ATOM 6807 O O . GLU A 1 867 ? -44.472 17.082 18.586 1.00 76.31 867 GLU A O 1
ATOM 6812 N N . LEU A 1 868 ? -44.367 15.942 16.653 1.00 80.94 868 LEU A N 1
ATOM 6813 C CA . LEU A 1 868 ? -43.402 14.955 17.134 1.00 80.94 868 LEU A CA 1
ATOM 6814 C C . LEU A 1 868 ? -42.037 15.585 17.462 1.00 80.94 868 LEU A C 1
ATOM 6816 O O . LEU A 1 868 ? -41.383 15.160 18.414 1.00 80.94 868 LEU A O 1
ATOM 6820 N N . HIS A 1 869 ? -41.589 16.581 16.692 1.00 78.31 869 HIS A N 1
ATOM 6821 C CA . HIS A 1 869 ? -40.357 17.309 16.990 1.00 78.31 869 HIS A CA 1
ATOM 6822 C C . HIS A 1 869 ? -40.491 18.112 18.288 1.00 78.31 869 HIS A C 1
ATOM 6824 O O . HIS A 1 869 ? -39.649 17.965 19.171 1.00 78.31 869 HIS A O 1
ATOM 6830 N N . GLY A 1 870 ? -41.568 18.891 18.436 1.00 74.94 870 GLY A N 1
ATOM 6831 C CA . GLY A 1 870 ? -41.856 19.682 19.633 1.00 74.94 870 GLY A CA 1
ATOM 6832 C C . GLY A 1 870 ? -41.872 18.818 20.892 1.00 74.94 870 GLY A C 1
ATOM 6833 O O . GLY A 1 870 ? -41.065 19.044 21.793 1.00 74.94 870 GLY A O 1
ATOM 6834 N N . LEU A 1 871 ? -42.695 17.763 20.899 1.00 83.62 871 LEU A N 1
ATOM 6835 C CA . LEU A 1 871 ? -42.815 16.820 22.015 1.00 83.62 871 LEU A CA 1
ATOM 6836 C C . LEU A 1 871 ? -41.456 16.253 22.459 1.00 83.62 871 LEU A C 1
ATOM 6838 O O . LEU A 1 871 ? -41.132 16.286 23.646 1.00 83.62 871 LEU A O 1
ATOM 6842 N N . PHE A 1 872 ? -40.649 15.751 21.518 1.00 85.25 872 PHE A N 1
ATOM 6843 C CA . PHE A 1 872 ? -39.379 15.099 21.850 1.00 85.25 872 PHE A CA 1
ATOM 6844 C C . PHE A 1 872 ? -38.217 16.076 22.097 1.00 85.25 872 PHE A C 1
ATOM 6846 O O . PHE A 1 872 ? -37.257 15.696 22.765 1.00 85.25 872 PHE A O 1
ATOM 6853 N N . SER A 1 873 ? -38.286 17.324 21.616 1.00 82.19 873 SER A N 1
ATOM 6854 C CA . SER A 1 873 ? -37.223 18.331 21.800 1.00 82.19 873 SER A CA 1
ATOM 6855 C C . SER A 1 873 ? -36.958 18.671 23.273 1.00 82.19 873 SER A C 1
ATOM 6857 O O . SER A 1 873 ? -35.840 19.029 23.643 1.00 82.19 873 SER A O 1
ATOM 6859 N N . THR A 1 874 ? -37.966 18.473 24.125 1.00 85.25 874 THR A N 1
ATOM 6860 C CA . THR A 1 874 ? -37.912 18.663 25.582 1.00 85.25 874 THR A CA 1
ATOM 6861 C C . THR A 1 874 ? -36.859 17.794 26.282 1.00 85.25 874 THR A C 1
ATOM 6863 O O . THR A 1 874 ? -36.297 18.213 27.291 1.00 85.25 874 THR A O 1
ATOM 6866 N N . PHE A 1 875 ? -36.534 16.610 25.747 1.00 86.75 875 PHE A N 1
ATOM 6867 C CA . PHE A 1 875 ? -35.555 15.696 26.359 1.00 86.75 875 PHE A CA 1
ATOM 6868 C C . PHE A 1 875 ? -34.107 15.993 25.949 1.00 86.75 875 PHE A C 1
ATOM 6870 O O . PHE A 1 875 ? -33.166 15.538 26.613 1.00 86.75 875 PHE A O 1
ATOM 6877 N N . GLY A 1 876 ? -33.923 16.756 24.869 1.00 78.94 876 GLY A N 1
ATOM 6878 C CA . GLY A 1 876 ? -32.631 17.159 24.330 1.00 78.94 876 GLY A CA 1
ATOM 6879 C C . GLY A 1 876 ? -32.694 17.529 22.846 1.00 78.94 876 GLY A C 1
ATOM 6880 O O . GLY A 1 876 ? -33.684 17.310 22.151 1.00 78.94 876 GLY A O 1
ATOM 6881 N N . LYS A 1 877 ? -31.590 18.074 22.337 1.00 73.75 877 LYS A N 1
ATOM 6882 C CA . LYS A 1 877 ? -31.462 18.538 20.950 1.00 73.75 877 LYS A CA 1
ATOM 6883 C C . LYS A 1 877 ? -31.609 17.385 19.947 1.00 73.75 877 LYS A C 1
ATOM 6885 O O . LYS A 1 877 ? -30.845 16.417 19.976 1.00 73.75 877 LYS A O 1
ATOM 6890 N N . ILE A 1 878 ? -32.561 17.516 19.025 1.00 75.25 878 ILE A N 1
ATOM 6891 C CA . ILE A 1 878 ? -32.833 16.538 17.966 1.00 75.25 878 ILE A CA 1
ATOM 6892 C C . ILE A 1 878 ? -31.964 16.840 16.733 1.00 75.25 878 ILE A C 1
ATOM 6894 O O . ILE A 1 878 ? -32.044 17.913 16.143 1.00 75.25 878 ILE A O 1
ATOM 6898 N N . LEU A 1 879 ? -31.174 15.861 16.285 1.00 69.75 879 LEU A N 1
ATOM 6899 C CA . LEU A 1 879 ? -30.450 15.895 15.004 1.00 69.75 879 LEU A CA 1
ATOM 6900 C C . LEU A 1 879 ? -31.339 15.487 13.815 1.00 69.75 879 LEU A C 1
ATOM 6902 O O . LEU A 1 879 ? -30.991 15.693 12.645 1.00 69.75 879 LEU A O 1
ATOM 6906 N N . SER A 1 880 ? -32.444 14.792 14.095 1.00 73.19 880 SER A N 1
ATOM 6907 C CA . SER A 1 880 ? -33.296 14.154 13.094 1.00 73.19 880 SER A CA 1
ATOM 6908 C C . SER A 1 880 ? -34.584 13.597 13.704 1.00 73.19 880 SER A C 1
ATOM 6910 O O . SER A 1 880 ? -34.499 12.619 14.438 1.00 73.19 880 SER A O 1
ATOM 6912 N N . CYS A 1 881 ? -35.765 14.066 13.290 1.00 76.12 881 CYS A N 1
ATOM 6913 C CA . CYS A 1 881 ? -36.985 13.252 13.370 1.00 76.12 881 CYS A CA 1
ATOM 6914 C C . CYS A 1 881 ? -37.421 12.783 11.964 1.00 76.12 881 CYS A C 1
ATOM 6916 O O . CYS A 1 881 ? -36.965 13.302 10.935 1.00 76.12 881 CYS A O 1
ATOM 6918 N N . LYS A 1 882 ? -38.228 11.717 11.901 1.00 73.56 882 LYS A N 1
ATOM 6919 C CA . LYS A 1 882 ? -38.919 11.273 10.681 1.00 73.56 882 LYS A CA 1
ATOM 6920 C C . LYS A 1 882 ? -40.098 10.358 11.011 1.00 73.56 882 LYS A C 1
ATOM 6922 O O . LYS A 1 882 ? -39.881 9.283 11.561 1.00 73.56 882 LYS A O 1
ATOM 6927 N N . ILE A 1 883 ? -41.293 10.701 10.533 1.00 77.31 883 ILE A N 1
ATOM 6928 C CA . ILE A 1 883 ? -42.452 9.794 10.480 1.00 77.31 883 ILE A CA 1
ATOM 6929 C C . ILE A 1 883 ? -42.439 8.961 9.184 1.00 77.31 883 ILE A C 1
ATOM 6931 O O . ILE A 1 883 ? -42.023 9.424 8.118 1.00 77.31 883 ILE A O 1
ATOM 6935 N N . VAL A 1 884 ? -42.898 7.711 9.264 1.00 69.94 884 VAL A N 1
ATOM 6936 C CA . VAL A 1 884 ? -43.041 6.775 8.143 1.00 69.94 884 VAL A CA 1
ATOM 6937 C C . VAL A 1 884 ? -44.425 6.116 8.193 1.00 69.94 884 VAL A C 1
ATOM 6939 O O . VAL A 1 884 ? -44.784 5.468 9.173 1.00 69.94 884 VAL A O 1
ATOM 6942 N N . GLY A 1 885 ? -45.204 6.274 7.116 1.00 62.88 885 GLY A N 1
ATOM 6943 C CA . GLY A 1 885 ? -46.539 5.675 6.981 1.00 62.88 885 GLY A CA 1
ATOM 6944 C C . GLY A 1 885 ? -47.545 6.581 6.265 1.00 62.88 885 GLY A C 1
ATOM 6945 O O . GLY A 1 885 ? -48.391 7.183 6.911 1.00 62.88 885 GLY A O 1
ATOM 6946 N N . TYR A 1 886 ? -47.460 6.661 4.930 1.00 50.12 886 TYR A N 1
ATOM 6947 C CA . TYR A 1 886 ? -48.298 7.540 4.086 1.00 50.12 886 TYR A CA 1
ATOM 6948 C C . TYR A 1 886 ? -49.177 6.791 3.059 1.00 50.12 886 TYR A C 1
ATOM 6950 O O . TYR A 1 886 ? -49.660 7.378 2.095 1.00 50.12 886 TYR A O 1
ATOM 6958 N N . LYS A 1 887 ? -49.391 5.476 3.222 1.00 44.50 887 LYS A N 1
ATOM 6959 C CA . LYS A 1 887 ? -50.264 4.679 2.334 1.00 44.50 887 LYS A CA 1
ATOM 6960 C C . LYS A 1 887 ? -51.382 3.998 3.123 1.00 44.50 887 LYS A C 1
ATOM 6962 O O . LYS A 1 887 ? -51.158 3.552 4.247 1.00 44.50 887 LYS A O 1
ATOM 6967 N N . LYS A 1 888 ? -52.579 3.951 2.521 1.00 44.34 888 LYS A N 1
ATOM 6968 C CA . LYS A 1 888 ? -53.837 3.491 3.139 1.00 44.34 888 LYS A CA 1
ATOM 6969 C C . LYS A 1 888 ? -53.646 2.155 3.882 1.00 44.34 888 LYS A C 1
ATOM 6971 O O . LYS A 1 888 ? -53.324 1.155 3.251 1.00 44.34 888 LYS A O 1
ATOM 6976 N N . GLY A 1 889 ? -53.872 2.158 5.200 1.00 51.34 889 GLY A N 1
ATOM 6977 C CA . GLY A 1 889 ? -54.009 0.954 6.036 1.00 51.34 889 GLY A CA 1
ATOM 6978 C C . GLY A 1 889 ? -52.883 0.647 7.037 1.00 51.34 889 GLY A C 1
ATOM 6979 O O . GLY A 1 889 ? -53.131 -0.086 7.987 1.00 51.34 889 GLY A O 1
ATOM 6980 N N . TYR A 1 890 ? -51.672 1.191 6.888 1.00 51.19 890 TYR A N 1
ATOM 6981 C CA . TYR A 1 890 ? -50.530 0.779 7.728 1.00 51.19 890 TYR A CA 1
ATOM 6982 C C . TYR A 1 890 ? -50.437 1.516 9.078 1.00 51.19 890 TYR A C 1
ATOM 6984 O O . TYR A 1 890 ? -50.730 2.709 9.160 1.00 51.19 890 TYR A O 1
ATOM 6992 N N . LYS A 1 891 ? -49.962 0.814 10.125 1.00 58.03 891 LYS A N 1
ATOM 6993 C CA . LYS A 1 891 ? -49.591 1.412 11.425 1.00 58.03 891 LYS A CA 1
ATOM 6994 C C . LYS A 1 891 ? -48.447 2.421 11.207 1.00 58.03 891 LYS A C 1
ATOM 6996 O O . LYS A 1 891 ? -47.466 2.104 10.532 1.00 58.03 891 LYS A O 1
ATOM 7001 N N . ARG A 1 892 ? -48.600 3.639 11.738 1.00 73.94 892 ARG A N 1
ATOM 7002 C CA . ARG A 1 892 ? -47.662 4.768 11.589 1.00 73.94 892 ARG A CA 1
ATOM 7003 C C . ARG A 1 892 ? -46.582 4.672 12.669 1.00 73.94 892 ARG A C 1
ATOM 7005 O O . ARG A 1 892 ? -46.858 4.294 13.806 1.00 73.94 892 ARG A O 1
ATOM 7012 N N . TYR A 1 893 ? -45.342 4.957 12.293 1.00 83.69 893 TYR A N 1
ATOM 7013 C CA . TYR A 1 893 ? -44.178 4.862 13.176 1.00 83.69 893 TYR A CA 1
ATOM 7014 C C . TYR A 1 893 ? -43.164 5.956 12.840 1.00 83.69 893 TYR A C 1
ATOM 7016 O O . TYR A 1 893 ? -43.249 6.587 11.785 1.00 83.69 893 TYR A O 1
ATOM 7024 N N . ALA A 1 894 ? -42.203 6.194 13.725 1.00 83.44 894 ALA A N 1
ATOM 7025 C CA . ALA A 1 894 ? -41.210 7.242 13.561 1.00 83.44 894 ALA A CA 1
ATOM 7026 C C . ALA A 1 894 ? -39.831 6.862 14.106 1.00 83.44 894 ALA A C 1
ATOM 7028 O O . ALA A 1 894 ? -39.652 5.862 14.803 1.00 83.44 894 ALA A O 1
ATOM 7029 N N . TYR A 1 895 ? -38.862 7.707 13.776 1.00 86.00 895 TYR A N 1
ATOM 7030 C CA . TYR A 1 895 ? -37.522 7.709 14.346 1.00 86.00 895 TYR A CA 1
ATOM 7031 C C . TYR A 1 895 ? -37.199 9.112 14.852 1.00 86.00 895 TYR A C 1
ATOM 7033 O O . TYR A 1 895 ? -37.484 10.090 14.153 1.00 86.00 895 TYR A O 1
ATOM 7041 N N . VAL A 1 896 ? -36.572 9.208 16.022 1.00 86.12 896 VAL A N 1
ATOM 7042 C CA . VAL A 1 896 ? -35.998 10.449 16.561 1.00 86.12 896 VAL A CA 1
ATOM 7043 C C . VAL A 1 896 ? -34.559 10.150 16.962 1.00 86.12 896 VAL A C 1
ATOM 7045 O O . VAL A 1 896 ? -34.296 9.156 17.621 1.00 86.12 896 VAL A O 1
ATOM 7048 N N . HIS A 1 897 ? -33.617 10.981 16.538 1.00 83.81 897 HIS A N 1
ATOM 7049 C CA . HIS A 1 897 ? -32.196 10.824 16.826 1.00 83.81 897 HIS A CA 1
ATOM 7050 C C . HIS A 1 897 ? -31.683 12.114 17.450 1.00 83.81 897 HIS A C 1
ATOM 7052 O O . HIS A 1 897 ? -31.723 13.178 16.826 1.00 83.81 897 HIS A O 1
ATOM 7058 N N . PHE A 1 898 ? -31.278 11.989 18.708 1.00 82.31 898 PHE A N 1
ATOM 7059 C CA . PHE A 1 898 ? -30.751 13.042 19.561 1.00 82.31 898 PHE A CA 1
ATOM 7060 C C . PHE A 1 898 ? -29.243 13.220 19.368 1.00 82.31 898 PHE A C 1
ATOM 7062 O O . PHE A 1 898 ? -28.571 12.360 18.798 1.00 82.31 898 PHE A O 1
ATOM 7069 N N . GLU A 1 899 ? -28.716 14.344 19.853 1.00 75.31 899 GLU A N 1
ATOM 7070 C CA . GLU A 1 899 ? -27.273 14.616 19.876 1.00 75.31 899 GLU A CA 1
ATOM 7071 C C . GLU A 1 899 ? -26.523 13.829 20.973 1.00 75.31 899 GLU A C 1
ATOM 7073 O O . GLU A 1 899 ? -25.348 13.524 20.784 1.00 75.31 899 GLU A O 1
ATOM 7078 N N . SER A 1 900 ? -27.194 13.431 22.067 1.00 76.94 900 SER A N 1
ATOM 7079 C CA . SER A 1 900 ? -26.645 12.547 23.115 1.00 76.94 900 SER A CA 1
ATOM 7080 C C . SER A 1 900 ? -27.476 11.271 23.315 1.00 76.94 900 SER A C 1
ATOM 7082 O O . SER A 1 900 ? -28.629 11.180 22.882 1.00 76.94 900 SER A O 1
ATOM 7084 N N . VAL A 1 901 ? -26.882 10.265 23.968 1.00 80.31 901 VAL A N 1
ATOM 7085 C CA . VAL A 1 901 ? -27.557 8.998 24.306 1.00 80.31 901 VAL A CA 1
ATOM 7086 C C . VAL A 1 901 ? -28.532 9.201 25.468 1.00 80.31 901 VAL A C 1
ATOM 7088 O O . VAL A 1 901 ? -29.689 8.807 25.382 1.00 80.31 901 VAL A O 1
ATOM 7091 N N . ASP A 1 902 ? -28.118 9.919 26.503 1.00 84.44 902 ASP A N 1
ATOM 7092 C CA . ASP A 1 902 ? -28.914 10.243 27.691 1.00 84.44 902 ASP A CA 1
ATOM 7093 C C . ASP A 1 902 ? -30.191 11.047 27.369 1.00 84.44 902 ASP A C 1
ATOM 7095 O O . ASP A 1 902 ? -31.214 10.871 28.031 1.00 84.44 902 ASP A O 1
ATOM 7099 N N . ALA A 1 903 ? -30.209 11.863 26.307 1.00 87.88 903 ALA A N 1
ATOM 7100 C CA . ALA A 1 903 ? -31.445 12.485 25.815 1.00 87.88 903 ALA A CA 1
ATOM 7101 C C . ALA A 1 903 ? -32.448 11.455 25.249 1.00 87.88 903 ALA A C 1
ATOM 7103 O O . ALA A 1 903 ? -33.652 11.559 25.498 1.00 87.88 903 ALA A O 1
ATOM 7104 N N . ALA A 1 904 ? -31.958 10.429 24.544 1.00 87.62 904 ALA A N 1
ATOM 7105 C CA . ALA A 1 904 ? -32.776 9.313 24.072 1.00 87.62 904 ALA A CA 1
ATOM 7106 C C . ALA A 1 904 ? -33.305 8.452 25.231 1.00 87.62 904 ALA A C 1
ATOM 7108 O O . ALA A 1 904 ? -34.476 8.074 25.225 1.00 87.62 904 ALA A O 1
ATOM 7109 N N . GLU A 1 905 ? -32.476 8.183 26.242 1.00 87.69 905 GLU A N 1
ATOM 7110 C CA . GLU A 1 905 ? -32.871 7.419 27.432 1.00 87.69 905 GLU A CA 1
ATOM 7111 C C . GLU A 1 905 ? -33.928 8.152 28.265 1.00 87.69 905 GLU A C 1
ATOM 7113 O O . GLU A 1 905 ? -34.931 7.545 28.649 1.00 87.69 905 GLU A O 1
ATOM 7118 N N . ARG A 1 906 ? -33.776 9.470 28.477 1.00 90.19 906 ARG A N 1
ATOM 7119 C CA . ARG A 1 906 ? -34.811 10.303 29.118 1.00 90.19 906 ARG A CA 1
ATOM 7120 C C . ARG A 1 906 ? -36.135 10.250 28.349 1.00 90.19 906 ARG A C 1
ATOM 7122 O O . ARG A 1 906 ? -37.179 10.059 28.971 1.00 90.19 906 ARG A O 1
ATOM 7129 N N . ALA A 1 907 ? -36.096 10.356 27.019 1.00 89.38 907 ALA A N 1
ATOM 7130 C CA . ALA A 1 907 ? -37.292 10.278 26.178 1.00 89.38 907 ALA A CA 1
ATOM 7131 C C . ALA A 1 907 ? -37.983 8.901 26.248 1.00 89.38 907 ALA A C 1
ATOM 7133 O O . ALA A 1 907 ? -39.206 8.835 26.380 1.00 89.38 907 ALA A O 1
ATOM 7134 N N . ILE A 1 908 ? -37.217 7.801 26.215 1.00 89.12 908 ILE A N 1
ATOM 7135 C CA . ILE A 1 908 ? -37.747 6.439 26.400 1.00 89.12 908 ILE A CA 1
ATOM 7136 C C . ILE A 1 908 ? -38.385 6.302 27.788 1.00 89.12 908 ILE A C 1
ATOM 7138 O O . ILE A 1 908 ? -39.541 5.896 27.887 1.00 89.12 908 ILE A O 1
ATOM 7142 N N . LYS A 1 909 ? -37.672 6.678 28.858 1.00 87.56 909 LYS A N 1
ATOM 7143 C CA . LYS A 1 909 ? -38.143 6.529 30.246 1.00 87.56 909 LYS A CA 1
ATOM 7144 C C . LYS A 1 909 ? -39.406 7.347 30.544 1.00 87.56 909 LYS A C 1
ATOM 7146 O O . LYS A 1 909 ? -40.218 6.920 31.361 1.00 87.56 909 LYS A O 1
ATOM 7151 N N . ALA A 1 910 ? -39.580 8.500 29.898 1.00 87.00 910 ALA A N 1
ATOM 7152 C CA . ALA A 1 910 ? -40.740 9.366 30.098 1.00 87.00 910 ALA A CA 1
ATOM 7153 C C . ALA A 1 910 ? -41.975 8.960 29.270 1.00 87.00 910 ALA A C 1
ATOM 7155 O O . ALA A 1 910 ? -43.094 9.025 29.785 1.00 87.00 910 ALA A O 1
ATOM 7156 N N . LEU A 1 911 ? -41.789 8.569 28.000 1.00 87.00 911 LEU A N 1
ATOM 7157 C CA . LEU A 1 911 ? -42.885 8.433 27.027 1.00 87.00 911 LEU A CA 1
ATOM 7158 C C . LEU A 1 911 ? -43.180 6.997 26.556 1.00 87.00 911 LEU A C 1
ATOM 7160 O O . LEU A 1 911 ? -44.218 6.779 25.930 1.00 87.00 911 LEU A O 1
ATOM 7164 N N . ASN A 1 912 ? -42.326 6.006 26.836 1.00 86.56 912 ASN A N 1
ATOM 7165 C CA . ASN A 1 912 ? -42.631 4.615 26.488 1.00 86.56 912 ASN A CA 1
ATOM 7166 C C . ASN A 1 912 ? -43.838 4.113 27.303 1.00 86.56 912 ASN A C 1
ATOM 7168 O O . ASN A 1 912 ? -43.860 4.245 28.526 1.00 86.56 912 ASN A O 1
ATOM 7172 N N . GLY A 1 913 ? -44.850 3.550 26.638 1.00 76.19 913 GLY A N 1
ATOM 7173 C CA . GLY A 1 913 ? -46.079 3.109 27.303 1.00 76.19 913 GLY A CA 1
ATOM 7174 C C . GLY A 1 913 ? -46.980 4.255 27.782 1.00 76.19 913 GLY A C 1
ATOM 7175 O O . GLY A 1 913 ? -47.780 4.059 28.695 1.00 76.19 913 GLY A O 1
ATOM 7176 N N . LYS A 1 914 ? -46.868 5.453 27.191 1.00 82.75 914 LYS A N 1
ATOM 7177 C CA . LYS A 1 914 ? -47.810 6.566 27.406 1.00 82.75 914 LYS A CA 1
ATOM 7178 C C . LYS A 1 914 ? -48.802 6.694 26.250 1.00 82.75 914 LYS A C 1
ATOM 7180 O O . LYS A 1 914 ? -48.557 6.206 25.147 1.00 82.75 914 LYS A O 1
ATOM 7185 N N . LEU A 1 915 ? -49.927 7.354 26.520 1.00 78.44 915 LEU A N 1
ATOM 7186 C CA . LEU A 1 915 ? -50.891 7.752 25.497 1.00 78.44 915 LEU A CA 1
ATOM 7187 C C . LEU A 1 915 ? -50.403 9.029 24.799 1.00 78.44 915 LEU A C 1
ATOM 7189 O O . LEU A 1 915 ? -50.123 10.021 25.466 1.00 78.44 915 LEU A O 1
ATOM 7193 N N . LEU A 1 916 ? -50.337 9.007 23.469 1.00 78.25 916 LEU A N 1
ATOM 7194 C CA . LEU A 1 916 ? -50.205 10.187 22.614 1.00 78.25 916 LEU A CA 1
ATOM 7195 C C . LEU A 1 916 ? -51.370 10.169 21.620 1.00 78.25 916 LEU A C 1
ATOM 7197 O O . LEU A 1 916 ? -51.447 9.261 20.792 1.00 78.25 916 LEU A O 1
ATOM 7201 N N . ASN A 1 917 ? -52.277 11.144 21.735 1.00 74.00 917 ASN A N 1
ATOM 7202 C CA . ASN A 1 917 ? -53.543 11.236 20.992 1.00 74.00 917 ASN A CA 1
ATOM 7203 C C . ASN A 1 917 ? -54.272 9.879 20.941 1.00 74.00 917 ASN A C 1
ATOM 7205 O O . ASN A 1 917 ? -54.376 9.237 19.894 1.00 74.00 917 ASN A O 1
ATOM 7209 N N . ASP A 1 918 ? -54.675 9.412 22.125 1.00 67.81 918 ASP A N 1
ATOM 7210 C CA . ASP A 1 918 ? -55.419 8.170 22.386 1.00 67.81 918 ASP A CA 1
ATOM 7211 C C . ASP A 1 918 ? -54.764 6.859 21.910 1.00 67.81 918 ASP A C 1
ATOM 7213 O O . ASP A 1 918 ? -55.364 5.785 21.991 1.00 67.81 918 ASP A O 1
ATOM 7217 N N . ARG A 1 919 ? -53.491 6.894 21.486 1.00 72.81 919 ARG A N 1
ATOM 7218 C CA . ARG A 1 919 ? -52.686 5.689 21.240 1.00 72.81 919 ARG A CA 1
ATOM 7219 C C . ARG A 1 919 ? -51.595 5.492 22.267 1.00 72.81 919 ARG A C 1
ATOM 7221 O O . ARG A 1 919 ? -50.747 6.356 22.466 1.00 72.81 919 ARG A O 1
ATOM 7228 N N . LEU A 1 920 ? -51.543 4.279 22.811 1.00 75.38 920 LEU A N 1
ATOM 7229 C CA . LEU A 1 920 ? -50.384 3.778 23.536 1.00 75.38 920 LEU A CA 1
ATOM 7230 C C . LEU A 1 920 ? -49.200 3.640 22.564 1.00 75.38 920 LEU A C 1
ATOM 7232 O O . LEU A 1 920 ? -49.239 2.792 21.665 1.00 75.38 920 LEU A O 1
ATOM 7236 N N . VAL A 1 921 ? -48.167 4.467 22.728 1.00 81.69 921 VAL A N 1
ATOM 7237 C CA . VAL A 1 921 ? -46.939 4.384 21.922 1.00 81.69 921 VAL A CA 1
ATOM 7238 C C . VAL A 1 921 ? -45.889 3.514 22.602 1.00 81.69 921 VAL A C 1
ATOM 7240 O O . VAL A 1 921 ? -45.718 3.559 23.822 1.00 81.69 921 VAL A O 1
ATOM 7243 N N . THR A 1 922 ? -45.149 2.738 21.808 1.00 82.19 922 THR A N 1
ATOM 7244 C CA . THR A 1 922 ? -43.964 2.012 22.290 1.00 82.19 922 THR A CA 1
ATOM 7245 C C . THR A 1 922 ? -42.702 2.667 21.743 1.00 82.19 922 THR A C 1
ATOM 7247 O O . THR A 1 922 ? -42.645 3.030 20.564 1.00 82.19 922 THR A O 1
ATOM 7250 N N . ILE A 1 923 ? -41.706 2.861 22.607 1.00 87.88 923 ILE A N 1
ATOM 7251 C CA . ILE A 1 923 ? -40.465 3.577 22.298 1.00 87.88 923 ILE A CA 1
ATOM 7252 C C . ILE A 1 923 ? -39.271 2.730 22.727 1.00 87.88 923 ILE A C 1
ATOM 7254 O O . ILE A 1 923 ? -39.144 2.357 23.890 1.00 87.88 923 ILE A O 1
ATOM 7258 N N . GLU A 1 924 ? -38.384 2.455 21.778 1.00 84.00 924 GLU A N 1
ATOM 7259 C CA . GLU A 1 924 ? -37.217 1.586 21.945 1.00 84.00 924 GLU A CA 1
ATOM 7260 C C . GLU A 1 924 ? -35.962 2.254 21.369 1.00 84.00 924 GLU A C 1
ATOM 7262 O O . GLU A 1 924 ? -36.048 3.095 20.470 1.00 84.00 924 GLU A O 1
ATOM 7267 N N . HIS A 1 925 ? -34.771 1.831 21.800 1.00 83.62 925 HIS A N 1
ATOM 7268 C CA . HIS A 1 925 ? -33.534 2.184 21.096 1.00 83.62 925 HIS A CA 1
ATOM 7269 C C . HIS A 1 925 ? -33.548 1.635 19.658 1.00 83.62 925 HIS A C 1
ATOM 7271 O O . HIS A 1 925 ? -34.024 0.528 19.386 1.00 83.62 925 HIS A O 1
ATOM 7277 N N . PHE A 1 926 ? -32.999 2.392 18.708 1.00 80.19 926 PHE A N 1
ATOM 7278 C CA . PHE A 1 926 ? -32.964 1.999 17.302 1.00 80.19 926 PHE A CA 1
ATOM 7279 C C . PHE A 1 926 ? -32.010 0.816 17.060 1.00 80.19 926 PHE A C 1
ATOM 7281 O O . PHE A 1 926 ? -30.833 0.978 16.740 1.00 80.19 926 PHE A O 1
ATOM 7288 N N . LYS A 1 927 ? -32.540 -0.408 17.124 1.00 69.56 927 LYS A N 1
ATOM 7289 C CA . LYS A 1 927 ? -31.808 -1.603 16.679 1.00 69.56 927 LYS A CA 1
ATOM 7290 C C . LYS A 1 927 ? -31.641 -1.587 15.156 1.00 69.56 927 LYS A C 1
ATOM 7292 O O . LYS A 1 927 ? -32.614 -1.360 14.424 1.00 69.56 927 LYS A O 1
ATOM 7297 N N . SER A 1 928 ? -30.434 -1.865 14.662 1.00 58.12 928 SER A N 1
ATOM 7298 C CA . SER A 1 928 ? -30.153 -1.969 13.222 1.00 58.12 928 SER A CA 1
ATOM 7299 C C . SER A 1 928 ? -30.851 -3.185 12.586 1.00 58.12 928 SER A C 1
ATOM 7301 O O . SER A 1 928 ? -31.261 -4.115 13.280 1.00 58.12 928 SER A O 1
ATOM 7303 N N . PHE A 1 929 ? -30.974 -3.216 11.254 1.00 47.53 929 PHE A N 1
ATOM 7304 C CA . PHE A 1 929 ? -31.566 -4.362 10.539 1.00 47.53 929 PHE A CA 1
ATOM 7305 C C . PHE A 1 929 ? -30.812 -5.683 10.790 1.00 47.53 929 PHE A C 1
ATOM 7307 O O . PHE A 1 929 ? -31.424 -6.749 10.815 1.00 47.53 929 PHE A O 1
ATOM 7314 N N . ASN A 1 930 ? -29.500 -5.611 11.031 1.00 51.34 930 ASN A N 1
ATOM 7315 C CA . ASN A 1 930 ? -28.677 -6.782 11.329 1.00 51.34 930 ASN A CA 1
ATOM 7316 C C . ASN A 1 930 ? -28.823 -7.205 12.801 1.00 51.34 930 ASN A C 1
ATOM 7318 O O . ASN A 1 930 ? -28.957 -8.393 13.070 1.00 51.34 930 ASN A O 1
ATOM 7322 N N . ALA A 1 931 ? -28.901 -6.252 13.740 1.00 56.09 931 ALA A N 1
ATOM 7323 C CA . ALA A 1 931 ? -29.146 -6.549 15.156 1.00 56.09 931 ALA A CA 1
ATOM 7324 C C . ALA A 1 931 ? -30.513 -7.226 15.374 1.00 56.09 931 ALA A C 1
ATOM 7326 O O . ALA A 1 931 ? -30.597 -8.246 16.051 1.00 56.09 931 ALA A O 1
ATOM 7327 N N . ARG A 1 932 ? -31.571 -6.740 14.703 1.00 50.97 932 ARG A N 1
ATOM 7328 C CA . ARG A 1 932 ? -32.906 -7.374 14.731 1.00 50.97 932 ARG A CA 1
ATOM 7329 C C . ARG A 1 932 ? -32.903 -8.800 14.161 1.00 50.97 932 ARG A C 1
ATOM 7331 O O . ARG A 1 932 ? -33.698 -9.625 14.597 1.00 50.97 932 ARG A O 1
ATOM 7338 N N . GLN A 1 933 ? -32.027 -9.102 13.196 1.00 49.75 933 GLN A N 1
ATOM 7339 C CA . GLN A 1 933 ? -31.853 -10.470 12.691 1.00 49.75 933 GLN A CA 1
ATOM 7340 C C . GLN A 1 933 ? -31.087 -11.368 13.667 1.00 49.75 933 GLN A C 1
ATOM 7342 O O . GLN A 1 933 ? -31.440 -12.537 13.776 1.00 49.75 933 GLN A O 1
ATOM 7347 N N . ALA A 1 934 ? -30.083 -10.843 14.379 1.00 54.06 934 ALA A N 1
ATOM 7348 C CA . ALA A 1 934 ? -29.351 -11.605 15.391 1.00 54.06 934 ALA A CA 1
ATOM 7349 C C . ALA A 1 934 ? -30.280 -12.040 16.541 1.00 54.06 934 ALA A C 1
ATOM 7351 O O . ALA A 1 934 ? -30.335 -13.219 16.872 1.00 54.06 934 ALA A O 1
ATOM 7352 N N . GLU A 1 935 ? -31.094 -11.121 17.069 1.00 49.09 935 GLU A N 1
ATOM 7353 C CA . GLU A 1 935 ? -32.082 -11.429 18.116 1.00 49.09 935 GLU A CA 1
ATOM 7354 C C . GLU A 1 935 ? -33.151 -12.427 17.626 1.00 49.09 935 GLU A C 1
ATOM 7356 O O . GLU A 1 935 ? -33.438 -13.420 18.292 1.00 49.09 935 GLU A O 1
ATOM 7361 N N . SER A 1 936 ? -33.683 -12.236 16.411 1.00 44.09 936 SER A N 1
ATOM 7362 C CA . SER A 1 936 ? -34.671 -13.145 15.803 1.00 44.09 936 SER A CA 1
ATOM 7363 C C . SER A 1 936 ? -34.118 -14.528 15.421 1.00 44.09 936 SER A C 1
ATOM 7365 O O . SER A 1 936 ? -34.905 -15.406 15.058 1.00 44.09 936 SER A O 1
ATOM 7367 N N . ALA A 1 937 ? -32.801 -14.744 15.472 1.00 50.59 937 ALA A N 1
ATOM 7368 C CA . ALA A 1 937 ? -32.198 -16.063 15.295 1.00 50.59 937 ALA A CA 1
ATOM 7369 C C . ALA A 1 937 ? -32.217 -16.901 16.587 1.00 50.59 937 ALA A C 1
ATOM 7371 O O . ALA A 1 937 ? -32.082 -18.120 16.513 1.00 50.59 937 ALA A O 1
ATOM 7372 N N . HIS A 1 938 ? -32.408 -16.273 17.754 1.00 46.25 938 HIS A N 1
ATOM 7373 C CA . HIS A 1 938 ? -32.268 -16.929 19.058 1.00 46.25 938 HIS A CA 1
ATOM 7374 C C . HIS A 1 938 ? -33.554 -17.604 19.576 1.00 46.25 938 HIS A C 1
ATOM 7376 O O . HIS A 1 938 ? -33.490 -18.419 20.490 1.00 46.25 938 HIS A O 1
ATOM 7382 N N . ASN A 1 939 ? -34.720 -17.337 18.971 1.00 50.41 939 ASN A N 1
ATOM 7383 C CA . ASN A 1 939 ? -35.943 -18.111 19.215 1.00 50.41 939 ASN A CA 1
ATOM 7384 C C . ASN A 1 939 ? -36.726 -18.342 17.903 1.00 50.41 939 ASN A C 1
ATOM 7386 O O . ASN A 1 939 ? -37.435 -17.445 17.440 1.00 50.41 939 ASN A O 1
ATOM 7390 N N . PRO A 1 940 ? -36.632 -19.534 17.279 1.00 53.78 940 PRO A N 1
ATOM 7391 C CA . PRO A 1 940 ? -37.214 -19.777 15.962 1.00 53.78 940 PRO A CA 1
ATOM 7392 C C . PRO A 1 940 ? -38.750 -19.890 15.930 1.00 53.78 940 PRO A C 1
ATOM 7394 O O . PRO A 1 940 ? -39.299 -19.848 14.824 1.00 53.78 940 PRO A O 1
ATOM 7397 N N . LYS A 1 941 ? -39.428 -20.010 17.086 1.00 52.84 941 LYS A N 1
ATOM 7398 C CA . LYS A 1 941 ? -40.900 -20.103 17.187 1.00 52.84 941 LYS A CA 1
ATOM 7399 C C . LYS A 1 941 ? -41.609 -18.751 17.039 1.00 52.84 941 LYS A C 1
ATOM 7401 O O . LYS A 1 941 ? -42.728 -18.696 16.545 1.00 52.84 941 LYS A O 1
ATOM 7406 N N . VAL A 1 942 ? -40.970 -17.640 17.413 1.00 67.75 942 VAL A N 1
ATOM 7407 C CA . VAL A 1 942 ? -41.635 -16.324 17.456 1.00 67.75 942 VAL A CA 1
ATOM 7408 C C . VAL A 1 942 ? -41.606 -15.640 16.083 1.00 67.75 942 VAL A C 1
ATOM 7410 O O . VAL A 1 942 ? -40.719 -14.844 15.777 1.00 67.75 942 VAL A O 1
ATOM 7413 N N . PHE A 1 943 ? -42.602 -15.920 15.239 1.00 77.94 943 PHE A N 1
ATOM 7414 C CA . PHE A 1 943 ? -42.798 -15.247 13.949 1.00 77.94 943 PHE A CA 1
ATOM 7415 C C . PHE A 1 943 ? -44.261 -14.834 13.741 1.00 77.94 943 PHE A C 1
ATOM 7417 O O . PHE A 1 943 ? -45.167 -15.532 14.153 1.00 77.94 943 PHE A O 1
ATOM 7424 N N . THR A 1 944 ? -44.506 -13.706 13.063 1.00 81.19 944 THR A N 1
ATOM 7425 C CA . THR A 1 944 ? -45.866 -13.250 12.675 1.00 81.19 944 THR A CA 1
ATOM 7426 C C . THR A 1 944 ? -46.142 -13.355 11.175 1.00 81.19 944 THR A C 1
ATOM 7428 O O . THR A 1 944 ? -47.273 -13.156 10.742 1.00 81.19 944 THR A O 1
ATOM 7431 N N . ASN A 1 945 ? -45.119 -13.635 10.361 1.00 84.62 945 ASN A N 1
ATOM 7432 C CA . ASN A 1 945 ? -45.214 -13.665 8.901 1.00 84.62 945 ASN A CA 1
ATOM 7433 C C . ASN A 1 945 ? -45.088 -15.103 8.390 1.00 84.62 945 ASN A C 1
ATOM 7435 O O . ASN A 1 945 ? -44.084 -15.762 8.669 1.00 84.62 945 ASN A O 1
ATOM 7439 N N . ILE A 1 946 ? -46.039 -15.544 7.571 1.00 89.44 946 ILE A N 1
ATOM 7440 C CA . ILE A 1 946 ? -46.018 -16.834 6.876 1.00 89.44 946 ILE A CA 1
ATOM 7441 C C . ILE A 1 946 ? -45.931 -16.644 5.358 1.00 89.44 946 ILE A C 1
ATOM 7443 O O . ILE A 1 946 ? -46.388 -15.649 4.791 1.00 89.44 946 ILE A O 1
ATOM 7447 N N . PHE A 1 947 ? -45.308 -17.611 4.699 1.00 89.75 947 PHE A N 1
ATOM 7448 C CA . PHE A 1 947 ? -45.155 -17.734 3.256 1.00 89.75 947 PHE A CA 1
ATOM 7449 C C . PHE A 1 947 ? -45.987 -18.923 2.776 1.00 89.75 947 PHE A C 1
ATOM 7451 O O . PHE A 1 947 ? -45.825 -20.032 3.286 1.00 89.75 947 PHE A O 1
ATOM 7458 N N . ILE A 1 948 ? -46.843 -18.690 1.780 1.00 90.06 948 ILE A N 1
ATOM 7459 C CA . ILE A 1 948 ? -47.728 -19.700 1.194 1.00 90.06 948 ILE A CA 1
ATOM 7460 C C . ILE A 1 948 ? -47.358 -19.906 -0.278 1.00 90.06 948 ILE A C 1
ATOM 7462 O O . ILE A 1 948 ? -47.140 -18.936 -1.007 1.00 90.06 948 ILE A O 1
ATOM 7466 N N . LYS A 1 949 ? -47.305 -21.159 -0.740 1.00 86.31 949 LYS A N 1
ATOM 7467 C CA . LYS A 1 949 ? -46.965 -21.535 -2.123 1.00 86.31 949 LYS A CA 1
ATOM 7468 C C . LYS A 1 949 ? -47.852 -22.680 -2.631 1.00 86.31 949 LYS A C 1
ATOM 7470 O O . LYS A 1 949 ? -48.367 -23.457 -1.838 1.00 86.31 949 LYS A O 1
ATOM 7475 N N . TYR A 1 950 ? -47.966 -22.798 -3.955 1.00 84.19 950 TYR A N 1
ATOM 7476 C CA . TYR A 1 950 ? -48.657 -23.869 -4.698 1.00 84.19 950 TYR A CA 1
ATOM 7477 C C . TYR A 1 950 ? -50.194 -23.818 -4.695 1.00 84.19 950 TYR A C 1
ATOM 7479 O O . TYR A 1 950 ? -50.824 -24.697 -5.278 1.00 84.19 950 TYR A O 1
ATOM 7487 N N . PHE A 1 951 ? -50.793 -22.753 -4.154 1.00 84.94 951 PHE A N 1
ATOM 7488 C CA . PHE A 1 951 ? -52.202 -22.438 -4.404 1.00 84.94 951 PHE A CA 1
ATOM 7489 C C . PHE A 1 951 ? -52.472 -22.148 -5.890 1.00 84.94 951 PHE A C 1
ATOM 7491 O O . PHE A 1 951 ? -51.552 -21.883 -6.673 1.00 84.94 951 PHE A O 1
ATOM 7498 N N . ASP A 1 952 ? -53.746 -22.184 -6.278 1.00 81.38 952 ASP A N 1
ATOM 7499 C CA . ASP A 1 952 ? -54.126 -22.089 -7.684 1.00 81.38 952 ASP A CA 1
ATOM 7500 C C . ASP A 1 952 ? -53.999 -20.684 -8.295 1.00 81.38 952 ASP A C 1
ATOM 7502 O O . ASP A 1 952 ? -53.817 -19.677 -7.611 1.00 81.38 952 ASP A O 1
ATOM 7506 N N . GLN A 1 953 ? -54.097 -20.610 -9.620 1.00 77.00 953 GLN A N 1
ATOM 7507 C CA . GLN A 1 953 ? -53.970 -19.360 -10.365 1.00 77.00 953 GLN A CA 1
ATOM 7508 C C . GLN A 1 953 ? -55.086 -18.348 -10.051 1.00 77.00 953 GLN A C 1
ATOM 7510 O O . GLN A 1 953 ? -54.809 -17.149 -10.054 1.00 77.00 953 GLN A O 1
ATOM 7515 N N . ASP A 1 954 ? -56.281 -18.837 -9.704 1.00 80.56 954 ASP A N 1
ATOM 7516 C CA . ASP A 1 954 ? -57.482 -18.044 -9.383 1.00 80.56 954 ASP A CA 1
ATOM 7517 C C . ASP A 1 954 ? -57.615 -17.724 -7.879 1.00 80.56 954 ASP A C 1
ATOM 7519 O O . ASP A 1 954 ? -58.647 -17.232 -7.401 1.00 80.56 954 ASP A O 1
ATOM 7523 N N . MET A 1 955 ? -56.556 -18.004 -7.112 1.00 83.50 955 MET A N 1
ATOM 7524 C CA . MET A 1 955 ? -56.396 -17.507 -5.752 1.00 83.50 955 MET A CA 1
ATOM 7525 C C . MET A 1 955 ? -56.091 -16.005 -5.801 1.00 83.50 955 MET A C 1
ATOM 7527 O O . MET A 1 955 ? -55.105 -15.577 -6.404 1.00 83.50 955 MET A O 1
ATOM 7531 N N . ASP A 1 956 ? -56.920 -15.211 -5.127 1.00 82.81 956 ASP A N 1
ATOM 7532 C CA . ASP A 1 956 ? -56.742 -13.770 -4.957 1.00 82.81 956 ASP A CA 1
ATOM 7533 C C . ASP A 1 956 ? -56.473 -13.404 -3.486 1.00 82.81 956 ASP A C 1
ATOM 7535 O O . ASP A 1 956 ? -56.570 -14.231 -2.576 1.00 82.81 956 ASP A O 1
ATOM 7539 N N . THR A 1 957 ? -56.101 -12.146 -3.245 1.00 78.62 957 THR A N 1
ATOM 7540 C CA . THR A 1 957 ? -55.732 -11.666 -1.906 1.00 78.62 957 THR A CA 1
ATOM 7541 C C . THR A 1 957 ? -56.905 -11.662 -0.914 1.00 78.62 957 THR A C 1
ATOM 7543 O O . THR A 1 957 ? -56.648 -11.775 0.280 1.00 78.62 957 THR A O 1
ATOM 7546 N N . LYS A 1 958 ? -58.173 -11.559 -1.353 1.00 84.00 958 LYS A N 1
ATOM 7547 C CA . LYS A 1 958 ? -59.329 -11.639 -0.439 1.00 84.00 958 LYS A CA 1
ATOM 7548 C C . LYS A 1 958 ? -59.514 -13.073 0.047 1.00 84.00 958 LYS A C 1
ATOM 7550 O O . LYS A 1 958 ? -59.495 -13.290 1.255 1.00 84.00 958 LYS A O 1
ATOM 7555 N N . LYS A 1 959 ? -59.567 -14.038 -0.882 1.00 85.56 959 LYS A N 1
ATOM 7556 C CA . LYS A 1 959 ? -59.638 -15.477 -0.564 1.00 85.56 959 LYS A CA 1
ATOM 7557 C C . LYS A 1 959 ? -58.482 -15.908 0.345 1.00 85.56 959 LYS A C 1
ATOM 7559 O O . LYS A 1 959 ? -58.683 -16.652 1.296 1.00 85.56 959 LYS A O 1
ATOM 7564 N N . LEU A 1 960 ? -57.266 -15.407 0.090 1.00 85.38 960 LEU A N 1
ATOM 7565 C CA . LEU A 1 960 ? -56.104 -15.713 0.930 1.00 85.38 960 LEU A CA 1
ATOM 7566 C C . LEU A 1 960 ? -56.236 -15.139 2.355 1.00 85.38 960 LEU A C 1
ATOM 7568 O O . LEU A 1 960 ? -55.831 -15.806 3.301 1.00 85.38 960 LEU A O 1
ATOM 7572 N N . THR A 1 961 ? -56.817 -13.947 2.536 1.00 87.94 961 THR A N 1
ATOM 7573 C CA . THR A 1 961 ? -57.147 -13.435 3.879 1.00 87.94 961 THR A CA 1
ATOM 7574 C C . THR A 1 961 ? -58.200 -14.308 4.560 1.00 87.94 961 THR A C 1
ATOM 7576 O O . THR A 1 961 ? -58.012 -14.679 5.708 1.00 87.94 961 THR A O 1
ATOM 7579 N N . GLU A 1 962 ? -59.276 -14.661 3.856 1.00 88.56 962 GLU A N 1
ATOM 7580 C CA . GLU A 1 962 ? -60.431 -15.413 4.373 1.00 88.56 962 GLU A CA 1
ATOM 7581 C C . GLU A 1 962 ? -60.097 -16.856 4.795 1.00 88.56 962 GLU A C 1
ATOM 7583 O O . GLU A 1 962 ? -60.626 -17.366 5.783 1.00 88.56 962 GLU A O 1
ATOM 7588 N N . ILE A 1 963 ? -59.179 -17.514 4.081 1.00 90.06 963 ILE A N 1
ATOM 7589 C CA . ILE A 1 963 ? -58.664 -18.836 4.463 1.00 90.06 963 ILE A CA 1
ATOM 7590 C C . ILE A 1 963 ? -57.876 -18.751 5.777 1.00 90.06 963 ILE A C 1
ATOM 7592 O O . ILE A 1 963 ? -58.021 -19.620 6.635 1.00 90.06 963 ILE A O 1
ATOM 7596 N N . PHE A 1 964 ? -57.048 -17.713 5.943 1.00 90.56 964 PHE A N 1
ATOM 7597 C CA . PHE A 1 964 ? -56.109 -17.613 7.063 1.00 90.56 964 PHE A CA 1
ATOM 7598 C C . PHE A 1 964 ? -56.624 -16.811 8.270 1.00 90.56 964 PHE A C 1
ATOM 7600 O O . PHE A 1 964 ? -56.100 -16.992 9.365 1.00 90.56 964 PHE A O 1
ATOM 7607 N N . SER A 1 965 ? -57.681 -16.005 8.140 1.00 88.94 965 SER A N 1
ATOM 7608 C CA . SER A 1 965 ? -58.303 -15.283 9.265 1.00 88.94 965 SER A CA 1
ATOM 7609 C C . SER A 1 965 ? -58.914 -16.204 10.326 1.00 88.94 965 SER A C 1
ATOM 7611 O O . SER A 1 965 ? -59.150 -15.769 11.450 1.00 88.94 965 SER A O 1
ATOM 7613 N N . LYS A 1 966 ? -59.117 -17.485 9.997 1.00 90.31 966 LYS A N 1
ATOM 7614 C CA . LYS A 1 966 ? -59.586 -18.534 10.916 1.00 90.31 966 LYS A CA 1
ATOM 7615 C C . LYS A 1 966 ? -58.595 -18.846 12.046 1.00 90.31 966 LYS A C 1
ATOM 7617 O O . LYS A 1 966 ? -59.021 -19.283 13.106 1.00 90.31 966 LYS A O 1
ATOM 7622 N N . PHE A 1 967 ? -57.300 -18.593 11.838 1.00 89.88 967 PHE A N 1
ATOM 7623 C CA . PHE A 1 967 ? -56.250 -18.831 12.840 1.00 89.88 967 PHE A CA 1
ATOM 7624 C C . PHE A 1 967 ? -56.021 -17.634 13.770 1.00 89.88 967 PHE A C 1
ATOM 7626 O O . PHE A 1 967 ? -55.422 -17.788 14.830 1.00 89.88 967 PHE A O 1
ATOM 7633 N N . GLY A 1 968 ? -56.500 -16.447 13.383 1.00 85.69 968 GLY A N 1
ATOM 7634 C CA . GLY A 1 968 ? -56.361 -15.206 14.138 1.00 85.69 968 GLY A CA 1
ATOM 7635 C C . GLY A 1 968 ? -56.412 -13.957 13.248 1.00 85.69 968 GLY A C 1
ATOM 7636 O O . GLY A 1 968 ? -56.462 -14.064 12.018 1.00 85.69 968 GLY A O 1
ATOM 7637 N N . PRO A 1 969 ? -56.392 -12.750 13.841 1.00 76.56 969 PRO A N 1
ATOM 7638 C CA . PRO A 1 969 ? -56.438 -11.487 13.106 1.00 76.56 969 PRO A CA 1
ATOM 7639 C C . PRO A 1 969 ? -55.267 -11.337 12.119 1.00 76.56 969 PRO A C 1
ATOM 7641 O O . PRO A 1 969 ? -54.095 -11.238 12.496 1.00 76.56 969 PRO A O 1
ATOM 7644 N N . VAL A 1 970 ? -55.601 -11.282 10.826 1.00 82.69 970 VAL A N 1
ATOM 7645 C CA . VAL A 1 970 ? -54.650 -11.078 9.724 1.00 82.69 970 VAL A CA 1
ATOM 7646 C C . VAL A 1 970 ? -54.373 -9.583 9.543 1.00 82.69 970 VAL A C 1
ATOM 7648 O O . VAL A 1 970 ? -55.182 -8.840 8.992 1.00 82.69 970 VAL A O 1
ATOM 7651 N N . ALA A 1 971 ? -53.179 -9.154 9.950 1.00 72.69 971 ALA A N 1
ATOM 7652 C CA . ALA A 1 971 ? -52.666 -7.796 9.772 1.00 72.69 971 ALA A CA 1
ATOM 7653 C C . ALA A 1 971 ? -52.495 -7.402 8.292 1.00 72.69 971 ALA A C 1
ATOM 7655 O O . ALA A 1 971 ? -52.616 -6.230 7.938 1.00 72.69 971 ALA A O 1
ATOM 7656 N N . SER A 1 972 ? -52.155 -8.366 7.425 1.00 77.56 972 SER A N 1
ATOM 7657 C CA . SER A 1 972 ? -52.119 -8.185 5.965 1.00 77.56 972 SER A CA 1
ATOM 7658 C C . SER A 1 972 ? -51.941 -9.511 5.223 1.00 77.56 972 SER A C 1
ATOM 7660 O O . SER A 1 972 ? -51.143 -10.340 5.655 1.00 77.56 972 SER A O 1
ATOM 7662 N N . ALA A 1 973 ? -52.549 -9.653 4.045 1.00 82.69 973 ALA A N 1
ATOM 7663 C CA . ALA A 1 973 ? -52.245 -10.711 3.077 1.00 82.69 973 ALA A CA 1
ATOM 7664 C C . ALA A 1 973 ? -51.792 -10.113 1.734 1.00 82.69 973 ALA A C 1
ATOM 7666 O O . ALA A 1 973 ? -52.159 -8.985 1.392 1.00 82.69 973 ALA A O 1
ATOM 7667 N N . ARG A 1 974 ? -50.997 -10.856 0.953 1.00 84.31 974 ARG A N 1
ATOM 7668 C CA . ARG A 1 974 ? -50.592 -10.461 -0.406 1.00 84.31 974 ARG A CA 1
ATOM 7669 C C . ARG A 1 974 ? -50.173 -11.649 -1.269 1.00 84.31 974 ARG A C 1
ATOM 7671 O O . ARG A 1 974 ? -49.250 -12.377 -0.914 1.00 84.31 974 ARG A O 1
ATOM 7678 N N . ILE A 1 975 ? -50.742 -11.748 -2.469 1.00 84.94 975 ILE A N 1
ATOM 7679 C CA . ILE A 1 975 ? -50.247 -12.630 -3.538 1.00 84.94 975 ILE A CA 1
ATOM 7680 C C . ILE A 1 975 ? -49.213 -11.896 -4.402 1.00 84.94 975 ILE A C 1
ATOM 7682 O O . ILE A 1 975 ? -49.297 -10.684 -4.619 1.00 84.94 975 ILE A O 1
ATOM 7686 N N . MET A 1 976 ? -48.204 -12.628 -4.877 1.00 83.31 976 MET A N 1
ATOM 7687 C CA . MET A 1 976 ? -47.149 -12.097 -5.739 1.00 83.31 976 MET A CA 1
ATOM 7688 C C . MET A 1 976 ? -47.460 -12.374 -7.212 1.00 83.31 976 MET A C 1
ATOM 7690 O O . MET A 1 976 ? -47.734 -13.507 -7.597 1.00 83.31 976 MET A O 1
ATOM 7694 N N . THR A 1 977 ? -47.377 -11.342 -8.049 1.00 81.62 977 THR A N 1
ATOM 7695 C CA . THR A 1 977 ? -47.700 -11.391 -9.484 1.00 81.62 977 THR A CA 1
ATOM 7696 C C . THR A 1 977 ? -46.460 -11.213 -10.367 1.00 81.62 977 THR A C 1
ATOM 7698 O O . THR A 1 977 ? -45.377 -10.844 -9.891 1.00 81.62 977 THR A O 1
ATOM 7701 N N . ASN A 1 978 ? -46.572 -11.538 -11.658 1.00 75.38 978 ASN A N 1
ATOM 7702 C CA . ASN A 1 978 ? -45.588 -11.187 -12.684 1.00 75.38 978 ASN A CA 1
ATOM 7703 C C . ASN A 1 978 ? -45.831 -9.769 -13.242 1.00 75.38 978 ASN A C 1
ATOM 7705 O O . ASN A 1 978 ? -46.780 -9.091 -12.858 1.00 75.38 978 ASN A O 1
ATOM 7709 N N . GLU A 1 979 ? -44.956 -9.322 -14.142 1.00 68.81 979 GLU A N 1
ATOM 7710 C CA . GLU A 1 979 ? -45.025 -7.996 -14.785 1.00 68.81 979 GLU A CA 1
ATOM 7711 C C . GLU A 1 979 ? -46.269 -7.821 -15.679 1.00 68.81 979 GLU A C 1
ATOM 7713 O O . GLU A 1 979 ? -46.644 -6.702 -16.003 1.00 68.81 979 GLU A O 1
ATOM 7718 N N . GLN A 1 980 ? -46.956 -8.920 -16.006 1.00 66.56 980 GLN A N 1
ATOM 7719 C CA . GLN A 1 980 ? -48.224 -8.973 -16.743 1.00 66.56 980 GLN A CA 1
ATOM 7720 C C . GLN A 1 980 ? -49.435 -9.181 -15.804 1.00 66.56 980 GLN A C 1
ATOM 7722 O O . GLN A 1 980 ? -50.490 -9.639 -16.235 1.00 66.56 980 GLN A O 1
ATOM 7727 N N . GLY A 1 981 ? -49.275 -8.941 -14.497 1.00 67.19 981 GLY A N 1
ATOM 7728 C CA . GLY A 1 981 ? -50.334 -9.048 -13.485 1.00 67.19 981 GLY A CA 1
ATOM 7729 C C . GLY A 1 981 ? -50.754 -10.470 -13.078 1.00 67.19 981 GLY A C 1
ATOM 7730 O O . GLY A 1 981 ? -51.472 -10.621 -12.093 1.00 67.19 981 GLY A O 1
ATOM 7731 N N . ARG A 1 982 ? -50.289 -11.526 -13.757 1.00 73.56 982 ARG A N 1
ATOM 7732 C CA . ARG A 1 982 ? -50.680 -12.922 -13.479 1.00 73.56 982 ARG A CA 1
ATOM 7733 C C . ARG A 1 982 ? -50.045 -13.448 -12.186 1.00 73.56 982 ARG A C 1
ATOM 7735 O O . ARG A 1 982 ? -48.885 -13.153 -11.892 1.00 73.56 982 ARG A O 1
ATOM 7742 N N . SER A 1 983 ? -50.789 -14.254 -11.424 1.00 82.88 983 SER A N 1
ATOM 7743 C CA . SER A 1 983 ? -50.335 -14.861 -10.161 1.00 82.88 983 SER A CA 1
ATOM 7744 C C . SER A 1 983 ? -49.099 -15.752 -10.350 1.00 82.88 983 SER A C 1
ATOM 7746 O O . SER A 1 983 ? -49.073 -16.623 -11.218 1.00 82.88 983 SER A O 1
ATOM 7748 N N . LYS A 1 984 ? -48.082 -15.584 -9.492 1.00 79.88 984 LYS A N 1
ATOM 7749 C CA . LYS A 1 984 ? -46.904 -16.472 -9.402 1.00 79.88 984 LYS A CA 1
ATOM 7750 C C . LYS A 1 984 ? -47.152 -17.704 -8.513 1.00 79.88 984 LYS A C 1
ATOM 7752 O O . LYS A 1 984 ? -46.199 -18.424 -8.218 1.00 79.88 984 LYS A O 1
ATOM 7757 N N . ARG A 1 985 ? -48.399 -17.945 -8.075 1.00 84.06 985 ARG A N 1
ATOM 7758 C CA . ARG A 1 985 ? -48.803 -19.080 -7.213 1.00 84.06 985 ARG A CA 1
ATOM 7759 C C . ARG A 1 985 ? -48.023 -19.153 -5.886 1.00 84.06 985 ARG A C 1
ATOM 7761 O O . ARG A 1 985 ? -47.722 -20.231 -5.367 1.00 84.06 985 ARG A O 1
ATOM 7768 N N . PHE A 1 986 ? -47.659 -17.981 -5.357 1.00 89.50 986 PHE A N 1
ATOM 7769 C CA . PHE A 1 986 ? -47.143 -17.805 -4.001 1.00 89.50 986 PHE A CA 1
ATOM 7770 C C . PHE A 1 986 ? -47.498 -16.426 -3.433 1.00 89.50 986 PHE A C 1
ATOM 7772 O O . PHE A 1 986 ? -47.729 -15.464 -4.173 1.00 89.50 986 PHE A O 1
ATOM 7779 N N . GLY A 1 987 ? -47.542 -16.336 -2.109 1.00 86.94 987 GLY A N 1
ATOM 7780 C CA . GLY A 1 987 ? -47.951 -15.151 -1.371 1.00 86.94 987 GLY A CA 1
ATOM 7781 C C . GLY A 1 987 ? -47.476 -15.180 0.077 1.00 86.94 987 GLY A C 1
ATOM 7782 O O . GLY A 1 987 ? -46.741 -16.075 0.494 1.00 86.94 987 GLY A O 1
ATOM 7783 N N . PHE A 1 988 ? -47.896 -14.173 0.830 1.00 91.00 988 PHE A N 1
ATOM 7784 C CA . PHE A 1 988 ? -47.566 -13.990 2.235 1.00 91.00 988 PHE A CA 1
ATOM 7785 C C . PHE A 1 988 ? -48.816 -13.586 3.013 1.00 91.00 988 PHE A C 1
ATOM 7787 O O . PHE A 1 988 ? -49.642 -12.823 2.505 1.00 91.00 988 PHE A O 1
ATOM 7794 N N . VAL A 1 989 ? -48.916 -14.052 4.254 1.00 88.81 989 VAL A N 1
ATOM 7795 C CA . VAL A 1 989 ? -49.898 -13.596 5.245 1.00 88.81 989 VAL A CA 1
ATOM 7796 C C . VAL A 1 989 ? -49.131 -13.180 6.495 1.00 88.81 989 VAL A C 1
ATOM 7798 O O . VAL A 1 989 ? -48.130 -13.799 6.856 1.00 88.81 989 VAL A O 1
ATOM 7801 N N . ARG A 1 990 ? -49.576 -12.106 7.141 1.00 86.69 990 ARG A N 1
ATOM 7802 C CA . ARG A 1 990 ? -49.072 -11.644 8.429 1.00 86.69 990 ARG A CA 1
ATOM 7803 C C . ARG A 1 990 ? -50.216 -11.611 9.429 1.00 86.69 990 ARG A C 1
ATOM 7805 O O . ARG A 1 990 ? -51.220 -10.956 9.163 1.00 86.69 990 ARG A O 1
ATOM 7812 N N . PHE A 1 991 ? -50.014 -12.237 10.578 1.00 84.06 991 PHE A N 1
ATOM 7813 C CA . PHE A 1 991 ? -50.897 -12.164 11.739 1.00 84.06 991 PHE A CA 1
ATOM 7814 C C . PHE A 1 991 ? -50.504 -11.012 12.669 1.00 84.06 991 PHE A C 1
ATOM 7816 O O . PHE A 1 991 ? -49.380 -10.500 12.605 1.00 84.06 991 PHE A O 1
ATOM 7823 N N . GLU A 1 992 ? -51.424 -10.581 13.533 1.00 75.81 992 GLU A N 1
ATOM 7824 C CA . GLU A 1 992 ? -51.091 -9.626 14.596 1.00 75.81 992 GLU A CA 1
ATOM 7825 C C . GLU A 1 992 ? -50.321 -10.276 15.756 1.00 75.81 992 GLU A C 1
ATOM 7827 O O . GLU A 1 992 ? -49.415 -9.635 16.292 1.00 75.81 992 GLU A O 1
ATOM 7832 N N . ARG A 1 993 ? -50.608 -11.544 16.093 1.00 75.38 993 ARG A N 1
ATOM 7833 C CA . ARG A 1 993 ? -49.927 -12.309 17.157 1.00 75.38 993 ARG A CA 1
ATOM 7834 C C . ARG A 1 993 ? -49.036 -13.420 16.576 1.00 75.38 993 ARG A C 1
ATOM 7836 O O . ARG A 1 993 ? -49.369 -13.947 15.513 1.00 75.38 993 ARG A O 1
ATOM 7843 N N . PRO A 1 994 ? -47.920 -13.804 17.231 1.00 79.88 994 PRO A N 1
ATOM 7844 C CA . PRO A 1 994 ? -47.067 -14.895 16.747 1.00 79.88 994 PRO A CA 1
ATOM 7845 C C . PRO A 1 994 ? -47.745 -16.273 16.802 1.00 79.88 994 PRO A C 1
ATOM 7847 O O . PRO A 1 994 ? -47.636 -17.052 15.862 1.00 79.88 994 PRO A O 1
ATOM 7850 N N . GLU A 1 995 ? -48.501 -16.546 17.867 1.00 82.38 995 GLU A N 1
ATOM 7851 C CA . GLU A 1 995 ? -49.192 -17.826 18.103 1.00 82.38 995 GLU A CA 1
ATOM 7852 C C . GLU A 1 995 ? -50.144 -18.214 16.961 1.00 82.38 995 GLU A C 1
ATOM 7854 O O . GLU A 1 995 ? -50.244 -19.381 16.588 1.00 82.38 995 GLU A O 1
ATOM 7859 N N . ASP A 1 996 ? -50.834 -17.226 16.387 1.00 89.62 996 ASP A N 1
ATOM 7860 C CA . ASP A 1 996 ? -51.771 -17.414 15.274 1.00 89.62 996 ASP A CA 1
ATOM 7861 C C . ASP A 1 996 ? -51.032 -17.841 13.993 1.00 89.62 996 ASP A C 1
ATOM 7863 O O . ASP A 1 996 ? -51.543 -18.627 13.194 1.00 89.62 996 ASP A O 1
ATOM 7867 N N . ALA A 1 997 ? -49.797 -17.359 13.814 1.00 85.00 997 ALA A N 1
ATOM 7868 C CA . ALA A 1 997 ? -48.937 -17.718 12.694 1.00 85.00 997 ALA A CA 1
ATOM 7869 C C . ALA A 1 997 ? -48.294 -19.104 12.871 1.00 85.00 997 ALA A C 1
ATOM 7871 O O . ALA A 1 997 ? -48.115 -19.802 11.874 1.00 85.00 997 ALA A O 1
ATOM 7872 N N . GLU A 1 998 ? -47.970 -19.509 14.106 1.00 86.50 998 GLU A N 1
ATOM 7873 C CA . GLU A 1 998 ? -47.487 -20.862 14.424 1.00 86.50 998 GLU A CA 1
ATOM 7874 C C . GLU A 1 998 ? -48.588 -21.892 14.115 1.00 86.50 998 GLU A C 1
ATOM 7876 O O . GLU A 1 998 ? -48.390 -22.747 13.249 1.00 86.50 998 GLU A O 1
ATOM 7881 N N . LYS A 1 999 ? -49.800 -21.699 14.661 1.00 89.38 999 LYS A N 1
ATOM 7882 C CA . LYS A 1 999 ? -50.995 -22.521 14.367 1.00 89.38 999 LYS A CA 1
ATOM 7883 C C . LYS A 1 999 ? -51.303 -22.601 12.867 1.00 89.38 999 LYS A C 1
ATOM 7885 O O . LYS A 1 999 ? -51.566 -23.679 12.339 1.00 89.38 999 LYS A O 1
ATOM 7890 N N . ALA A 1 1000 ? -51.223 -21.476 12.153 1.00 91.75 1000 ALA A N 1
ATOM 7891 C CA . ALA A 1 1000 ? -51.444 -21.438 10.707 1.00 91.75 1000 ALA A CA 1
ATOM 7892 C C . ALA A 1 1000 ? -50.376 -22.198 9.892 1.00 91.75 1000 ALA A C 1
ATOM 7894 O O . ALA A 1 1000 ? -50.677 -22.653 8.787 1.00 91.75 1000 ALA A O 1
ATOM 7895 N N . VAL A 1 1001 ? -49.140 -22.335 10.390 1.00 88.88 1001 VAL A N 1
ATOM 7896 C CA . VAL A 1 1001 ? -48.110 -23.186 9.762 1.00 88.88 1001 VAL A CA 1
ATOM 7897 C C . VAL A 1 1001 ? -48.363 -24.656 10.075 1.00 88.88 1001 VAL A C 1
ATOM 7899 O O . VAL A 1 1001 ? -48.313 -25.471 9.155 1.00 88.88 1001 VAL A O 1
ATOM 7902 N N . GLU A 1 1002 ? -48.645 -24.990 11.334 1.00 85.88 1002 GLU A N 1
ATOM 7903 C CA . GLU A 1 1002 ? -48.880 -26.370 11.769 1.00 85.88 1002 GLU A CA 1
ATOM 7904 C C . GLU A 1 1002 ? -50.106 -26.986 11.083 1.00 85.88 1002 GLU A C 1
ATOM 7906 O O . GLU A 1 1002 ? -50.021 -28.103 10.577 1.00 85.88 1002 GLU A O 1
ATOM 7911 N N . GLU A 1 1003 ? -51.224 -26.256 10.991 1.00 89.38 1003 GLU A N 1
ATOM 7912 C CA . GLU A 1 1003 ? -52.465 -26.829 10.464 1.00 89.38 1003 GLU A CA 1
ATOM 7913 C C . GLU A 1 1003 ? -52.576 -26.788 8.929 1.00 89.38 1003 GLU A C 1
ATOM 7915 O O . GLU A 1 1003 ? -53.108 -27.722 8.330 1.00 89.38 1003 GLU A O 1
ATOM 7920 N N . MET A 1 1004 ? -52.109 -25.725 8.257 1.00 90.44 1004 MET A N 1
ATOM 7921 C CA . MET A 1 1004 ? -52.352 -25.549 6.811 1.00 90.44 1004 MET A CA 1
ATOM 7922 C C . MET A 1 1004 ? -51.229 -26.065 5.904 1.00 90.44 1004 MET A C 1
ATOM 7924 O O . MET A 1 1004 ? -51.433 -26.164 4.691 1.00 90.44 1004 MET A O 1
ATOM 7928 N N . ASN A 1 1005 ? -50.048 -26.398 6.432 1.00 88.06 1005 ASN A N 1
ATOM 7929 C CA . ASN A 1 1005 ? -48.949 -26.891 5.605 1.00 88.06 1005 ASN A CA 1
ATOM 7930 C C . ASN A 1 1005 ? -49.219 -28.320 5.099 1.00 88.06 1005 ASN A C 1
ATOM 7932 O O . ASN A 1 1005 ? -49.183 -29.282 5.858 1.00 88.06 1005 ASN A O 1
ATOM 7936 N N . GLY A 1 1006 ? -49.448 -28.466 3.794 1.00 78.38 1006 GLY A N 1
ATOM 7937 C CA . GLY A 1 1006 ? -49.753 -29.739 3.137 1.00 78.38 1006 GLY A CA 1
ATOM 7938 C C . GLY A 1 1006 ? -51.247 -30.023 2.948 1.00 78.38 1006 GLY A C 1
ATOM 7939 O O . GLY A 1 1006 ? -51.576 -30.949 2.203 1.00 78.38 1006 GLY A O 1
ATOM 7940 N N . LYS A 1 1007 ? -52.149 -29.222 3.542 1.00 84.50 1007 LYS A N 1
ATOM 7941 C CA . LYS A 1 1007 ? -53.600 -29.320 3.293 1.00 84.50 1007 LYS A CA 1
ATOM 7942 C C . LYS A 1 1007 ? -53.943 -28.957 1.847 1.00 84.50 1007 LYS A C 1
ATOM 7944 O O . LYS A 1 1007 ? -53.263 -28.152 1.206 1.00 84.50 1007 LYS A O 1
ATOM 7949 N N . GLU A 1 1008 ? -55.022 -29.542 1.334 1.00 83.94 1008 GLU A N 1
ATOM 7950 C CA . GLU A 1 1008 ? -55.540 -29.227 0.003 1.00 83.94 1008 GLU A CA 1
ATOM 7951 C C . GLU A 1 1008 ? -56.475 -28.019 0.032 1.00 83.94 1008 GLU A C 1
ATOM 7953 O O . GLU A 1 1008 ? -57.407 -27.944 0.828 1.00 83.94 1008 GLU A O 1
ATOM 7958 N N . VAL A 1 1009 ? -56.230 -27.080 -0.880 1.00 82.00 1009 VAL A N 1
ATOM 7959 C CA . VAL A 1 1009 ? -57.101 -25.939 -1.165 1.00 82.00 1009 VAL A CA 1
ATOM 7960 C C . VAL A 1 1009 ? -57.348 -25.940 -2.669 1.00 82.00 1009 VAL A C 1
ATOM 7962 O O . VAL A 1 1009 ? -56.400 -25.906 -3.453 1.00 82.00 1009 VAL A O 1
ATOM 7965 N N . ASN A 1 1010 ? -58.616 -26.015 -3.077 1.00 75.94 1010 ASN A N 1
ATOM 7966 C CA . ASN A 1 1010 ? -59.039 -26.116 -4.481 1.00 75.94 1010 ASN A CA 1
ATOM 7967 C C . ASN A 1 1010 ? -58.313 -27.250 -5.248 1.00 75.94 1010 ASN A C 1
ATOM 7969 O O . ASN A 1 1010 ? -57.778 -27.039 -6.336 1.00 75.94 1010 ASN A O 1
ATOM 7973 N N . GLY A 1 1011 ? -58.238 -28.445 -4.645 1.00 72.12 1011 GLY A N 1
ATOM 7974 C CA . GLY A 1 1011 ? -57.606 -29.634 -5.240 1.00 72.12 1011 GLY A CA 1
ATOM 7975 C C . GLY A 1 1011 ? -56.077 -29.574 -5.365 1.00 72.12 1011 GLY A C 1
ATOM 7976 O O . GLY A 1 1011 ? -55.493 -30.340 -6.130 1.00 72.12 1011 GLY A O 1
ATOM 7977 N N . LYS A 1 1012 ? -55.408 -28.643 -4.668 1.00 74.69 1012 LYS A N 1
ATOM 7978 C CA . LYS A 1 1012 ? -53.944 -28.476 -4.687 1.00 74.69 1012 LYS A CA 1
ATOM 7979 C C . LYS A 1 1012 ? -53.388 -28.379 -3.267 1.00 74.69 1012 LYS A C 1
ATOM 7981 O O . LYS A 1 1012 ? -53.827 -27.540 -2.482 1.00 74.69 1012 LYS A O 1
ATOM 7986 N N . LYS A 1 1013 ? -52.397 -29.219 -2.943 1.00 81.75 1013 LYS A N 1
ATOM 7987 C CA . LYS A 1 1013 ? -51.684 -29.190 -1.652 1.00 81.75 1013 LYS A CA 1
ATOM 7988 C C . LYS A 1 1013 ? -50.856 -27.912 -1.544 1.00 81.75 1013 LYS A C 1
ATOM 7990 O O . LYS A 1 1013 ? -49.916 -27.718 -2.318 1.00 81.75 1013 LYS A O 1
ATOM 7995 N N . ILE A 1 1014 ? -51.201 -27.042 -0.597 1.00 87.75 1014 ILE A N 1
ATOM 7996 C CA . ILE A 1 1014 ? -50.465 -25.795 -0.367 1.00 87.75 1014 ILE A CA 1
ATOM 7997 C C . ILE A 1 1014 ? -49.289 -26.027 0.583 1.00 87.75 1014 ILE A C 1
ATOM 7999 O O . ILE A 1 1014 ? -49.369 -26.806 1.526 1.00 87.75 1014 ILE A O 1
ATOM 8003 N N . TYR A 1 1015 ? -48.182 -25.330 0.346 1.00 87.56 1015 TYR A N 1
ATOM 8004 C CA . TYR A 1 1015 ? -47.045 -25.285 1.265 1.00 87.56 1015 TYR A CA 1
ATOM 8005 C C . TYR A 1 1015 ? -47.143 -24.021 2.114 1.00 87.56 1015 TYR A C 1
ATOM 8007 O O . TYR A 1 1015 ? -47.263 -22.931 1.547 1.00 87.56 1015 TYR A O 1
ATOM 8015 N N . VAL A 1 1016 ? -47.046 -24.155 3.438 1.00 89.69 1016 VAL A N 1
ATOM 8016 C CA . VAL A 1 1016 ? -47.110 -23.050 4.407 1.00 89.69 1016 VAL A CA 1
ATOM 8017 C C . VAL A 1 1016 ? -45.920 -23.152 5.358 1.00 89.69 1016 VAL A C 1
ATOM 8019 O O . VAL A 1 1016 ? -45.633 -24.217 5.892 1.00 89.69 1016 VAL A O 1
ATOM 8022 N N . ASN A 1 1017 ? -45.179 -22.062 5.552 1.00 87.56 1017 ASN A N 1
ATOM 8023 C CA . ASN A 1 1017 ? -44.059 -22.014 6.502 1.00 87.56 1017 ASN A CA 1
ATOM 8024 C C . ASN A 1 1017 ? -43.778 -20.562 6.929 1.00 87.56 1017 ASN A C 1
ATOM 8026 O O . ASN A 1 1017 ? -44.299 -19.631 6.311 1.00 87.56 1017 ASN A O 1
ATOM 8030 N N . ARG A 1 1018 ? -42.926 -20.338 7.934 1.00 83.81 1018 ARG A N 1
ATOM 8031 C CA . ARG A 1 1018 ? -42.475 -18.995 8.333 1.00 83.81 1018 ARG A CA 1
ATOM 8032 C C . ARG A 1 1018 ? -41.819 -18.254 7.157 1.00 83.81 1018 ARG A C 1
ATOM 8034 O O . ARG A 1 1018 ? -41.095 -18.839 6.349 1.00 83.81 1018 ARG A O 1
ATOM 8041 N N . ALA A 1 1019 ? -42.086 -16.956 7.021 1.00 82.69 1019 ALA A N 1
ATOM 8042 C CA . ALA A 1 1019 ? -41.607 -16.169 5.887 1.00 82.69 1019 ALA A CA 1
ATOM 8043 C C . ALA A 1 1019 ? -40.116 -15.814 6.028 1.00 82.69 1019 ALA A C 1
ATOM 8045 O O . ALA A 1 1019 ? -39.726 -15.073 6.926 1.00 82.69 1019 ALA A O 1
ATOM 8046 N N . GLN A 1 1020 ? -39.293 -16.309 5.100 1.00 73.00 1020 GLN A N 1
ATOM 8047 C CA . GLN A 1 1020 ? -37.829 -16.197 5.136 1.00 73.00 1020 GLN A CA 1
ATOM 8048 C C . GLN A 1 1020 ? -37.252 -15.581 3.856 1.00 73.00 1020 GLN A C 1
ATOM 8050 O O . GLN A 1 1020 ? -37.781 -15.765 2.747 1.00 73.00 1020 GLN A O 1
ATOM 8055 N N . SER A 1 1021 ? -36.098 -14.922 3.986 1.00 65.00 1021 SER A N 1
ATOM 8056 C CA . SER A 1 1021 ? -35.323 -14.430 2.841 1.00 65.00 1021 SER A CA 1
ATOM 8057 C C . SER A 1 1021 ? -34.882 -15.583 1.917 1.00 65.00 1021 SER A C 1
ATOM 8059 O O . SER A 1 1021 ? -35.021 -16.770 2.238 1.00 65.00 1021 SER A O 1
ATOM 8061 N N . LYS A 1 1022 ? -34.403 -15.261 0.710 1.00 55.28 1022 LYS A N 1
ATOM 8062 C CA . LYS A 1 1022 ? -33.879 -16.280 -0.216 1.00 55.28 1022 LYS A CA 1
ATOM 8063 C C . LYS A 1 1022 ? -32.546 -16.834 0.301 1.00 55.28 1022 LYS A C 1
ATOM 8065 O O . LYS A 1 1022 ? -32.308 -18.034 0.230 1.00 55.28 1022 LYS A O 1
ATOM 8070 N N . GLU A 1 1023 ? -31.733 -15.953 0.863 1.00 55.94 1023 GLU A N 1
ATOM 8071 C CA . GLU A 1 1023 ? -30.417 -16.190 1.447 1.00 55.94 1023 GLU A CA 1
ATOM 8072 C C . GLU A 1 1023 ? -30.549 -17.017 2.731 1.00 55.94 1023 GLU A C 1
ATOM 8074 O O . GLU A 1 1023 ? -29.897 -18.048 2.854 1.00 55.94 1023 GLU A O 1
ATOM 8079 N N . GLN A 1 1024 ? -31.474 -16.645 3.628 1.00 56.97 1024 GLN A N 1
ATOM 8080 C CA . GLN A 1 1024 ? -31.813 -17.415 4.832 1.00 56.97 1024 GLN A CA 1
ATOM 8081 C C . GLN A 1 1024 ? -32.237 -18.845 4.485 1.00 56.97 1024 GLN A C 1
ATOM 8083 O O . GLN A 1 1024 ? -31.704 -19.790 5.053 1.00 56.97 1024 GLN A O 1
ATOM 8088 N N . ARG A 1 1025 ? -33.118 -19.034 3.491 1.00 56.38 1025 ARG A N 1
ATOM 8089 C CA . ARG A 1 1025 ? -33.501 -20.384 3.038 1.00 56.38 1025 ARG A CA 1
ATOM 8090 C C . ARG A 1 1025 ? -32.347 -21.158 2.412 1.00 56.38 1025 ARG A C 1
ATOM 8092 O O . ARG A 1 1025 ? -32.305 -22.370 2.560 1.00 56.38 1025 ARG A O 1
ATOM 8099 N N . GLN A 1 1026 ? -31.408 -20.501 1.734 1.00 51.91 1026 GLN A N 1
ATOM 8100 C CA . GLN A 1 1026 ? -30.208 -21.164 1.211 1.00 51.91 1026 GLN A CA 1
ATOM 8101 C C . GLN A 1 1026 ? -29.208 -21.526 2.323 1.00 51.91 1026 GLN A C 1
ATOM 8103 O O . GLN A 1 1026 ? -28.558 -22.566 2.228 1.00 51.91 1026 GLN A O 1
ATOM 8108 N N . ALA A 1 1027 ? -29.116 -20.718 3.383 1.00 53.78 1027 ALA A N 1
ATOM 8109 C CA . ALA A 1 1027 ? -28.316 -21.007 4.570 1.00 53.78 1027 ALA A CA 1
ATOM 8110 C C . ALA A 1 1027 ? -28.930 -22.142 5.407 1.00 53.78 1027 ALA A C 1
ATOM 8112 O O . ALA A 1 1027 ? -28.241 -23.114 5.695 1.00 53.78 1027 ALA A O 1
ATOM 8113 N N . GLU A 1 1028 ? -30.230 -22.093 5.712 1.00 51.81 1028 GLU A N 1
ATOM 8114 C CA . GLU A 1 1028 ? -30.932 -23.174 6.417 1.00 51.81 1028 GLU A CA 1
ATOM 8115 C C . GLU A 1 1028 ? -30.966 -24.473 5.604 1.00 51.81 1028 GLU A C 1
ATOM 8117 O O . GLU A 1 1028 ? -30.794 -25.541 6.177 1.00 51.81 1028 GLU A O 1
ATOM 8122 N N . PHE A 1 1029 ? -31.110 -24.425 4.273 1.00 50.56 1029 PHE A N 1
ATOM 8123 C CA . PHE A 1 1029 ? -31.034 -25.635 3.443 1.00 50.56 1029 PHE A CA 1
ATOM 8124 C C . PHE A 1 1029 ? -29.631 -26.264 3.481 1.00 50.56 1029 PHE A C 1
ATOM 8126 O O . PHE A 1 1029 ? -29.513 -27.485 3.559 1.00 50.56 1029 PHE A O 1
ATOM 8133 N N . LYS A 1 1030 ? -28.565 -25.446 3.511 1.00 51.81 1030 LYS A N 1
ATOM 8134 C CA . LYS A 1 1030 ? -27.198 -25.922 3.785 1.00 51.81 1030 LYS A CA 1
ATOM 8135 C C . LYS A 1 1030 ? -27.037 -26.464 5.209 1.00 51.81 1030 LYS A C 1
ATOM 8137 O O . LYS A 1 1030 ? -26.360 -27.463 5.386 1.00 51.81 1030 LYS A O 1
ATOM 8142 N N . HIS A 1 1031 ? -27.631 -25.833 6.217 1.00 53.53 1031 HIS A N 1
ATOM 8143 C CA . HIS A 1 1031 ? -27.463 -26.237 7.617 1.00 53.53 1031 HIS A CA 1
ATOM 8144 C C . HIS A 1 1031 ? -28.276 -27.494 7.973 1.00 53.53 1031 HIS A C 1
ATOM 8146 O O . HIS A 1 1031 ? -27.836 -28.307 8.778 1.00 53.53 1031 HIS A O 1
ATOM 8152 N N . LYS A 1 1032 ? -29.463 -27.667 7.380 1.00 42.78 1032 LYS A N 1
ATOM 8153 C CA . LYS A 1 1032 ? -30.384 -28.778 7.665 1.00 42.78 1032 LYS A CA 1
ATOM 8154 C C . LYS A 1 1032 ? -30.136 -30.016 6.795 1.00 42.78 1032 LYS A C 1
ATOM 8156 O O . LYS A 1 1032 ? -30.487 -31.112 7.212 1.00 42.78 1032 LYS A O 1
ATOM 8161 N N . TYR A 1 1033 ? -29.534 -29.853 5.612 1.00 46.34 1033 TYR A N 1
ATOM 8162 C CA . TYR A 1 1033 ? -29.286 -30.947 4.658 1.00 46.34 1033 TYR A CA 1
ATOM 8163 C C . TYR A 1 1033 ? -27.846 -30.978 4.103 1.00 46.34 1033 TYR A C 1
ATOM 8165 O O . TYR A 1 1033 ? -27.580 -31.643 3.108 1.00 46.34 1033 TYR A O 1
ATOM 8173 N N . GLY A 1 1034 ? -26.901 -30.258 4.718 1.00 50.41 1034 GLY A N 1
ATOM 8174 C CA . GLY A 1 1034 ? -25.487 -30.238 4.303 1.00 50.41 1034 GLY A CA 1
ATOM 8175 C C . GLY A 1 1034 ? -24.618 -31.354 4.886 1.00 50.41 1034 GLY A C 1
ATOM 8176 O O . GLY A 1 1034 ? -23.445 -31.429 4.539 1.00 50.41 1034 GLY A O 1
ATOM 8177 N N . GLN A 1 1035 ? -25.172 -32.198 5.762 1.00 54.84 1035 GLN A N 1
ATOM 8178 C CA . GLN A 1 1035 ? -24.498 -33.378 6.324 1.00 54.84 1035 GLN A CA 1
ATOM 8179 C C . GLN A 1 1035 ? -24.766 -34.663 5.516 1.00 54.84 1035 GLN A C 1
ATOM 8181 O O . GLN A 1 1035 ? -24.107 -35.672 5.744 1.00 54.84 1035 GLN A O 1
ATOM 8186 N N . GLY A 1 1036 ? -25.716 -34.633 4.573 1.00 62.69 1036 GLY A N 1
ATOM 8187 C CA . GLY A 1 1036 ? -26.074 -35.763 3.715 1.00 62.69 1036 GLY A CA 1
ATOM 8188 C C . GLY A 1 1036 ? -25.299 -35.798 2.393 1.00 62.69 1036 GLY A C 1
ATOM 8189 O O . GLY A 1 1036 ? -24.799 -34.773 1.920 1.00 62.69 1036 GLY A O 1
ATOM 8190 N N . LEU A 1 1037 ? -25.219 -36.977 1.768 1.00 77.25 1037 LEU A N 1
ATOM 8191 C CA . LEU A 1 1037 ? -24.544 -37.169 0.480 1.00 77.25 1037 LEU A CA 1
ATOM 8192 C C . LEU A 1 1037 ? -25.564 -37.241 -0.661 1.00 77.25 1037 LEU A C 1
ATOM 8194 O O . LEU A 1 1037 ? -26.466 -38.079 -0.673 1.00 77.25 1037 LEU A O 1
ATOM 8198 N N . ASN A 1 1038 ? -25.394 -36.358 -1.646 1.00 86.31 1038 ASN A N 1
ATOM 8199 C CA . ASN A 1 1038 ? -26.195 -36.338 -2.864 1.00 86.31 1038 ASN A CA 1
ATOM 8200 C C . ASN A 1 1038 ? -25.516 -37.171 -3.957 1.00 86.31 1038 ASN A C 1
ATOM 8202 O O . ASN A 1 1038 ? -24.354 -36.932 -4.282 1.00 86.31 1038 ASN A O 1
ATOM 8206 N N . LEU A 1 1039 ? -26.256 -38.100 -4.551 1.00 89.75 1039 LEU A N 1
ATOM 8207 C CA . LEU A 1 1039 ? -25.839 -38.941 -5.667 1.00 89.75 1039 LEU A CA 1
ATOM 8208 C C . LEU A 1 1039 ? -26.494 -38.487 -6.968 1.00 89.75 1039 LEU A C 1
ATOM 8210 O O . LEU A 1 1039 ? -27.614 -37.976 -6.978 1.00 89.75 1039 LEU A O 1
ATOM 8214 N N . TYR A 1 1040 ? -25.788 -38.701 -8.069 1.00 91.12 1040 TYR A N 1
ATOM 8215 C CA . TYR A 1 1040 ? -26.244 -38.538 -9.440 1.00 91.12 1040 TYR A CA 1
ATOM 8216 C C . TYR A 1 1040 ? -26.378 -39.927 -10.062 1.00 91.12 1040 TYR A C 1
ATOM 8218 O O . TYR A 1 1040 ? -25.424 -40.703 -10.049 1.00 91.12 1040 TYR A O 1
ATOM 8226 N N . VAL A 1 1041 ? -27.559 -40.228 -10.603 1.00 91.06 1041 VAL A N 1
ATOM 8227 C CA . VAL A 1 1041 ? -27.889 -41.525 -11.208 1.00 91.06 1041 VAL A CA 1
ATOM 8228 C C . VAL A 1 1041 ? -28.242 -41.320 -12.677 1.00 91.06 1041 VAL A C 1
ATOM 8230 O O . VAL A 1 1041 ? -29.104 -40.505 -13.001 1.00 91.06 1041 VAL A O 1
ATOM 8233 N N . LYS A 1 1042 ? -27.598 -42.056 -13.582 1.00 88.81 1042 LYS A N 1
ATOM 8234 C CA . LYS A 1 1042 ? -27.749 -41.953 -15.044 1.00 88.81 1042 LYS A CA 1
ATOM 8235 C C . LYS A 1 1042 ? -28.064 -43.329 -15.648 1.00 88.81 1042 LYS A C 1
ATOM 8237 O O . LYS A 1 1042 ? -27.906 -44.351 -14.990 1.00 88.81 1042 LYS A O 1
ATOM 8242 N N . ASN A 1 1043 ? -28.492 -43.329 -16.911 1.00 88.50 1043 ASN A N 1
ATOM 8243 C CA . ASN A 1 1043 ? -28.972 -44.485 -17.686 1.00 88.50 1043 ASN A CA 1
ATOM 8244 C C . ASN A 1 1043 ? -30.354 -45.010 -17.256 1.00 88.50 1043 ASN A C 1
ATOM 8246 O O . ASN A 1 1043 ? -30.746 -46.093 -17.676 1.00 88.50 1043 ASN A O 1
ATOM 8250 N N . LEU A 1 1044 ? -31.122 -44.209 -16.508 1.00 89.44 1044 LEU A N 1
ATOM 8251 C CA . LEU A 1 1044 ? -32.504 -44.528 -16.139 1.00 89.44 1044 LEU A CA 1
ATOM 8252 C C . LEU A 1 1044 ? -33.373 -44.745 -17.388 1.00 89.44 1044 LEU A C 1
ATOM 8254 O O . LEU A 1 1044 ? -33.308 -43.963 -18.345 1.00 89.44 1044 LEU A O 1
ATOM 8258 N N . GLU A 1 1045 ? -34.211 -45.781 -17.380 1.00 83.00 1045 GLU A N 1
ATOM 8259 C CA . GLU A 1 1045 ? -35.152 -46.020 -18.476 1.00 83.00 1045 GLU A CA 1
ATOM 8260 C C . GLU A 1 1045 ? -36.238 -44.922 -18.546 1.00 83.00 1045 GLU A C 1
ATOM 8262 O O . GLU A 1 1045 ? -36.497 -44.238 -17.552 1.00 83.00 1045 GLU A O 1
ATOM 8267 N N . PRO A 1 1046 ? -36.879 -44.689 -19.714 1.00 81.44 1046 PRO A N 1
ATOM 8268 C CA . PRO A 1 1046 ? -37.754 -43.526 -19.915 1.00 81.44 1046 PRO A CA 1
ATOM 8269 C C . PRO A 1 1046 ? -38.967 -43.449 -18.978 1.00 81.44 1046 PRO A C 1
ATOM 8271 O O . PRO A 1 1046 ? -39.511 -42.360 -18.807 1.00 81.44 1046 PRO A O 1
ATOM 8274 N N . HIS A 1 1047 ? -39.378 -44.589 -18.414 1.00 81.19 1047 HIS A N 1
ATOM 8275 C CA . HIS A 1 1047 ? -40.521 -44.740 -17.514 1.00 81.19 1047 HIS A CA 1
ATOM 8276 C C . HIS A 1 1047 ? -40.155 -44.622 -16.021 1.00 81.19 1047 HIS A C 1
ATOM 8278 O O . HIS A 1 1047 ? -41.051 -44.623 -15.186 1.00 81.19 1047 HIS A O 1
ATOM 8284 N N . VAL A 1 1048 ? -38.865 -44.547 -15.665 1.00 83.31 1048 VAL A N 1
ATOM 8285 C CA . VAL A 1 1048 ? -38.421 -44.467 -14.262 1.00 83.31 1048 VAL A CA 1
ATOM 8286 C C . VAL A 1 1048 ? -38.611 -43.045 -13.734 1.00 83.31 1048 VAL A C 1
ATOM 8288 O O . VAL A 1 1048 ? -38.105 -42.086 -14.325 1.00 83.31 1048 VAL A O 1
ATOM 8291 N N . ASP A 1 1049 ? -39.306 -42.921 -12.605 1.00 84.06 1049 ASP A N 1
ATOM 8292 C CA . ASP A 1 1049 ? -39.658 -41.659 -11.951 1.00 84.06 1049 ASP A CA 1
ATOM 8293 C C . ASP A 1 1049 ? -39.012 -41.484 -10.556 1.00 84.06 1049 ASP A C 1
ATOM 8295 O O . ASP A 1 1049 ? -38.117 -42.233 -10.152 1.00 84.06 1049 ASP A O 1
ATOM 8299 N N . ASP A 1 1050 ? -39.437 -40.444 -9.829 1.00 84.44 1050 ASP A N 1
ATOM 8300 C CA . ASP A 1 1050 ? -38.925 -40.097 -8.496 1.00 84.44 1050 ASP A CA 1
ATOM 8301 C C . ASP A 1 1050 ? -39.186 -41.189 -7.442 1.00 84.44 1050 ASP A C 1
ATOM 8303 O O . ASP A 1 1050 ? -38.429 -41.280 -6.470 1.00 84.44 1050 ASP A O 1
ATOM 8307 N N . GLU A 1 1051 ? -40.242 -41.990 -7.609 1.00 84.19 1051 GLU A N 1
ATOM 8308 C CA . GLU A 1 1051 ? -40.690 -42.997 -6.644 1.00 84.19 1051 GLU A CA 1
ATOM 8309 C C . GLU A 1 1051 ? -40.034 -44.352 -6.918 1.00 84.19 1051 GLU A C 1
ATOM 8311 O O . GLU A 1 1051 ? -39.469 -44.957 -6.004 1.00 84.19 1051 GLU A O 1
ATOM 8316 N N . CYS A 1 1052 ? -39.970 -44.764 -8.187 1.00 85.94 1052 CYS A N 1
ATOM 8317 C CA . CYS A 1 1052 ? -39.184 -45.914 -8.631 1.00 85.94 1052 CYS A CA 1
ATOM 8318 C C . CYS A 1 1052 ? -37.719 -45.779 -8.188 1.00 85.94 1052 CYS A C 1
ATOM 8320 O O . CYS A 1 1052 ? -37.151 -46.697 -7.592 1.00 85.94 1052 CYS A O 1
ATOM 8322 N N . LEU A 1 1053 ? -37.120 -44.601 -8.414 1.00 87.81 1053 LEU A N 1
ATOM 8323 C CA . LEU A 1 1053 ? -35.743 -44.310 -8.013 1.00 87.81 1053 LEU A CA 1
ATOM 8324 C C . LEU A 1 1053 ? -35.564 -44.304 -6.485 1.00 87.81 1053 LEU A C 1
ATOM 8326 O O . LEU A 1 1053 ? -34.509 -44.697 -5.992 1.00 87.81 1053 LEU A O 1
ATOM 8330 N N . ARG A 1 1054 ? -36.586 -43.892 -5.722 1.00 90.12 1054 ARG A N 1
ATOM 8331 C CA . ARG A 1 1054 ? -36.561 -43.925 -4.252 1.00 90.12 1054 ARG A CA 1
ATOM 8332 C C . ARG A 1 1054 ? -36.605 -45.351 -3.719 1.00 90.12 1054 ARG A C 1
ATOM 8334 O O . ARG A 1 1054 ? -35.793 -45.683 -2.863 1.00 90.12 1054 ARG A O 1
ATOM 8341 N N . LYS A 1 1055 ? -37.520 -46.176 -4.234 1.00 89.31 1055 LYS A N 1
ATOM 8342 C CA . LYS A 1 1055 ? -37.759 -47.551 -3.774 1.00 89.31 1055 LYS A CA 1
ATOM 8343 C C . LYS A 1 1055 ? -36.542 -48.459 -3.957 1.00 89.31 1055 LYS A C 1
ATOM 8345 O O . LYS A 1 1055 ? -36.254 -49.269 -3.082 1.00 89.31 1055 LYS A O 1
ATOM 8350 N N . GLU A 1 1056 ? -35.815 -48.321 -5.066 1.00 89.75 1056 GLU A N 1
ATOM 8351 C CA . GLU A 1 1056 ? -34.635 -49.162 -5.305 1.00 89.75 1056 GLU A CA 1
ATOM 8352 C C . GLU A 1 1056 ? -33.463 -48.769 -4.390 1.00 89.75 1056 GLU A C 1
ATOM 8354 O O . GLU A 1 1056 ? -32.811 -49.640 -3.811 1.00 89.75 1056 GLU A O 1
ATOM 8359 N N . PHE A 1 1057 ? -33.240 -47.464 -4.192 1.00 91.56 1057 PHE A N 1
ATOM 8360 C CA . PHE A 1 1057 ? -32.130 -46.941 -3.389 1.00 91.56 1057 PHE A CA 1
ATOM 8361 C C . PHE A 1 1057 ? -32.399 -46.919 -1.871 1.00 91.56 1057 PHE A C 1
ATOM 8363 O O . PHE A 1 1057 ? -31.448 -46.845 -1.095 1.00 91.56 1057 PHE A O 1
ATOM 8370 N N . SER A 1 1058 ? -33.649 -46.996 -1.398 1.00 91.12 1058 SER A N 1
ATOM 8371 C CA . SER A 1 1058 ? -33.958 -46.874 0.041 1.00 91.12 1058 SER A CA 1
ATOM 8372 C C . SER A 1 1058 ? -33.420 -48.019 0.906 1.00 91.12 1058 SER A C 1
ATOM 8374 O O . SER A 1 1058 ? -33.391 -47.890 2.126 1.00 91.12 1058 SER A O 1
ATOM 8376 N N . ARG A 1 1059 ? -32.952 -49.118 0.298 1.00 89.69 1059 ARG A N 1
ATOM 8377 C CA . ARG A 1 1059 ? -32.276 -50.223 1.003 1.00 89.69 1059 ARG A CA 1
ATOM 8378 C C . ARG A 1 1059 ? -30.940 -49.822 1.640 1.00 89.69 1059 ARG A C 1
ATOM 8380 O O . ARG A 1 1059 ? -30.522 -50.447 2.604 1.00 89.69 1059 ARG A O 1
ATOM 8387 N N . PHE A 1 1060 ? -30.270 -48.799 1.101 1.00 89.25 1060 PHE A N 1
ATOM 8388 C CA . PHE A 1 1060 ? -28.930 -48.389 1.542 1.00 89.25 1060 PHE A CA 1
ATOM 8389 C C . PHE A 1 1060 ? -28.941 -47.454 2.751 1.00 89.25 1060 PHE A C 1
ATOM 8391 O O . PHE A 1 1060 ? -27.893 -47.230 3.354 1.00 89.25 1060 PHE A O 1
ATOM 8398 N N . GLY A 1 1061 ? -30.108 -46.898 3.083 1.00 85.81 1061 GLY A N 1
ATOM 8399 C CA . GLY A 1 1061 ? -30.276 -45.930 4.155 1.00 85.81 1061 GLY A CA 1
ATOM 8400 C C . GLY A 1 1061 ? -31.375 -44.912 3.873 1.00 85.81 1061 GLY A C 1
ATOM 8401 O O . GLY A 1 1061 ? -32.086 -44.970 2.866 1.00 85.81 1061 GLY A O 1
ATOM 8402 N N . HIS A 1 1062 ? -31.529 -43.952 4.782 1.00 83.25 1062 HIS A N 1
ATOM 8403 C CA . HIS A 1 1062 ? -32.646 -43.012 4.738 1.00 83.25 1062 HIS A CA 1
ATOM 8404 C C . HIS A 1 1062 ? -32.441 -41.918 3.669 1.00 83.25 1062 HIS A C 1
ATOM 8406 O O . HIS A 1 1062 ? -31.501 -41.118 3.716 1.00 83.25 1062 HIS A O 1
ATOM 8412 N N . ILE A 1 1063 ? -33.357 -41.864 2.694 1.00 85.19 1063 ILE A N 1
ATOM 8413 C CA . ILE A 1 1063 ? -33.323 -40.909 1.578 1.00 85.19 1063 ILE A CA 1
ATOM 8414 C C . ILE A 1 1063 ? -34.141 -39.658 1.913 1.00 85.19 1063 ILE A C 1
ATOM 8416 O O . ILE A 1 1063 ? -35.374 -39.682 1.915 1.00 85.19 1063 ILE A O 1
ATOM 8420 N N . ILE A 1 1064 ? -33.457 -38.523 2.063 1.00 78.88 1064 ILE A N 1
ATOM 8421 C CA . ILE A 1 1064 ? -34.079 -37.199 2.185 1.00 78.88 1064 ILE A CA 1
ATOM 8422 C C . ILE A 1 1064 ? -34.854 -36.867 0.901 1.00 78.88 1064 ILE A C 1
ATOM 8424 O O . ILE A 1 1064 ? -36.026 -36.494 0.959 1.00 78.88 1064 ILE A O 1
ATOM 8428 N N . ASN A 1 1065 ? -34.235 -37.014 -0.277 1.00 81.38 1065 ASN A N 1
ATOM 8429 C CA . ASN A 1 1065 ? -34.866 -36.610 -1.536 1.00 81.38 1065 ASN A CA 1
ATOM 8430 C C . ASN A 1 1065 ? -34.492 -37.485 -2.742 1.00 81.38 1065 ASN A C 1
ATOM 8432 O O . ASN A 1 1065 ? -33.363 -37.954 -2.845 1.00 81.38 1065 ASN A O 1
ATOM 8436 N N . THR A 1 1066 ? -35.414 -37.609 -3.696 1.00 86.38 1066 THR A N 1
ATOM 8437 C CA . THR A 1 1066 ? -35.185 -38.177 -5.031 1.00 86.38 1066 THR A CA 1
ATOM 8438 C C . THR A 1 1066 ? -35.696 -37.214 -6.097 1.00 86.38 1066 THR A C 1
ATOM 8440 O O . THR A 1 1066 ? -36.689 -36.519 -5.886 1.00 86.38 1066 THR A O 1
ATOM 8443 N N . LYS A 1 1067 ? -35.014 -37.133 -7.246 1.00 89.38 1067 LYS A N 1
ATOM 8444 C CA . LYS A 1 1067 ? -35.509 -36.356 -8.392 1.00 89.38 1067 LYS A CA 1
ATOM 8445 C C . LYS A 1 1067 ? -34.971 -36.852 -9.732 1.00 89.38 1067 LYS A C 1
ATOM 8447 O O . LYS A 1 1067 ? -33.825 -36.573 -10.073 1.00 89.38 1067 LYS A O 1
ATOM 8452 N N . VAL A 1 1068 ? -35.819 -37.478 -10.540 1.00 88.06 1068 VAL A N 1
ATOM 8453 C CA . VAL A 1 1068 ? -35.608 -37.676 -11.980 1.00 88.06 1068 VAL A CA 1
ATOM 8454 C C . VAL A 1 1068 ? -35.840 -36.359 -12.720 1.00 88.06 1068 VAL A C 1
ATOM 8456 O O . VAL A 1 1068 ? -36.772 -35.601 -12.424 1.00 88.06 1068 VAL A O 1
ATOM 8459 N N . MET A 1 1069 ? -34.967 -36.054 -13.678 1.00 83.44 1069 MET A N 1
ATOM 8460 C CA . MET A 1 1069 ? -34.998 -34.796 -14.418 1.00 83.44 1069 MET A CA 1
ATOM 8461 C C . MET A 1 1069 ? -35.842 -34.920 -15.687 1.00 83.44 1069 MET A C 1
ATOM 8463 O O . MET A 1 1069 ? -35.505 -35.675 -16.595 1.00 83.44 1069 MET A O 1
ATOM 8467 N N . MET A 1 1070 ? -36.906 -34.121 -15.781 1.00 76.12 1070 MET A N 1
ATOM 8468 C CA . MET A 1 1070 ? -37.844 -34.121 -16.911 1.00 76.12 1070 MET A CA 1
ATOM 8469 C C . MET A 1 1070 ? -37.589 -32.939 -17.863 1.00 76.12 1070 MET A C 1
ATOM 8471 O O . MET A 1 1070 ? -37.118 -31.879 -17.444 1.00 76.12 1070 MET A O 1
ATOM 8475 N N . ARG A 1 1071 ? -37.937 -33.088 -19.146 1.00 64.62 1071 ARG A N 1
ATOM 8476 C CA . ARG A 1 1071 ? -38.047 -31.993 -20.129 1.00 64.62 1071 ARG A CA 1
ATOM 8477 C C . ARG A 1 1071 ? -39.256 -32.254 -21.026 1.00 64.62 1071 ARG A C 1
ATOM 8479 O O . ARG A 1 1071 ? -39.336 -33.314 -21.631 1.00 64.62 1071 ARG A O 1
ATOM 8486 N N . ASN A 1 1072 ? -40.175 -31.291 -21.116 1.00 63.25 1072 ASN A N 1
ATOM 8487 C CA . ASN A 1 1072 ? -41.396 -31.379 -21.932 1.00 63.25 1072 ASN A CA 1
ATOM 8488 C C . ASN A 1 1072 ? -42.191 -32.686 -21.687 1.00 63.25 1072 ASN A C 1
ATOM 8490 O O . ASN A 1 1072 ? -42.582 -33.365 -22.628 1.00 63.25 1072 ASN A O 1
ATOM 8494 N N . GLY A 1 1073 ? -42.352 -33.083 -20.419 1.00 66.06 1073 GLY A N 1
ATOM 8495 C CA . GLY A 1 1073 ? -43.024 -34.332 -20.026 1.00 66.06 1073 GLY A CA 1
ATOM 8496 C C . GLY A 1 1073 ? -42.183 -35.612 -20.155 1.00 66.06 1073 GLY A C 1
ATOM 8497 O O . GLY A 1 1073 ? -42.533 -36.615 -19.549 1.00 66.06 1073 GLY A O 1
ATOM 8498 N N . CYS A 1 1074 ? -41.050 -35.590 -20.861 1.00 63.41 1074 CYS A N 1
ATOM 8499 C CA . CYS A 1 1074 ? -40.197 -36.765 -21.069 1.00 63.41 1074 CYS A CA 1
ATOM 8500 C C . CYS A 1 1074 ? -39.042 -36.846 -20.053 1.00 63.41 1074 CYS A C 1
ATOM 8502 O O . CYS A 1 1074 ? -38.415 -35.829 -19.735 1.00 63.41 1074 CYS A O 1
ATOM 8504 N N . SER A 1 1075 ? -38.699 -38.057 -19.598 1.00 81.75 1075 SER A N 1
ATOM 8505 C CA . SER A 1 1075 ? -37.515 -38.299 -18.758 1.00 81.75 1075 SER A CA 1
ATOM 8506 C C . SER A 1 1075 ? -36.213 -38.049 -19.522 1.00 81.75 1075 SER A C 1
ATOM 8508 O O . SER A 1 1075 ? -36.020 -38.518 -20.647 1.00 81.75 1075 SER A O 1
ATOM 8510 N N . ARG A 1 1076 ? -35.271 -37.335 -18.892 1.00 80.69 1076 ARG A N 1
ATOM 8511 C CA . ARG A 1 1076 ? -33.913 -37.113 -19.418 1.00 80.69 1076 ARG A CA 1
ATOM 8512 C C . ARG A 1 1076 ? -32.958 -38.284 -19.154 1.00 80.69 1076 ARG A C 1
ATOM 8514 O O . ARG A 1 1076 ? -31.776 -38.149 -19.460 1.00 80.69 1076 ARG A O 1
ATOM 8521 N N . LYS A 1 1077 ? -33.449 -39.411 -18.619 1.00 84.38 1077 LYS A N 1
ATOM 8522 C CA . LYS A 1 1077 ? -32.671 -40.638 -18.338 1.00 84.38 1077 LYS A CA 1
ATOM 8523 C C . LYS A 1 1077 ? -31.576 -40.458 -17.273 1.00 84.38 1077 LYS A C 1
ATOM 8525 O O . LYS A 1 1077 ? -30.581 -41.185 -17.251 1.00 84.38 1077 LYS A O 1
ATOM 8530 N N . PHE A 1 1078 ? -31.763 -39.474 -16.391 1.00 91.06 1078 PHE A N 1
ATOM 8531 C CA . PHE A 1 1078 ? -30.949 -39.263 -15.196 1.00 91.06 1078 PHE A CA 1
ATOM 8532 C C . PHE A 1 1078 ? -31.749 -38.580 -14.078 1.00 91.06 1078 PHE A C 1
ATOM 8534 O O . PHE A 1 1078 ? -32.744 -37.891 -14.333 1.00 91.06 1078 PHE A O 1
ATOM 8541 N N . GLY A 1 1079 ? -31.281 -38.744 -12.846 1.00 88.94 1079 GLY A N 1
ATOM 8542 C CA . GLY A 1 1079 ? -31.845 -38.155 -11.643 1.00 88.94 1079 GLY A CA 1
ATOM 8543 C C . GLY A 1 1079 ? -30.826 -38.026 -10.514 1.00 88.94 1079 GLY A C 1
ATOM 8544 O O . GLY A 1 1079 ? -29.626 -38.211 -10.716 1.00 88.94 1079 GLY A O 1
ATOM 8545 N N . PHE A 1 1080 ? -31.320 -37.695 -9.326 1.00 92.62 1080 PHE A N 1
ATOM 8546 C CA . PHE A 1 1080 ? -30.533 -37.525 -8.108 1.00 92.62 1080 PHE A CA 1
ATOM 8547 C C . PHE A 1 1080 ? -31.175 -38.258 -6.926 1.00 92.62 1080 PHE A C 1
ATOM 8549 O O . PHE A 1 1080 ? -32.404 -38.346 -6.859 1.00 92.62 1080 PHE A O 1
ATOM 8556 N N . VAL A 1 1081 ? -30.349 -38.731 -5.990 1.00 91.62 1081 VAL A N 1
ATOM 8557 C CA . VAL A 1 1081 ? -30.759 -39.393 -4.738 1.00 91.62 1081 VAL A CA 1
ATOM 8558 C C . VAL A 1 1081 ? -29.929 -38.824 -3.590 1.00 91.62 1081 VAL A C 1
ATOM 8560 O O . VAL A 1 1081 ? -28.710 -38.924 -3.613 1.00 91.62 1081 VAL A O 1
ATOM 8563 N N . HIS A 1 1082 ? -30.564 -38.222 -2.588 1.00 86.00 1082 HIS A N 1
ATOM 8564 C CA . HIS A 1 1082 ? -29.884 -37.595 -1.453 1.00 86.00 1082 HIS A CA 1
ATOM 8565 C C . HIS A 1 1082 ? -30.124 -38.394 -0.169 1.00 86.00 1082 HIS A C 1
ATOM 8567 O O . HIS A 1 1082 ? -31.245 -38.405 0.344 1.00 86.00 1082 HIS A O 1
ATOM 8573 N N . PHE A 1 1083 ? -29.074 -39.010 0.370 1.00 86.44 1083 PHE A N 1
ATOM 8574 C CA . PHE A 1 1083 ? -29.091 -39.741 1.641 1.00 86.44 1083 PHE A CA 1
ATOM 8575 C C . PHE A 1 1083 ? -28.801 -38.816 2.824 1.00 86.44 1083 PHE A C 1
ATOM 8577 O O . PHE A 1 1083 ? -27.977 -37.913 2.704 1.00 86.44 1083 PHE A O 1
ATOM 8584 N N . SER A 1 1084 ? -29.426 -39.049 3.984 1.00 79.56 1084 SER A N 1
ATOM 8585 C CA . SER A 1 1084 ? -29.122 -38.290 5.213 1.00 79.56 1084 SER A CA 1
ATOM 8586 C C . SER A 1 1084 ? -27.762 -38.613 5.833 1.00 79.56 1084 SER A C 1
ATOM 8588 O O . SER A 1 1084 ? -27.271 -37.820 6.627 1.00 79.56 1084 SER A O 1
ATOM 8590 N N . SER A 1 1085 ? -27.148 -39.739 5.465 1.00 81.19 1085 SER A N 1
ATOM 8591 C CA . SER A 1 1085 ? -25.818 -40.152 5.916 1.00 81.19 1085 SER A CA 1
ATOM 8592 C C . SER A 1 1085 ? -24.876 -40.310 4.712 1.00 81.19 1085 SER A C 1
ATOM 8594 O O . SER A 1 1085 ? -25.274 -40.892 3.695 1.00 81.19 1085 SER A O 1
ATOM 8596 N N . PRO A 1 1086 ? -23.619 -39.828 4.788 1.00 80.75 1086 PRO A N 1
ATOM 8597 C CA . PRO A 1 1086 ? -22.643 -40.045 3.724 1.00 80.75 1086 PRO A CA 1
ATOM 8598 C C . PRO A 1 1086 ? -22.235 -41.507 3.548 1.00 80.75 1086 PRO A C 1
ATOM 8600 O O . PRO A 1 1086 ? -21.955 -41.924 2.426 1.00 80.75 1086 PRO A O 1
ATOM 8603 N N . LYS A 1 1087 ? -22.252 -42.294 4.632 1.00 82.81 1087 LYS A N 1
ATOM 8604 C CA . LYS A 1 1087 ? -21.940 -43.731 4.619 1.00 82.81 1087 LYS A CA 1
ATOM 8605 C C . LYS A 1 1087 ? -22.951 -44.498 3.763 1.00 82.81 1087 LYS A C 1
ATOM 8607 O O . LYS A 1 1087 ? -22.563 -45.274 2.896 1.00 82.81 1087 LYS A O 1
ATOM 8612 N N . ASP A 1 1088 ? -24.234 -44.200 3.948 1.00 88.38 1088 ASP A N 1
ATOM 8613 C CA . ASP A 1 1088 ? -25.365 -44.787 3.222 1.00 88.38 1088 ASP A CA 1
ATOM 8614 C C . ASP A 1 1088 ? -25.242 -44.504 1.715 1.00 88.38 1088 ASP A C 1
ATOM 8616 O O . ASP A 1 1088 ? -25.350 -45.404 0.883 1.00 88.38 1088 ASP A O 1
ATOM 8620 N N . GLY A 1 1089 ? -24.923 -43.253 1.357 1.00 86.75 1089 GLY A N 1
ATOM 8621 C CA . GLY A 1 1089 ? -24.703 -42.856 -0.033 1.00 86.75 1089 GLY A CA 1
ATOM 8622 C C . GLY A 1 1089 ? -23.451 -43.479 -0.668 1.00 86.75 1089 GLY A C 1
ATOM 8623 O O . GLY A 1 1089 ? -23.476 -43.801 -1.853 1.00 86.75 1089 GLY A O 1
ATOM 8624 N N . MET A 1 1090 ? -22.372 -43.698 0.091 1.00 84.88 1090 MET A N 1
ATOM 8625 C CA . MET A 1 1090 ? -21.187 -44.418 -0.401 1.00 84.88 1090 MET A CA 1
ATOM 8626 C C . MET A 1 1090 ? -21.464 -45.914 -0.608 1.00 84.88 1090 MET A C 1
ATOM 8628 O O . MET A 1 1090 ? -21.048 -46.471 -1.624 1.00 84.88 1090 MET A O 1
ATOM 8632 N N . ASN A 1 1091 ? -22.225 -46.548 0.289 1.00 88.06 1091 ASN A N 1
ATOM 8633 C CA . ASN A 1 1091 ? -22.694 -47.925 0.109 1.00 88.06 1091 ASN A CA 1
ATOM 8634 C C . ASN A 1 1091 ? -23.569 -48.050 -1.151 1.00 88.06 1091 ASN A C 1
ATOM 8636 O O . ASN A 1 1091 ? -23.366 -48.956 -1.956 1.00 88.06 1091 ASN A O 1
ATOM 8640 N N . ALA A 1 1092 ? -24.482 -47.096 -1.363 1.00 90.75 1092 ALA A N 1
ATOM 8641 C CA . ALA A 1 1092 ? -25.327 -47.048 -2.552 1.00 90.75 1092 ALA A CA 1
ATOM 8642 C C . ALA A 1 1092 ? -24.528 -46.885 -3.857 1.00 90.75 1092 ALA A C 1
ATOM 8644 O O . ALA A 1 1092 ? -24.891 -47.502 -4.852 1.00 90.75 1092 ALA A O 1
ATOM 8645 N N . ILE A 1 1093 ? -23.432 -46.110 -3.875 1.00 89.06 1093 ILE A N 1
ATOM 8646 C CA . ILE A 1 1093 ? -22.506 -46.088 -5.026 1.00 89.06 1093 ILE A CA 1
ATOM 8647 C C . ILE A 1 1093 ? -21.917 -47.489 -5.247 1.00 89.06 1093 ILE A C 1
ATOM 8649 O O . ILE A 1 1093 ? -21.999 -48.012 -6.355 1.00 89.06 1093 ILE A O 1
ATOM 8653 N N . LYS A 1 1094 ? -21.366 -48.109 -4.194 1.00 85.56 1094 LYS A N 1
ATOM 8654 C CA . LYS A 1 1094 ? -20.622 -49.377 -4.283 1.00 85.56 1094 LYS A CA 1
ATOM 8655 C C . LYS A 1 1094 ? -21.451 -50.558 -4.814 1.00 85.56 1094 LYS A C 1
ATOM 8657 O O . LYS A 1 1094 ? -20.877 -51.430 -5.457 1.00 85.56 1094 LYS A O 1
ATOM 8662 N N . GLU A 1 1095 ? -22.759 -50.609 -4.547 1.00 88.69 1095 GLU A N 1
ATOM 8663 C CA . GLU A 1 1095 ? -23.640 -51.695 -5.024 1.00 88.69 1095 GLU A CA 1
ATOM 8664 C C . GLU A 1 1095 ? -24.428 -51.343 -6.303 1.00 88.69 1095 GLU A C 1
ATOM 8666 O O . GLU A 1 1095 ? -24.787 -52.239 -7.069 1.00 88.69 1095 GLU A O 1
ATOM 8671 N N . MET A 1 1096 ? -24.728 -50.060 -6.550 1.00 91.31 1096 MET A N 1
ATOM 8672 C CA . MET A 1 1096 ? -25.600 -49.656 -7.665 1.00 91.31 1096 MET A CA 1
ATOM 8673 C C . MET A 1 1096 ? -24.862 -49.125 -8.895 1.00 91.31 1096 MET A C 1
ATOM 8675 O O . MET A 1 1096 ? -25.466 -49.110 -9.968 1.00 91.31 1096 MET A O 1
ATOM 8679 N N . ASP A 1 1097 ? -23.604 -48.684 -8.790 1.00 89.81 1097 ASP A N 1
ATOM 8680 C CA . ASP A 1 1097 ? -22.830 -48.319 -9.981 1.00 89.81 1097 ASP A CA 1
ATOM 8681 C C . ASP A 1 1097 ? -22.529 -49.570 -10.822 1.00 89.81 1097 ASP A C 1
ATOM 8683 O O . ASP A 1 1097 ? -22.227 -50.638 -10.294 1.00 89.81 1097 ASP A O 1
ATOM 8687 N N . GLY A 1 1098 ? -22.704 -49.484 -12.142 1.00 80.31 1098 GLY A N 1
ATOM 8688 C CA . GLY A 1 1098 ? -22.578 -50.631 -13.049 1.00 80.31 1098 GLY A CA 1
ATOM 8689 C C . GLY A 1 1098 ? -23.698 -51.685 -12.968 1.00 80.31 1098 GLY A C 1
ATOM 8690 O O . GLY A 1 1098 ? -23.827 -52.492 -13.890 1.00 80.31 1098 GLY A O 1
ATOM 8691 N N . ARG A 1 1099 ? -24.553 -51.685 -11.934 1.00 87.94 1099 ARG A N 1
ATOM 8692 C CA . ARG A 1 1099 ? -25.637 -52.675 -11.782 1.00 87.94 1099 ARG A CA 1
ATOM 8693 C C . ARG A 1 1099 ? -26.680 -52.532 -12.897 1.00 87.94 1099 ARG A C 1
ATOM 8695 O O . ARG A 1 1099 ? -27.151 -51.434 -13.191 1.00 87.94 1099 ARG A O 1
ATOM 8702 N N . MET A 1 1100 ? -27.059 -53.648 -13.522 1.00 81.25 1100 MET A N 1
ATOM 8703 C CA . MET A 1 1100 ? -28.056 -53.677 -14.601 1.00 81.25 1100 MET A CA 1
ATOM 8704 C C . MET A 1 1100 ? -29.457 -53.324 -14.080 1.00 81.25 1100 MET A C 1
ATOM 8706 O O . MET A 1 1100 ? -29.995 -54.029 -13.227 1.00 81.25 1100 MET A O 1
ATOM 8710 N N . TRP A 1 1101 ? -30.072 -52.275 -14.636 1.00 81.88 1101 TRP A N 1
ATOM 8711 C CA . TRP A 1 1101 ? -31.488 -51.949 -14.434 1.00 81.88 1101 TRP A CA 1
ATOM 8712 C C . TRP A 1 1101 ? -32.159 -51.847 -15.809 1.00 81.88 1101 TRP A C 1
ATOM 8714 O O . TRP A 1 1101 ? -31.934 -50.904 -16.568 1.00 81.88 1101 TRP A O 1
ATOM 8724 N N . GLY A 1 1102 ? -32.959 -52.858 -16.157 1.00 78.31 1102 GLY A N 1
ATOM 8725 C CA . GLY A 1 1102 ? -33.501 -52.996 -17.509 1.00 78.31 1102 GLY A CA 1
ATOM 8726 C C . GLY A 1 1102 ? -32.399 -53.340 -18.514 1.00 78.31 1102 GLY A C 1
ATOM 8727 O O . GLY A 1 1102 ? -31.549 -54.189 -18.247 1.00 78.31 1102 GLY A O 1
ATOM 8728 N N . LYS A 1 1103 ? -32.391 -52.689 -19.681 1.00 78.62 1103 LYS A N 1
ATOM 8729 C CA . LYS A 1 1103 ? -31.451 -53.009 -20.774 1.00 78.62 1103 LYS A CA 1
ATOM 8730 C C . LYS A 1 1103 ? -30.070 -52.350 -20.650 1.00 78.62 1103 LYS A C 1
ATOM 8732 O O . LYS A 1 1103 ? -29.290 -52.436 -21.600 1.00 78.62 1103 LYS A O 1
ATOM 8737 N N . LYS A 1 1104 ? -29.757 -51.654 -19.548 1.00 75.81 1104 LYS A N 1
ATOM 8738 C CA . LYS A 1 1104 ? -28.478 -50.938 -19.368 1.00 75.81 1104 LYS A CA 1
ATOM 8739 C C . LYS A 1 1104 ? -27.943 -51.010 -17.933 1.00 75.81 1104 LYS A C 1
ATOM 8741 O O . LYS A 1 1104 ? -28.740 -51.074 -16.997 1.00 75.81 1104 LYS A O 1
ATOM 8746 N N . PRO A 1 1105 ? -26.612 -50.928 -17.748 1.00 85.94 1105 PRO A N 1
ATOM 8747 C CA . PRO A 1 1105 ? -26.030 -50.678 -16.440 1.00 85.94 1105 PRO A CA 1
ATOM 8748 C C . PRO A 1 1105 ? -26.324 -49.239 -16.015 1.00 85.94 1105 PRO A C 1
ATOM 8750 O O . PRO A 1 1105 ? -26.258 -48.302 -16.826 1.00 85.94 1105 PRO A O 1
ATOM 8753 N N . LEU A 1 1106 ? -26.640 -49.062 -14.739 1.00 89.88 1106 LEU A N 1
ATOM 8754 C CA . LEU A 1 1106 ? -26.701 -47.754 -14.104 1.00 89.88 1106 LEU A CA 1
ATOM 8755 C C . LEU A 1 1106 ? -25.312 -47.117 -14.063 1.00 89.88 1106 LEU A C 1
ATOM 8757 O O . LEU A 1 1106 ? -24.291 -47.800 -14.089 1.00 89.88 1106 LEU A O 1
ATOM 8761 N N . TYR A 1 1107 ? -25.296 -45.792 -13.964 1.00 88.31 1107 TYR A N 1
ATOM 8762 C CA . TYR A 1 1107 ? -24.115 -45.056 -13.526 1.00 88.31 1107 TYR A CA 1
ATOM 8763 C C . TYR A 1 1107 ? -24.481 -44.221 -12.300 1.00 88.31 1107 TYR A C 1
ATOM 8765 O O . TYR A 1 1107 ? -25.411 -43.411 -12.384 1.00 88.31 1107 TYR A O 1
ATOM 8773 N N . VAL A 1 1108 ? -23.789 -44.437 -11.183 1.00 91.12 1108 VAL A N 1
ATOM 8774 C CA . VAL A 1 1108 ? -24.091 -43.885 -9.855 1.00 91.12 1108 VAL A CA 1
ATOM 8775 C C . VAL A 1 1108 ? -22.827 -43.270 -9.267 1.00 91.12 1108 VAL A C 1
ATOM 8777 O O . VAL A 1 1108 ? -21.883 -43.967 -8.922 1.00 91.12 1108 VAL A O 1
ATOM 8780 N N . ALA A 1 1109 ? -22.816 -41.949 -9.111 1.00 86.44 1109 ALA A N 1
ATOM 8781 C CA . ALA A 1 1109 ? -21.664 -41.215 -8.591 1.00 86.44 1109 ALA A CA 1
ATOM 8782 C C . ALA A 1 1109 ? -22.091 -40.118 -7.608 1.00 86.44 1109 ALA A C 1
ATOM 8784 O O . ALA A 1 1109 ? -23.263 -39.748 -7.545 1.00 86.44 1109 ALA A O 1
ATOM 8785 N N . VAL A 1 1110 ? -21.142 -39.540 -6.867 1.00 83.31 1110 VAL A N 1
ATOM 8786 C CA . VAL A 1 1110 ? -21.400 -38.330 -6.068 1.00 83.31 1110 VAL A CA 1
ATOM 8787 C C . VAL A 1 1110 ? -21.810 -37.179 -6.996 1.00 83.31 1110 VAL A C 1
ATOM 8789 O O . VAL A 1 1110 ? -21.157 -36.909 -8.004 1.00 83.31 1110 VAL A O 1
ATOM 8792 N N . ALA A 1 1111 ? -22.892 -36.476 -6.658 1.00 78.19 1111 ALA A N 1
ATOM 8793 C CA . ALA A 1 1111 ? -23.455 -35.394 -7.460 1.00 78.19 1111 ALA A CA 1
ATOM 8794 C C . ALA A 1 1111 ? -22.639 -34.093 -7.357 1.00 78.19 1111 ALA A C 1
ATOM 8796 O O . ALA A 1 1111 ? -23.034 -33.141 -6.678 1.00 78.19 1111 ALA A O 1
ATOM 8797 N N . GLN A 1 1112 ? -21.520 -34.050 -8.076 1.00 66.69 1112 GLN A N 1
ATOM 8798 C CA . GLN A 1 1112 ? -20.732 -32.840 -8.318 1.00 66.69 1112 GLN A CA 1
ATOM 8799 C C . GLN A 1 1112 ? -21.558 -31.767 -9.051 1.00 66.69 1112 GLN A C 1
ATOM 8801 O O . GLN A 1 1112 ? -22.459 -32.068 -9.843 1.00 66.69 1112 GLN A O 1
ATOM 8806 N N . ARG A 1 1113 ? -21.231 -30.487 -8.845 1.00 56.69 1113 ARG A N 1
ATOM 8807 C CA . ARG A 1 1113 ? -21.772 -29.398 -9.673 1.00 56.69 1113 ARG A CA 1
ATOM 8808 C C . ARG A 1 1113 ? -21.240 -29.499 -11.096 1.00 56.69 1113 ARG A C 1
ATOM 8810 O O . ARG A 1 1113 ? -20.164 -30.033 -11.335 1.00 56.69 1113 ARG A O 1
ATOM 8817 N N . LYS A 1 1114 ? -21.953 -28.898 -12.053 1.00 48.00 1114 LYS A N 1
ATOM 8818 C CA . LYS A 1 1114 ? -21.522 -28.873 -13.461 1.00 48.00 1114 LYS A CA 1
ATOM 8819 C C . LYS A 1 1114 ? -20.108 -28.288 -13.622 1.00 48.00 1114 LYS A C 1
ATOM 8821 O O . LYS A 1 1114 ? -19.313 -28.839 -14.369 1.00 48.00 1114 LYS A O 1
ATOM 8826 N N . GLU A 1 1115 ? -19.802 -27.215 -12.897 1.00 50.16 1115 GLU A N 1
ATOM 8827 C CA . GLU A 1 1115 ? -18.487 -26.553 -12.890 1.00 50.16 1115 GLU A CA 1
ATOM 8828 C C . GLU A 1 1115 ? -17.382 -27.452 -12.299 1.00 50.16 1115 GLU A C 1
ATOM 8830 O O . GLU A 1 1115 ? -16.309 -27.571 -12.882 1.00 50.16 1115 GLU A O 1
ATOM 8835 N N . GLU A 1 1116 ? -17.672 -28.150 -11.197 1.00 44.72 1116 GLU A N 1
ATOM 8836 C CA . GLU A 1 1116 ? -16.758 -29.094 -10.531 1.00 44.72 1116 GLU A CA 1
ATOM 8837 C C . GLU A 1 1116 ? -16.502 -30.338 -11.396 1.00 44.72 1116 GLU A C 1
ATOM 8839 O O . GLU A 1 1116 ? -15.362 -30.756 -11.561 1.00 44.72 1116 GLU A O 1
ATOM 8844 N N . CYS A 1 1117 ? -17.545 -30.886 -12.024 1.00 39.62 1117 CYS A N 1
ATOM 8845 C CA . CYS A 1 1117 ? -17.445 -32.026 -12.933 1.00 39.62 1117 CYS A CA 1
ATOM 8846 C C . CYS A 1 1117 ? -16.691 -31.668 -14.227 1.00 39.62 1117 CYS A C 1
ATOM 8848 O O . CYS A 1 1117 ? -15.923 -32.479 -14.739 1.00 39.62 1117 CYS A O 1
ATOM 8850 N N . GLN A 1 1118 ? -16.832 -30.434 -14.729 1.00 45.97 1118 GLN A N 1
ATOM 8851 C CA . GLN A 1 1118 ? -15.996 -29.931 -15.826 1.00 45.97 1118 GLN A CA 1
ATOM 8852 C C . GLN A 1 1118 ? -14.518 -29.808 -15.414 1.00 45.97 1118 GLN A C 1
ATOM 8854 O O . GLN A 1 1118 ? -13.652 -30.119 -16.227 1.00 45.97 1118 GLN A O 1
ATOM 8859 N N . ALA A 1 1119 ? -14.221 -29.422 -14.167 1.00 48.69 1119 ALA A N 1
ATOM 8860 C CA . ALA A 1 1119 ? -12.853 -29.416 -13.646 1.00 48.69 1119 ALA A CA 1
ATOM 8861 C C . ALA A 1 1119 ? -12.292 -30.838 -13.450 1.00 48.69 1119 ALA A C 1
ATOM 8863 O O . ALA A 1 1119 ? -11.166 -31.102 -13.860 1.00 48.69 1119 ALA A O 1
ATOM 8864 N N . TYR A 1 1120 ? -13.081 -31.772 -12.906 1.00 47.03 1120 TYR A N 1
ATOM 8865 C CA . TYR A 1 1120 ? -12.670 -33.167 -12.714 1.00 47.03 1120 TYR A CA 1
ATOM 8866 C C . TYR A 1 1120 ? -12.427 -33.892 -14.046 1.00 47.03 1120 TYR A C 1
ATOM 8868 O O . TYR A 1 1120 ? -11.411 -34.560 -14.200 1.00 47.03 1120 TYR A O 1
ATOM 8876 N N . LEU A 1 1121 ? -13.293 -33.707 -15.050 1.00 46.53 1121 LEU A N 1
ATOM 8877 C CA . LEU A 1 1121 ? -13.076 -34.265 -16.392 1.00 46.53 1121 LEU A CA 1
ATOM 8878 C C . LEU A 1 1121 ? -11.851 -33.649 -17.085 1.00 46.53 1121 LEU A C 1
ATOM 8880 O O . LEU A 1 1121 ? -11.116 -34.364 -17.761 1.00 46.53 1121 LEU A O 1
ATOM 8884 N N . ALA A 1 1122 ? -11.583 -32.353 -16.885 1.00 50.06 1122 ALA A N 1
ATOM 8885 C CA . ALA A 1 1122 ? -10.348 -31.730 -17.361 1.00 50.06 1122 ALA A CA 1
ATOM 8886 C C . ALA A 1 1122 ? -9.108 -32.298 -16.644 1.00 50.06 1122 ALA A C 1
ATOM 8888 O O . ALA A 1 1122 ? -8.107 -32.578 -17.297 1.00 50.06 1122 ALA A O 1
ATOM 8889 N N . GLN A 1 1123 ? -9.183 -32.537 -15.331 1.00 47.81 1123 GLN A N 1
ATOM 8890 C CA . GLN A 1 1123 ? -8.115 -33.157 -14.542 1.00 47.81 1123 GLN A CA 1
ATOM 8891 C C . GLN A 1 1123 ? -7.861 -34.614 -14.957 1.00 47.81 1123 GLN A C 1
ATOM 8893 O O . GLN A 1 1123 ? -6.708 -35.009 -15.099 1.00 47.81 1123 GLN A O 1
ATOM 8898 N N . GLN A 1 1124 ? -8.914 -35.392 -15.220 1.00 45.41 1124 GLN A N 1
ATOM 8899 C CA . GLN A 1 1124 ? -8.814 -36.779 -15.679 1.00 45.41 1124 GLN A CA 1
ATOM 8900 C C . GLN A 1 1124 ? -8.256 -36.862 -17.111 1.00 45.41 1124 GLN A C 1
ATOM 8902 O O . GLN A 1 1124 ? -7.424 -37.719 -17.393 1.00 45.41 1124 GLN A O 1
ATOM 8907 N N . HIS A 1 1125 ? -8.615 -35.919 -17.991 1.00 43.75 1125 HIS A N 1
ATOM 8908 C CA . HIS A 1 1125 ? -7.969 -35.744 -19.299 1.00 43.75 1125 HIS A CA 1
ATOM 8909 C C . HIS A 1 1125 ? -6.481 -35.374 -19.151 1.00 43.75 1125 HIS A C 1
ATOM 8911 O O . HIS A 1 1125 ? -5.644 -35.875 -19.896 1.00 43.75 1125 HIS A O 1
ATOM 8917 N N . MET A 1 1126 ? -6.129 -34.537 -18.170 1.00 46.06 1126 MET A N 1
ATOM 8918 C CA . MET A 1 1126 ? -4.738 -34.199 -17.839 1.00 46.06 1126 MET A CA 1
ATOM 8919 C C . MET A 1 1126 ? -3.951 -35.419 -17.332 1.00 46.06 1126 MET A C 1
ATOM 8921 O O . MET A 1 1126 ? -2.815 -35.619 -17.743 1.00 46.06 1126 MET A O 1
ATOM 8925 N N . GLN A 1 1127 ? -4.559 -36.261 -16.491 1.00 44.38 1127 GLN A N 1
ATOM 8926 C CA . GLN A 1 1127 ? -3.954 -37.507 -16.006 1.00 44.38 1127 GLN A CA 1
ATOM 8927 C C . GLN A 1 1127 ? -3.815 -38.558 -17.113 1.00 44.38 1127 GLN A C 1
ATOM 8929 O O . GLN A 1 1127 ? -2.808 -39.256 -17.155 1.00 44.38 1127 GLN A O 1
ATOM 8934 N N . TRP A 1 1128 ? -4.776 -38.650 -18.037 1.00 43.62 1128 TRP A N 1
ATOM 8935 C CA . TRP A 1 1128 ? -4.677 -39.541 -19.195 1.00 43.62 1128 TRP A CA 1
ATOM 8936 C C . TRP A 1 1128 ? -3.543 -39.111 -20.138 1.00 43.62 1128 TRP A C 1
ATOM 8938 O O . TRP A 1 1128 ? -2.690 -39.932 -20.472 1.00 43.62 1128 TRP A O 1
ATOM 8948 N N . MET A 1 1129 ? -3.450 -37.813 -20.458 1.00 41.47 1129 MET A N 1
ATOM 8949 C CA . MET A 1 1129 ? -2.313 -37.238 -21.193 1.00 41.47 1129 MET A CA 1
ATOM 8950 C C . MET A 1 1129 ? -0.980 -37.524 -20.485 1.00 41.47 1129 MET A C 1
ATOM 8952 O O . MET A 1 1129 ? -0.067 -38.054 -21.110 1.00 41.47 1129 MET A O 1
ATOM 8956 N N . ALA A 1 1130 ? -0.894 -37.281 -19.172 1.00 45.38 1130 ALA A N 1
ATOM 8957 C CA . ALA A 1 1130 ? 0.303 -37.574 -18.381 1.00 45.38 1130 ALA A CA 1
ATOM 8958 C C . ALA A 1 1130 ? 0.641 -39.079 -18.334 1.00 45.38 1130 ALA A C 1
ATOM 8960 O O . ALA A 1 1130 ? 1.811 -39.437 -18.262 1.00 45.38 1130 ALA A O 1
ATOM 8961 N N . SER A 1 1131 ? -0.351 -39.975 -18.416 1.00 40.44 1131 SER A N 1
ATOM 8962 C CA . SER A 1 1131 ? -0.111 -41.422 -18.513 1.00 40.44 1131 SER A CA 1
ATOM 8963 C C . SER A 1 1131 ? 0.430 -41.840 -19.885 1.00 40.44 1131 SER A C 1
ATOM 8965 O O . SER A 1 1131 ? 1.300 -42.706 -19.953 1.00 40.44 1131 SER A O 1
ATOM 8967 N N . MET A 1 1132 ? 0.008 -41.173 -20.967 1.00 41.28 1132 MET A N 1
ATOM 8968 C CA . MET A 1 1132 ? 0.611 -41.349 -22.291 1.00 41.28 1132 MET A CA 1
ATOM 8969 C C . MET A 1 1132 ? 2.013 -40.731 -22.367 1.00 41.28 1132 MET A C 1
ATOM 8971 O O . MET A 1 1132 ? 2.892 -41.316 -22.990 1.00 41.28 1132 MET A O 1
ATOM 8975 N N . GLU A 1 1133 ? 2.270 -39.600 -21.701 1.00 39.66 1133 GLU A N 1
ATOM 8976 C CA . GLU A 1 1133 ? 3.629 -39.058 -21.550 1.00 39.66 1133 GLU A CA 1
ATOM 8977 C C . GLU A 1 1133 ? 4.518 -39.976 -20.699 1.00 39.66 1133 GLU A C 1
ATOM 8979 O O . GLU A 1 1133 ? 5.673 -40.180 -21.057 1.00 39.66 1133 GLU A O 1
ATOM 8984 N N . ALA A 1 1134 ? 3.999 -40.606 -19.640 1.00 38.81 1134 ALA A N 1
ATOM 8985 C CA . ALA A 1 1134 ? 4.728 -41.604 -18.853 1.00 38.81 1134 ALA A CA 1
ATOM 8986 C C . ALA A 1 1134 ? 5.059 -42.864 -19.675 1.00 38.81 1134 ALA A C 1
ATOM 8988 O O . ALA A 1 1134 ? 6.182 -43.360 -19.620 1.00 38.81 1134 ALA A O 1
ATOM 8989 N N . GLN A 1 1135 ? 4.124 -43.353 -20.496 1.00 37.19 1135 GLN A N 1
ATOM 8990 C CA . GLN A 1 1135 ? 4.371 -44.485 -21.399 1.00 37.19 1135 GLN A CA 1
ATOM 8991 C C . GLN A 1 1135 ? 5.353 -44.124 -22.525 1.00 37.19 1135 GLN A C 1
ATOM 8993 O O . GLN A 1 1135 ? 6.279 -44.887 -22.794 1.00 37.19 1135 GLN A O 1
ATOM 8998 N N . ASN A 1 1136 ? 5.224 -42.939 -23.131 1.00 39.59 1136 ASN A N 1
ATOM 8999 C CA . ASN A 1 1136 ? 6.160 -42.469 -24.155 1.00 39.59 1136 ASN A CA 1
ATOM 9000 C C . ASN A 1 1136 ? 7.552 -42.166 -23.582 1.00 39.59 1136 ASN A C 1
ATOM 9002 O O . ASN A 1 1136 ? 8.543 -42.435 -24.251 1.00 39.59 1136 ASN A O 1
ATOM 9006 N N . THR A 1 1137 ? 7.667 -41.647 -22.356 1.00 36.88 1137 THR A N 1
ATOM 9007 C CA . THR A 1 1137 ? 8.976 -41.437 -21.711 1.00 36.88 1137 THR A CA 1
ATOM 9008 C C . THR A 1 1137 ? 9.608 -42.753 -21.268 1.00 36.88 1137 THR A C 1
ATOM 9010 O O . THR A 1 1137 ? 10.807 -42.911 -21.466 1.00 36.88 1137 THR A O 1
ATOM 9013 N N . ALA A 1 1138 ? 8.838 -43.740 -20.795 1.00 33.12 1138 ALA A N 1
ATOM 9014 C CA . ALA A 1 1138 ? 9.345 -45.098 -20.573 1.00 33.12 1138 ALA A CA 1
ATOM 9015 C C . ALA A 1 1138 ? 9.872 -45.743 -21.875 1.00 33.12 1138 ALA A C 1
ATOM 9017 O O . ALA A 1 1138 ? 10.946 -46.348 -21.871 1.00 33.12 1138 ALA A O 1
ATOM 9018 N N . ALA A 1 1139 ? 9.178 -45.547 -23.003 1.00 32.75 1139 ALA A N 1
ATOM 9019 C CA . ALA A 1 1139 ? 9.649 -45.964 -24.328 1.00 32.75 1139 ALA A CA 1
ATOM 9020 C C . ALA A 1 1139 ? 10.880 -45.165 -24.815 1.00 32.75 1139 ALA A C 1
ATOM 9022 O O . ALA A 1 1139 ? 11.753 -45.707 -25.486 1.00 32.75 1139 ALA A O 1
ATOM 9023 N N . TYR A 1 1140 ? 10.997 -43.884 -24.451 1.00 34.59 1140 TYR A N 1
ATOM 9024 C CA . TYR A 1 1140 ? 12.135 -43.040 -24.831 1.00 34.59 1140 TYR A CA 1
ATOM 9025 C C . TYR A 1 1140 ? 13.406 -43.375 -24.031 1.00 34.59 1140 TYR A C 1
ATOM 9027 O O . TYR A 1 1140 ? 14.489 -43.488 -24.605 1.00 34.59 1140 TYR A O 1
ATOM 9035 N N . TYR A 1 1141 ? 13.276 -43.606 -22.719 1.00 32.75 1141 TYR A N 1
ATOM 9036 C CA . TYR A 1 1141 ? 14.383 -44.007 -21.840 1.00 32.75 1141 TYR A CA 1
ATOM 9037 C C . TYR A 1 1141 ? 14.885 -45.437 -22.094 1.00 32.75 1141 TYR A C 1
ATOM 9039 O O . TYR A 1 1141 ? 16.014 -45.748 -21.726 1.00 32.75 1141 TYR A O 1
ATOM 9047 N N . THR A 1 1142 ? 14.104 -46.288 -22.765 1.00 30.14 1142 THR A N 1
ATOM 9048 C CA . THR A 1 1142 ? 14.539 -47.628 -23.205 1.00 30.14 1142 THR A CA 1
ATOM 9049 C C . THR A 1 1142 ? 15.146 -47.653 -24.614 1.00 30.14 1142 THR A C 1
ATOM 9051 O O . THR A 1 1142 ? 15.665 -48.686 -25.026 1.00 30.14 1142 THR A O 1
ATOM 9054 N N . SER A 1 1143 ? 15.142 -46.532 -25.351 1.00 31.00 1143 SER A N 1
ATOM 9055 C CA . SER A 1 1143 ? 15.547 -46.492 -26.767 1.00 31.00 1143 SER A CA 1
ATOM 9056 C C . SER A 1 1143 ? 16.960 -45.952 -27.043 1.00 31.00 1143 SER A C 1
ATOM 9058 O O . SER A 1 1143 ? 17.397 -46.031 -28.189 1.00 31.00 1143 SER A O 1
ATOM 9060 N N . ASN A 1 1144 ? 17.658 -45.348 -26.071 1.00 27.98 1144 ASN A N 1
ATOM 9061 C CA . ASN A 1 1144 ? 18.835 -44.503 -26.357 1.00 27.98 1144 ASN A CA 1
ATOM 9062 C C .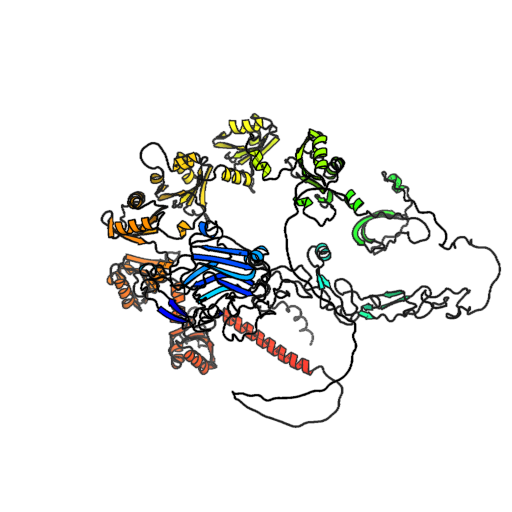 ASN A 1 1144 ? 20.061 -44.719 -25.445 1.00 27.98 1144 ASN A C 1
ATOM 9064 O O . ASN A 1 1144 ? 20.768 -43.770 -25.104 1.00 27.98 1144 ASN A O 1
ATOM 9068 N N . HIS A 1 1145 ? 20.377 -45.974 -25.120 1.00 30.92 1145 HIS A N 1
ATOM 9069 C CA . HIS A 1 1145 ? 21.747 -46.382 -24.782 1.00 30.92 1145 HIS A CA 1
ATOM 9070 C C . HIS A 1 1145 ? 22.088 -47.706 -25.479 1.00 30.92 1145 HIS A C 1
ATOM 9072 O O . HIS A 1 1145 ? 21.603 -48.764 -25.091 1.00 30.92 1145 HIS A O 1
ATOM 9078 N N . MET A 1 1146 ? 22.954 -47.638 -26.493 1.00 24.75 1146 MET A N 1
ATOM 9079 C CA . MET A 1 1146 ? 23.694 -48.788 -27.013 1.00 24.75 1146 MET A CA 1
ATOM 9080 C C . MET A 1 1146 ? 25.188 -48.464 -26.983 1.00 24.75 1146 MET A C 1
ATOM 9082 O O . MET A 1 1146 ? 25.674 -47.634 -27.747 1.00 24.75 1146 MET A O 1
ATOM 9086 N N . VAL A 1 1147 ? 25.902 -49.155 -26.100 1.00 29.83 1147 VAL A N 1
ATOM 9087 C CA . VAL A 1 1147 ? 27.331 -49.467 -26.231 1.00 29.83 1147 VAL A CA 1
ATOM 9088 C C . VAL A 1 1147 ? 27.371 -50.933 -26.703 1.00 29.83 1147 VAL A C 1
ATOM 9090 O O . VAL A 1 1147 ? 26.504 -51.702 -26.278 1.00 29.83 1147 VAL A O 1
ATOM 9093 N N . PRO A 1 1148 ? 28.250 -51.335 -27.639 1.00 29.89 1148 PRO A N 1
ATOM 9094 C CA . PRO A 1 1148 ? 28.113 -52.630 -28.306 1.00 29.89 1148 PRO A CA 1
ATOM 9095 C C . PRO A 1 1148 ? 28.368 -53.840 -27.388 1.00 29.89 1148 PRO A C 1
ATOM 9097 O O . PRO A 1 1148 ? 29.302 -53.838 -26.598 1.00 29.89 1148 PRO A O 1
ATOM 9100 N N . HIS A 1 1149 ? 27.514 -54.855 -27.572 1.00 25.45 1149 HIS A N 1
ATOM 9101 C CA . HIS A 1 1149 ? 27.661 -56.295 -27.292 1.00 25.45 1149 HIS A CA 1
ATOM 9102 C C . HIS A 1 1149 ? 28.774 -56.795 -26.346 1.00 25.45 1149 HIS A C 1
ATOM 9104 O O . HIS A 1 1149 ? 29.946 -56.748 -26.697 1.00 25.45 1149 HIS A O 1
ATOM 9110 N N . GLU A 1 1150 ? 28.363 -57.565 -25.326 1.00 22.73 1150 GLU A N 1
ATOM 9111 C CA . GLU A 1 1150 ? 28.619 -59.020 -25.338 1.00 22.73 1150 GLU A CA 1
ATOM 9112 C C . GLU A 1 1150 ? 27.544 -59.815 -24.547 1.00 22.73 1150 GLU A C 1
ATOM 9114 O O . GLU A 1 1150 ? 26.512 -59.254 -24.182 1.00 22.73 1150 GLU A O 1
ATOM 9119 N N . ILE A 1 1151 ? 27.702 -61.140 -24.421 1.00 24.77 1151 ILE A N 1
ATOM 9120 C CA . ILE A 1 1151 ? 26.646 -62.158 -24.163 1.00 24.77 1151 ILE A CA 1
ATOM 9121 C C . ILE A 1 1151 ? 26.781 -62.697 -22.706 1.00 24.77 1151 ILE A C 1
ATOM 9123 O O . ILE A 1 1151 ? 27.900 -62.812 -22.225 1.00 24.77 1151 ILE A O 1
ATOM 9127 N N . MET A 1 1152 ? 25.735 -62.979 -21.898 1.00 22.00 1152 MET A N 1
ATOM 9128 C CA . MET A 1 1152 ? 24.876 -64.193 -21.929 1.00 22.00 1152 MET A CA 1
ATOM 9129 C C . MET A 1 1152 ? 23.623 -64.120 -20.994 1.00 22.00 1152 MET A C 1
ATOM 9131 O O . MET A 1 1152 ? 23.303 -63.066 -20.454 1.00 22.00 1152 MET A O 1
ATOM 9135 N N . LEU A 1 1153 ? 22.869 -65.228 -20.859 1.00 24.03 1153 LEU A N 1
ATOM 9136 C CA . LEU A 1 1153 ? 21.479 -65.326 -20.346 1.00 24.03 1153 LEU A CA 1
ATOM 9137 C C . LEU A 1 1153 ? 21.304 -65.578 -18.809 1.00 24.03 1153 LEU A C 1
ATOM 9139 O O . LEU A 1 1153 ? 22.281 -65.925 -18.148 1.00 24.03 1153 LEU A O 1
ATOM 9143 N N . PRO A 1 1154 ? 20.076 -65.427 -18.232 1.00 39.12 1154 PRO A N 1
ATOM 9144 C CA . PRO A 1 1154 ? 19.835 -65.243 -16.780 1.00 39.12 1154 PRO A CA 1
ATOM 9145 C C . PRO A 1 1154 ? 18.937 -66.308 -16.083 1.00 39.12 1154 PRO A C 1
ATOM 9147 O O . PRO A 1 1154 ? 18.365 -67.166 -16.754 1.00 39.12 1154 PRO A O 1
ATOM 9150 N N . GLN A 1 1155 ? 18.690 -66.166 -14.760 1.00 22.61 1155 GLN A N 1
ATOM 9151 C CA . GLN A 1 1155 ? 17.515 -66.723 -14.036 1.00 22.61 1155 GLN A CA 1
ATOM 9152 C C . GLN A 1 1155 ? 17.029 -65.856 -12.832 1.00 22.61 1155 GLN A C 1
ATOM 9154 O O . GLN A 1 1155 ? 17.850 -65.273 -12.138 1.00 22.61 1155 GLN A O 1
ATOM 9159 N N . CYS A 1 1156 ? 15.692 -65.802 -12.638 1.00 22.25 1156 CYS A N 1
ATOM 9160 C CA . CYS A 1 1156 ? 14.833 -65.888 -11.413 1.00 22.25 1156 CYS A CA 1
ATOM 9161 C C . CYS A 1 1156 ? 15.283 -65.358 -10.006 1.00 22.25 1156 CYS A C 1
ATOM 9163 O O . CYS A 1 1156 ? 16.449 -65.464 -9.665 1.00 22.25 1156 CYS A O 1
ATOM 9165 N N . SER A 1 1157 ? 14.419 -64.915 -9.054 1.00 26.03 1157 SER A N 1
ATOM 9166 C CA . SER A 1 1157 ? 12.951 -64.623 -9.015 1.00 26.03 1157 SER A CA 1
ATOM 9167 C C . SER A 1 1157 ? 12.423 -64.117 -7.627 1.00 26.03 1157 SER A C 1
ATOM 9169 O O . SER A 1 1157 ? 12.969 -64.528 -6.613 1.00 26.03 1157 SER A O 1
ATOM 9171 N N . ASN A 1 1158 ? 11.258 -63.426 -7.609 1.00 26.91 1158 ASN A N 1
ATOM 9172 C CA . ASN A 1 1158 ? 10.149 -63.432 -6.595 1.00 26.91 1158 ASN A CA 1
ATOM 9173 C C . ASN A 1 1158 ? 10.192 -62.744 -5.183 1.00 26.91 1158 ASN A C 1
ATOM 9175 O O . ASN A 1 1158 ? 11.106 -62.966 -4.402 1.00 26.91 1158 ASN A O 1
ATOM 9179 N N . THR A 1 1159 ? 9.033 -62.125 -4.818 1.00 26.14 1159 THR A N 1
ATOM 9180 C CA . THR A 1 1159 ? 8.354 -61.995 -3.468 1.00 26.14 1159 THR A CA 1
ATOM 9181 C C . THR A 1 1159 ? 9.033 -61.229 -2.297 1.00 26.14 1159 THR A C 1
ATOM 9183 O O . THR A 1 1159 ? 10.250 -61.167 -2.266 1.00 26.14 1159 THR A O 1
ATOM 9186 N N . ALA A 1 1160 ? 8.364 -60.662 -1.261 1.00 23.86 1160 ALA A N 1
ATOM 9187 C CA . ALA A 1 1160 ? 6.964 -60.235 -0.958 1.00 23.86 1160 ALA A CA 1
ATOM 9188 C C . ALA A 1 1160 ? 6.925 -59.329 0.335 1.00 23.86 1160 ALA A C 1
ATOM 9190 O O . ALA A 1 1160 ? 7.988 -59.061 0.877 1.00 23.86 1160 ALA A O 1
ATOM 9191 N N . GLU A 1 1161 ? 5.731 -58.835 0.745 1.00 23.86 1161 GLU A N 1
ATOM 9192 C CA . GLU A 1 1161 ? 5.148 -58.536 2.110 1.00 23.86 1161 GLU A CA 1
ATOM 9193 C C . GLU A 1 1161 ? 6.047 -58.383 3.390 1.00 23.86 1161 GLU A C 1
ATOM 9195 O O . GLU A 1 1161 ? 7.095 -59.002 3.482 1.00 23.86 1161 GLU A O 1
ATOM 9200 N N . GLU A 1 1162 ? 5.717 -57.688 4.506 1.00 24.19 1162 GLU A N 1
ATOM 9201 C CA . GLU A 1 1162 ? 4.701 -56.678 4.920 1.00 24.19 1162 GLU A CA 1
ATOM 9202 C C . GLU A 1 1162 ? 5.085 -56.028 6.301 1.00 24.19 1162 GLU A C 1
ATOM 9204 O O . GLU A 1 1162 ? 5.748 -56.667 7.107 1.00 24.19 1162 GLU A O 1
ATOM 9209 N N . VAL A 1 1163 ? 4.568 -54.816 6.605 1.00 25.16 1163 VAL A N 1
ATOM 9210 C CA . VAL A 1 1163 ? 4.067 -54.317 7.934 1.00 25.16 1163 VAL A CA 1
ATOM 9211 C C . VAL A 1 1163 ? 4.972 -54.165 9.208 1.00 25.16 1163 VAL A C 1
ATOM 9213 O O . VAL A 1 1163 ? 5.782 -55.007 9.562 1.00 25.16 1163 VAL A O 1
ATOM 9216 N N . SER A 1 1164 ? 4.663 -53.108 9.999 1.00 23.09 1164 SER A N 1
ATOM 9217 C CA . SER A 1 1164 ? 5.006 -52.831 11.431 1.00 23.09 1164 SER A CA 1
ATOM 9218 C C . SER A 1 1164 ? 6.431 -52.375 11.840 1.00 23.09 1164 SER A C 1
ATOM 9220 O O . SER A 1 1164 ? 7.370 -52.507 11.071 1.00 23.09 1164 SER A O 1
ATOM 9222 N N . ARG A 1 1165 ? 6.689 -51.893 13.082 1.00 25.95 1165 ARG A N 1
ATOM 9223 C CA . ARG A 1 1165 ? 6.076 -50.786 13.885 1.00 25.95 1165 ARG A CA 1
ATOM 9224 C C . ARG A 1 1165 ? 6.886 -50.531 15.193 1.00 25.95 1165 ARG A C 1
ATOM 9226 O O . ARG A 1 1165 ? 7.081 -51.464 15.952 1.00 25.95 1165 ARG A O 1
ATOM 9233 N N . GLU A 1 1166 ? 7.209 -49.263 15.488 1.00 25.81 1166 GLU A N 1
ATOM 9234 C CA . GLU A 1 1166 ? 7.313 -48.632 16.838 1.00 25.81 1166 GLU A CA 1
ATOM 9235 C C . GLU A 1 1166 ? 8.375 -49.008 17.936 1.00 25.81 1166 GLU A C 1
ATOM 9237 O O . GLU A 1 1166 ? 8.415 -50.115 18.453 1.00 25.81 1166 GLU A O 1
ATOM 9242 N N . HIS A 1 1167 ? 9.048 -47.940 18.426 1.00 27.98 1167 HIS A N 1
ATOM 9243 C CA . HIS A 1 1167 ? 9.460 -47.598 19.820 1.00 27.98 1167 HIS A CA 1
ATOM 9244 C C . HIS A 1 1167 ? 10.784 -48.064 20.520 1.00 27.98 1167 HIS A C 1
ATOM 9246 O O . HIS A 1 1167 ? 11.063 -49.245 20.670 1.00 27.98 1167 HIS A O 1
ATOM 9252 N N . ALA A 1 1168 ? 11.448 -47.049 21.132 1.00 25.73 1168 ALA A N 1
ATOM 9253 C CA . ALA A 1 1168 ? 12.280 -47.007 22.373 1.00 25.73 1168 ALA A CA 1
ATOM 9254 C C . ALA A 1 1168 ? 13.851 -46.877 22.309 1.00 25.73 1168 ALA A C 1
ATOM 9256 O O . ALA A 1 1168 ? 14.491 -47.565 21.520 1.00 25.73 1168 ALA A O 1
ATOM 9257 N N . PRO A 1 1169 ? 14.479 -46.002 23.152 1.00 53.19 1169 PRO A N 1
ATOM 9258 C CA . PRO A 1 1169 ? 15.944 -45.851 23.410 1.00 53.19 1169 PRO A CA 1
ATOM 9259 C C . PRO A 1 1169 ? 16.338 -46.451 24.812 1.00 53.19 1169 PRO A C 1
ATOM 9261 O O . PRO A 1 1169 ? 15.510 -47.227 25.295 1.00 53.19 1169 PRO A O 1
ATOM 9264 N N . PRO A 1 1170 ? 17.455 -46.131 25.553 1.00 50.09 1170 PRO A N 1
ATOM 9265 C CA . PRO A 1 1170 ? 18.602 -45.199 25.353 1.00 50.09 1170 PRO A CA 1
ATOM 9266 C C . PRO A 1 1170 ? 20.024 -45.691 25.839 1.00 50.09 1170 PRO A C 1
ATOM 9268 O O . PRO A 1 1170 ? 20.203 -46.853 26.172 1.00 50.09 1170 PRO A O 1
ATOM 9271 N N . ALA A 1 1171 ? 20.981 -44.740 25.972 1.00 26.84 1171 ALA A N 1
ATOM 9272 C CA . ALA A 1 1171 ? 22.104 -44.649 26.956 1.00 26.84 1171 ALA A CA 1
ATOM 9273 C C . ALA A 1 1171 ? 23.581 -45.062 26.624 1.00 26.84 1171 ALA A C 1
ATOM 9275 O O . ALA A 1 1171 ? 23.958 -46.223 26.680 1.00 26.84 1171 ALA A O 1
ATOM 9276 N N . VAL A 1 1172 ? 24.415 -44.024 26.402 1.00 27.72 1172 VAL A N 1
ATOM 9277 C CA . VAL A 1 1172 ? 25.753 -43.665 26.982 1.00 27.72 1172 VAL A CA 1
ATOM 9278 C C . VAL A 1 1172 ? 26.816 -44.727 27.368 1.00 27.72 1172 VAL A C 1
ATOM 9280 O O . VAL A 1 1172 ? 26.631 -45.448 28.339 1.00 27.72 1172 VAL A O 1
ATOM 9283 N N . GLU A 1 1173 ? 28.007 -44.624 26.738 1.00 25.52 1173 GLU A N 1
ATOM 9284 C CA . GLU A 1 1173 ? 29.403 -44.645 27.289 1.00 25.52 1173 GLU A CA 1
ATOM 9285 C C . GLU A 1 1173 ? 30.411 -44.379 26.111 1.00 25.52 1173 GLU A C 1
ATOM 9287 O O . GLU A 1 1173 ? 29.967 -44.235 24.972 1.00 25.52 1173 GLU A O 1
ATOM 9292 N N . VAL A 1 1174 ? 31.753 -44.342 26.261 1.00 26.88 1174 VAL A N 1
ATOM 9293 C CA . VAL A 1 1174 ? 32.597 -43.256 26.843 1.00 26.88 1174 VAL A CA 1
ATOM 9294 C C . VAL A 1 1174 ? 34.107 -43.441 26.472 1.00 26.88 1174 VAL A C 1
ATOM 9296 O O . VAL A 1 1174 ? 34.498 -44.528 26.066 1.00 26.88 1174 VAL A O 1
ATOM 9299 N N . ARG A 1 1175 ? 34.955 -42.396 26.649 1.00 26.27 1175 ARG A N 1
ATOM 9300 C CA . ARG A 1 1175 ? 36.455 -42.330 26.516 1.00 26.27 1175 ARG A CA 1
ATOM 9301 C C . ARG A 1 1175 ? 37.123 -42.513 25.124 1.00 26.27 1175 ARG A C 1
ATOM 9303 O O . ARG A 1 1175 ? 37.116 -43.597 24.567 1.00 26.27 1175 ARG A O 1
ATOM 9310 N N . GLY A 1 1176 ? 37.973 -41.536 24.749 1.00 24.95 1176 GLY A N 1
ATOM 9311 C CA . GLY A 1 1176 ? 39.438 -41.755 24.838 1.00 24.95 1176 GLY A CA 1
ATOM 9312 C C . GLY A 1 1176 ? 40.369 -41.535 23.616 1.00 24.95 1176 GLY A C 1
ATOM 9313 O O . GLY A 1 1176 ? 40.457 -42.405 22.766 1.00 24.95 1176 GLY A O 1
ATOM 9314 N N . LEU A 1 1177 ? 41.221 -40.491 23.708 1.00 26.61 1177 LEU A N 1
ATOM 9315 C CA . LEU A 1 1177 ? 42.622 -40.375 23.205 1.00 26.61 1177 LEU A CA 1
ATOM 9316 C C . LEU A 1 1177 ? 42.939 -40.195 21.688 1.00 26.61 1177 LEU A C 1
ATOM 9318 O O . LEU A 1 1177 ? 42.310 -40.774 20.812 1.00 26.61 1177 LEU A O 1
ATOM 9322 N N . GLY A 1 1178 ? 43.978 -39.377 21.416 1.00 22.02 1178 GLY A N 1
ATOM 9323 C CA . GLY A 1 1178 ? 44.727 -39.251 20.138 1.00 22.02 1178 GLY A CA 1
ATOM 9324 C C . GLY A 1 1178 ? 46.015 -40.108 20.135 1.00 22.02 1178 GLY A C 1
ATOM 9325 O O . GLY A 1 1178 ? 46.068 -41.021 20.963 1.00 22.02 1178 GLY A O 1
ATOM 9326 N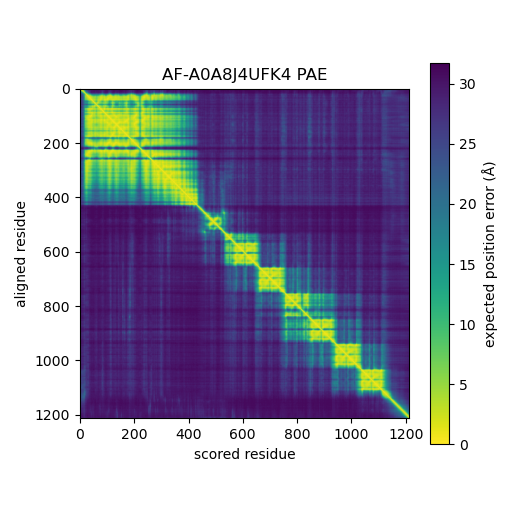 N . PRO A 1 1179 ? 47.059 -39.866 19.292 1.00 42.47 1179 PRO A N 1
ATOM 9327 C CA . PRO A 1 1179 ? 47.601 -38.577 18.776 1.00 42.47 1179 PRO A CA 1
ATOM 9328 C C . PRO A 1 1179 ? 47.849 -38.593 17.227 1.00 42.47 1179 PRO A C 1
ATOM 9330 O O . PRO A 1 1179 ? 47.243 -39.415 16.551 1.00 42.47 1179 PRO A O 1
ATOM 9333 N N . ALA A 1 1180 ? 48.775 -37.837 16.599 1.00 27.66 1180 ALA A N 1
ATOM 9334 C CA . ALA A 1 1180 ? 48.968 -36.369 16.444 1.00 27.66 1180 ALA A CA 1
ATOM 9335 C C . ALA A 1 1180 ? 50.053 -36.098 15.338 1.00 27.66 1180 ALA A C 1
ATOM 9337 O O . ALA A 1 1180 ? 50.469 -37.051 14.687 1.00 27.66 1180 ALA A O 1
ATOM 9338 N N . GLU A 1 1181 ? 50.535 -34.844 15.191 1.00 27.05 1181 GLU A N 1
ATOM 9339 C CA . GLU A 1 1181 ? 51.722 -34.383 14.399 1.00 27.05 1181 GLU A CA 1
ATOM 9340 C C . GLU A 1 1181 ? 51.625 -34.431 12.849 1.00 27.05 1181 GLU A C 1
ATOM 9342 O O . GLU A 1 1181 ? 50.966 -35.307 12.303 1.00 27.05 1181 GLU A O 1
ATOM 9347 N N . HIS A 1 1182 ? 52.235 -33.562 12.017 1.00 30.47 1182 HIS A N 1
ATOM 9348 C CA . HIS A 1 1182 ? 52.958 -32.252 12.074 1.00 30.47 1182 HIS A CA 1
ATOM 9349 C C . HIS A 1 1182 ? 52.880 -31.664 10.615 1.00 30.47 1182 HIS A C 1
ATOM 9351 O O . HIS A 1 1182 ? 52.567 -32.432 9.708 1.00 30.47 1182 HIS A O 1
ATOM 9357 N N . ALA A 1 1183 ? 53.118 -30.406 10.195 1.00 25.50 1183 ALA A N 1
ATOM 9358 C CA . ALA A 1 1183 ? 53.562 -29.090 10.717 1.00 25.50 1183 ALA A CA 1
ATOM 9359 C C . ALA A 1 1183 ? 52.828 -27.978 9.865 1.00 25.50 1183 ALA A C 1
ATOM 9361 O O . ALA A 1 1183 ? 52.141 -28.352 8.916 1.00 25.50 1183 ALA A O 1
ATOM 9362 N N . CYS A 1 1184 ? 52.728 -26.658 10.123 1.00 23.81 1184 CYS A N 1
ATOM 9363 C CA . CYS A 1 1184 ? 53.631 -25.520 10.464 1.00 23.81 1184 CYS A CA 1
ATOM 9364 C C . CYS A 1 1184 ? 54.419 -24.905 9.267 1.00 23.81 1184 CYS A C 1
ATOM 9366 O O . CYS A 1 1184 ? 54.771 -25.665 8.364 1.00 23.81 1184 CYS A O 1
ATOM 9368 N N . PRO A 1 1185 ? 54.752 -23.581 9.249 1.00 38.66 1185 PRO A N 1
ATOM 9369 C CA . PRO A 1 1185 ? 54.610 -22.577 10.327 1.00 38.66 1185 PRO A CA 1
ATOM 9370 C C . PRO A 1 1185 ? 53.953 -21.209 9.957 1.00 38.66 1185 PRO A C 1
ATOM 9372 O O . PRO A 1 1185 ? 53.820 -20.846 8.790 1.00 38.66 1185 PRO A O 1
ATOM 9375 N N . GLU A 1 1186 ? 53.625 -20.420 10.990 1.00 29.09 1186 GLU A N 1
ATOM 9376 C CA . GLU A 1 1186 ? 53.477 -18.943 10.973 1.00 29.09 1186 GLU A CA 1
ATOM 9377 C C . GLU A 1 1186 ? 54.778 -18.276 11.498 1.00 29.09 1186 GLU A C 1
ATOM 9379 O O . GLU A 1 1186 ? 55.680 -19.009 11.897 1.00 29.09 1186 GLU A O 1
ATOM 9384 N N . HIS A 1 1187 ? 54.874 -16.931 11.569 1.00 32.78 1187 HIS A N 1
ATOM 9385 C CA . HIS A 1 1187 ? 55.176 -16.193 12.829 1.00 32.78 1187 HIS A CA 1
ATOM 9386 C C . HIS A 1 1187 ? 55.357 -14.660 12.686 1.00 32.78 1187 HIS A C 1
ATOM 9388 O O . HIS A 1 1187 ? 55.969 -14.197 11.730 1.00 32.78 1187 HIS A O 1
ATOM 9394 N N . ASP A 1 1188 ? 54.813 -13.900 13.657 1.00 25.14 1188 ASP A N 1
ATOM 9395 C CA . ASP A 1 1188 ? 55.475 -12.893 14.540 1.00 25.14 1188 ASP A CA 1
ATOM 9396 C C . ASP A 1 1188 ? 54.378 -12.064 15.281 1.00 25.14 1188 ASP A C 1
ATOM 9398 O O . ASP A 1 1188 ? 53.453 -11.588 14.629 1.00 25.14 1188 ASP A O 1
ATOM 9402 N N . LEU A 1 1189 ? 54.228 -11.973 16.622 1.00 29.48 1189 LEU A N 1
ATOM 9403 C CA . LEU A 1 1189 ? 55.126 -11.723 17.787 1.00 29.48 1189 LEU A CA 1
ATOM 9404 C C . LEU A 1 1189 ? 55.445 -10.211 18.009 1.00 29.48 1189 LEU A C 1
ATOM 9406 O O . LEU A 1 1189 ? 55.762 -9.526 17.048 1.00 29.48 1189 LEU A O 1
ATOM 9410 N N . VAL A 1 1190 ? 55.397 -9.601 19.218 1.00 28.53 1190 VAL A N 1
ATOM 9411 C CA . VAL A 1 1190 ? 54.918 -10.036 20.563 1.00 28.53 1190 VAL A CA 1
ATOM 9412 C C . VAL A 1 1190 ? 54.570 -8.833 21.506 1.00 28.53 1190 VAL A C 1
ATOM 9414 O O . VAL A 1 1190 ? 54.688 -7.676 21.118 1.00 28.53 1190 VAL A O 1
ATOM 9417 N N . ALA A 1 1191 ? 54.112 -9.142 22.731 1.00 27.89 1191 ALA A N 1
ATOM 9418 C CA . ALA A 1 1191 ? 53.853 -8.328 23.949 1.00 27.89 1191 ALA A CA 1
ATOM 9419 C C . ALA A 1 1191 ? 54.993 -7.374 24.440 1.00 27.89 1191 ALA A C 1
ATOM 9421 O O . ALA A 1 1191 ? 56.100 -7.471 23.924 1.00 27.89 1191 ALA A O 1
ATOM 9422 N N . ALA A 1 1192 ? 54.892 -6.543 25.505 1.00 28.14 1192 ALA A N 1
ATOM 9423 C CA . ALA A 1 1192 ? 53.824 -5.812 26.252 1.00 28.14 1192 ALA A CA 1
ATOM 9424 C C . ALA A 1 1192 ? 54.478 -5.010 27.426 1.00 28.14 1192 ALA A C 1
ATOM 9426 O O . ALA A 1 1192 ? 55.608 -5.332 27.767 1.00 28.14 1192 ALA A O 1
ATOM 9427 N N . GLU A 1 1193 ? 53.787 -4.059 28.097 1.00 24.02 1193 GLU A N 1
ATOM 9428 C CA . GLU A 1 1193 ? 54.067 -3.652 29.509 1.00 24.02 1193 GLU A CA 1
ATOM 9429 C C . GLU A 1 1193 ? 52.956 -2.768 30.161 1.00 24.02 1193 GLU A C 1
ATOM 9431 O O . GLU A 1 1193 ? 51.980 -2.410 29.501 1.00 24.02 1193 GLU A O 1
ATOM 9436 N N . VAL A 1 1194 ? 53.047 -2.511 31.482 1.00 31.08 1194 VAL A N 1
ATOM 9437 C CA . VAL A 1 1194 ? 51.977 -2.118 32.458 1.00 31.08 1194 VAL A CA 1
ATOM 9438 C C . VAL A 1 1194 ? 52.644 -1.415 33.683 1.00 31.08 1194 VAL A C 1
ATOM 9440 O O . VAL A 1 1194 ? 53.807 -1.756 33.898 1.00 31.08 1194 VAL A O 1
ATOM 9443 N N . PRO A 1 1195 ? 52.039 -0.517 34.534 1.00 44.09 1195 PRO A N 1
ATOM 9444 C CA . PRO A 1 1195 ? 50.621 -0.132 34.786 1.00 44.09 1195 PRO A CA 1
ATOM 9445 C C . PRO A 1 1195 ? 50.347 1.415 34.836 1.00 44.09 1195 PRO A C 1
ATOM 9447 O O . PRO A 1 1195 ? 51.192 2.199 34.422 1.00 44.09 1195 PRO A O 1
ATOM 9450 N N . GLY A 1 1196 ? 49.235 1.875 35.468 1.00 27.19 1196 GLY A N 1
ATOM 9451 C CA . GLY A 1 1196 ? 49.313 3.060 36.368 1.00 27.19 1196 GLY A CA 1
ATOM 9452 C C . GLY A 1 1196 ? 48.128 4.048 36.562 1.00 27.19 1196 GLY A C 1
ATOM 9453 O O . GLY A 1 1196 ? 48.201 5.169 36.079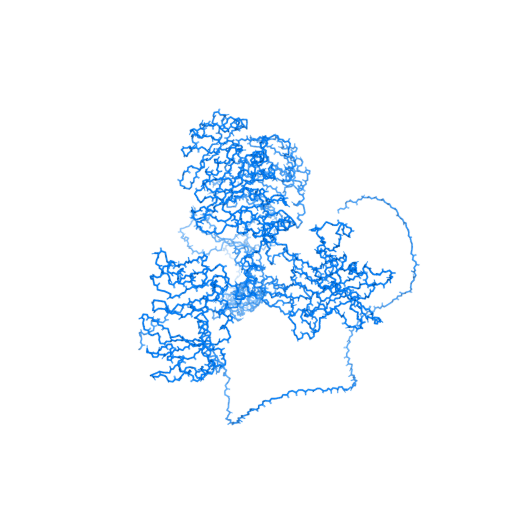 1.00 27.19 1196 GLY A O 1
ATOM 9454 N N . SER A 1 1197 ? 47.181 3.755 37.473 1.00 26.67 1197 SER A N 1
ATOM 9455 C CA . SER A 1 1197 ? 46.425 4.734 38.322 1.00 26.67 1197 SER A CA 1
ATOM 9456 C C . SER A 1 1197 ? 45.439 5.790 37.727 1.00 26.67 1197 SER A C 1
ATOM 9458 O O . SER A 1 1197 ? 45.324 6.011 36.529 1.00 26.67 1197 SER A O 1
ATOM 9460 N N . THR A 1 1198 ? 44.657 6.399 38.634 1.00 25.80 1198 THR A N 1
ATOM 9461 C CA . THR A 1 1198 ? 43.455 7.271 38.486 1.00 25.80 1198 THR A CA 1
ATOM 9462 C C . THR A 1 1198 ? 43.677 8.671 39.120 1.00 25.80 1198 THR A C 1
ATOM 9464 O O . THR A 1 1198 ? 44.644 8.789 39.868 1.00 25.80 1198 THR A O 1
ATOM 9467 N N . PRO A 1 1199 ? 42.710 9.628 39.154 1.00 54.38 1199 PRO A N 1
ATOM 9468 C CA . PRO A 1 1199 ? 41.789 10.183 38.136 1.00 54.38 1199 PRO A CA 1
ATOM 9469 C C . PRO A 1 1199 ? 41.762 11.754 38.159 1.00 54.38 1199 PRO A C 1
ATOM 9471 O O . PRO A 1 1199 ? 42.567 12.373 38.846 1.00 54.38 1199 PRO A O 1
ATOM 9474 N N . ALA A 1 1200 ? 40.733 12.384 37.550 1.00 25.84 1200 ALA A N 1
ATOM 9475 C CA . ALA A 1 1200 ? 40.270 13.776 37.808 1.00 25.84 1200 ALA A CA 1
ATOM 9476 C C . ALA A 1 1200 ? 41.175 14.925 37.245 1.00 25.84 1200 ALA A C 1
ATOM 9478 O O . ALA A 1 1200 ? 42.300 14.660 36.849 1.00 25.84 1200 ALA A O 1
ATOM 9479 N N . LYS A 1 1201 ? 40.776 16.214 37.124 1.00 25.78 1201 LYS A N 1
ATOM 9480 C CA . LYS A 1 1201 ? 39.465 16.912 37.224 1.00 25.78 1201 LYS A CA 1
ATOM 9481 C C . LYS A 1 1201 ? 39.518 18.327 36.577 1.00 25.78 1201 LYS A C 1
ATOM 9483 O O . LYS A 1 1201 ? 40.595 18.891 36.473 1.00 25.78 1201 LYS A O 1
ATOM 9488 N N . ASP A 1 1202 ? 38.334 18.894 36.304 1.00 25.20 1202 ASP A N 1
ATOM 9489 C CA . ASP A 1 1202 ? 37.955 20.333 36.278 1.00 25.20 1202 ASP A CA 1
ATOM 9490 C C . ASP A 1 1202 ? 38.592 21.371 35.296 1.00 25.20 1202 ASP A C 1
ATOM 9492 O O . ASP A 1 1202 ? 39.795 21.437 35.087 1.00 25.20 1202 ASP A O 1
ATOM 9496 N N . ALA A 1 1203 ? 37.718 22.296 34.843 1.00 26.06 1203 ALA A N 1
ATOM 9497 C CA . ALA A 1 1203 ? 37.948 23.670 34.325 1.00 26.06 1203 ALA A CA 1
ATOM 9498 C C . ALA A 1 1203 ? 38.683 23.904 32.971 1.00 26.06 1203 ALA A C 1
ATOM 9500 O O . ALA A 1 1203 ? 39.521 23.119 32.552 1.00 26.06 1203 ALA A O 1
ATOM 9501 N N . GLY A 1 1204 ? 38.375 25.024 32.275 1.00 24.72 1204 GLY A N 1
ATOM 9502 C CA . GLY A 1 1204 ? 39.123 25.419 31.052 1.00 24.72 1204 GLY A CA 1
ATOM 9503 C C . GLY A 1 1204 ? 38.487 26.339 29.980 1.00 24.72 1204 GLY A C 1
ATOM 9504 O O . GLY A 1 1204 ? 38.965 26.338 28.858 1.00 24.72 1204 GLY A O 1
ATOM 9505 N N . THR A 1 1205 ? 37.414 27.081 30.272 1.00 25.77 1205 THR A N 1
ATOM 9506 C CA . THR A 1 1205 ? 36.912 28.299 29.563 1.00 25.77 1205 THR A CA 1
ATOM 9507 C C . THR A 1 1205 ? 37.440 28.747 28.167 1.00 25.77 1205 THR A C 1
ATOM 9509 O O . THR A 1 1205 ? 38.587 29.162 28.050 1.00 25.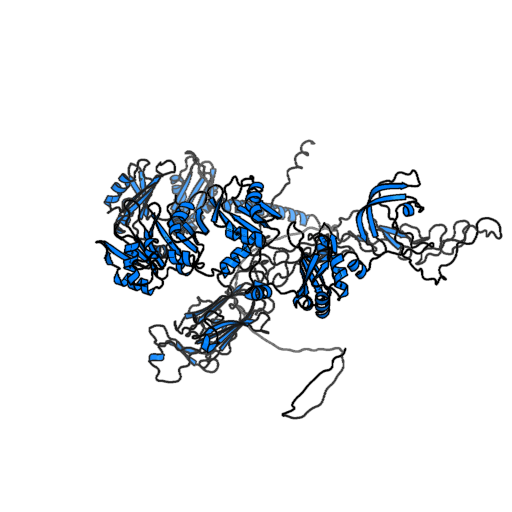77 1205 THR A O 1
ATOM 9512 N N . ARG A 1 1206 ? 36.465 29.011 27.267 1.00 25.70 1206 ARG A N 1
ATOM 9513 C CA . ARG A 1 1206 ? 36.315 30.189 26.353 1.00 25.70 1206 ARG A CA 1
ATOM 9514 C C . ARG A 1 1206 ? 37.033 30.284 24.979 1.00 25.70 1206 ARG A C 1
ATOM 9516 O O . ARG A 1 1206 ? 38.221 30.057 24.835 1.00 25.70 1206 ARG A O 1
ATOM 9523 N N . GLU A 1 1207 ? 36.222 30.804 24.044 1.00 25.53 1207 GLU A N 1
ATOM 9524 C CA . GLU A 1 1207 ? 36.489 31.820 22.997 1.00 25.53 1207 GLU A CA 1
ATOM 9525 C C . GLU A 1 1207 ? 37.279 31.493 21.703 1.00 25.53 1207 GLU A C 1
ATOM 9527 O O . GLU A 1 1207 ? 38.501 31.459 21.642 1.00 25.53 1207 GLU A O 1
ATOM 9532 N N . ASP A 1 1208 ? 36.488 31.422 20.623 1.00 26.30 1208 ASP A N 1
ATOM 9533 C CA . ASP A 1 1208 ? 36.564 32.282 19.430 1.00 26.30 1208 ASP A CA 1
ATOM 9534 C C . ASP A 1 1208 ? 37.713 32.180 18.396 1.00 26.30 1208 ASP A C 1
ATOM 9536 O O . ASP A 1 1208 ? 38.729 32.868 18.446 1.00 26.30 1208 ASP A O 1
ATOM 9540 N N . SER A 1 1209 ? 37.322 31.592 17.254 1.00 27.58 1209 SER A N 1
ATOM 9541 C CA . SER A 1 1209 ? 37.232 32.273 15.937 1.00 27.58 1209 SER A CA 1
ATOM 9542 C C . SER A 1 1209 ? 38.259 31.994 14.814 1.00 27.58 1209 SER A C 1
ATOM 9544 O O . SER A 1 1209 ? 39.471 32.105 14.947 1.00 27.58 1209 SER A O 1
ATOM 9546 N N . ASN A 1 1210 ? 37.685 31.749 13.627 1.00 28.48 1210 ASN A N 1
ATOM 9547 C CA . ASN A 1 1210 ? 38.102 32.197 12.287 1.00 28.48 1210 ASN A CA 1
ATOM 9548 C C . ASN A 1 1210 ? 39.581 32.114 11.836 1.00 28.48 1210 ASN A C 1
ATOM 9550 O O . ASN A 1 1210 ? 40.333 33.084 11.944 1.00 28.48 1210 ASN A O 1
ATOM 9554 N N . LYS A 1 1211 ? 39.876 31.075 11.039 1.00 25.80 1211 LYS A N 1
ATOM 9555 C CA . LYS A 1 1211 ? 40.259 31.146 9.599 1.00 25.80 1211 LYS A CA 1
ATOM 9556 C C . LYS A 1 1211 ? 39.946 29.767 8.973 1.00 25.80 1211 LYS A C 1
ATOM 9558 O O . LYS A 1 1211 ? 40.164 28.773 9.650 1.00 25.80 1211 LYS A O 1
ATOM 9563 N N . LEU A 1 1212 ? 39.287 29.576 7.822 1.00 28.45 1212 LEU A N 1
ATOM 9564 C CA . LEU A 1 1212 ? 39.228 30.278 6.522 1.00 28.45 1212 LEU A CA 1
ATOM 9565 C C . LEU A 1 1212 ? 40.498 30.034 5.678 1.00 28.45 1212 LEU A C 1
ATOM 9567 O O . LEU A 1 1212 ? 41.603 30.255 6.159 1.00 28.45 1212 LEU A O 1
ATOM 9571 N N . THR A 1 1213 ? 40.299 29.628 4.415 1.00 25.80 1213 THR A N 1
ATOM 9572 C CA . THR A 1 1213 ? 41.262 29.064 3.436 1.00 25.80 1213 THR A CA 1
ATOM 9573 C C . THR A 1 1213 ? 41.748 27.640 3.762 1.00 25.80 1213 THR A C 1
ATOM 9575 O O . THR A 1 1213 ? 42.039 27.353 4.918 1.00 25.80 1213 THR A O 1
ATOM 9578 N N . VAL A 1 1214 ? 41.820 26.699 2.807 1.00 33.56 1214 VAL A N 1
ATOM 9579 C CA . VAL A 1 1214 ? 41.454 26.725 1.363 1.00 33.56 1214 VAL A CA 1
ATOM 9580 C C . VAL A 1 1214 ? 40.313 25.745 1.095 1.00 33.56 1214 VAL A C 1
ATOM 9582 O O . VAL A 1 1214 ? 40.448 24.580 1.520 1.00 33.56 1214 VAL A O 1
#

Solvent-accessible surface area (backbone atoms only — not comparable to full-atom values): 70161 Å² total; per-residue (Å²): 141,88,78,78,78,80,74,75,83,82,75,92,76,90,86,85,87,88,80,63,89,54,67,85,28,42,24,58,38,68,75,36,37,57,36,27,89,50,71,48,48,58,81,59,42,36,14,76,88,56,76,38,82,47,67,46,48,49,87,85,77,63,59,67,57,64,53,69,35,38,65,78,66,34,40,54,61,34,21,28,70,59,104,77,49,82,77,80,57,33,18,31,34,28,57,82,48,53,59,47,47,41,37,39,74,50,72,48,60,28,34,47,46,34,41,39,38,30,18,50,22,27,24,38,37,25,36,39,34,31,36,13,76,57,78,65,76,51,80,42,81,75,38,37,32,12,64,47,24,50,83,77,70,72,28,49,69,81,56,64,21,33,41,88,52,14,47,31,67,47,20,44,71,22,60,39,78,52,64,67,66,65,99,85,65,93,70,54,69,52,36,74,66,35,41,75,58,26,46,30,17,24,42,37,35,40,40,61,29,59,38,73,42,84,64,60,83,75,69,68,93,60,86,88,81,70,56,34,54,26,32,33,36,46,42,36,36,21,29,41,37,21,38,30,32,15,60,44,51,42,79,37,78,80,56,76,90,70,90,66,90,85,65,83,56,58,34,43,20,32,56,48,38,51,51,26,28,62,57,33,31,83,37,45,30,55,40,13,20,15,45,82,70,50,62,16,34,75,83,81,42,46,27,52,50,41,34,73,44,70,19,46,81,29,41,80,32,33,47,65,37,68,71,48,15,56,74,54,68,74,70,45,14,37,36,38,52,50,40,58,60,29,25,64,60,34,20,76,43,43,31,93,59,21,8,35,40,87,90,45,56,84,54,45,71,68,23,34,36,74,43,81,48,35,85,48,20,35,76,52,50,41,46,73,75,32,55,39,40,46,27,58,40,29,26,67,80,33,10,78,40,48,26,91,41,13,14,48,77,39,81,82,13,22,43,76,45,96,45,103,55,50,42,39,45,74,81,41,52,48,74,69,89,76,89,84,83,83,90,83,89,81,87,80,96,78,87,82,79,77,97,81,82,84,90,81,77,86,78,87,80,91,80,85,87,88,52,72,72,66,60,73,71,55,93,72,66,66,39,75,44,64,43,78,77,49,73,46,81,67,87,87,52,67,53,65,50,55,51,77,75,41,83,76,48,68,75,65,94,72,81,87,74,96,74,93,77,88,78,75,76,86,59,88,59,102,78,61,91,72,82,82,88,74,70,53,73,66,54,41,48,67,70,51,32,48,34,71,57,95,83,41,65,36,80,63,76,85,87,72,93,73,64,61,76,77,69,69,55,65,17,30,31,34,38,37,55,47,48,90,79,70,47,65,56,62,56,40,63,65,53,45,76,45,37,63,67,79,37,78,48,75,50,50,98,51,98,88,58,76,25,32,36,40,39,28,30,80,42,49,68,26,35,50,51,43,33,76,73,48,43,70,35,72,50,91,88,26,66,25,46,44,45,74,56,70,52,83,64,55,57,56,63,67,60,73,82,62,88,84,87,50,30,43,32,32,39,33,56,44,57,66,85,60,42,41,65,59,56,36,65,70,52,40,80,49,38,65,61,75,44,55,41,54,41,57,49,99,82,68,48,47,66,30,34,33,40,41,25,34,75,46,40,67,31,34,48,50,44,26,73,70,41,41,60,42,69,49,96,89,28,55,22,46,39,38,77,56,69,57,70,67,58,49,52,51,48,46,51,67,76,51,74,61,68,42,48,39,35,37,33,56,42,46,65,84,62,42,41,59,59,58,35,59,72,54,41,84,43,37,60,64,74,41,45,43,52,43,69,56,98,92,38,55,67,28,32,33,39,40,28,42,75,39,52,62,31,44,39,42,55,36,70,54,66,87,81,78,80,55,47,47,65,53,60,37,54,32,64,52,94,82,28,51,24,39,69,41,77,66,66,91,75,58,60,78,77,68,69,42,65,16,25,30,34,38,35,51,44,41,89,80,71,44,68,60,61,53,44,59,69,53,42,77,47,36,63,67,78,41,74,48,71,49,69,92,60,98,89,61,81,24,30,36,39,44,26,29,80,43,50,68,29,36,50,50,42,34,76,73,46,40,75,32,73,51,87,91,22,65,24,47,46,44,74,49,70,49,80,65,55,54,49,57,62,58,64,76,46,86,76,76,41,32,45,32,31,38,32,54,43,54,71,88,65,48,47,64,60,54,39,64,68,52,43,79,51,39,64,62,73,44,56,44,66,43,56,48,100,83,69,46,59,65,33,33,32,38,41,25,33,74,46,35,68,31,34,46,52,45,28,70,68,44,39,60,40,69,50,96,93,26,57,20,45,39,38,75,56,69,56,74,65,55,50,54,50,49,50,44,71,76,56,59,72,31,27,48,30,31,39,34,57,44,54,70,84,59,41,44,60,60,56,40,66,71,55,45,81,47,43,62,62,77,45,54,42,50,44,69,55,98,90,39,52,68,29,32,31,37,44,26,20,59,39,47,66,29,36,52,52,42,31,74,66,42,36,62,37,73,54,85,98,36,48,28,42,41,44,76,54,64,53,75,70,55,46,53,50,50,53,51,49,51,52,50,50,51,52,49,49,51,50,51,52,51,47,54,54,51,74,71,68,76,83,83,78,87,85,86,88,87,90,88,82,89,83,85,91,79,91,81,87,89,83,89,89,88,90,88,87,91,87,84,89,86,86,86,89,82,91,88,82,88,86,86,91,85,89,82,91,88,92,87,88,85,92,86,82,90,81,85,89,83,83,86,84,86,84,91,80,84,86,134

pLDDT: mean 71.91, std 21.47, range [22.0, 98.38]

Radius of gyration: 47.64 Å; Cα contacts (8 Å, |Δi|>4): 2184; chains: 1; bounding box: 134×116×124 Å

Nearest PDB structures (foldseek):
  4wnx-assembly1_A  TM=9.029E-01  e=1.001E-57  Mus musculus
  4aqs-assembly1_A  TM=7.691E-01  e=5.802E-45  Mus musculus
  4zka-assembly4_D  TM=9.571E-01  e=1.849E-06  Homo sapiens
  5kwq-assembly2_B  TM=4.296E-01  e=1.952E-10  Homo sapiens
  2n82-assembly1_B  TM=9.450E-01  e=5.537E-06  Homo sapiens

Sequence (1214 aa):
MERWALFLVLACGASQSARSGCENRVCNPRMGNLATGRPVLTDTQCGSSAPEYLCSYEDGSCIPQCEVCHPHGHPPTSMTDSSFTQPPTWWQSAGDAITETLQLDLEVEFYFTHLIVIFHSPRPAAMTVECSRDFGHTWSTLHSYANNCSSWFGLKDGHGCTEKYSSPRPCRGGEVIYRALSPLGVLEPYSAKARAQLGITNLRVHLLQPQLCPCQLKESNTGLLSVPYAISDFILKGACLCYGHSEHCMPASGYPATHSHGHYVVHGKCVCRHHTAGDHCERCDRLYNDRPWRAASGLTGEAHQCAKCKCNGHAESCHFDISVWLRSRQRSGGVCHCLHNTTGRHCHQCQIGFYRHPERPLTAANSCTPCLCDRVGTESCNPANGDCICKPGVSSPLCDKCMLGYWGFTEYGCRPCHCAGDCDPYTGDCMMGSDPDHNNSLFRVEELFSALNFEEKCVCKQQSLRNSKAFCTMKYSYALKVKVLAAHDKGSHAEVDAKVLKVLWSSSPHRLMEGTVTLYPESWTTRGCTCPVLYPAERAFELLNYDLLMGQPMRIMWFQMDSSLRNAGTGNIFINNLDKSINSLELHGLFSTFGKILSCKIVGYKKGQKRYAYIHYESVDAAERAIKALNGTLLNGRLVTIEHFKSFKERQTESANRPQVFTNIFIKYFNQDMDTKKLTEIFSKFGPVASARVMTNEQGKSKRFGFVRYERPEDAQKAVDEMNGKEVNGKKIYVNRAQRKEQRQAELKRKYGQSLNLFVKNLEPSVDDECLRQEFSRFGHIINAKVMMRNGHSRMFGFVHFSSSKDAINAINEMNGTERAFELLNYDLLMGQPMRIMWFQVDSSLRNAGTGNIFINNLDKSINSLELHGLFSTFGKILSCKIVGYKKGYKRYAYVHFESVDAAERAIKALNGKLLNDRLVTIEHFKSFNARQAESAHNPKVFTNIFIKYFDQDMDTKKLTEIFSKFGPVASARIMTNEQGRSKRFGFVRFERPEDAEKAVEEMNGKEVNGKKIYVNRAQSKEQRQAEFKHKYGQGLNLYVKNLEPHVDDECLRKEFSRFGHIINTKVMMRNGCSRKFGFVHFSSPKDGMNAIKEMDGRMWGKKPLYVAVAQRKEECQAYLAQQHMQWMASMEAQNTAAYYTSNHMVPHEIMLPQCSNTAEEVSREHAPPAVEVRGLGPAEHACPEHDLVAAEVPGSTPAKDAGTREDSNKLTV

Secondary structure (DSSP, 8-state):
--SSTTSSSS----------TTTTS-B-PPPEESSTTSPEEES--TTSSSPEEEEEE-TTT--EEEEEE-TTSS-GGGGSS-TT-SSPP-EE--TT-SSEEEEEEEEEEEEEEEEEEEESSPPPSEEEEEEESSTTSS-EEEEEEESSHHHHHSPPBTTTEESTT----SSSSEEEEEESS-TT----TTSHHHHHHHEEEEEEEEEEE----TTGGGT--S-------EEEEEEEEEEE--TTB-S-EEPPTT------TTS-----EE---TTEESTTS-EE-TT-BTS------TTT------B----TTS-S-EEE-HHHHHHTTSS--EEE---TTEETTTT-EEPTTEEE-TTS-TTSTTSEEEP---TTTEEEE-TTT--EEEPTTEESTTS-EEPTTEEEEETTEEEEPSSSS-B-TTT--BSS---------SS-S-S---TT---------------HHHHTTS--SEEEEEEEEEEEE-SS-EEEEEEEEEEEEESS-PPP-SS------S-SSSS---------HHHHHHHSTT-EETTEE-------S--HHHHS-TTEEEEEEE-SS--HHHHHHHHGGGS-EEEEEEE--STTSPEEEEEEESSHHHHHHHHHHHTT-EETTEE-EEEE---TTHHHHHGGGS-----EEEEES--TT--HHHHHHHHGGGS-EEEEEEEE-TTS-EEEEEEEEESSHHHHHHHHHHHTT-EETTEE-EEEE---HHHHHHHHHHHS-SS-EEEEES--TT--TTHHHHHHHTTS-EEEEEEEEETTEEEEEEEEEES-HHHHHHTTT-SSSSS-HHHHHTT-EETTEE-EEEE--S--HHHHS-TTEEEEEEE-SS--HHHHHHHHHTTS-EEEEEEE--STTPPEEEEEEESSHHHHHHHHHHHTTEEETTEEEEEEE---HHHHHHHHTS-TT---EEEEES--TT--HHHHHHHHGGGS-EEEEEEEE-TTS-EEEEEEEEESSHHHHHHHHHHHTT-EETTEE-EEEE---HHHHHHHHHHHHSSSEEEEEE---TT--HHHHHHHHGGGS-EEEEEEEEETTEEEEEEEEEESSHHHHHHHHHHHTT-EETTEE-EEEE---HHHHHHHHHHHHHHHHHHHHHHHHHHHHTSS----------------------------------------------------------------------

Organism: Clarias magur (NCBI:txid1594786)

Mean predicted aligned error: 24.73 Å

Foldseek 3Di:
DPPPPPPPPPPPDDDDDDDDPLDQFFAFADKFFQCAQFAWDKPFFAQCPHWDKDWAAAPPVRPTPIDIDHVPQQHRNLQRHDPPDPVFGKTWGYQPPFKMKTKTFAPAKWFFFKKKWWWQAFAFQKKWKWFDQPRPPDIDTQAIEHCQCCVPPVDDDPGRYHPVQNDSPPRGRRMDMDGLDDPPDDDFCLDPVNCVRGIGRMMMMMRRGGDDNVVVVVDDPDDDRGTIIMTNHTGGITAAAQLRFAHDADADPPSDPDDPPPDDHHHHAGPGHLQADDRNSQAHHFQQAFAGQDRATPVVRRRRGGHGAQQLQFAPGWHFAVVCCVVVVNDTGTAGPGHLQADDRNRQFGHWQWAQDPPDPSNDSNRTPGAQADPQQFPTADRHHRATHGAPQFDDSRSPFGDFQWADRGSRGTDGAPEPGGADRHPSHYPDDDDDDDDDDDDDPDPDDDPDDDDDDDDDDDDDDPDVVVVVPDDDQWDFDWAFPDWADPPVDIQTDIHTPDTPDHDDDDDDDDDGDDDDPPPPDDDDDDDDPDQPPVSCQLPQALNQDVHGGDHDADDDDDCCLVPVLAQKKKKWQDDPPDGQNNVCVVLCVLAAWRDWDWDDPDPPDTIMIMTHHSHNSSLVVSQVPQAQDADPNDGMHMDRDDDPVVCVVVPPDDDDFAFKKKKADDDFPDFQVNVCVVLCVLHAWPGKGFDADPVRTTPRMIMTGHPGRNSLVCCQVVQAQDDDPRTGMHMDGDDDPVVVVVCCCVVCVFQFKKKKAQADWVDAQVLQCVVLVVLAAWPGWGFDDDPRTTPRIIMTGHPDSNSRCSCFQDDDDDDTNNLDQAQDQSVHGGMHIDTDDPDCPLVVVLAQKKKKWQDDPVCGQSNVCVVLCVLAAWPDKDKDDDDPQDTIMIMTGHPHNSSSVVSQVPQAQDDDPNDGMHMDRDDDPVSVVVVCVVDVQQAFKKKKAWDDFPDDQVNVCVVLCVLHAWSGWDFDADPVRTTPRMIMIGHPGSNSLSVCQVPQAQDDDPNTGMHMDGDDDPVRVVVVCCVVQVQKFKKKKAQADFPDAFVNVCVVLCVLAAWPGKGFDDDPNTTPRMIMTIHSHHNSLVVSQVPQDQCDDPPGRMHMDGDDDPVVVVVVVVVVVVVVVVVVVVVVVVVVVVPDDDDDDDDDDDDDDDDDDDDDDDDDDDDDDDDDDDDDDDDDDDDDDDDDDDDDDDDDDDDDDDDYDDDDDD